Protein AF-A0A1S3IUZ4-F1 (afdb_monomer)

Organism: Lingula anatina (NCBI:txid7574)

Structure (mmCIF, N/CA/C/O backbone):
data_AF-A0A1S3IUZ4-F1
#
_entry.id   AF-A0A1S3IUZ4-F1
#
loop_
_atom_site.group_PDB
_atom_site.id
_atom_site.type_symbol
_atom_site.label_atom_id
_atom_site.l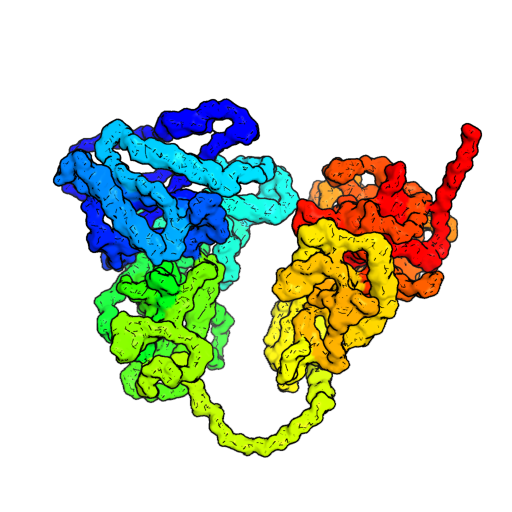abel_alt_id
_atom_site.label_comp_id
_atom_site.label_asym_id
_atom_site.label_entity_id
_atom_site.label_seq_id
_atom_site.pdbx_PDB_ins_code
_atom_site.Cartn_x
_atom_site.Cartn_y
_atom_site.Cartn_z
_atom_site.occupancy
_atom_site.B_iso_or_equiv
_atom_site.auth_seq_id
_atom_site.auth_comp_id
_atom_site.auth_asym_id
_atom_site.auth_atom_id
_atom_site.pdbx_PDB_model_num
ATOM 1 N N . MET A 1 1 ? 22.782 25.303 -2.377 1.00 25.67 1 MET A N 1
ATOM 2 C CA . MET A 1 1 ? 23.179 25.489 -3.797 1.00 25.67 1 MET A CA 1
ATOM 3 C C . MET A 1 1 ? 24.553 24.857 -3.940 1.00 25.67 1 MET A C 1
ATOM 5 O O . MET A 1 1 ? 25.435 25.292 -3.218 1.00 25.67 1 MET A O 1
ATOM 9 N N . ILE A 1 2 ? 24.760 23.860 -4.805 1.00 24.58 2 ILE A N 1
ATOM 10 C CA . ILE A 1 2 ? 26.118 23.389 -5.129 1.00 24.58 2 ILE A CA 1
ATOM 11 C C . ILE A 1 2 ? 26.380 23.635 -6.606 1.00 24.58 2 ILE A C 1
ATOM 13 O O . ILE A 1 2 ? 25.678 23.122 -7.469 1.00 24.58 2 ILE A O 1
ATOM 17 N N . PHE A 1 3 ? 27.420 24.431 -6.828 1.00 23.81 3 PHE A N 1
ATOM 18 C CA . PHE A 1 3 ? 28.132 24.632 -8.075 1.00 23.81 3 PHE A CA 1
ATOM 19 C C . PHE A 1 3 ? 28.938 23.376 -8.441 1.00 23.81 3 PHE A C 1
ATOM 21 O O . PHE A 1 3 ? 29.640 22.810 -7.597 1.00 23.81 3 PHE A O 1
ATOM 28 N N . LEU A 1 4 ? 28.930 22.996 -9.717 1.00 25.36 4 LEU A N 1
ATOM 29 C CA . LEU A 1 4 ? 30.038 22.275 -10.337 1.00 25.36 4 LEU A CA 1
ATOM 30 C C . LEU A 1 4 ? 30.888 23.289 -11.108 1.00 25.36 4 LEU A C 1
ATOM 32 O O . LEU A 1 4 ? 30.518 23.728 -12.191 1.00 25.36 4 LEU A O 1
ATOM 36 N N . GLU A 1 5 ? 32.054 23.642 -10.564 1.00 23.09 5 GLU A N 1
ATOM 37 C CA . GLU A 1 5 ? 33.156 24.132 -11.393 1.00 23.09 5 GLU A CA 1
ATOM 38 C C . GLU A 1 5 ? 33.571 23.003 -12.346 1.00 23.09 5 GLU A C 1
ATOM 40 O O . GLU A 1 5 ? 34.144 21.985 -11.940 1.00 23.09 5 GLU A O 1
ATOM 45 N N . THR A 1 6 ? 33.256 23.172 -13.628 1.00 25.53 6 THR A N 1
ATOM 46 C CA . THR A 1 6 ? 33.872 22.430 -14.727 1.00 25.53 6 THR A CA 1
ATOM 47 C C . THR A 1 6 ? 35.343 22.820 -14.835 1.00 25.53 6 THR A C 1
ATOM 49 O O . THR A 1 6 ? 35.678 24.003 -14.783 1.00 25.53 6 THR A O 1
ATOM 52 N N . GLN A 1 7 ? 36.224 21.831 -15.008 1.00 24.34 7 GLN A N 1
ATOM 53 C CA . GLN A 1 7 ? 37.646 22.053 -15.267 1.00 24.34 7 GLN A CA 1
ATOM 54 C C . GLN A 1 7 ? 37.829 23.001 -16.459 1.00 24.34 7 GLN A C 1
ATOM 56 O O . GLN A 1 7 ? 37.482 22.662 -17.589 1.00 24.34 7 GLN A O 1
ATOM 61 N N . SER A 1 8 ? 38.388 24.183 -16.206 1.00 24.03 8 SER A N 1
ATOM 62 C CA . SER A 1 8 ? 38.825 25.103 -17.245 1.00 24.03 8 SER A CA 1
ATOM 63 C C . SER A 1 8 ? 40.162 24.644 -17.830 1.00 24.03 8 SER A C 1
ATOM 65 O O . SER A 1 8 ? 41.105 24.270 -17.129 1.00 24.03 8 SER A O 1
ATOM 67 N N . SER A 1 9 ? 40.234 24.680 -19.157 1.00 24.69 9 SER A N 1
ATOM 68 C CA . SER A 1 9 ? 41.465 24.626 -19.941 1.00 24.69 9 SER A CA 1
ATOM 69 C C . SER A 1 9 ? 42.479 25.682 -19.465 1.00 24.69 9 SER A C 1
ATOM 71 O O . SER A 1 9 ? 42.079 26.790 -19.095 1.00 24.69 9 SER A O 1
ATOM 73 N N . PRO A 1 10 ? 43.795 25.408 -19.516 1.00 25.91 10 PRO A N 1
ATOM 74 C CA . PRO A 1 10 ? 44.801 26.330 -19.018 1.00 25.91 10 PRO A CA 1
ATOM 75 C C . PRO A 1 10 ? 45.000 27.437 -20.053 1.00 25.91 10 PRO A C 1
ATOM 77 O O . PRO A 1 10 ? 45.678 27.202 -21.045 1.00 25.91 10 PRO A O 1
ATOM 80 N N . ASN A 1 11 ? 44.355 28.594 -19.869 1.00 27.23 11 ASN A N 1
ATOM 81 C CA . ASN A 1 11 ? 44.827 29.929 -20.278 1.00 27.23 11 ASN A CA 1
ATOM 82 C C . ASN A 1 11 ? 43.690 30.965 -20.210 1.00 27.23 11 ASN A C 1
ATOM 84 O O . ASN A 1 11 ? 43.095 31.300 -21.226 1.00 27.23 11 ASN A O 1
ATOM 88 N N . SER A 1 12 ? 43.447 31.541 -19.033 1.00 23.81 12 SER A N 1
ATOM 89 C CA . SER A 1 12 ? 43.033 32.949 -18.909 1.00 23.81 12 SER A CA 1
ATOM 90 C C . SER A 1 12 ? 43.124 33.367 -17.443 1.00 23.81 12 SER A C 1
ATOM 92 O O . SER A 1 12 ? 42.254 33.082 -16.625 1.00 23.81 12 SER A O 1
ATOM 94 N N . SER A 1 13 ? 44.235 34.008 -17.102 1.00 26.69 13 SER A N 1
ATOM 95 C CA . SER A 1 13 ? 44.458 34.670 -15.823 1.00 26.69 13 SER A CA 1
ATOM 96 C C . SER A 1 13 ? 43.507 35.856 -15.634 1.00 26.69 13 SER A C 1
ATOM 98 O O . SER A 1 13 ? 43.357 36.658 -16.554 1.00 26.69 13 SER A O 1
ATOM 100 N N . ASN A 1 14 ? 43.034 36.013 -14.394 1.00 28.31 14 ASN A N 1
ATOM 101 C CA . ASN A 1 14 ? 42.316 37.153 -13.806 1.00 28.31 14 ASN A CA 1
ATOM 102 C C . ASN A 1 14 ? 40.789 37.144 -13.944 1.00 28.31 14 ASN A C 1
ATOM 104 O O . ASN A 1 14 ? 40.249 37.803 -14.821 1.00 28.31 14 ASN A O 1
ATOM 108 N N . LEU A 1 15 ? 40.109 36.547 -12.962 1.00 23.16 15 LEU A N 1
ATOM 109 C CA . LEU A 1 15 ? 38.914 37.129 -12.343 1.00 23.16 15 LEU A CA 1
ATOM 110 C C . LEU A 1 15 ? 38.817 36.624 -10.898 1.00 23.16 15 LEU A C 1
ATOM 112 O O . LEU A 1 15 ? 39.089 35.463 -10.605 1.00 23.16 15 LEU A O 1
ATOM 116 N N . LYS A 1 16 ? 38.577 37.568 -9.989 1.00 24.20 16 LYS A N 1
ATOM 117 C CA . LYS A 1 16 ? 38.650 37.414 -8.535 1.00 24.20 16 LYS A CA 1
ATOM 118 C C . LYS A 1 16 ? 37.476 36.572 -8.028 1.00 24.20 16 LYS A C 1
ATOM 120 O O . LYS A 1 16 ? 36.349 36.768 -8.460 1.00 24.20 16 LYS A O 1
ATOM 125 N N . THR A 1 17 ? 37.768 35.686 -7.083 1.00 27.08 17 THR A N 1
ATOM 126 C CA . THR A 1 17 ? 36.817 35.017 -6.188 1.00 27.08 17 THR A CA 1
ATOM 127 C C . THR A 1 17 ? 35.987 36.042 -5.413 1.00 27.08 17 THR A C 1
ATOM 129 O O . THR A 1 17 ? 36.565 36.832 -4.667 1.00 27.08 17 THR A O 1
ATOM 132 N N . GLU A 1 18 ? 34.660 35.995 -5.542 1.00 27.97 18 GLU A N 1
ATOM 133 C CA . GLU A 1 18 ? 33.726 36.594 -4.582 1.00 27.97 18 GLU A CA 1
ATOM 134 C C . GLU A 1 18 ? 32.749 35.530 -4.066 1.00 27.97 18 GLU A C 1
ATOM 136 O O . GLU A 1 18 ? 32.054 34.859 -4.830 1.00 27.97 18 GLU A O 1
ATOM 141 N N . GLU A 1 19 ? 32.769 35.370 -2.742 1.00 32.72 19 GLU A N 1
ATOM 142 C CA . GLU A 1 19 ? 31.822 34.627 -1.913 1.00 32.72 19 GLU A CA 1
ATOM 143 C C . GLU A 1 19 ? 30.502 35.412 -1.775 1.00 32.72 19 GLU A C 1
ATOM 145 O O . GLU A 1 19 ? 30.504 36.640 -1.794 1.00 32.72 19 GLU A O 1
ATOM 150 N N . ASN A 1 20 ? 29.401 34.684 -1.548 1.00 30.88 20 ASN A N 1
ATOM 151 C CA . ASN A 1 20 ? 28.025 35.151 -1.307 1.00 30.88 20 ASN A CA 1
ATOM 152 C C . ASN A 1 20 ? 27.297 35.785 -2.506 1.00 30.88 20 ASN A C 1
ATOM 154 O O . ASN A 1 20 ? 27.344 36.990 -2.726 1.00 30.88 20 ASN A O 1
ATOM 158 N N . LYS A 1 21 ? 26.485 34.982 -3.208 1.00 31.80 21 LYS A N 1
ATOM 159 C CA . LYS A 1 21 ? 25.329 35.505 -3.951 1.00 31.80 21 LYS A CA 1
ATOM 160 C C . LYS A 1 21 ? 24.054 35.192 -3.174 1.00 31.80 21 LYS A C 1
ATOM 162 O O . LYS A 1 21 ? 23.628 34.041 -3.106 1.00 31.80 21 LYS A O 1
ATOM 167 N N . GLU A 1 22 ? 23.489 36.229 -2.562 1.00 36.34 22 GLU A N 1
ATOM 168 C CA . GLU A 1 22 ? 22.095 36.253 -2.115 1.00 36.34 22 GLU A CA 1
ATOM 169 C C . GLU A 1 22 ? 21.160 36.030 -3.317 1.00 36.34 22 GLU A C 1
ATOM 171 O O . GLU A 1 22 ? 21.523 36.306 -4.464 1.00 36.34 22 GLU A O 1
ATOM 176 N N . LEU A 1 23 ? 19.965 35.488 -3.055 1.00 37.19 23 LEU A N 1
ATOM 177 C CA . LEU A 1 23 ? 18.912 35.348 -4.064 1.00 37.19 23 LEU A CA 1
ATOM 178 C C . LEU A 1 23 ? 18.645 36.712 -4.736 1.00 37.19 23 LEU A C 1
ATOM 180 O O . LEU A 1 23 ? 18.606 37.720 -4.027 1.00 37.19 23 LEU A O 1
ATOM 184 N N . PRO A 1 24 ? 18.443 36.759 -6.067 1.00 45.75 24 PRO A N 1
ATOM 185 C CA . PRO A 1 24 ? 18.091 37.984 -6.784 1.00 45.75 24 PRO A CA 1
ATOM 186 C C . PRO A 1 24 ? 16.912 38.720 -6.130 1.00 45.75 24 PRO A C 1
ATOM 188 O O . PRO A 1 24 ? 15.961 38.093 -5.649 1.00 45.75 24 PRO A O 1
ATOM 191 N N . SER A 1 25 ? 16.989 40.054 -6.075 1.00 40.22 25 SER A N 1
ATOM 192 C CA . SER A 1 25 ? 16.052 40.890 -5.314 1.00 40.22 25 SER A CA 1
ATOM 193 C C . SER A 1 25 ? 14.600 40.712 -5.750 1.00 40.22 25 SER A C 1
ATOM 195 O O . SER A 1 25 ? 13.722 40.752 -4.912 1.00 40.22 25 SER A O 1
ATOM 197 N N . ASP A 1 26 ? 14.345 40.448 -7.026 1.00 42.19 26 ASP A N 1
ATOM 198 C CA . ASP A 1 26 ? 13.037 40.148 -7.620 1.00 42.19 26 ASP A CA 1
ATOM 199 C C . ASP A 1 26 ? 12.394 38.859 -7.071 1.00 42.19 26 ASP A C 1
ATOM 201 O O . ASP A 1 26 ? 11.196 38.841 -6.778 1.00 42.19 26 ASP A O 1
ATOM 205 N N . VAL A 1 27 ? 13.185 37.802 -6.854 1.00 41.09 27 VAL A N 1
ATOM 206 C CA . VAL A 1 27 ? 12.722 36.548 -6.226 1.00 41.09 27 VAL A CA 1
ATOM 207 C C . VAL A 1 27 ? 12.485 36.759 -4.732 1.00 41.09 27 VAL A C 1
ATOM 209 O O . VAL A 1 27 ? 11.495 36.282 -4.181 1.00 41.09 27 VAL A O 1
ATOM 212 N N . PHE A 1 28 ? 13.365 37.518 -4.075 1.00 38.62 28 PHE A N 1
ATOM 213 C CA . PHE A 1 28 ? 13.197 37.883 -2.671 1.00 38.62 28 PHE A CA 1
ATOM 214 C C . PHE A 1 28 ? 11.960 38.769 -2.463 1.00 38.62 28 PHE A C 1
ATOM 216 O O . PHE A 1 28 ? 11.196 38.520 -1.538 1.00 38.62 28 PHE A O 1
ATOM 223 N N . THR A 1 29 ? 11.699 39.738 -3.342 1.00 39.59 29 THR A N 1
ATOM 224 C CA . THR A 1 29 ? 10.527 40.627 -3.307 1.00 39.59 29 THR A CA 1
ATOM 225 C C . THR A 1 29 ? 9.226 39.842 -3.487 1.00 39.59 29 THR A C 1
ATOM 227 O O . THR A 1 29 ? 8.324 39.998 -2.670 1.00 39.59 29 THR A O 1
ATOM 230 N N . HIS A 1 30 ? 9.148 38.900 -4.435 1.00 42.06 30 HIS A N 1
ATOM 231 C CA . HIS A 1 30 ? 7.968 38.027 -4.559 1.00 42.06 30 HIS A CA 1
ATOM 232 C C . HIS A 1 30 ? 7.744 37.112 -3.339 1.00 42.06 30 HIS A C 1
ATOM 234 O O . HIS A 1 30 ? 6.602 36.783 -3.025 1.00 42.06 30 HIS A O 1
ATOM 240 N N . LEU A 1 31 ? 8.812 36.724 -2.632 1.00 37.50 31 LEU A N 1
ATOM 241 C CA . LEU A 1 31 ? 8.742 35.919 -1.406 1.00 37.50 31 LEU A CA 1
ATOM 242 C C . LEU A 1 31 ? 8.504 36.749 -0.129 1.00 37.50 31 LEU A C 1
ATOM 244 O O . LEU A 1 31 ? 8.116 36.177 0.888 1.00 37.50 31 LEU A O 1
ATOM 248 N N . THR A 1 32 ? 8.741 38.066 -0.154 1.00 35.66 32 THR A N 1
ATOM 249 C CA . THR A 1 32 ? 8.693 38.943 1.036 1.00 35.66 32 THR A CA 1
ATOM 250 C C . THR A 1 32 ? 7.601 40.010 1.010 1.00 35.66 32 THR A C 1
ATOM 252 O O . THR A 1 32 ? 7.289 40.555 2.068 1.00 35.66 32 THR A O 1
ATOM 255 N N . GLU A 1 33 ? 6.963 40.282 -0.133 1.00 34.84 33 GLU A N 1
ATOM 256 C CA . GLU A 1 33 ? 5.857 41.253 -0.212 1.00 34.84 33 GLU A CA 1
ATOM 257 C C . GLU A 1 33 ? 4.524 40.751 0.370 1.00 34.84 33 GLU A C 1
ATOM 259 O O . GLU A 1 33 ? 3.616 41.554 0.580 1.00 34.84 33 GLU A O 1
ATOM 264 N N . ASN A 1 34 ? 4.424 39.479 0.763 1.00 33.22 34 ASN A N 1
ATOM 265 C CA . ASN A 1 34 ? 3.325 39.006 1.602 1.00 33.22 34 ASN A CA 1
ATOM 266 C C . ASN A 1 34 ? 3.763 39.018 3.071 1.00 33.22 34 ASN A C 1
ATOM 268 O O . ASN A 1 34 ? 4.414 38.096 3.564 1.00 33.22 34 ASN A O 1
ATOM 272 N N . ALA A 1 35 ? 3.404 40.088 3.784 1.00 31.88 35 ALA A N 1
ATOM 273 C CA . ALA A 1 35 ? 3.428 40.120 5.242 1.00 31.88 35 ALA A CA 1
ATOM 274 C C . ALA A 1 35 ? 2.721 38.867 5.773 1.00 31.88 35 ALA A C 1
ATOM 276 O O . ALA A 1 35 ? 1.543 38.744 5.478 1.00 31.88 35 ALA A O 1
ATOM 277 N N . TYR A 1 36 ? 3.439 37.984 6.497 1.00 37.47 36 TYR A N 1
ATOM 278 C CA . TYR A 1 36 ? 2.976 36.713 7.094 1.00 37.47 36 TYR A CA 1
ATOM 279 C C . TYR A 1 36 ? 1.456 36.519 7.027 1.00 37.47 36 TYR A C 1
ATOM 281 O O . TYR A 1 36 ? 0.734 36.740 8.002 1.00 37.47 36 TYR A O 1
ATOM 289 N N . ASP A 1 37 ? 0.988 36.130 5.845 1.00 43.06 37 ASP A N 1
ATOM 290 C CA . ASP A 1 37 ? -0.406 35.828 5.617 1.00 43.06 37 ASP A CA 1
ATOM 291 C C . ASP A 1 37 ? -0.578 34.385 6.073 1.00 43.06 37 ASP A C 1
ATOM 293 O O . ASP A 1 37 ? -0.002 33.460 5.498 1.00 43.06 37 ASP A O 1
ATOM 297 N N . ILE A 1 38 ? -1.315 34.193 7.166 1.00 44.62 38 ILE A N 1
ATOM 298 C CA . ILE A 1 38 ? -1.625 32.859 7.693 1.00 44.62 38 ILE A CA 1
ATOM 299 C C . ILE A 1 38 ? -2.411 32.056 6.638 1.00 44.62 38 ILE A C 1
ATOM 301 O O . ILE A 1 38 ? -2.384 30.825 6.670 1.00 44.62 38 ILE A O 1
ATOM 305 N N . GLU A 1 39 ? -3.064 32.733 5.685 1.00 41.00 39 GLU A N 1
ATOM 306 C CA . GLU A 1 39 ? -3.782 32.105 4.577 1.00 41.00 39 GLU A CA 1
ATOM 307 C C . GLU A 1 39 ? -2.874 31.755 3.378 1.00 41.00 39 GLU A C 1
ATOM 309 O O . GLU A 1 39 ? -3.206 30.815 2.658 1.00 41.00 39 GLU A O 1
ATOM 314 N N . ASN A 1 40 ? -1.713 32.412 3.198 1.00 48.09 40 ASN A N 1
ATOM 315 C CA . ASN A 1 40 ? -0.774 32.180 2.084 1.00 48.09 40 ASN A CA 1
ATOM 316 C C . ASN A 1 40 ? 0.709 32.244 2.527 1.00 48.09 40 ASN A C 1
ATOM 318 O O . ASN A 1 40 ? 1.378 33.265 2.326 1.00 48.09 40 ASN A O 1
ATOM 322 N N . PRO A 1 41 ? 1.266 31.166 3.112 1.00 53.56 41 PRO A N 1
ATOM 323 C CA . PRO A 1 41 ? 2.677 31.124 3.493 1.00 53.56 41 PRO A CA 1
ATOM 324 C C . PRO A 1 41 ? 3.612 31.213 2.266 1.00 53.56 41 PRO A C 1
ATOM 326 O O . PRO A 1 41 ? 3.260 30.725 1.190 1.00 53.56 41 PRO A O 1
ATOM 329 N N . PRO A 1 42 ? 4.823 31.795 2.407 1.00 59.06 42 PRO A N 1
ATOM 330 C CA . PRO A 1 42 ? 5.768 31.929 1.300 1.00 59.06 42 PRO A CA 1
ATOM 331 C C . PRO A 1 42 ? 6.225 30.559 0.783 1.00 59.06 42 PRO A C 1
ATOM 333 O O . PRO A 1 42 ? 6.510 29.641 1.556 1.00 59.06 42 PRO A O 1
ATOM 336 N N . ALA A 1 43 ? 6.318 30.428 -0.541 1.00 65.44 43 ALA A N 1
ATOM 337 C CA . ALA A 1 43 ? 6.726 29.193 -1.197 1.00 65.44 43 ALA A CA 1
ATOM 338 C C . ALA A 1 43 ? 8.189 28.832 -0.892 1.00 65.44 43 ALA A C 1
ATOM 340 O O . ALA A 1 43 ? 9.077 29.686 -0.916 1.00 65.44 43 ALA A O 1
ATOM 341 N N . ARG A 1 44 ? 8.464 27.543 -0.658 1.00 70.44 44 ARG A N 1
ATOM 342 C CA . ARG A 1 44 ? 9.828 27.031 -0.471 1.00 70.44 44 ARG A CA 1
ATOM 343 C C . ARG A 1 44 ? 10.345 26.418 -1.770 1.00 70.44 44 ARG A C 1
ATOM 345 O O . ARG A 1 44 ? 9.751 25.478 -2.287 1.00 70.44 44 ARG A O 1
ATOM 352 N N . LEU A 1 45 ? 11.471 26.933 -2.261 1.00 73.81 45 LEU A N 1
ATOM 353 C CA . LEU A 1 45 ? 12.126 26.472 -3.483 1.00 73.81 45 LEU A CA 1
ATOM 354 C C . LEU A 1 45 ? 13.384 25.659 -3.156 1.00 73.81 45 LEU A C 1
ATOM 356 O O . LEU A 1 45 ? 14.286 26.153 -2.477 1.00 73.81 45 LEU A O 1
ATOM 360 N N . THR A 1 46 ? 13.476 24.451 -3.714 1.00 75.88 46 THR A N 1
ATOM 361 C CA . THR A 1 46 ? 14.684 23.617 -3.665 1.00 75.88 46 THR A CA 1
ATOM 362 C C . THR A 1 46 ? 15.141 23.313 -5.087 1.00 75.88 46 THR A C 1
ATOM 364 O O . THR A 1 46 ? 14.393 22.738 -5.872 1.00 75.88 46 THR A O 1
ATOM 367 N N . VAL A 1 47 ? 16.378 23.686 -5.421 1.00 80.81 47 VAL A N 1
ATOM 368 C CA . VAL A 1 47 ? 16.963 23.481 -6.756 1.00 80.81 47 VAL A CA 1
ATOM 369 C C . VAL A 1 47 ? 17.998 22.364 -6.703 1.00 80.81 47 VAL A C 1
ATOM 371 O O . VAL A 1 47 ? 18.876 22.366 -5.836 1.00 80.81 47 VAL A O 1
ATOM 374 N N . TRP A 1 48 ? 17.896 21.434 -7.652 1.00 80.69 48 TRP A N 1
ATOM 375 C CA . TRP A 1 48 ? 18.776 20.279 -7.801 1.00 80.69 48 TRP A CA 1
ATOM 376 C C . TRP A 1 48 ? 19.504 20.338 -9.142 1.00 80.69 48 TRP A C 1
ATOM 378 O O . TRP A 1 48 ? 18.890 20.635 -10.163 1.00 80.69 48 TRP A O 1
ATOM 388 N N . ASP A 1 49 ? 20.800 20.028 -9.126 1.00 82.69 49 ASP A N 1
ATOM 389 C CA . ASP A 1 49 ? 21.626 19.883 -10.326 1.00 82.69 49 ASP A CA 1
ATOM 390 C C . ASP A 1 49 ? 21.950 18.398 -10.534 1.00 82.69 49 ASP A C 1
ATOM 392 O O . ASP A 1 49 ? 22.682 17.782 -9.749 1.00 82.69 49 ASP A O 1
ATOM 396 N N . PHE A 1 50 ? 21.344 17.813 -11.567 1.00 77.56 50 PHE A N 1
ATOM 397 C CA . PHE A 1 50 ? 21.588 16.435 -11.967 1.00 77.56 50 PHE A CA 1
ATOM 398 C C . PHE A 1 50 ? 22.730 16.408 -12.976 1.00 77.56 50 PHE A C 1
ATOM 400 O O . PHE A 1 50 ? 22.599 16.922 -14.085 1.00 77.56 50 PHE A O 1
ATOM 407 N N . GLY A 1 51 ? 23.839 15.770 -12.598 1.00 73.44 51 GLY A N 1
ATOM 408 C CA . GLY A 1 51 ? 25.013 15.660 -13.456 1.00 73.44 51 GLY A CA 1
ATOM 409 C C . GLY A 1 51 ? 24.659 15.060 -14.817 1.00 73.44 51 GLY A C 1
ATOM 410 O O . GLY A 1 51 ? 24.201 13.921 -14.905 1.00 73.44 51 GLY A O 1
ATOM 411 N N . GLY A 1 52 ? 24.909 15.823 -15.883 1.00 71.00 52 GLY A N 1
ATOM 412 C CA . GLY A 1 52 ? 24.710 15.392 -17.269 1.00 71.00 52 GLY A CA 1
ATOM 413 C C . GLY A 1 52 ? 25.559 14.180 -17.666 1.00 71.00 52 GLY A C 1
ATOM 414 O O . GLY A 1 52 ? 25.235 13.498 -18.639 1.00 71.00 52 GLY A O 1
ATOM 415 N N . GLN A 1 53 ? 26.619 13.898 -16.899 1.00 73.44 53 GLN A N 1
ATOM 416 C CA . GLN A 1 53 ? 27.558 12.813 -17.153 1.00 73.44 53 GLN A CA 1
ATOM 417 C C . GLN A 1 53 ? 26.937 11.446 -16.856 1.00 73.44 53 GLN A C 1
ATOM 419 O O . GLN A 1 53 ? 26.384 11.187 -15.782 1.00 73.44 53 GLN A O 1
ATOM 424 N N . SER A 1 54 ? 27.133 10.532 -17.795 1.00 71.19 54 SER A N 1
ATOM 425 C CA . SER A 1 54 ? 26.648 9.148 -17.787 1.00 71.19 54 SER A CA 1
ATOM 426 C C . SER A 1 54 ? 27.035 8.342 -16.540 1.00 71.19 54 SER A C 1
ATOM 428 O O . SER A 1 54 ? 26.288 7.459 -16.106 1.00 71.19 54 SER A O 1
ATOM 430 N N . VAL A 1 55 ? 28.151 8.685 -15.892 1.00 71.56 55 VAL A N 1
ATOM 431 C CA . VAL A 1 55 ? 28.609 8.049 -14.648 1.00 71.56 55 VAL A CA 1
ATOM 432 C C . VAL A 1 55 ? 27.621 8.220 -13.480 1.00 71.56 55 VAL A C 1
ATOM 434 O O . VAL A 1 55 ? 27.559 7.366 -12.591 1.00 71.56 55 VAL A O 1
ATOM 437 N N . TYR A 1 56 ? 26.807 9.282 -13.489 1.00 75.81 56 TYR A N 1
ATOM 438 C CA . TYR A 1 56 ? 25.797 9.547 -12.459 1.00 75.81 56 TYR A CA 1
ATOM 439 C C . TYR A 1 56 ? 24.428 8.943 -12.780 1.00 75.81 56 TYR A C 1
ATOM 441 O O . TYR A 1 56 ? 23.573 8.869 -11.904 1.00 75.81 56 TYR A O 1
ATOM 449 N N . TYR A 1 57 ? 24.203 8.417 -13.987 1.00 78.31 57 TYR A N 1
ATOM 450 C CA . TYR A 1 57 ? 22.863 7.979 -14.407 1.00 78.31 57 TYR A CA 1
ATOM 451 C C . TYR A 1 57 ? 22.286 6.866 -13.527 1.00 78.31 57 TYR A C 1
ATOM 453 O O . TYR A 1 57 ? 21.071 6.769 -13.350 1.00 78.31 57 TYR A O 1
ATOM 461 N N . ASN A 1 58 ? 23.149 6.051 -12.916 1.00 73.94 58 ASN A N 1
ATOM 462 C CA . ASN A 1 58 ? 22.716 5.017 -11.982 1.00 73.94 58 ASN A CA 1
ATOM 463 C C . ASN A 1 58 ? 22.167 5.576 -10.657 1.00 73.94 58 ASN A C 1
ATOM 465 O O . ASN A 1 58 ? 21.497 4.824 -9.957 1.00 73.94 58 ASN A O 1
ATOM 469 N N . THR A 1 59 ? 22.398 6.845 -10.307 1.00 76.50 59 THR A N 1
ATOM 470 C CA . THR A 1 59 ? 21.897 7.464 -9.063 1.00 76.50 59 THR A CA 1
ATOM 471 C C . THR A 1 59 ? 20.609 8.263 -9.267 1.00 76.50 59 THR A C 1
ATOM 473 O O . THR A 1 59 ? 19.864 8.458 -8.313 1.00 76.50 59 THR A O 1
ATOM 476 N N . HIS A 1 60 ? 20.300 8.694 -10.496 1.00 78.69 60 HIS A N 1
ATOM 477 C CA . HIS A 1 60 ? 19.203 9.638 -10.756 1.00 78.69 60 HIS A CA 1
ATOM 478 C C . HIS A 1 60 ? 17.830 9.102 -10.346 1.00 78.69 60 HIS A C 1
ATOM 480 O O . HIS A 1 60 ? 17.059 9.818 -9.718 1.00 78.69 60 HIS A O 1
ATOM 486 N N . HIS A 1 61 ? 17.551 7.825 -10.610 1.00 75.88 61 HIS A N 1
ATOM 487 C CA . HIS A 1 61 ? 16.282 7.183 -10.247 1.00 75.88 61 HIS A CA 1
ATOM 488 C C . HIS A 1 61 ? 15.948 7.259 -8.736 1.00 75.88 61 HIS A C 1
ATOM 490 O O . HIS A 1 61 ? 14.800 7.047 -8.371 1.00 75.88 61 HIS A O 1
ATOM 496 N N . THR A 1 62 ? 16.925 7.536 -7.861 1.00 74.69 62 THR A N 1
ATOM 497 C CA . THR A 1 62 ? 16.720 7.699 -6.410 1.00 74.69 62 THR A CA 1
ATOM 498 C C . THR A 1 62 ? 16.100 9.052 -6.043 1.00 74.69 62 THR A C 1
ATOM 500 O O . THR A 1 62 ? 15.494 9.167 -4.983 1.00 74.69 62 THR A O 1
ATOM 503 N N . PHE A 1 63 ? 16.275 10.075 -6.886 1.00 78.44 63 PHE A N 1
ATOM 504 C CA . PHE A 1 63 ? 15.950 11.472 -6.564 1.00 78.44 63 PHE A CA 1
ATOM 505 C C . PHE A 1 63 ? 14.982 12.124 -7.562 1.00 78.44 63 PHE A C 1
ATOM 507 O O . PHE A 1 63 ? 14.576 13.267 -7.364 1.00 78.44 63 PHE A O 1
ATOM 514 N N . LEU A 1 64 ? 14.632 11.437 -8.655 1.00 82.94 64 LEU A N 1
ATOM 515 C CA . LEU A 1 64 ? 13.602 11.911 -9.577 1.00 82.94 64 LEU A CA 1
ATOM 516 C C . LEU A 1 64 ? 12.217 11.765 -8.929 1.00 82.94 64 LEU A C 1
ATOM 518 O O . LEU A 1 64 ? 11.924 10.742 -8.320 1.00 82.94 64 LEU A O 1
ATOM 522 N N . SER A 1 65 ? 11.372 12.784 -9.077 1.00 82.88 65 SER A N 1
ATOM 523 C CA . SER A 1 65 ? 10.058 12.873 -8.444 1.00 82.88 65 SER A CA 1
ATOM 524 C C . SER A 1 65 ? 9.005 13.401 -9.412 1.00 82.88 65 SER A C 1
ATOM 526 O O . SER A 1 65 ? 9.261 14.289 -10.226 1.00 82.88 65 SER A O 1
ATOM 528 N N . SER A 1 66 ? 7.788 12.880 -9.279 1.00 82.44 66 SER A N 1
ATOM 529 C CA . SER A 1 66 ? 6.611 13.328 -10.030 1.00 82.44 66 SER A CA 1
ATOM 530 C C . SER A 1 66 ? 6.152 14.744 -9.666 1.00 82.44 66 SER A C 1
ATOM 532 O O . SER A 1 66 ? 5.488 15.389 -10.479 1.00 82.44 66 SER A O 1
ATOM 534 N N . ARG A 1 67 ? 6.506 15.237 -8.469 1.00 84.31 67 ARG A N 1
ATOM 535 C CA . ARG A 1 67 ? 6.163 16.585 -7.975 1.00 84.31 67 ARG A CA 1
ATOM 536 C C . ARG A 1 67 ? 7.167 17.665 -8.410 1.00 84.31 67 ARG A C 1
ATOM 538 O O . ARG A 1 67 ? 6.967 18.837 -8.109 1.00 84.31 67 ARG A O 1
ATOM 545 N N . ALA A 1 68 ? 8.251 17.301 -9.098 1.00 87.31 68 ALA A N 1
ATOM 546 C CA . ALA A 1 68 ? 9.280 18.248 -9.525 1.00 87.31 68 ALA A CA 1
ATOM 547 C C . ALA A 1 68 ? 8.942 18.937 -10.861 1.00 87.31 68 ALA A C 1
ATOM 549 O O . ALA A 1 68 ? 8.196 18.417 -11.694 1.00 87.31 68 ALA A O 1
ATOM 550 N N . ILE A 1 69 ? 9.544 20.109 -11.081 1.00 90.06 69 ILE A N 1
ATOM 551 C CA . ILE A 1 69 ? 9.633 20.755 -12.396 1.00 90.06 69 ILE A CA 1
ATOM 552 C C . ILE A 1 69 ? 11.055 20.541 -12.904 1.00 90.06 69 ILE A C 1
ATOM 554 O O . ILE A 1 69 ? 12.022 20.892 -12.227 1.00 90.06 69 ILE A O 1
ATOM 558 N N . TYR A 1 70 ? 11.181 19.972 -14.096 1.00 92.44 70 TYR A N 1
ATOM 559 C CA . TYR A 1 70 ? 12.462 19.703 -14.731 1.00 92.44 70 TYR A CA 1
ATOM 560 C C . TYR A 1 70 ? 12.790 20.784 -15.747 1.00 92.44 70 TYR A C 1
ATOM 562 O O . TYR A 1 70 ? 11.964 21.132 -16.587 1.00 92.44 70 TYR A O 1
ATOM 570 N N . ILE A 1 71 ? 14.021 21.280 -15.697 1.00 93.81 71 ILE A N 1
ATOM 571 C CA . ILE A 1 71 ? 14.569 22.188 -16.700 1.00 93.81 71 ILE A CA 1
ATOM 572 C C . ILE A 1 71 ? 15.658 21.422 -17.441 1.00 93.81 71 ILE A C 1
ATOM 574 O O . ILE A 1 71 ? 16.678 21.070 -16.851 1.00 93.81 71 ILE A O 1
ATOM 578 N N . LEU A 1 72 ? 15.430 21.139 -18.723 1.00 93.94 72 LEU A N 1
ATOM 579 C CA . LEU A 1 72 ? 16.415 20.477 -19.571 1.00 93.94 72 LEU A CA 1
ATOM 580 C C . LEU A 1 72 ? 17.169 21.533 -20.379 1.00 93.94 72 LEU A C 1
ATOM 582 O O . LEU A 1 72 ? 16.605 22.148 -21.285 1.00 93.94 72 LEU A O 1
ATOM 586 N N . ALA A 1 73 ? 18.440 21.732 -20.030 1.00 91.25 73 ALA A N 1
ATOM 587 C CA . ALA A 1 73 ? 19.327 22.662 -20.712 1.00 91.25 73 ALA A CA 1
ATOM 588 C C . ALA A 1 73 ? 19.964 22.012 -21.953 1.00 91.25 73 ALA A C 1
ATOM 590 O O . ALA A 1 73 ? 20.609 20.968 -21.846 1.00 91.25 73 ALA A O 1
ATOM 591 N N . ILE A 1 74 ? 19.801 22.634 -23.122 1.00 91.06 74 ILE A N 1
ATOM 592 C CA . ILE A 1 74 ? 20.365 22.188 -24.406 1.00 91.06 74 ILE A CA 1
ATOM 593 C C . ILE A 1 74 ? 21.312 23.270 -24.919 1.00 91.06 74 ILE A C 1
ATOM 595 O O . ILE A 1 74 ? 20.960 24.444 -24.912 1.00 91.06 74 ILE A O 1
ATOM 599 N N . ASP A 1 75 ? 22.507 22.912 -25.373 1.00 89.62 75 ASP A N 1
ATOM 600 C CA . ASP A 1 75 ? 23.417 23.863 -26.016 1.00 89.62 75 ASP A CA 1
ATOM 601 C C . ASP A 1 75 ? 22.983 24.106 -27.472 1.00 89.62 75 ASP A C 1
ATOM 603 O O . ASP A 1 75 ? 23.020 23.183 -28.283 1.00 89.62 75 ASP A O 1
ATOM 607 N N . MET A 1 76 ? 22.551 25.328 -27.808 1.00 90.75 76 MET A N 1
ATOM 608 C CA . MET A 1 76 ? 22.155 25.686 -29.180 1.00 90.75 76 MET A CA 1
ATOM 609 C C . MET A 1 76 ? 23.332 25.904 -30.116 1.00 90.75 76 MET A C 1
ATOM 611 O O . MET A 1 76 ? 23.131 25.972 -31.326 1.00 90.75 76 MET A O 1
ATOM 615 N N . SER A 1 77 ? 24.544 26.079 -29.591 1.00 86.81 77 SER A N 1
ATOM 616 C CA . SER A 1 77 ? 25.717 26.273 -30.444 1.00 86.81 77 SER A CA 1
ATOM 617 C C . SER A 1 77 ? 26.097 25.005 -31.217 1.00 86.81 77 SER A C 1
ATOM 619 O O . SER A 1 77 ? 26.851 25.090 -32.185 1.00 86.81 77 SER A O 1
ATOM 621 N N . LEU A 1 78 ? 25.541 23.856 -30.820 1.00 88.38 78 LEU A N 1
ATOM 622 C CA . LEU A 1 78 ? 25.686 22.565 -31.480 1.00 88.38 78 LEU A CA 1
ATOM 623 C C . LEU A 1 78 ? 24.515 22.308 -32.436 1.00 88.38 78 LEU A C 1
ATOM 625 O O . LEU A 1 78 ? 23.365 22.651 -32.145 1.00 88.38 78 LEU A O 1
ATOM 629 N N . ASP A 1 79 ? 24.789 21.665 -33.570 1.00 85.25 79 ASP A N 1
ATOM 630 C CA . ASP A 1 79 ? 23.727 21.153 -34.431 1.00 85.25 79 ASP A CA 1
ATOM 631 C C . ASP A 1 79 ? 23.001 20.000 -33.725 1.00 85.25 79 ASP A C 1
ATOM 633 O O . ASP A 1 79 ? 23.590 19.190 -33.010 1.00 85.25 79 ASP A O 1
ATOM 637 N N . LEU A 1 80 ? 21.696 19.881 -33.959 1.00 86.75 80 LEU A N 1
ATOM 638 C CA . LEU A 1 80 ? 20.875 18.812 -33.393 1.00 86.75 80 LEU A CA 1
ATOM 639 C C . LEU A 1 80 ? 21.372 17.403 -33.767 1.00 86.75 80 LEU A C 1
ATOM 641 O O . LEU A 1 80 ? 21.086 16.434 -33.058 1.00 86.75 80 LEU A O 1
ATOM 645 N N . THR A 1 81 ? 22.113 17.295 -34.870 1.00 86.50 81 THR A N 1
ATOM 646 C CA . THR A 1 81 ? 22.736 16.064 -35.366 1.00 86.50 81 THR A CA 1
ATOM 647 C C . THR A 1 81 ? 24.201 15.900 -34.955 1.00 86.50 81 THR A C 1
ATOM 649 O O . THR A 1 81 ? 24.784 14.844 -35.224 1.00 86.50 81 THR A O 1
ATOM 652 N N . ASP A 1 82 ? 24.790 16.887 -34.272 1.00 86.50 82 ASP A N 1
ATOM 653 C CA . ASP A 1 82 ? 26.154 16.788 -33.758 1.00 86.50 82 ASP A CA 1
ATOM 654 C C . ASP A 1 82 ? 26.237 15.704 -32.690 1.00 86.50 82 ASP A C 1
ATOM 656 O O . ASP A 1 82 ? 25.334 15.531 -31.865 1.00 86.50 82 ASP A O 1
ATOM 660 N N . ARG A 1 83 ? 27.336 14.946 -32.717 1.00 80.12 83 ARG A N 1
ATOM 661 C CA . ARG A 1 83 ? 27.567 13.861 -31.765 1.00 80.12 83 ARG A CA 1
ATOM 662 C C . ARG A 1 83 ? 28.148 14.417 -30.475 1.00 80.12 83 ARG A C 1
ATOM 664 O O . ARG A 1 83 ? 29.154 15.121 -30.492 1.00 80.12 83 ARG A O 1
ATOM 671 N N . LEU A 1 84 ? 27.528 14.042 -29.367 1.00 74.38 84 LEU A N 1
ATOM 672 C CA . LEU A 1 84 ? 28.024 14.297 -28.028 1.00 74.38 84 LEU A CA 1
ATOM 673 C C . LEU A 1 84 ? 28.897 13.120 -27.596 1.00 74.38 84 LEU A C 1
ATOM 675 O O . LEU A 1 84 ? 28.463 11.967 -27.634 1.00 74.38 84 LEU A O 1
ATOM 679 N N . GLU A 1 85 ? 30.121 13.428 -27.179 1.00 64.94 85 GLU A N 1
ATOM 680 C CA . GLU A 1 85 ? 31.040 12.471 -26.571 1.00 64.94 85 GLU A CA 1
ATOM 681 C C . GLU A 1 85 ? 31.204 12.817 -25.092 1.00 64.94 85 GLU A C 1
ATOM 683 O O . GLU A 1 85 ? 31.773 13.852 -24.740 1.00 64.94 85 GLU A O 1
ATOM 688 N N . ASP A 1 86 ? 30.713 11.945 -24.213 1.00 61.78 86 ASP A N 1
ATOM 689 C CA . ASP A 1 86 ? 30.975 12.049 -22.778 1.00 61.78 86 ASP A CA 1
ATOM 690 C C . ASP A 1 86 ? 32.297 11.332 -22.458 1.00 61.78 86 ASP A C 1
ATOM 692 O O . ASP A 1 86 ? 32.360 10.100 -22.401 1.00 61.78 86 ASP A O 1
ATOM 696 N N . GLN A 1 87 ? 33.383 12.098 -22.313 1.00 51.31 87 GLN A N 1
ATOM 697 C CA . GLN A 1 87 ? 34.707 11.565 -21.980 1.00 51.31 87 GLN A CA 1
ATOM 698 C C . GLN A 1 87 ? 34.940 11.613 -20.465 1.00 51.31 87 GLN A C 1
ATOM 700 O O . GLN A 1 87 ? 35.578 12.531 -19.945 1.00 51.31 87 GLN A O 1
ATOM 705 N N . TRP A 1 88 ? 34.476 10.587 -19.745 1.00 49.56 88 TRP A N 1
ATOM 706 C CA . TRP A 1 88 ? 34.777 10.414 -18.321 1.00 49.56 88 TRP A CA 1
ATOM 707 C C . TRP A 1 88 ? 35.550 9.107 -18.074 1.00 49.56 88 TRP A C 1
ATOM 709 O O . TRP A 1 88 ? 35.136 8.021 -18.458 1.00 49.56 88 TRP A O 1
ATOM 719 N N . HIS A 1 89 ? 36.733 9.213 -17.457 1.00 46.44 89 HIS A N 1
ATOM 720 C CA . HIS A 1 89 ? 37.597 8.092 -17.044 1.00 46.44 89 HIS A CA 1
ATOM 721 C C . HIS A 1 89 ? 37.756 6.918 -18.042 1.00 46.44 89 HIS A C 1
ATOM 723 O O . HIS A 1 89 ? 37.610 5.752 -17.678 1.00 46.44 89 HIS A O 1
ATOM 729 N N . SER A 1 90 ? 38.252 7.182 -19.257 1.00 38.31 90 SER A N 1
ATOM 730 C CA . SER A 1 90 ? 38.720 6.145 -20.215 1.00 38.31 90 SER A CA 1
ATOM 731 C C . SER A 1 90 ? 37.645 5.183 -20.762 1.00 38.31 90 SER A C 1
ATOM 733 O O . SER A 1 90 ? 38.000 4.202 -21.423 1.00 38.31 90 SER A O 1
ATOM 735 N N . ALA A 1 91 ? 36.364 5.464 -20.524 1.00 42.31 91 ALA A N 1
ATOM 736 C CA . ALA A 1 91 ? 35.224 4.724 -21.049 1.00 42.31 91 ALA A CA 1
ATOM 737 C C . ALA A 1 91 ? 34.260 5.708 -21.739 1.00 42.31 91 ALA A C 1
ATOM 739 O O . ALA A 1 91 ? 33.792 6.649 -21.110 1.00 42.31 91 ALA A O 1
ATOM 740 N N . GLU A 1 92 ? 33.990 5.513 -23.031 1.00 47.34 92 GLU A N 1
ATOM 741 C CA . GLU A 1 92 ? 32.946 6.241 -23.770 1.00 47.34 92 GLU A CA 1
ATOM 742 C C . GLU A 1 92 ? 31.574 5.795 -23.245 1.00 47.34 92 GLU A C 1
ATOM 744 O O . GLU A 1 92 ? 31.163 4.661 -23.485 1.00 47.34 92 GLU A O 1
ATOM 749 N N . GLN A 1 93 ? 30.885 6.635 -22.472 1.00 60.44 93 GLN A N 1
ATOM 750 C CA . GLN A 1 93 ? 29.689 6.201 -21.729 1.00 60.44 93 GLN A CA 1
ATOM 751 C C . GLN A 1 93 ? 28.363 6.821 -22.225 1.00 60.44 93 GLN A C 1
ATOM 753 O O . GLN A 1 93 ? 27.289 6.344 -21.851 1.00 60.44 93 GLN A O 1
ATOM 758 N N . PHE A 1 94 ? 28.401 7.761 -23.176 1.00 62.50 94 PHE A N 1
ATOM 759 C CA . PHE A 1 94 ? 27.261 8.116 -24.033 1.00 62.50 94 PHE A CA 1
ATOM 760 C C . PHE A 1 94 ? 27.753 8.415 -25.454 1.00 62.50 94 PHE A C 1
ATOM 762 O O . PHE A 1 94 ? 28.695 9.184 -25.629 1.00 62.50 94 PHE A O 1
ATOM 769 N N . SER A 1 95 ? 27.117 7.809 -26.459 1.00 62.53 95 SER A N 1
ATOM 770 C CA . SER A 1 95 ? 27.404 8.050 -27.875 1.00 62.53 95 SER A CA 1
ATOM 771 C C . SER A 1 95 ? 26.095 8.307 -28.616 1.00 62.53 95 SER A C 1
ATOM 773 O O . SER A 1 95 ? 25.359 7.371 -28.932 1.00 62.53 95 SER A O 1
ATOM 775 N N . GLY A 1 96 ? 25.787 9.567 -28.892 1.00 75.75 96 GLY A N 1
ATOM 776 C CA . GLY A 1 96 ? 24.525 9.940 -29.527 1.00 75.75 96 GLY A CA 1
ATOM 777 C C . GLY A 1 96 ? 24.554 11.366 -30.050 1.00 75.75 96 GLY A C 1
ATOM 778 O O . GLY A 1 96 ? 25.512 12.097 -29.805 1.00 75.75 96 GLY A O 1
ATOM 779 N N . THR A 1 97 ? 23.529 11.751 -30.797 1.00 86.06 97 THR A N 1
ATOM 780 C CA . THR A 1 97 ? 23.346 13.144 -31.209 1.00 86.06 97 THR A CA 1
ATOM 781 C C . THR A 1 97 ? 22.795 14.002 -30.066 1.00 86.06 97 THR A C 1
ATOM 783 O O . THR A 1 97 ? 22.319 13.477 -29.054 1.00 86.06 97 THR A O 1
ATOM 786 N N . VAL A 1 98 ? 22.806 15.326 -30.223 1.00 85.75 98 VAL A N 1
ATOM 787 C CA . VAL A 1 98 ? 22.105 16.247 -29.306 1.00 85.75 98 VAL A CA 1
ATOM 788 C C . VAL A 1 98 ? 20.616 15.878 -29.184 1.00 85.75 98 VAL A C 1
ATOM 790 O O . VAL A 1 98 ? 20.045 15.926 -28.088 1.00 85.75 98 VAL A O 1
ATOM 793 N N . LEU A 1 99 ? 19.989 15.432 -30.280 1.00 86.81 99 LEU A N 1
ATOM 794 C CA . LEU A 1 99 ? 18.620 14.905 -30.261 1.00 86.81 99 LEU A CA 1
ATOM 795 C C . LEU A 1 99 ? 18.489 13.636 -29.418 1.00 86.81 99 LEU A C 1
ATOM 797 O O . LEU A 1 99 ? 17.578 13.558 -28.592 1.00 86.81 99 LEU A O 1
ATOM 801 N N . ASP A 1 100 ? 19.396 12.672 -29.583 1.00 82.25 100 ASP A N 1
ATOM 802 C CA . ASP A 1 100 ? 19.365 11.429 -28.803 1.00 82.25 100 ASP A CA 1
ATOM 803 C C . ASP A 1 100 ? 19.527 11.712 -27.308 1.00 82.25 100 ASP A C 1
ATOM 805 O O . ASP A 1 100 ? 18.826 11.123 -26.487 1.00 82.25 100 ASP A O 1
ATOM 809 N N . TYR A 1 101 ? 20.404 12.654 -26.950 1.00 84.88 101 TYR A N 1
ATOM 810 C CA . TYR A 1 101 ? 20.590 13.095 -25.567 1.00 84.88 101 TYR A CA 1
ATOM 811 C C . TYR A 1 101 ? 19.318 13.729 -24.998 1.00 84.88 101 TYR A C 1
ATOM 813 O O . TYR A 1 101 ? 18.890 13.401 -23.891 1.00 84.88 101 TYR A O 1
ATOM 821 N N . THR A 1 102 ? 18.671 14.593 -25.781 1.00 88.38 102 THR A N 1
ATOM 822 C CA . THR A 1 102 ? 17.418 15.252 -25.389 1.00 88.38 102 THR A CA 1
ATOM 823 C C . THR A 1 102 ? 16.315 14.225 -25.131 1.00 88.38 102 THR A C 1
ATOM 825 O O . THR A 1 102 ? 15.679 14.236 -24.075 1.00 88.38 102 THR A O 1
ATOM 828 N N . VAL A 1 103 ? 16.116 13.296 -26.070 1.00 86.12 103 VAL A N 1
ATOM 829 C CA . VAL A 1 103 ? 15.116 12.225 -25.951 1.00 86.12 103 VAL A CA 1
ATOM 830 C C . VAL A 1 103 ? 15.441 11.300 -24.782 1.00 86.12 103 VAL A C 1
ATOM 832 O O . VAL A 1 103 ? 14.541 10.963 -24.017 1.00 86.12 103 VAL A O 1
ATOM 835 N N . TYR A 1 104 ? 16.714 10.947 -24.586 1.00 84.12 104 TYR A N 1
ATOM 836 C CA . TYR A 1 104 ? 17.148 10.099 -23.479 1.00 84.12 104 TYR A CA 1
ATOM 837 C C . TYR A 1 104 ? 16.737 10.668 -22.115 1.00 84.12 104 TYR A C 1
ATOM 839 O O . TYR A 1 104 ? 16.230 9.926 -21.268 1.00 84.12 104 TYR A O 1
ATOM 847 N N . TRP A 1 105 ? 16.917 11.972 -21.891 1.00 87.12 105 TRP A N 1
ATOM 848 C CA . TRP A 1 105 ? 16.533 12.613 -20.631 1.00 87.12 105 TRP A CA 1
ATOM 849 C C . TRP A 1 105 ? 15.022 12.690 -20.436 1.00 87.12 105 TRP A C 1
ATOM 851 O O . TRP A 1 105 ? 14.534 12.408 -19.340 1.00 87.12 105 TRP A O 1
ATOM 861 N N . ILE A 1 106 ? 14.276 12.997 -21.498 1.00 89.38 106 ILE A N 1
ATOM 862 C CA . ILE A 1 106 ? 12.808 13.013 -21.463 1.00 89.38 106 ILE A CA 1
ATOM 863 C C . ILE A 1 106 ? 12.266 11.608 -21.154 1.00 89.38 106 ILE A C 1
ATOM 865 O O . ILE A 1 106 ? 11.422 11.450 -20.270 1.00 89.38 106 ILE A O 1
ATOM 869 N N . ASP A 1 107 ? 12.792 10.573 -21.812 1.00 84.81 107 ASP A N 1
ATOM 870 C CA . ASP A 1 107 ? 12.420 9.177 -21.560 1.00 84.81 107 ASP A CA 1
ATOM 871 C C . ASP A 1 107 ? 12.832 8.710 -20.154 1.00 84.81 107 ASP A C 1
ATOM 873 O O . ASP A 1 107 ? 12.101 7.955 -19.506 1.00 84.81 107 ASP A O 1
ATOM 877 N N . THR A 1 108 ? 13.974 9.186 -19.652 1.00 83.50 108 THR A N 1
ATOM 878 C CA . THR A 1 108 ? 14.461 8.927 -18.289 1.00 83.50 108 THR A CA 1
ATOM 879 C C . THR A 1 108 ? 13.497 9.487 -17.244 1.00 83.50 108 THR A C 1
ATOM 881 O O . THR A 1 108 ? 13.060 8.751 -16.357 1.00 83.50 108 THR A O 1
ATOM 884 N N . ILE A 1 109 ? 13.102 10.755 -17.375 1.00 87.19 109 ILE A N 1
ATOM 885 C CA . ILE A 1 109 ? 12.137 11.400 -16.473 1.00 87.19 109 ILE A CA 1
ATOM 886 C C . ILE A 1 109 ? 10.771 10.711 -16.579 1.00 87.19 109 ILE A C 1
ATOM 888 O O . ILE A 1 109 ? 10.182 10.351 -15.560 1.00 87.19 109 ILE A O 1
ATOM 892 N N . HIS A 1 110 ? 10.301 10.434 -17.799 1.00 85.25 110 HIS A N 1
ATOM 893 C CA . HIS A 1 110 ? 9.059 9.693 -18.028 1.00 85.25 110 HIS A CA 1
ATOM 894 C C . HIS A 1 110 ? 9.069 8.321 -17.340 1.00 85.25 110 HIS A C 1
ATOM 896 O O . HIS A 1 110 ? 8.065 7.891 -16.780 1.00 85.25 110 HIS A O 1
ATOM 902 N N . THR A 1 111 ? 10.203 7.625 -17.359 1.00 79.75 111 THR A N 1
ATOM 903 C CA . THR A 1 111 ? 10.300 6.273 -16.804 1.00 79.75 111 THR A CA 1
ATOM 904 C C . THR A 1 111 ? 10.281 6.257 -15.278 1.00 79.75 111 THR A C 1
ATOM 906 O O . THR A 1 111 ? 9.659 5.364 -14.706 1.00 79.75 111 THR A O 1
ATOM 909 N N . TYR A 1 112 ? 10.949 7.213 -14.624 1.00 78.38 112 TYR A N 1
ATOM 910 C CA . TYR A 1 112 ? 11.129 7.191 -13.167 1.00 78.38 112 TYR A CA 1
ATOM 911 C C . TYR A 1 112 ? 10.153 8.079 -12.390 1.00 78.38 112 TYR A C 1
ATOM 913 O O . TYR A 1 112 ? 9.925 7.822 -11.214 1.00 78.38 112 TYR A O 1
ATOM 921 N N . ALA A 1 113 ? 9.586 9.110 -13.018 1.00 79.75 113 ALA A N 1
ATOM 922 C CA . ALA A 1 113 ? 8.804 10.130 -12.321 1.00 79.75 113 ALA A CA 1
ATOM 923 C C . ALA A 1 113 ? 7.370 10.300 -12.849 1.00 79.75 113 ALA A C 1
ATOM 925 O O . ALA A 1 113 ? 6.618 11.085 -12.286 1.00 79.75 113 ALA A O 1
ATOM 926 N N . SER A 1 114 ? 6.948 9.593 -13.904 1.00 78.19 114 SER A N 1
ATOM 927 C CA . SER A 1 114 ? 5.604 9.786 -14.474 1.00 78.19 114 SER A CA 1
ATOM 928 C C . SER A 1 114 ? 4.482 9.329 -13.533 1.00 78.19 114 SER A C 1
ATOM 930 O O . SER A 1 114 ? 4.510 8.215 -13.015 1.00 78.19 114 SER A O 1
ATOM 932 N N . GLN A 1 115 ? 3.429 10.145 -13.417 1.00 67.88 115 GLN A N 1
ATOM 933 C CA . GLN A 1 115 ? 2.137 9.775 -12.815 1.00 67.88 115 GLN A CA 1
ATOM 934 C C . GLN A 1 115 ? 1.006 9.898 -13.852 1.00 67.88 115 GLN A C 1
ATOM 936 O O . GLN A 1 115 ? 1.148 10.604 -14.848 1.00 67.88 115 GLN A O 1
ATOM 941 N N . GLN A 1 116 ? -0.122 9.198 -13.658 1.00 58.50 116 GLN A N 1
ATOM 942 C CA . GLN A 1 116 ? -1.259 9.186 -14.605 1.00 58.50 116 GLN A CA 1
ATOM 943 C C . GLN A 1 116 ? -2.138 10.454 -14.548 1.00 58.50 116 GLN A C 1
ATOM 945 O O . GLN A 1 116 ? -3.279 10.449 -15.009 1.00 58.50 116 GLN A O 1
ATOM 950 N N . ASP A 1 117 ? -1.609 11.555 -14.024 1.00 60.72 117 ASP A N 1
ATOM 951 C CA . ASP A 1 117 ? -2.307 12.828 -13.931 1.00 60.72 117 ASP A CA 1
ATOM 952 C C . ASP A 1 117 ? -2.006 13.705 -15.150 1.00 60.72 117 ASP A C 1
ATOM 954 O O . ASP A 1 117 ? -0.877 14.146 -15.375 1.00 60.72 117 ASP A O 1
ATOM 958 N N . LYS A 1 118 ? -3.041 13.979 -15.949 1.00 59.41 118 LYS A N 1
ATOM 959 C CA . LYS A 1 118 ? -3.006 15.045 -16.956 1.00 59.41 118 LYS A CA 1
ATOM 960 C C . LYS A 1 118 ? -3.478 16.344 -16.314 1.00 59.41 118 LYS A C 1
ATOM 962 O O . LYS A 1 118 ? -4.494 16.346 -15.615 1.00 59.41 118 LYS A O 1
ATOM 967 N N . SER A 1 119 ? -2.739 17.427 -16.537 1.00 65.19 119 SER A N 1
ATOM 968 C CA . SER A 1 119 ? -3.197 18.768 -16.165 1.00 65.19 119 SER A CA 1
ATOM 969 C C . SER A 1 119 ? -4.221 19.298 -17.179 1.00 65.19 119 SER A C 1
ATOM 971 O O . SER A 1 119 ? -4.368 18.742 -18.270 1.00 65.19 119 SER A O 1
ATOM 973 N N . GLU A 1 120 ? -4.988 20.323 -16.796 1.00 65.94 120 GLU A N 1
ATOM 974 C CA . GLU A 1 120 ? -6.105 20.856 -17.597 1.00 65.94 120 GLU A CA 1
ATOM 975 C C . GLU A 1 120 ? -5.671 21.378 -18.976 1.00 65.94 120 GLU A C 1
ATOM 977 O O . GLU A 1 120 ? -6.455 21.349 -19.923 1.00 65.94 120 GLU A O 1
ATOM 982 N N . ASP A 1 121 ? -4.411 21.795 -19.115 1.00 69.12 121 ASP A N 1
ATOM 983 C CA . ASP A 1 121 ? -3.822 22.243 -20.382 1.00 69.12 121 ASP A CA 1
ATOM 984 C C . ASP A 1 121 ? -3.269 21.094 -21.252 1.00 69.12 121 ASP A C 1
ATOM 986 O O . ASP A 1 121 ? -2.708 21.332 -22.323 1.00 69.12 121 ASP A O 1
ATOM 990 N N . GLY A 1 122 ? -3.459 19.840 -20.827 1.00 72.50 122 GLY A N 1
ATOM 991 C CA . GLY A 1 122 ? -3.115 18.638 -21.583 1.00 72.50 122 GLY A CA 1
ATOM 992 C C . GLY A 1 122 ? -1.682 18.130 -21.401 1.00 72.50 122 GLY A C 1
ATOM 993 O O . GLY A 1 122 ? -1.374 17.065 -21.944 1.00 72.50 122 GLY A O 1
ATOM 994 N N . VAL A 1 123 ? -0.833 18.823 -20.629 1.00 82.38 123 VAL A N 1
ATOM 995 C CA . VAL A 1 123 ? 0.541 18.382 -20.309 1.00 82.38 123 VAL A CA 1
ATOM 996 C C . VAL A 1 123 ? 0.524 17.462 -19.079 1.00 82.38 123 VAL A C 1
ATOM 998 O O . VAL A 1 123 ? -0.217 17.693 -18.117 1.00 82.38 123 VAL A O 1
ATOM 1001 N N . SER A 1 124 ? 1.307 16.385 -19.102 1.00 82.94 124 SER A N 1
ATOM 1002 C CA . SER A 1 124 ? 1.426 15.434 -17.987 1.00 82.94 124 SER A CA 1
ATOM 1003 C C . SER A 1 124 ? 2.483 15.863 -16.963 1.00 82.94 124 SER A C 1
ATOM 1005 O O . SER A 1 124 ? 3.425 16.580 -17.293 1.00 82.94 124 SER A O 1
ATOM 1007 N N . SER A 1 125 ? 2.324 15.412 -15.714 1.00 83.12 125 SER A N 1
ATOM 1008 C CA . SER A 1 125 ? 3.337 15.583 -14.663 1.00 83.12 125 SER A CA 1
ATOM 1009 C C . SER A 1 125 ? 4.335 14.410 -14.646 1.00 83.12 125 SER A C 1
ATOM 1011 O O . SER A 1 125 ? 3.912 13.251 -14.762 1.00 83.12 125 SER A O 1
ATOM 1013 N N . PRO A 1 126 ? 5.641 14.669 -14.438 1.00 88.31 126 PRO A N 1
ATOM 1014 C CA . PRO A 1 126 ? 6.253 15.959 -14.108 1.00 88.31 126 PRO A CA 1
ATOM 1015 C C . PRO A 1 126 ? 6.506 16.824 -15.350 1.00 88.31 126 PRO A C 1
ATOM 1017 O O . PRO A 1 126 ? 6.794 16.310 -16.428 1.00 88.31 126 PRO A O 1
ATOM 1020 N N . ARG A 1 127 ? 6.453 18.152 -15.195 1.00 89.81 127 ARG A N 1
ATOM 1021 C CA . ARG A 1 127 ? 6.679 19.075 -16.320 1.00 89.81 127 ARG A CA 1
ATOM 1022 C C . ARG A 1 127 ? 8.154 19.197 -16.670 1.00 89.81 127 ARG A C 1
ATOM 1024 O O . ARG A 1 127 ? 8.982 19.383 -15.780 1.00 89.81 127 ARG A O 1
ATOM 1031 N N . ILE A 1 128 ? 8.454 19.173 -17.967 1.00 93.69 128 ILE A N 1
ATOM 1032 C CA . ILE A 1 128 ? 9.795 19.373 -18.522 1.00 93.69 128 ILE A CA 1
ATOM 1033 C C . ILE A 1 128 ? 9.798 20.642 -19.374 1.00 93.69 128 ILE A C 1
ATOM 1035 O O . ILE A 1 128 ? 9.154 20.698 -20.420 1.00 93.69 128 ILE A O 1
ATOM 1039 N N . ILE A 1 129 ? 10.550 21.651 -18.948 1.00 94.88 129 ILE A N 1
ATOM 1040 C CA . ILE A 1 129 ? 10.763 22.896 -19.687 1.00 94.88 129 ILE A CA 1
ATOM 1041 C C . ILE A 1 129 ? 12.078 22.775 -20.454 1.00 94.88 129 ILE A C 1
ATOM 1043 O O . ILE A 1 129 ? 13.124 22.485 -19.868 1.00 94.88 129 ILE A O 1
ATOM 1047 N N . ILE A 1 130 ? 12.030 23.005 -21.765 1.00 95.25 130 ILE A N 1
ATOM 1048 C CA . ILE A 1 130 ? 13.226 23.014 -22.607 1.00 95.25 130 ILE A CA 1
ATOM 1049 C C . ILE A 1 130 ? 13.833 24.413 -22.599 1.00 95.25 130 ILE A C 1
ATOM 1051 O O . ILE A 1 130 ? 13.198 25.390 -23.008 1.00 95.25 130 ILE A O 1
ATOM 1055 N N . VAL A 1 131 ? 15.084 24.489 -22.159 1.00 94.75 131 VAL A N 1
ATOM 1056 C CA . VAL A 1 131 ? 15.860 25.724 -22.113 1.00 94.75 131 VAL A CA 1
ATOM 1057 C C . VAL A 1 131 ? 17.077 25.554 -22.998 1.00 94.75 131 VAL A C 1
ATOM 1059 O O . VAL A 1 131 ? 17.973 24.762 -22.736 1.00 94.75 131 VAL A O 1
ATOM 1062 N N . CYS A 1 132 ? 17.101 26.295 -24.084 1.00 93.50 132 CYS A N 1
ATOM 1063 C CA . CYS A 1 132 ? 18.171 26.261 -25.049 1.00 93.50 132 CYS A CA 1
ATOM 1064 C C . CYS A 1 132 ? 19.151 27.397 -24.707 1.00 93.50 132 CYS A C 1
ATOM 1066 O O . CYS A 1 132 ? 18.749 28.540 -24.559 1.00 93.50 132 CYS A O 1
ATOM 1068 N N . THR A 1 133 ? 20.419 27.083 -24.492 1.00 91.50 133 THR A N 1
ATOM 1069 C CA . THR A 1 133 ? 21.463 27.998 -24.002 1.00 91.50 133 THR A CA 1
ATOM 1070 C C . THR A 1 133 ? 22.434 28.357 -25.123 1.00 91.50 133 THR A C 1
ATOM 1072 O O . THR A 1 133 ? 22.406 27.730 -26.181 1.00 91.50 133 THR A O 1
ATOM 1075 N N . HIS A 1 134 ? 23.314 29.335 -24.895 1.00 91.00 134 HIS A N 1
ATOM 1076 C CA . HIS A 1 134 ? 24.273 29.822 -25.897 1.00 91.00 134 HIS A CA 1
ATOM 1077 C C . HIS A 1 134 ? 23.616 30.424 -27.153 1.00 91.00 134 HIS A C 1
ATOM 1079 O O . HIS A 1 134 ? 24.121 30.269 -28.273 1.00 91.00 134 HIS A O 1
ATOM 1085 N N . LYS A 1 135 ? 22.485 31.126 -26.976 1.00 90.50 135 LYS A N 1
ATOM 1086 C CA . LYS A 1 135 ? 21.805 31.875 -28.050 1.00 90.50 135 LYS A CA 1
ATOM 1087 C C . LYS A 1 135 ? 22.770 32.817 -28.785 1.00 90.50 135 LYS A C 1
ATOM 1089 O O . LYS A 1 135 ? 22.700 32.931 -30.007 1.00 90.50 135 LYS A O 1
ATOM 1094 N N . ASP A 1 136 ? 23.689 33.442 -28.053 1.00 87.31 136 ASP A N 1
ATOM 1095 C CA . ASP A 1 136 ? 24.740 34.329 -28.555 1.00 87.31 136 ASP A CA 1
ATOM 1096 C C . ASP A 1 136 ? 25.624 33.654 -29.611 1.00 87.31 136 ASP A C 1
ATOM 1098 O O . ASP A 1 136 ? 25.775 34.175 -30.718 1.00 87.31 136 ASP A O 1
ATOM 1102 N N . LYS A 1 137 ? 26.142 32.457 -29.312 1.00 88.19 137 LYS A N 1
ATOM 1103 C CA . LYS A 1 137 ? 27.001 31.697 -30.232 1.00 88.19 137 LYS A CA 1
ATOM 1104 C C . LYS A 1 137 ? 26.231 31.202 -31.450 1.00 88.19 137 LYS A C 1
ATOM 1106 O O . LYS A 1 137 ? 26.727 31.287 -32.570 1.00 88.19 137 LYS A O 1
ATOM 1111 N N . TYR A 1 138 ? 25.010 30.707 -31.245 1.00 88.25 138 TYR A N 1
ATOM 1112 C CA . TYR A 1 138 ? 24.172 30.214 -32.340 1.00 88.25 138 TYR A CA 1
ATOM 1113 C C . TYR A 1 138 ? 23.853 31.314 -33.367 1.00 88.25 138 TYR A C 1
ATOM 1115 O O . TYR A 1 138 ? 23.769 31.061 -34.573 1.00 88.25 138 TYR A O 1
ATOM 1123 N N . LEU A 1 139 ? 23.700 32.553 -32.894 1.00 88.31 139 LEU A N 1
ATOM 1124 C CA . LEU A 1 139 ? 23.315 33.702 -33.710 1.00 88.31 139 LEU A CA 1
ATOM 1125 C C . LEU A 1 139 ? 24.484 34.603 -34.128 1.00 88.31 139 LEU A C 1
ATOM 1127 O O . LEU A 1 139 ? 24.246 35.564 -34.862 1.00 88.31 139 LEU A O 1
ATOM 1131 N N . GLU A 1 140 ? 25.724 34.291 -33.733 1.00 86.50 140 GLU A N 1
ATOM 1132 C CA . GLU A 1 140 ? 26.919 35.130 -33.945 1.00 86.50 140 GLU A CA 1
ATOM 1133 C C . GLU A 1 140 ? 27.076 35.583 -35.409 1.00 86.50 140 GLU A C 1
ATOM 1135 O O . GLU A 1 140 ? 27.400 36.737 -35.687 1.00 86.50 140 GLU A O 1
ATOM 1140 N N . ASN A 1 141 ? 26.767 34.692 -36.358 1.00 87.12 141 ASN A N 1
ATOM 1141 C CA . ASN A 1 141 ? 26.886 34.937 -37.801 1.00 87.12 141 ASN A CA 1
ATOM 1142 C C . ASN A 1 141 ? 25.535 35.157 -38.512 1.00 87.12 141 ASN A C 1
ATOM 1144 O O . ASN A 1 141 ? 25.457 35.103 -39.744 1.00 87.12 141 ASN A O 1
ATOM 1148 N N . VAL A 1 142 ? 24.455 35.384 -37.762 1.00 88.56 142 VAL A N 1
ATOM 1149 C CA . VAL A 1 142 ? 23.099 35.575 -38.296 1.00 88.56 142 VAL A CA 1
ATOM 1150 C C . VAL A 1 142 ? 22.712 37.059 -38.206 1.00 88.56 142 VAL A C 1
ATOM 1152 O O . VAL A 1 142 ? 22.857 37.660 -37.142 1.00 88.56 142 VAL A O 1
ATOM 1155 N N . PRO A 1 143 ? 22.180 37.681 -39.278 1.00 88.25 143 PRO A N 1
ATOM 1156 C CA . PRO A 1 143 ? 21.631 39.037 -39.205 1.00 88.25 143 PRO A CA 1
ATOM 1157 C C . PRO A 1 143 ? 20.493 39.139 -38.181 1.00 88.25 143 PRO A C 1
ATOM 1159 O O . PRO A 1 143 ? 19.644 38.247 -38.123 1.00 88.25 143 PRO A O 1
ATOM 1162 N N . LYS A 1 144 ? 20.442 40.242 -37.420 1.00 85.62 144 LYS A N 1
ATOM 1163 C CA . LYS A 1 144 ? 19.464 40.448 -36.334 1.00 85.62 144 LYS A CA 1
ATOM 1164 C C . LYS A 1 144 ? 18.012 40.276 -36.784 1.00 85.62 144 LYS A C 1
ATOM 1166 O O . LYS A 1 144 ? 17.210 39.741 -36.028 1.00 85.62 144 LYS A O 1
ATOM 1171 N N . GLU A 1 145 ? 17.673 40.653 -38.020 1.00 88.94 145 GLU A N 1
ATOM 1172 C CA . GLU A 1 145 ? 16.304 40.517 -38.543 1.00 88.94 145 GLU A CA 1
ATOM 1173 C C . GLU A 1 145 ? 15.853 39.053 -38.704 1.00 88.94 145 GLU A C 1
ATOM 1175 O O . GLU A 1 145 ? 14.662 38.796 -38.853 1.00 88.94 145 GLU A O 1
ATOM 1180 N N . ARG A 1 146 ? 16.787 38.091 -38.691 1.00 89.69 146 ARG A N 1
ATOM 1181 C CA . ARG A 1 146 ? 16.518 36.651 -38.861 1.00 89.69 146 ARG A CA 1
ATOM 1182 C C . ARG A 1 146 ? 16.696 35.834 -37.584 1.00 89.69 146 ARG A C 1
ATOM 1184 O O . ARG A 1 146 ? 16.579 34.611 -37.631 1.00 89.69 146 ARG A O 1
ATOM 1191 N N . HIS A 1 147 ? 17.007 36.478 -36.459 1.00 88.94 147 HIS A N 1
ATOM 1192 C CA . HIS A 1 147 ? 17.246 35.790 -35.186 1.00 88.94 147 HIS A CA 1
ATOM 1193 C C . HIS A 1 147 ? 16.022 34.983 -34.744 1.00 88.94 147 HIS A C 1
ATOM 1195 O O . HIS A 1 147 ? 16.135 33.781 -34.514 1.00 88.94 147 HIS A O 1
ATOM 1201 N N . GLU A 1 148 ? 14.843 35.604 -34.740 1.00 88.75 148 GLU A N 1
ATOM 1202 C CA . GLU A 1 148 ? 13.585 34.953 -34.353 1.00 88.75 148 GLU A CA 1
ATOM 1203 C C . GLU A 1 148 ? 13.211 33.791 -35.293 1.00 88.75 148 GLU A C 1
ATOM 1205 O O . GLU A 1 148 ? 12.825 32.717 -34.836 1.00 88.75 148 GLU A O 1
ATOM 1210 N N . GLU A 1 149 ? 13.400 33.957 -36.608 1.00 92.00 149 GLU A N 1
ATOM 1211 C CA . GLU A 1 149 ? 13.171 32.895 -37.601 1.00 92.00 149 GLU A CA 1
ATOM 1212 C C . GLU A 1 149 ? 14.064 31.672 -37.333 1.00 92.00 149 GLU A C 1
ATOM 1214 O O . GLU A 1 149 ? 13.591 30.533 -37.349 1.00 92.00 149 GLU A O 1
ATOM 1219 N N . LYS A 1 150 ? 15.353 31.900 -37.048 1.00 91.19 150 LYS A N 1
ATOM 1220 C CA . LYS A 1 150 ? 16.324 30.833 -36.770 1.00 91.19 150 LYS A CA 1
ATOM 1221 C C . LYS A 1 150 ? 16.030 30.095 -35.468 1.00 91.19 150 LYS A C 1
ATOM 1223 O O . LYS A 1 150 ? 16.039 28.864 -35.471 1.00 91.19 150 LYS A O 1
ATOM 1228 N N . ILE A 1 151 ? 15.724 30.821 -34.392 1.00 91.88 151 ILE A N 1
ATOM 1229 C CA . ILE A 1 151 ? 15.341 30.221 -33.105 1.00 91.88 151 ILE A CA 1
ATOM 1230 C C . ILE A 1 151 ? 14.071 29.374 -33.276 1.00 91.88 151 ILE A C 1
ATOM 1232 O O . ILE A 1 151 ? 14.042 28.208 -32.881 1.00 91.88 151 ILE A O 1
ATOM 1236 N N . ASN A 1 152 ? 13.045 29.911 -33.942 1.00 92.12 152 ASN A N 1
ATOM 1237 C CA . ASN A 1 152 ? 11.790 29.192 -34.166 1.00 92.12 152 ASN A CA 1
ATOM 1238 C C . ASN A 1 152 ? 11.968 27.946 -35.046 1.00 92.12 152 ASN A C 1
ATOM 1240 O O . ASN A 1 152 ? 11.312 26.929 -34.803 1.00 92.12 152 ASN A O 1
ATOM 1244 N N . ALA A 1 153 ? 12.866 27.980 -36.034 1.00 91.19 153 ALA A N 1
ATOM 1245 C CA . ALA A 1 153 ? 13.207 26.804 -36.836 1.00 91.19 153 ALA A CA 1
ATOM 1246 C C . ALA A 1 153 ? 13.889 25.708 -35.994 1.00 91.19 153 ALA A C 1
ATOM 1248 O O . ALA A 1 153 ? 13.537 24.528 -36.110 1.00 91.19 153 ALA A O 1
ATOM 1249 N N . TYR A 1 154 ? 14.811 26.095 -35.107 1.00 92.12 154 TYR A N 1
ATOM 1250 C CA . TYR A 1 154 ? 15.460 25.179 -34.166 1.00 92.12 154 TYR A CA 1
ATOM 1251 C C . TYR A 1 154 ? 14.433 24.542 -33.214 1.00 92.12 154 TYR A C 1
ATOM 1253 O O . TYR A 1 154 ? 14.338 23.315 -33.122 1.00 92.12 154 TYR A O 1
ATOM 1261 N N . PHE A 1 155 ? 13.571 25.358 -32.596 1.00 94.06 155 PHE A N 1
ATOM 1262 C CA . PHE A 1 155 ? 12.484 24.885 -31.732 1.00 94.06 155 PHE A CA 1
ATOM 1263 C C . PHE A 1 155 ? 11.499 23.972 -32.460 1.00 94.06 155 PHE A C 1
ATOM 1265 O O . PHE A 1 155 ? 11.075 22.963 -31.900 1.00 94.06 155 PHE A O 1
ATOM 1272 N N . SER A 1 156 ? 11.136 24.294 -33.701 1.00 90.81 156 SER A N 1
ATOM 1273 C CA . SER A 1 156 ? 10.210 23.476 -34.495 1.00 90.81 156 SER A CA 1
ATOM 1274 C C . SER A 1 156 ? 10.779 22.085 -34.759 1.00 90.81 156 SER A C 1
ATOM 1276 O O . SER A 1 156 ? 10.067 21.092 -34.608 1.00 90.81 156 SER A O 1
ATOM 1278 N N . THR A 1 157 ? 12.073 22.006 -35.078 1.00 90.75 157 THR A N 1
ATOM 1279 C CA . THR A 1 157 ? 12.770 20.734 -35.312 1.00 90.75 157 THR A CA 1
ATOM 1280 C C . THR A 1 157 ? 12.806 19.884 -34.040 1.00 90.75 157 THR A C 1
ATOM 1282 O O . THR A 1 157 ? 12.436 18.709 -34.073 1.00 90.75 157 THR A O 1
ATOM 1285 N N . LEU A 1 158 ? 13.160 20.492 -32.900 1.00 90.94 158 LEU A N 1
ATOM 1286 C CA . LEU A 1 158 ? 13.130 19.827 -31.593 1.00 90.94 158 LEU A CA 1
ATOM 1287 C C . LEU A 1 158 ? 11.729 19.312 -31.241 1.00 90.94 158 LEU A C 1
ATOM 1289 O O . LEU A 1 158 ? 11.563 18.136 -30.920 1.00 90.94 158 LEU A O 1
ATOM 1293 N N . ARG A 1 159 ? 10.703 20.167 -31.341 1.00 90.50 159 ARG A N 1
ATOM 1294 C CA . ARG A 1 159 ? 9.309 19.798 -31.037 1.00 90.50 159 ARG A CA 1
ATOM 1295 C C . ARG A 1 159 ? 8.824 18.654 -31.904 1.00 90.50 159 ARG A C 1
ATOM 1297 O O . ARG A 1 159 ? 8.233 17.718 -31.376 1.00 90.50 159 ARG A O 1
ATOM 1304 N N . GLN A 1 160 ? 9.081 18.712 -33.209 1.00 89.44 160 GLN A N 1
ATOM 1305 C CA . GLN A 1 160 ? 8.667 17.664 -34.136 1.00 89.44 160 GLN A CA 1
ATOM 1306 C C . GLN A 1 160 ? 9.267 16.312 -33.741 1.00 89.44 160 GLN A C 1
ATOM 1308 O O . GLN A 1 160 ? 8.575 15.297 -33.810 1.00 89.44 160 GLN A O 1
ATOM 1313 N N . HIS A 1 161 ? 10.531 16.293 -33.312 1.00 86.31 161 HIS A N 1
ATOM 1314 C CA . HIS A 1 161 ? 11.195 15.066 -32.886 1.00 86.31 161 HIS A CA 1
ATOM 1315 C C . HIS A 1 161 ? 10.651 14.548 -31.544 1.00 86.31 161 HIS A C 1
ATOM 1317 O O . HIS A 1 161 ? 10.376 13.357 -31.404 1.00 86.31 161 HIS A O 1
ATOM 1323 N N . ILE A 1 162 ? 10.423 15.444 -30.579 1.00 89.25 162 ILE A N 1
ATOM 1324 C CA . ILE A 1 162 ? 9.884 15.111 -29.250 1.00 89.25 162 ILE A CA 1
ATOM 1325 C C . ILE A 1 162 ? 8.433 14.609 -29.339 1.00 89.25 162 ILE A C 1
ATOM 1327 O O . ILE A 1 162 ? 8.088 13.616 -28.706 1.00 89.25 162 ILE A O 1
ATOM 1331 N N . GLN A 1 163 ? 7.579 15.245 -30.146 1.00 83.12 163 GLN A N 1
ATOM 1332 C CA . GLN A 1 163 ? 6.159 14.882 -30.290 1.00 83.12 163 GLN A CA 1
ATOM 1333 C C . GLN A 1 163 ? 5.941 13.501 -30.920 1.00 83.12 163 GLN A C 1
ATOM 1335 O O . GLN A 1 163 ? 4.885 12.901 -30.739 1.00 83.12 163 GLN A O 1
ATOM 1340 N N . GLN A 1 164 ? 6.932 12.974 -31.645 1.00 81.62 164 GLN A N 1
ATOM 1341 C CA . GLN A 1 164 ? 6.896 11.603 -32.163 1.00 81.62 164 GLN A CA 1
ATOM 1342 C C . GLN A 1 164 ? 7.097 10.551 -31.060 1.00 81.62 164 GLN A C 1
ATOM 1344 O O . GLN A 1 164 ? 6.909 9.360 -31.311 1.00 81.62 164 GLN A O 1
ATOM 1349 N N . LYS A 1 165 ? 7.484 10.966 -29.848 1.00 81.88 165 LYS A N 1
ATOM 1350 C CA . LYS A 1 165 ? 7.748 10.089 -28.706 1.00 81.88 165 LYS A CA 1
ATOM 1351 C C . LYS A 1 165 ? 6.597 10.139 -27.707 1.00 81.88 165 LYS A C 1
ATOM 1353 O O . LYS A 1 165 ? 6.059 11.199 -27.401 1.00 81.88 165 LYS A O 1
ATOM 1358 N N . ARG A 1 166 ? 6.276 8.986 -27.112 1.00 78.94 166 ARG A N 1
ATOM 1359 C CA . ARG A 1 166 ? 5.261 8.872 -26.045 1.00 78.94 166 ARG A CA 1
ATOM 1360 C C . ARG A 1 166 ? 5.561 9.746 -24.824 1.00 78.94 166 ARG A C 1
ATOM 1362 O O . ARG A 1 166 ? 4.646 10.188 -24.145 1.00 78.94 166 ARG A O 1
ATOM 1369 N N . SER A 1 167 ? 6.841 9.965 -24.538 1.00 83.94 167 SER A N 1
ATOM 1370 C CA . SER A 1 167 ? 7.340 10.703 -23.380 1.00 83.94 167 SER A CA 1
ATOM 1371 C C . SER A 1 167 ? 7.267 12.218 -23.573 1.00 83.94 167 SER A C 1
ATOM 1373 O O . SER A 1 167 ? 7.324 12.960 -22.594 1.00 83.94 167 SER A O 1
ATOM 1375 N N . GLY A 1 168 ? 7.028 12.679 -24.808 1.00 85.88 168 GLY A N 1
ATOM 1376 C CA . GLY A 1 168 ? 6.816 14.087 -25.137 1.00 85.88 168 GLY A CA 1
ATOM 1377 C C . GLY A 1 168 ? 5.586 14.710 -24.469 1.00 85.88 168 GLY A C 1
ATOM 1378 O O . GLY A 1 168 ? 5.487 15.929 -24.428 1.00 85.88 168 GLY A O 1
ATOM 1379 N N . VAL A 1 169 ? 4.684 13.905 -23.890 1.00 87.38 169 VAL A N 1
ATOM 1380 C CA . VAL A 1 169 ? 3.519 14.376 -23.109 1.00 87.38 169 VAL A CA 1
ATOM 1381 C C . VAL A 1 169 ? 3.891 15.207 -21.877 1.00 87.38 169 VAL A C 1
ATOM 1383 O O . VAL A 1 169 ? 3.052 15.946 -21.372 1.00 87.38 169 VAL A O 1
ATOM 1386 N N . HIS A 1 170 ? 5.129 15.079 -21.395 1.00 89.31 170 HIS A N 1
ATOM 1387 C CA . HIS A 1 170 ? 5.663 15.815 -20.244 1.00 89.31 170 HIS A CA 1
ATOM 1388 C C . HIS A 1 170 ? 6.309 17.149 -20.633 1.00 89.31 170 HIS A C 1
ATOM 1390 O O . HIS A 1 170 ? 6.591 17.980 -19.770 1.00 89.31 170 HIS A O 1
ATOM 1396 N N . VAL A 1 171 ? 6.588 17.348 -21.924 1.00 92.44 171 VAL A N 1
ATOM 1397 C CA . VAL A 1 171 ? 7.328 18.513 -22.410 1.00 92.44 171 VAL A CA 1
ATOM 1398 C C . VAL A 1 171 ? 6.386 19.694 -22.573 1.00 92.44 171 VAL A C 1
ATOM 1400 O O . VAL A 1 171 ? 5.403 19.635 -23.312 1.00 92.44 171 VAL A O 1
ATOM 1403 N N . ASP A 1 172 ? 6.717 20.781 -21.887 1.00 91.00 172 ASP A N 1
ATOM 1404 C CA . ASP A 1 172 ? 5.940 22.006 -21.919 1.00 91.00 172 ASP A CA 1
ATOM 1405 C C . ASP A 1 172 ? 6.017 22.662 -23.311 1.00 91.00 172 ASP A C 1
ATOM 1407 O O . ASP A 1 172 ? 7.081 22.688 -23.941 1.00 91.00 172 ASP A O 1
ATOM 1411 N N . PRO A 1 173 ? 4.908 23.210 -23.834 1.00 87.81 173 PRO A N 1
ATOM 1412 C CA . PRO A 1 173 ? 4.920 23.884 -25.120 1.00 87.81 173 PRO A CA 1
ATOM 1413 C C . PRO A 1 173 ? 5.714 25.199 -25.117 1.00 87.81 173 PRO A C 1
ATOM 1415 O O . PRO A 1 173 ? 5.953 25.725 -26.201 1.00 87.81 173 PRO A O 1
ATOM 1418 N N . CYS A 1 174 ? 6.146 25.764 -23.992 1.00 89.38 174 CYS A N 1
ATOM 1419 C CA . CYS A 1 174 ? 6.985 26.964 -23.993 1.00 89.38 174 CYS A CA 1
ATOM 1420 C C . CYS A 1 174 ? 8.478 26.600 -23.943 1.00 89.38 174 CYS A C 1
ATOM 1422 O O . CYS A 1 174 ? 8.923 25.920 -23.021 1.00 89.38 174 CYS A O 1
ATOM 1424 N N . PHE A 1 175 ? 9.251 27.037 -24.946 1.00 93.81 175 PHE A N 1
ATOM 1425 C CA . PHE A 1 175 ? 10.708 26.844 -25.019 1.00 93.81 175 PHE A CA 1
ATOM 1426 C C . PHE A 1 175 ? 11.388 28.208 -24.877 1.00 93.81 175 PHE A C 1
ATOM 1428 O O . PHE A 1 175 ? 10.851 29.200 -25.368 1.00 93.81 175 PHE A O 1
ATOM 1435 N N . PHE A 1 176 ? 12.563 28.241 -24.252 1.00 94.31 176 PHE A N 1
ATOM 1436 C CA . PHE A 1 176 ? 13.330 29.469 -23.999 1.00 94.31 176 PHE A CA 1
ATOM 1437 C C . PHE A 1 176 ? 14.712 29.377 -24.658 1.00 94.31 176 PHE A C 1
ATOM 1439 O O . PHE A 1 176 ? 15.284 28.288 -24.696 1.00 94.31 176 PHE A O 1
ATOM 1446 N N . ALA A 1 177 ? 15.243 30.481 -25.185 1.00 92.94 177 ALA A N 1
ATOM 1447 C CA . ALA A 1 177 ? 16.560 30.593 -25.815 1.00 92.94 177 ALA A CA 1
ATOM 1448 C C . ALA A 1 177 ? 17.421 31.637 -25.077 1.00 92.94 177 ALA A C 1
ATOM 1450 O O . ALA A 1 177 ? 17.370 32.831 -25.338 1.00 92.94 177 ALA A O 1
ATOM 1451 N N . ILE A 1 178 ? 18.273 31.202 -24.162 1.00 91.00 178 ILE A N 1
ATOM 1452 C CA . ILE A 1 178 ? 19.005 32.090 -23.258 1.00 91.00 178 ILE A CA 1
ATOM 1453 C C . ILE A 1 178 ? 20.359 32.503 -23.845 1.00 91.00 178 ILE A C 1
ATOM 1455 O O . ILE A 1 178 ? 21.133 31.667 -24.332 1.00 91.00 178 ILE A O 1
ATOM 1459 N N . ASP A 1 179 ? 20.657 33.800 -23.757 1.00 85.44 179 ASP A N 1
ATOM 1460 C CA . ASP A 1 179 ? 21.998 34.355 -23.942 1.00 85.44 179 ASP A CA 1
ATOM 1461 C C . ASP A 1 179 ? 22.783 34.284 -22.622 1.00 85.44 179 ASP A C 1
ATOM 1463 O O . ASP A 1 179 ? 22.439 34.928 -21.630 1.00 85.44 179 ASP A O 1
ATOM 1467 N N . ASN A 1 180 ? 23.864 33.501 -22.613 1.00 80.12 180 ASN A N 1
ATOM 1468 C CA . ASN A 1 180 ? 24.671 33.274 -21.412 1.00 80.12 180 ASN A CA 1
ATOM 1469 C C . ASN A 1 180 ? 25.683 34.406 -21.133 1.00 80.12 180 ASN A C 1
ATOM 1471 O O . ASN A 1 180 ? 26.408 34.341 -20.139 1.00 80.12 180 ASN A O 1
ATOM 1475 N N . THR A 1 181 ? 25.790 35.407 -22.012 1.00 76.94 181 THR A N 1
ATOM 1476 C CA . THR A 1 181 ? 26.836 36.448 -21.977 1.00 76.94 181 THR A CA 1
ATOM 1477 C C . THR A 1 181 ? 26.334 37.828 -21.553 1.00 76.94 181 THR A C 1
ATOM 1479 O O . THR A 1 181 ? 27.137 38.751 -21.383 1.00 76.94 181 THR A O 1
ATOM 1482 N N . CYS A 1 182 ? 25.023 37.980 -21.352 1.00 70.00 182 CYS A N 1
ATOM 1483 C CA . CYS A 1 182 ? 24.404 39.251 -20.994 1.00 70.00 182 CYS A CA 1
ATOM 1484 C C . CYS A 1 182 ? 24.869 39.716 -19.595 1.00 70.00 182 CYS A C 1
ATOM 1486 O O . CYS A 1 182 ? 24.731 38.989 -18.611 1.00 70.00 182 CYS A O 1
ATOM 1488 N N . GLN A 1 183 ? 25.480 40.909 -19.511 1.00 57.16 183 GLN A N 1
ATOM 1489 C CA . GLN A 1 183 ? 25.982 41.476 -18.244 1.00 57.16 183 GLN A CA 1
ATOM 1490 C C . GLN A 1 183 ? 24.844 41.944 -17.328 1.00 57.16 183 GLN A C 1
ATOM 1492 O O . GLN A 1 183 ? 24.908 41.735 -16.118 1.00 57.16 183 GLN A O 1
ATOM 1497 N N . ASP A 1 184 ? 23.816 42.547 -17.924 1.00 59.53 184 ASP A N 1
ATOM 1498 C CA . ASP A 1 184 ? 22.505 42.746 -17.316 1.00 59.53 184 ASP A CA 1
ATOM 1499 C C . ASP A 1 184 ? 21.667 41.506 -17.650 1.00 59.53 184 ASP A C 1
ATOM 1501 O O . ASP A 1 184 ? 21.762 40.987 -18.756 1.00 59.53 184 ASP A O 1
ATOM 1505 N N . GLU A 1 185 ? 20.900 40.977 -16.706 1.00 64.62 185 GLU A N 1
ATOM 1506 C CA . GLU A 1 185 ? 20.201 39.700 -16.873 1.00 64.62 185 GLU A CA 1
ATOM 1507 C C . GLU A 1 185 ? 19.346 39.624 -18.165 1.00 64.62 185 GLU A C 1
ATOM 1509 O O . GLU A 1 185 ? 18.547 40.522 -18.426 1.00 64.62 185 GLU A O 1
ATOM 1514 N N . ASP A 1 186 ? 19.493 38.554 -18.970 1.00 78.25 186 ASP A N 1
ATOM 1515 C CA . ASP A 1 186 ? 18.686 38.342 -20.189 1.00 78.25 186 ASP A CA 1
ATOM 1516 C C . ASP A 1 186 ? 17.187 38.338 -19.829 1.00 78.25 186 ASP A C 1
ATOM 1518 O O . ASP A 1 186 ? 16.745 37.636 -18.910 1.00 78.25 186 ASP A O 1
ATOM 1522 N N . HIS A 1 187 ? 16.386 39.107 -20.572 1.00 83.00 187 HIS A N 1
ATOM 1523 C CA . HIS A 1 187 ? 14.936 39.169 -20.396 1.00 83.00 187 HIS A CA 1
ATOM 1524 C C . HIS A 1 187 ? 14.294 37.775 -20.459 1.00 83.00 187 HIS A C 1
ATOM 1526 O O . HIS A 1 187 ? 13.358 37.506 -19.705 1.00 83.00 187 HIS A O 1
ATOM 1532 N N . GLU A 1 188 ? 14.840 36.859 -21.265 1.00 85.75 188 GLU A N 1
ATOM 1533 C CA . GLU A 1 188 ? 14.341 35.481 -21.342 1.00 85.75 188 GLU A CA 1
ATOM 1534 C C . GLU A 1 188 ? 14.559 34.675 -20.053 1.00 85.75 188 GLU A C 1
ATOM 1536 O O . GLU A 1 188 ? 13.737 33.817 -19.729 1.00 85.75 188 GLU A O 1
ATOM 1541 N N . ILE A 1 189 ? 15.606 34.963 -19.268 1.00 86.19 189 ILE A N 1
ATOM 1542 C CA . ILE A 1 189 ? 15.801 34.339 -17.946 1.00 86.19 189 ILE A CA 1
ATOM 1543 C C . ILE A 1 189 ? 14.732 34.843 -16.973 1.00 86.19 189 ILE A C 1
ATOM 1545 O O . ILE A 1 189 ? 14.157 34.058 -16.213 1.00 86.19 189 ILE A O 1
ATOM 1549 N N . THR A 1 190 ? 14.428 36.141 -17.021 1.00 85.00 190 THR A N 1
ATOM 1550 C CA . THR A 1 190 ? 13.365 36.738 -16.197 1.00 85.00 190 THR A CA 1
ATOM 1551 C C . THR A 1 190 ? 12.003 36.133 -16.549 1.00 85.00 190 THR A C 1
ATOM 1553 O O . THR A 1 190 ? 11.215 35.783 -15.663 1.00 85.00 190 THR A O 1
ATOM 1556 N N . ASP A 1 191 ? 11.731 35.956 -17.841 1.00 87.62 191 ASP A N 1
ATOM 1557 C CA . ASP A 1 191 ? 10.504 35.326 -18.322 1.00 87.62 191 ASP A CA 1
ATOM 1558 C C . ASP A 1 191 ? 10.432 33.845 -17.940 1.00 87.62 191 ASP A C 1
ATOM 1560 O O . ASP A 1 191 ? 9.380 33.395 -17.479 1.00 87.62 191 ASP A O 1
ATOM 1564 N N . LEU A 1 192 ? 11.549 33.113 -18.022 1.00 90.00 192 LEU A N 1
ATOM 1565 C CA . LEU A 1 192 ? 11.647 31.735 -17.543 1.00 90.00 192 LEU A CA 1
ATOM 1566 C C . LEU A 1 192 ? 11.321 31.641 -16.047 1.00 90.00 192 LEU A C 1
ATOM 1568 O O . LEU A 1 192 ? 10.518 30.792 -15.664 1.00 90.00 192 LEU A O 1
ATOM 1572 N N . ARG A 1 193 ? 11.874 32.516 -15.194 1.00 86.50 193 ARG A N 1
ATOM 1573 C CA . ARG A 1 193 ? 11.563 32.526 -13.749 1.00 86.50 193 ARG A CA 1
ATOM 1574 C C . ARG A 1 193 ? 10.074 32.721 -13.493 1.00 86.50 193 ARG A C 1
ATOM 1576 O O . ARG A 1 193 ? 9.471 31.950 -12.745 1.00 86.50 193 ARG A O 1
ATOM 1583 N N . ARG A 1 194 ? 9.469 33.718 -14.146 1.00 86.06 194 ARG A N 1
ATOM 1584 C CA . ARG A 1 194 ? 8.028 33.992 -14.028 1.00 86.06 194 ARG A CA 1
ATOM 1585 C C . ARG A 1 194 ? 7.197 32.801 -14.500 1.00 86.06 194 ARG A C 1
ATOM 1587 O O . ARG A 1 194 ? 6.186 32.466 -13.886 1.00 86.06 194 ARG A O 1
ATOM 1594 N N . TYR A 1 195 ? 7.632 32.149 -15.573 1.00 89.56 195 TYR A N 1
ATOM 1595 C CA . TYR A 1 195 ? 6.948 30.992 -16.133 1.00 89.56 195 TYR A CA 1
ATOM 1596 C C . TYR A 1 195 ? 7.048 29.752 -15.238 1.00 89.56 195 TYR A C 1
ATOM 1598 O O . TYR A 1 195 ? 6.045 29.074 -15.032 1.00 89.56 195 TYR A O 1
ATOM 1606 N N . VAL A 1 196 ? 8.216 29.490 -14.644 1.00 89.69 196 VAL A N 1
ATOM 1607 C CA . VAL A 1 196 ? 8.403 28.406 -13.664 1.00 89.69 196 VAL A CA 1
ATOM 1608 C C . VAL A 1 196 ? 7.480 28.601 -12.462 1.00 89.69 196 VAL A C 1
ATOM 1610 O O . VAL A 1 196 ? 6.819 27.646 -12.060 1.00 89.69 196 VAL A O 1
ATOM 1613 N N . MET A 1 197 ? 7.374 29.825 -11.932 1.00 85.69 197 MET A N 1
ATOM 1614 C CA . MET A 1 197 ? 6.446 30.133 -10.834 1.00 85.69 197 MET A CA 1
ATOM 1615 C C . MET A 1 197 ? 4.990 29.890 -11.233 1.00 85.69 197 MET A C 1
ATOM 1617 O O . MET A 1 197 ? 4.269 29.198 -10.521 1.00 85.69 197 MET A O 1
ATOM 1621 N N . LYS A 1 198 ? 4.584 30.359 -12.419 1.00 86.44 198 LYS A N 1
ATOM 1622 C CA . LYS A 1 198 ? 3.244 30.099 -12.961 1.00 86.44 198 LYS A CA 1
ATOM 1623 C C . LYS A 1 198 ? 2.952 28.598 -13.078 1.00 86.44 198 LYS A C 1
ATOM 1625 O O . LYS A 1 198 ? 1.851 28.159 -12.753 1.00 86.44 198 LYS A O 1
ATOM 1630 N N . ILE A 1 199 ? 3.916 27.806 -13.555 1.00 87.31 199 ILE A N 1
ATOM 1631 C CA . ILE A 1 199 ? 3.761 26.349 -13.639 1.00 87.31 199 ILE A CA 1
ATOM 1632 C C . ILE A 1 199 ? 3.618 25.755 -12.242 1.00 87.31 199 ILE A C 1
ATOM 1634 O O . ILE A 1 199 ? 2.707 24.956 -12.038 1.00 87.31 199 ILE A O 1
ATOM 1638 N N . ALA A 1 200 ? 4.475 26.145 -11.296 1.00 85.44 200 ALA A N 1
ATOM 1639 C CA . ALA A 1 200 ? 4.429 25.652 -9.924 1.00 85.44 200 ALA A CA 1
ATOM 1640 C C . ALA A 1 200 ? 3.059 25.910 -9.278 1.00 85.44 200 ALA A C 1
ATOM 1642 O O . ALA A 1 200 ? 2.455 24.975 -8.761 1.00 85.44 200 ALA A O 1
ATOM 1643 N N . GLU A 1 201 ? 2.525 27.127 -9.413 1.00 83.44 201 GLU A N 1
ATOM 1644 C CA . GLU A 1 201 ? 1.192 27.511 -8.923 1.00 83.44 201 GLU A CA 1
ATOM 1645 C C . GLU A 1 201 ? 0.050 26.721 -9.579 1.00 83.44 201 GLU A C 1
ATOM 1647 O O . GLU A 1 201 ? -0.987 26.498 -8.960 1.00 83.44 201 GLU A O 1
ATOM 1652 N N . SER A 1 202 ? 0.231 26.279 -10.828 1.00 81.19 202 SER A N 1
ATOM 1653 C CA . SER A 1 202 ? -0.767 25.485 -11.558 1.00 81.19 202 SER A CA 1
ATOM 1654 C C . SER A 1 202 ? -0.747 23.986 -11.229 1.00 81.19 202 SER A C 1
ATOM 1656 O O . SER A 1 202 ? -1.627 23.245 -11.675 1.00 81.19 202 SER A O 1
ATOM 1658 N N . GLN A 1 203 ? 0.256 23.501 -10.488 1.00 78.69 203 GLN A N 1
ATOM 1659 C CA . GLN A 1 203 ? 0.332 22.086 -10.129 1.00 78.69 203 GLN A CA 1
ATOM 1660 C C . GLN A 1 203 ? -0.754 21.720 -9.112 1.00 78.69 203 GLN A C 1
ATOM 1662 O O . GLN A 1 203 ? -0.992 22.447 -8.155 1.00 78.69 203 GLN A O 1
ATOM 1667 N N . LYS A 1 204 ? -1.355 20.530 -9.253 1.00 77.12 204 LYS A N 1
ATOM 1668 C CA . LYS A 1 204 ? -2.381 20.022 -8.316 1.00 77.12 204 LYS A CA 1
ATOM 1669 C C . LYS A 1 204 ? -1.905 19.961 -6.857 1.00 77.12 204 LYS A C 1
ATOM 1671 O O . LYS A 1 204 ? -2.720 20.047 -5.948 1.00 77.12 204 LYS A O 1
ATOM 1676 N N . SER A 1 205 ? -0.604 19.769 -6.643 1.00 74.69 205 SER A N 1
ATOM 1677 C CA . SER A 1 205 ? 0.023 19.715 -5.318 1.00 74.69 205 SER A CA 1
ATOM 1678 C C . SER A 1 205 ? 0.253 21.093 -4.691 1.00 74.69 205 SER A C 1
ATOM 1680 O O . SER A 1 205 ? 0.608 21.175 -3.516 1.00 74.69 205 SER A O 1
ATOM 1682 N N . TRP A 1 206 ? 0.089 22.182 -5.447 1.00 79.25 206 TRP A N 1
ATOM 1683 C CA . TRP A 1 206 ? 0.241 23.532 -4.917 1.00 79.25 206 TRP A CA 1
ATOM 1684 C C . TRP A 1 206 ? -0.933 23.886 -3.999 1.00 79.25 206 TRP A C 1
ATOM 1686 O O . TRP A 1 206 ? -2.094 23.695 -4.351 1.00 79.25 206 TRP A O 1
ATOM 1696 N N . GLY A 1 207 ? -0.636 24.394 -2.800 1.00 74.56 207 GLY A N 1
ATOM 1697 C CA . GLY A 1 207 ? -1.661 24.711 -1.798 1.00 74.56 207 GLY A CA 1
ATOM 1698 C C . GLY A 1 207 ? -2.288 23.489 -1.106 1.00 74.56 207 GLY A C 1
ATOM 1699 O O . GLY A 1 207 ? -3.319 23.633 -0.444 1.00 74.56 207 GLY A O 1
ATOM 1700 N N . GLU A 1 208 ? -1.686 22.297 -1.234 1.00 78.94 208 GLU A N 1
ATOM 1701 C CA . GLU A 1 208 ? -2.093 21.094 -0.497 1.00 78.94 208 GLU A CA 1
ATOM 1702 C C . GLU A 1 208 ? -2.088 21.369 1.020 1.00 78.94 208 GLU A C 1
ATOM 1704 O O . GLU A 1 208 ? -1.099 21.832 1.596 1.00 78.94 208 GLU A O 1
ATOM 1709 N N . LYS A 1 209 ? -3.226 21.122 1.682 1.00 80.19 209 LYS A N 1
ATOM 1710 C CA . LYS A 1 209 ? -3.390 21.396 3.114 1.00 80.19 209 LYS A CA 1
ATOM 1711 C C . LYS A 1 209 ? -2.823 20.248 3.941 1.00 80.19 209 LYS A C 1
ATOM 1713 O O . LYS A 1 209 ? -3.494 19.238 4.140 1.00 80.19 209 LYS A O 1
ATOM 1718 N N . ASN A 1 210 ? -1.628 20.450 4.484 1.00 82.56 210 ASN A N 1
ATOM 1719 C CA . ASN A 1 210 ? -1.008 19.501 5.404 1.00 82.56 210 ASN A CA 1
ATOM 1720 C C . ASN A 1 210 ? -1.477 19.717 6.856 1.00 82.56 210 ASN A C 1
ATOM 1722 O O . ASN A 1 210 ? -1.743 20.857 7.259 1.00 82.56 210 ASN A O 1
ATOM 1726 N N . PRO A 1 211 ? -1.562 18.656 7.682 1.00 82.88 211 PRO A N 1
ATOM 1727 C CA . PRO A 1 211 ? -1.897 18.790 9.096 1.00 82.88 211 PRO A CA 1
ATOM 1728 C C . PRO A 1 211 ? -0.913 19.705 9.834 1.00 82.88 211 PRO A C 1
ATOM 1730 O O . PRO A 1 211 ? 0.296 19.496 9.790 1.00 82.88 211 PRO A O 1
ATOM 1733 N N . ILE A 1 212 ? -1.421 20.674 10.606 1.00 79.50 212 ILE A N 1
ATOM 1734 C CA . ILE A 1 212 ? -0.572 21.654 11.311 1.00 79.50 212 ILE A CA 1
ATOM 1735 C C . ILE A 1 212 ? 0.448 21.000 12.254 1.00 79.50 212 ILE A C 1
ATOM 1737 O O . ILE A 1 212 ? 1.536 21.516 12.451 1.00 79.50 212 ILE A O 1
ATOM 1741 N N . ARG A 1 213 ? 0.134 19.827 12.812 1.00 79.62 213 ARG A N 1
ATOM 1742 C CA . ARG A 1 213 ? 1.038 19.067 13.691 1.00 79.62 213 ARG A CA 1
ATOM 1743 C C . ARG A 1 213 ? 2.302 18.559 12.995 1.00 79.62 213 ARG A C 1
ATOM 1745 O O . ARG A 1 213 ? 3.302 18.356 13.678 1.00 79.62 213 ARG A O 1
ATOM 1752 N N . TRP A 1 214 ? 2.299 18.429 11.665 1.00 87.75 214 TRP A N 1
ATOM 1753 C CA . TRP A 1 214 ? 3.508 18.100 10.904 1.00 87.75 214 TRP A CA 1
ATOM 1754 C C . TRP A 1 214 ? 4.579 19.175 11.083 1.00 87.75 214 TRP A C 1
ATOM 1756 O O . TRP A 1 214 ? 5.751 18.832 11.180 1.00 87.75 214 TRP A O 1
ATOM 1766 N N . SER A 1 215 ? 4.190 20.445 11.268 1.00 81.44 215 SER A N 1
ATOM 1767 C CA . SER A 1 215 ? 5.138 21.543 11.483 1.00 81.44 215 SER A CA 1
ATOM 1768 C C . SER A 1 215 ? 6.045 21.314 12.688 1.00 81.44 215 SER A C 1
ATOM 1770 O O . SER A 1 215 ? 7.219 21.653 12.645 1.00 81.44 215 SER A O 1
ATOM 1772 N N . ARG A 1 216 ? 5.509 20.732 13.769 1.00 81.38 216 ARG A N 1
ATOM 1773 C CA . ARG A 1 216 ? 6.282 20.459 14.986 1.00 81.38 216 ARG A CA 1
ATOM 1774 C C . ARG A 1 216 ? 7.339 19.399 14.726 1.00 81.38 216 ARG A C 1
ATOM 1776 O O . ARG A 1 216 ? 8.475 19.564 15.146 1.00 81.38 216 ARG A O 1
ATOM 1783 N N . LEU A 1 217 ? 6.969 18.338 14.007 1.00 88.81 217 LEU A N 1
ATOM 1784 C CA . LEU A 1 217 ? 7.918 17.292 13.649 1.00 88.81 217 LEU A CA 1
ATOM 1785 C C . LEU A 1 217 ? 8.953 17.802 12.635 1.00 88.81 217 LEU A C 1
ATOM 1787 O O . LEU A 1 217 ? 10.127 17.479 12.763 1.00 88.81 217 LEU A O 1
ATOM 1791 N N . GLU A 1 218 ? 8.558 18.641 11.673 1.00 88.25 218 GLU A N 1
ATOM 1792 C CA . GLU A 1 218 ? 9.493 19.322 10.763 1.00 88.25 218 GLU A CA 1
ATOM 1793 C C . GLU A 1 218 ? 10.526 20.166 11.521 1.00 88.25 218 GLU A C 1
ATOM 1795 O O . GLU A 1 218 ? 11.701 20.157 11.149 1.00 88.25 218 GLU A O 1
ATOM 1800 N N . ASP A 1 219 ? 10.102 20.885 12.565 1.00 84.31 219 ASP A N 1
ATOM 1801 C CA . ASP A 1 219 ? 10.982 21.711 13.393 1.00 84.31 219 ASP A CA 1
ATOM 1802 C C . ASP A 1 219 ? 11.937 20.838 14.238 1.00 84.31 219 ASP A C 1
ATOM 1804 O O . ASP A 1 219 ? 13.142 21.091 14.241 1.00 84.31 219 ASP A O 1
ATOM 1808 N N . GLU A 1 220 ? 11.438 19.770 14.877 1.00 85.12 220 GLU A N 1
ATOM 1809 C CA . GLU A 1 220 ? 12.243 18.803 15.658 1.00 85.12 220 GLU A CA 1
ATOM 1810 C C . GLU A 1 220 ? 13.270 18.043 14.801 1.00 85.12 220 GLU A C 1
ATOM 1812 O O . GLU A 1 220 ? 14.384 17.744 15.240 1.00 85.12 220 GLU A O 1
ATOM 1817 N N . LEU A 1 221 ? 12.907 17.735 13.554 1.00 88.12 221 LEU A N 1
ATOM 1818 C CA . LEU A 1 221 ? 13.792 17.098 12.576 1.00 88.12 221 LEU A CA 1
ATOM 1819 C C . LEU A 1 221 ? 14.663 18.109 11.812 1.00 88.12 221 LEU A C 1
ATOM 1821 O O . LEU A 1 221 ? 15.452 17.710 10.953 1.00 88.12 221 LEU A O 1
ATOM 1825 N N . GLU A 1 222 ? 14.523 19.406 12.101 1.00 86.44 222 GLU A N 1
ATOM 1826 C CA . GLU A 1 222 ? 15.212 20.513 11.430 1.00 86.44 222 GLU A CA 1
ATOM 1827 C C . GLU A 1 222 ? 15.009 20.530 9.892 1.00 86.44 222 GLU A C 1
ATOM 1829 O O . GLU A 1 222 ? 15.824 21.088 9.153 1.00 86.44 222 GLU A O 1
ATOM 1834 N N . LEU A 1 223 ? 13.912 19.964 9.370 1.00 84.44 223 LEU A N 1
ATOM 1835 C CA . LEU A 1 223 ? 13.669 19.835 7.921 1.00 84.44 223 LEU A CA 1
ATOM 1836 C C . LEU A 1 223 ? 13.513 21.191 7.218 1.00 84.44 223 LEU A C 1
ATOM 1838 O O . LEU A 1 223 ? 13.807 21.323 6.030 1.00 84.44 223 LEU A O 1
ATOM 1842 N N . ARG A 1 224 ? 13.110 22.230 7.949 1.00 78.31 224 ARG A N 1
ATOM 1843 C CA . ARG A 1 224 ? 12.996 23.597 7.415 1.00 78.31 224 ARG A CA 1
ATOM 1844 C C . ARG A 1 224 ? 14.331 24.324 7.303 1.00 78.31 224 ARG A C 1
ATOM 1846 O O . ARG A 1 224 ? 14.408 25.351 6.632 1.00 78.31 224 ARG A O 1
ATOM 1853 N N . GLN A 1 225 ? 15.381 23.807 7.939 1.00 78.06 225 GLN A N 1
ATOM 1854 C CA . GLN A 1 225 ? 16.722 24.352 7.778 1.00 78.06 225 GLN A CA 1
ATOM 1855 C C . GLN A 1 225 ? 17.313 23.916 6.431 1.00 78.06 225 GLN A C 1
ATOM 1857 O O . GLN A 1 225 ? 17.042 22.798 5.970 1.00 78.06 225 GLN A O 1
ATOM 1862 N N . PRO A 1 226 ? 18.168 24.756 5.814 1.00 75.44 226 PRO A N 1
ATOM 1863 C CA . PRO A 1 226 ? 18.967 24.346 4.668 1.00 75.44 226 PRO A CA 1
ATOM 1864 C C . PRO A 1 226 ? 19.717 23.038 4.971 1.00 75.44 226 PRO A C 1
ATOM 1866 O O . PRO A 1 226 ? 20.250 22.915 6.078 1.00 75.44 226 PRO A O 1
ATOM 1869 N N . PRO A 1 227 ? 19.820 22.091 4.018 1.00 74.81 227 PRO A N 1
ATOM 1870 C CA . PRO A 1 227 ? 20.457 20.789 4.243 1.00 74.81 227 PRO A CA 1
ATOM 1871 C C . PRO A 1 227 ? 21.863 20.873 4.854 1.00 74.81 227 PRO A C 1
ATOM 1873 O O . PRO A 1 227 ? 22.235 20.040 5.672 1.00 74.81 227 PRO A O 1
ATOM 1876 N N . GLU A 1 228 ? 22.624 21.914 4.513 1.00 73.06 228 GLU A N 1
ATOM 1877 C CA . GLU A 1 228 ? 23.981 22.176 5.015 1.00 73.06 228 GLU A CA 1
ATOM 1878 C C . GLU A 1 228 ? 24.029 22.535 6.513 1.00 73.06 228 GLU A C 1
ATOM 1880 O O . GLU A 1 228 ? 25.067 22.391 7.154 1.00 73.06 228 GLU A O 1
ATOM 1885 N N . LYS A 1 229 ? 22.913 23.008 7.083 1.00 76.94 229 LYS A N 1
ATOM 1886 C CA . LYS A 1 229 ? 22.800 23.435 8.489 1.00 76.94 229 LYS A CA 1
ATOM 1887 C C . LYS A 1 229 ? 22.121 22.400 9.387 1.00 76.94 229 LYS A C 1
ATOM 1889 O O . LYS A 1 229 ? 22.088 22.601 10.601 1.00 76.94 229 LYS A O 1
ATOM 1894 N N . ARG A 1 230 ? 21.577 21.320 8.814 1.00 82.94 230 ARG A N 1
ATOM 1895 C CA . ARG A 1 230 ? 20.914 20.248 9.569 1.00 82.94 230 ARG A CA 1
ATOM 1896 C C . ARG A 1 230 ? 21.950 19.473 10.376 1.00 82.94 230 ARG A C 1
ATOM 1898 O O . ARG A 1 230 ? 22.913 18.951 9.811 1.00 82.94 230 ARG A O 1
ATOM 1905 N N . LYS A 1 231 ? 21.749 19.368 11.690 1.00 79.50 231 LYS A N 1
ATOM 1906 C CA . LYS A 1 231 ? 22.688 18.656 12.577 1.00 79.50 231 LYS A CA 1
ATOM 1907 C C . LYS A 1 231 ? 22.528 17.144 12.475 1.00 79.50 231 LYS A C 1
ATOM 1909 O O . LYS A 1 231 ? 23.517 16.415 12.510 1.00 79.50 231 LYS A O 1
ATOM 1914 N N . LYS A 1 232 ? 21.284 16.667 12.355 1.00 81.50 232 LYS A N 1
ATOM 1915 C CA . LYS A 1 232 ? 20.969 15.239 12.224 1.00 81.50 232 LYS A CA 1
ATOM 1916 C C . LYS A 1 232 ? 20.972 14.830 10.747 1.00 81.50 232 LYS A C 1
ATOM 1918 O O . LYS A 1 232 ? 20.226 15.372 9.938 1.00 81.50 232 LYS A O 1
ATOM 1923 N N . LYS A 1 233 ? 21.805 13.844 10.399 1.00 83.88 233 LYS A N 1
ATOM 1924 C CA . LYS A 1 233 ? 21.868 13.253 9.045 1.00 83.88 233 LYS A CA 1
ATOM 1925 C C . LYS A 1 233 ? 20.832 12.141 8.850 1.00 83.88 233 LYS A C 1
ATOM 1927 O O . LYS A 1 233 ? 20.286 11.982 7.759 1.00 83.88 233 LYS A O 1
ATOM 1932 N N . LEU A 1 234 ? 20.554 11.393 9.916 1.00 86.38 234 LEU A N 1
ATOM 1933 C CA . LEU A 1 234 ? 19.613 10.278 9.956 1.00 86.38 234 LEU A CA 1
ATOM 1934 C C . LEU A 1 234 ? 18.905 10.206 11.310 1.00 86.38 234 LEU A C 1
ATOM 1936 O O . LEU A 1 234 ? 19.347 10.833 12.275 1.00 86.38 234 LEU A O 1
ATOM 1940 N N . ILE A 1 235 ? 17.837 9.417 11.370 1.00 86.44 235 ILE A N 1
ATOM 1941 C CA . ILE A 1 235 ? 17.116 9.074 12.598 1.00 86.44 235 ILE A CA 1
ATOM 1942 C C . ILE A 1 235 ? 16.645 7.619 12.532 1.00 86.44 235 ILE A C 1
ATOM 1944 O O . ILE A 1 235 ? 16.323 7.124 11.450 1.00 86.44 235 ILE A O 1
ATOM 1948 N N . GLN A 1 236 ? 16.617 6.930 13.674 1.00 85.31 236 GLN A N 1
ATOM 1949 C CA . GLN A 1 236 ? 16.002 5.605 13.756 1.00 85.31 236 GLN A CA 1
ATOM 1950 C C . GLN A 1 236 ? 14.480 5.723 13.700 1.00 85.31 236 GLN A C 1
ATO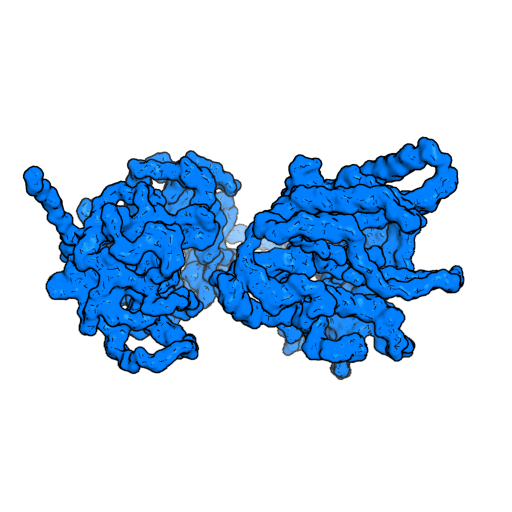M 1952 O O . GLN A 1 236 ? 13.904 6.647 14.276 1.00 85.31 236 GLN A O 1
ATOM 1957 N N . TYR A 1 237 ? 13.814 4.779 13.045 1.00 83.94 237 TYR A N 1
ATOM 1958 C CA . TYR A 1 237 ? 12.367 4.812 12.877 1.00 83.94 237 TYR A CA 1
ATOM 1959 C C . TYR A 1 237 ? 11.652 4.716 14.232 1.00 83.94 237 TYR A C 1
ATOM 1961 O O . TYR A 1 237 ? 10.691 5.446 14.474 1.00 83.94 237 TYR A O 1
ATOM 1969 N N . GLY A 1 238 ? 12.184 3.928 15.175 1.00 83.69 238 GLY A N 1
ATOM 1970 C CA . GLY A 1 238 ? 11.707 3.919 16.563 1.00 83.69 238 GLY A CA 1
ATOM 1971 C C . GLY A 1 238 ? 11.780 5.285 17.273 1.00 83.69 238 GLY A C 1
ATOM 1972 O O . GLY A 1 238 ? 10.821 5.683 17.938 1.00 83.69 238 GLY A O 1
ATOM 1973 N N . GLU A 1 239 ? 12.879 6.036 17.110 1.00 88.00 239 GLU A N 1
ATOM 1974 C CA . GLU A 1 239 ? 13.021 7.401 17.661 1.00 88.00 239 GLU A CA 1
ATOM 1975 C C . GLU A 1 239 ? 12.064 8.372 16.960 1.00 88.00 239 GLU A C 1
ATOM 1977 O O . GLU A 1 239 ? 11.375 9.151 17.621 1.00 88.00 239 GLU A O 1
ATOM 1982 N N . LEU A 1 240 ? 11.958 8.283 15.633 1.00 88.81 240 LEU A N 1
ATOM 1983 C CA . LEU A 1 240 ? 11.039 9.091 14.839 1.00 88.81 240 LEU A CA 1
ATOM 1984 C C . LEU A 1 240 ? 9.582 8.868 15.260 1.00 88.81 240 LEU A C 1
ATOM 1986 O O . LEU A 1 240 ? 8.845 9.835 15.431 1.00 88.81 240 LEU A O 1
ATOM 1990 N N . LYS A 1 241 ? 9.175 7.614 15.479 1.00 87.56 241 LYS A N 1
ATOM 1991 C CA . LYS A 1 241 ? 7.830 7.255 15.949 1.00 87.56 241 LYS A CA 1
ATOM 1992 C C . LYS A 1 241 ? 7.528 7.873 17.311 1.00 87.56 241 LYS A C 1
ATOM 1994 O O . LYS A 1 241 ? 6.416 8.344 17.543 1.00 87.56 241 LYS A O 1
ATOM 1999 N N . LYS A 1 242 ? 8.527 7.921 18.196 1.00 88.00 242 LYS A N 1
ATOM 2000 C CA . LYS A 1 242 ? 8.414 8.585 19.497 1.00 88.00 242 LYS A CA 1
ATOM 2001 C C . LYS A 1 242 ? 8.243 10.101 19.346 1.00 88.00 242 LYS A C 1
ATOM 2003 O O . LYS A 1 242 ? 7.308 10.647 19.925 1.00 88.00 242 LYS A O 1
ATOM 2008 N N . LEU A 1 243 ? 9.079 10.757 18.536 1.00 87.62 243 LEU A N 1
ATOM 2009 C CA . LEU A 1 243 ? 8.968 12.198 18.264 1.00 87.62 243 LEU A CA 1
ATOM 2010 C C . LEU A 1 243 ? 7.640 12.556 17.583 1.00 87.62 243 LEU A C 1
ATOM 2012 O O . LEU A 1 243 ? 7.030 13.568 17.910 1.00 87.62 243 LEU A O 1
ATOM 2016 N N . ALA A 1 244 ? 7.157 11.712 16.670 1.00 86.69 244 ALA A N 1
ATOM 2017 C CA . ALA A 1 244 ? 5.863 11.873 16.013 1.00 86.69 244 ALA A CA 1
ATOM 2018 C C . ALA A 1 244 ? 4.705 11.832 17.023 1.00 86.69 244 ALA A C 1
ATOM 2020 O O . ALA A 1 244 ? 3.817 12.688 16.985 1.00 86.69 244 ALA A O 1
ATOM 2021 N N . LEU A 1 245 ? 4.748 10.884 17.965 1.00 85.19 245 LEU A N 1
ATOM 2022 C CA . LEU A 1 245 ? 3.765 10.771 19.042 1.00 85.19 245 LEU A CA 1
ATOM 2023 C C . LEU A 1 245 ? 3.817 11.984 19.988 1.00 85.19 245 LEU A C 1
ATOM 2025 O O . LEU A 1 245 ? 2.776 12.555 20.309 1.00 85.19 245 LEU A O 1
ATOM 2029 N N . GLU A 1 246 ? 5.016 12.418 20.390 1.00 81.12 246 GLU A N 1
ATOM 2030 C CA . GLU A 1 246 ? 5.227 13.624 21.212 1.00 81.12 246 GLU A CA 1
ATOM 2031 C C . GLU A 1 246 ? 4.758 14.903 20.489 1.00 81.12 246 GLU A C 1
ATOM 2033 O O . GLU A 1 246 ? 4.161 15.792 21.102 1.00 81.12 246 GLU A O 1
ATOM 2038 N N . GLY A 1 247 ? 4.946 14.967 19.167 1.00 72.56 247 GLY A N 1
ATOM 2039 C CA . GLY A 1 247 ? 4.460 16.034 18.288 1.00 72.56 247 GLY A CA 1
ATOM 2040 C C . GLY A 1 247 ? 2.937 16.048 18.091 1.00 72.56 247 GLY A C 1
ATOM 2041 O O . GLY A 1 247 ? 2.392 17.053 17.618 1.00 72.56 247 GLY A O 1
ATOM 2042 N N . GLY A 1 248 ? 2.240 14.983 18.505 1.00 74.25 248 GLY A N 1
ATOM 2043 C CA . GLY A 1 248 ? 0.783 14.854 18.463 1.00 74.25 248 GLY A CA 1
ATOM 2044 C C . GLY A 1 248 ? 0.222 14.175 17.208 1.00 74.25 248 GLY A C 1
ATOM 2045 O O . GLY A 1 248 ? -0.955 14.393 16.897 1.00 74.25 248 GLY A O 1
ATOM 2046 N N . MET A 1 249 ? 1.033 13.399 16.476 1.00 84.94 249 MET A N 1
ATOM 2047 C CA . MET A 1 249 ? 0.547 12.516 15.404 1.00 84.94 249 MET A CA 1
ATOM 2048 C C . MET A 1 249 ? -0.280 11.363 15.986 1.00 84.94 249 MET A C 1
ATOM 2050 O O . MET A 1 249 ? 0.020 10.855 17.067 1.00 84.94 249 MET A O 1
ATOM 2054 N N . GLN A 1 250 ? -1.349 10.984 15.288 1.00 74.25 250 GLN A N 1
ATOM 2055 C CA . GLN A 1 250 ? -2.379 10.080 15.820 1.00 74.25 250 GLN A CA 1
ATOM 2056 C C . GLN A 1 250 ? -2.027 8.603 15.670 1.00 74.25 250 GLN A C 1
ATOM 2058 O O . GLN A 1 250 ? -2.335 7.805 16.555 1.00 74.25 250 GLN A O 1
ATOM 2063 N N . ASP A 1 251 ? -1.403 8.243 14.552 1.00 78.56 251 ASP A N 1
ATOM 2064 C CA . ASP A 1 251 ? -1.087 6.866 14.213 1.00 78.56 251 ASP A CA 1
ATOM 2065 C C . ASP A 1 251 ? 0.106 6.774 13.247 1.00 78.56 251 ASP A C 1
ATOM 2067 O O . ASP A 1 251 ? 0.699 7.765 12.812 1.00 78.56 251 ASP A O 1
ATOM 2071 N N . GLU A 1 252 ? 0.477 5.539 12.929 1.00 80.56 252 GLU A N 1
ATOM 2072 C CA . GLU A 1 252 ? 1.575 5.224 12.022 1.00 80.56 252 GLU A CA 1
ATOM 2073 C C . GLU A 1 252 ? 1.237 5.503 10.549 1.00 80.56 252 GLU A C 1
ATOM 2075 O O . GLU A 1 252 ? 2.141 5.742 9.753 1.00 80.56 252 GLU A O 1
ATOM 2080 N N . ASN A 1 253 ? -0.046 5.553 10.173 1.00 83.62 253 ASN A N 1
ATOM 2081 C CA . ASN A 1 253 ? -0.458 5.915 8.814 1.00 83.62 253 ASN A CA 1
ATOM 2082 C C . ASN A 1 253 ? -0.235 7.409 8.550 1.00 83.62 253 ASN A C 1
ATOM 2084 O O . ASN A 1 253 ? 0.196 7.787 7.457 1.00 83.62 253 ASN A O 1
ATOM 2088 N N . GLU A 1 254 ? -0.477 8.258 9.549 1.00 86.44 254 GLU A N 1
ATOM 2089 C CA . GLU A 1 254 ? -0.148 9.680 9.494 1.00 86.44 254 GLU A CA 1
ATOM 2090 C C . GLU A 1 254 ? 1.367 9.890 9.378 1.00 86.44 254 GLU A C 1
ATOM 2092 O O . GLU A 1 254 ? 1.805 10.656 8.519 1.00 86.44 254 GLU A O 1
ATOM 2097 N N . LEU A 1 255 ? 2.172 9.162 10.162 1.00 88.44 255 LEU A N 1
ATOM 2098 C CA . LEU A 1 255 ? 3.633 9.199 10.038 1.00 88.44 255 LEU A CA 1
ATOM 2099 C C . LEU A 1 255 ? 4.104 8.714 8.657 1.00 88.44 255 LEU A C 1
ATOM 2101 O O . LEU A 1 255 ? 4.974 9.334 8.047 1.00 88.44 255 LEU A O 1
ATOM 2105 N N . ASN A 1 256 ? 3.499 7.654 8.118 1.00 85.38 256 ASN A N 1
ATOM 2106 C CA . ASN A 1 256 ? 3.789 7.173 6.767 1.00 85.38 256 ASN A CA 1
ATOM 2107 C C . ASN A 1 256 ? 3.409 8.197 5.690 1.00 85.38 256 ASN A C 1
ATOM 2109 O O . ASN A 1 256 ? 4.132 8.342 4.705 1.00 85.38 256 ASN A O 1
ATOM 2113 N N . SER A 1 257 ? 2.316 8.936 5.883 1.00 87.44 257 SER A N 1
ATOM 2114 C CA . SER A 1 257 ? 1.899 10.020 4.983 1.00 87.44 257 SER A CA 1
ATOM 2115 C C . SER A 1 257 ? 2.866 11.206 5.048 1.00 87.44 257 SER A C 1
ATOM 2117 O O . SER A 1 257 ? 3.239 11.741 4.006 1.00 87.44 257 SER A O 1
ATOM 2119 N N . PHE A 1 258 ? 3.341 11.561 6.248 1.00 90.44 258 PHE A N 1
ATOM 2120 C CA . PHE A 1 258 ? 4.393 12.562 6.458 1.00 90.44 258 PHE A CA 1
ATOM 2121 C C . PHE A 1 258 ? 5.690 12.164 5.744 1.00 90.44 258 PHE A C 1
ATOM 2123 O O . PHE A 1 258 ? 6.255 12.943 4.974 1.00 90.44 258 PHE A O 1
ATOM 2130 N N . LEU A 1 259 ? 6.140 10.924 5.951 1.00 87.88 259 LEU A N 1
ATOM 2131 C CA . LEU A 1 259 ? 7.340 10.389 5.313 1.00 87.88 259 LEU A CA 1
ATOM 2132 C C . LEU A 1 259 ? 7.208 10.353 3.791 1.00 87.88 259 LEU A C 1
ATOM 2134 O O . LEU A 1 259 ? 8.156 10.711 3.097 1.00 87.88 259 LEU A O 1
ATOM 2138 N N . LEU A 1 260 ? 6.042 9.954 3.275 1.00 83.56 260 LEU A N 1
ATOM 2139 C CA . LEU A 1 260 ? 5.758 9.946 1.844 1.00 83.56 260 LEU A CA 1
ATOM 2140 C C . LEU A 1 260 ? 5.822 11.356 1.253 1.00 83.56 260 LEU A C 1
ATOM 2142 O O . LEU A 1 260 ? 6.517 11.574 0.266 1.00 83.56 260 LEU A O 1
ATOM 2146 N N . PHE A 1 261 ? 5.152 12.316 1.885 1.00 86.81 261 PHE A N 1
ATOM 2147 C CA . PHE A 1 261 ? 5.149 13.701 1.433 1.00 86.81 261 PHE A CA 1
ATOM 2148 C C . PHE A 1 261 ? 6.568 14.285 1.378 1.00 86.81 261 PHE A C 1
ATOM 2150 O O . PHE A 1 261 ? 6.980 14.813 0.344 1.00 86.81 261 PHE A O 1
ATOM 2157 N N . HIS A 1 262 ? 7.349 14.145 2.457 1.00 86.25 262 HIS A N 1
ATOM 2158 C CA . HIS A 1 262 ? 8.712 14.684 2.506 1.00 86.25 262 HIS A CA 1
ATOM 2159 C C . HIS A 1 262 ? 9.705 13.932 1.609 1.00 86.25 262 HIS A C 1
ATOM 2161 O O . HIS A 1 262 ? 10.701 14.518 1.174 1.00 86.25 262 HIS A O 1
ATOM 2167 N N . HIS A 1 263 ? 9.432 12.660 1.312 1.00 83.94 263 HIS A N 1
ATOM 2168 C CA . HIS A 1 263 ? 10.169 11.899 0.312 1.00 83.94 263 HIS A CA 1
ATOM 2169 C C . HIS A 1 263 ? 9.897 12.414 -1.103 1.00 83.94 263 HIS A C 1
ATOM 2171 O O . HIS A 1 263 ? 10.845 12.692 -1.836 1.00 83.94 263 HIS A O 1
ATOM 2177 N N . ASP A 1 264 ? 8.627 12.617 -1.460 1.00 80.00 264 ASP A N 1
ATOM 2178 C CA . ASP A 1 264 ? 8.230 13.063 -2.797 1.00 80.00 264 ASP A CA 1
ATOM 2179 C C . ASP A 1 264 ? 8.747 14.477 -3.119 1.00 80.00 264 ASP A C 1
ATOM 2181 O O . ASP A 1 264 ? 9.071 14.764 -4.271 1.00 80.00 264 ASP A O 1
ATOM 2185 N N . ILE A 1 265 ? 8.875 15.366 -2.129 1.00 81.94 265 ILE A N 1
ATOM 2186 C CA . ILE A 1 265 ? 9.474 16.704 -2.326 1.00 81.94 265 ILE A CA 1
ATOM 2187 C C . ILE A 1 265 ? 11.010 16.718 -2.193 1.00 81.94 265 ILE A C 1
ATOM 2189 O O . ILE A 1 265 ? 11.637 17.753 -2.424 1.00 81.94 265 ILE A O 1
ATOM 2193 N N . GLY A 1 266 ? 11.626 15.589 -1.825 1.00 79.50 266 GLY A N 1
ATOM 2194 C CA . GLY A 1 266 ? 13.081 15.420 -1.770 1.00 79.50 266 GLY A CA 1
ATOM 2195 C C . GLY A 1 266 ? 13.777 15.985 -0.525 1.00 79.50 266 GLY A C 1
ATOM 2196 O O . GLY A 1 266 ? 14.991 16.185 -0.551 1.00 79.50 266 GLY A O 1
ATOM 2197 N N . ASP A 1 267 ? 13.055 16.244 0.569 1.00 81.75 267 ASP A N 1
ATOM 2198 C CA . ASP A 1 267 ? 13.655 16.741 1.820 1.00 81.75 267 ASP A CA 1
ATOM 2199 C C . ASP A 1 267 ? 14.297 15.651 2.670 1.00 81.75 267 ASP A C 1
ATOM 2201 O O . ASP A 1 267 ? 15.241 15.935 3.411 1.00 81.75 267 ASP A O 1
ATOM 2205 N N . LEU A 1 268 ? 13.766 14.433 2.593 1.00 86.69 268 LEU A N 1
ATOM 2206 C CA . LEU A 1 268 ? 14.266 13.246 3.281 1.00 86.69 268 LEU A CA 1
ATOM 2207 C C . LEU A 1 268 ? 14.117 12.021 2.375 1.00 86.69 268 LEU A C 1
ATOM 2209 O O . LEU A 1 268 ? 13.398 12.051 1.379 1.00 86.69 268 LEU A O 1
ATOM 2213 N N . LEU A 1 269 ? 14.777 10.917 2.718 1.00 80.06 269 LEU A N 1
ATOM 2214 C CA . LEU A 1 269 ? 14.600 9.637 2.030 1.00 80.06 269 LEU A CA 1
ATOM 2215 C C . LEU A 1 269 ? 14.156 8.561 3.017 1.00 80.06 269 LEU A C 1
ATOM 2217 O O . LEU A 1 269 ? 14.832 8.315 4.019 1.00 80.06 269 LEU A O 1
ATOM 2221 N N . HIS A 1 270 ? 13.049 7.886 2.697 1.00 75.81 270 HIS A N 1
ATOM 2222 C CA . HIS A 1 270 ? 12.556 6.744 3.459 1.00 75.81 270 HIS A CA 1
ATOM 2223 C C . HIS A 1 270 ? 12.898 5.419 2.743 1.00 75.81 270 HIS A C 1
ATOM 2225 O O . HIS A 1 270 ? 12.349 5.139 1.674 1.00 75.81 270 HIS A O 1
ATOM 2231 N N . PRO A 1 271 ? 13.791 4.572 3.292 1.00 60.97 271 PRO A N 1
ATOM 2232 C 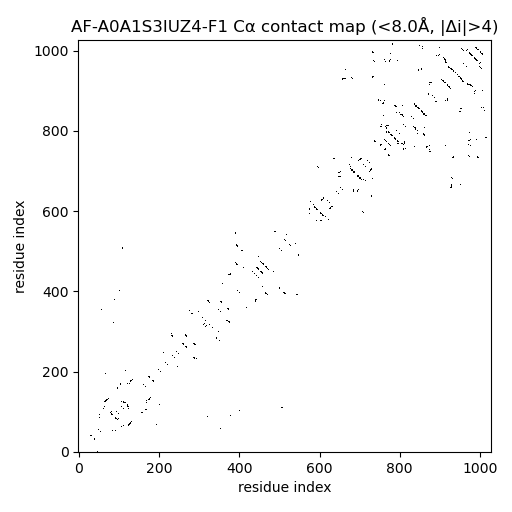CA . PRO A 1 271 ? 14.282 3.375 2.615 1.00 60.97 271 PRO A CA 1
ATOM 2233 C C . PRO A 1 271 ? 13.224 2.304 2.307 1.00 60.97 271 PRO A C 1
ATOM 2235 O O . PRO A 1 271 ? 13.458 1.474 1.424 1.00 60.97 271 PRO A O 1
ATOM 2238 N N . GLN A 1 272 ? 12.087 2.284 3.013 1.00 56.78 272 GLN A N 1
ATOM 2239 C CA . GLN A 1 272 ? 11.015 1.294 2.819 1.00 56.78 272 GLN A CA 1
ATOM 2240 C C . GLN A 1 272 ? 10.326 1.423 1.446 1.00 56.78 272 GLN A C 1
ATOM 2242 O O . GLN A 1 272 ? 9.778 0.459 0.924 1.00 56.78 272 GLN A O 1
ATOM 2247 N N . ARG A 1 273 ? 10.444 2.584 0.785 1.00 52.97 273 ARG A N 1
ATOM 2248 C CA . ARG A 1 273 ? 9.948 2.810 -0.585 1.00 52.97 273 ARG A CA 1
ATOM 2249 C C . ARG A 1 273 ? 10.806 2.176 -1.685 1.00 52.97 273 ARG A C 1
ATOM 2251 O O . ARG A 1 273 ? 10.341 2.065 -2.812 1.00 52.97 273 ARG A O 1
ATOM 2258 N N . PHE A 1 274 ? 12.016 1.703 -1.379 1.00 50.97 274 PHE A N 1
ATOM 2259 C CA . PHE A 1 274 ? 12.914 1.095 -2.375 1.00 50.97 274 PHE A CA 1
ATOM 2260 C C . PHE A 1 274 ? 12.743 -0.431 -2.528 1.00 50.97 274 PHE A C 1
ATOM 2262 O O . PHE A 1 274 ? 13.625 -1.094 -3.074 1.00 50.97 274 PHE A O 1
ATOM 2269 N N . GLY A 1 275 ? 11.609 -0.983 -2.080 1.00 43.81 275 GLY A N 1
ATOM 2270 C CA . GLY A 1 275 ? 11.242 -2.393 -2.230 1.00 43.81 275 GLY A CA 1
ATOM 2271 C C . GLY A 1 275 ? 11.882 -3.324 -1.193 1.00 43.81 275 GLY A C 1
ATOM 2272 O O . GLY A 1 275 ? 13.066 -3.211 -0.858 1.00 43.81 275 GLY A O 1
ATOM 2273 N N . ASP A 1 276 ? 11.087 -4.276 -0.704 1.00 41.12 276 ASP A N 1
ATOM 2274 C CA . ASP A 1 276 ? 11.449 -5.280 0.305 1.00 41.12 276 ASP A CA 1
ATOM 2275 C C . ASP A 1 276 ? 12.315 -6.406 -0.268 1.00 41.12 276 ASP A C 1
ATOM 2277 O O . ASP A 1 276 ? 11.906 -7.558 -0.266 1.00 41.12 276 ASP A O 1
ATOM 2281 N N . LEU A 1 277 ? 13.494 -6.133 -0.830 1.00 41.94 277 LEU A N 1
ATOM 2282 C CA . LEU A 1 277 ? 14.284 -7.221 -1.431 1.00 41.94 277 LEU A CA 1
ATOM 2283 C C . LEU A 1 277 ? 15.794 -7.056 -1.270 1.00 41.94 277 LEU A C 1
ATOM 2285 O O . LEU A 1 277 ? 16.517 -7.007 -2.266 1.00 41.94 277 LEU A O 1
ATOM 2289 N N . LEU A 1 278 ? 16.268 -7.043 -0.021 1.00 37.16 278 LEU A N 1
ATOM 2290 C CA . LEU A 1 278 ? 17.630 -7.447 0.355 1.00 37.16 278 LEU A CA 1
ATOM 2291 C C . LEU A 1 278 ? 17.625 -8.015 1.789 1.00 37.16 278 LEU A C 1
ATOM 2293 O O . LEU A 1 278 ? 17.882 -7.304 2.754 1.00 37.16 278 LEU A O 1
ATOM 2297 N N . HIS A 1 279 ? 17.382 -9.320 1.939 1.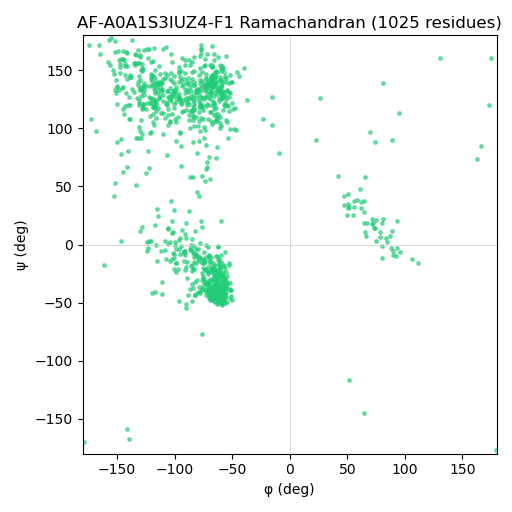00 37.66 279 HIS A N 1
ATOM 2298 C CA . HIS A 1 279 ? 17.880 -10.063 3.100 1.00 37.66 279 HIS A CA 1
ATOM 2299 C C . HIS A 1 279 ? 19.343 -10.419 2.847 1.00 37.66 279 HIS A C 1
ATOM 2301 O O . HIS A 1 279 ? 19.677 -11.532 2.445 1.00 37.66 279 HIS A O 1
ATOM 2307 N N . SER A 1 280 ? 20.225 -9.447 3.046 1.00 36.84 280 SER A N 1
ATOM 2308 C CA . SER A 1 280 ? 21.643 -9.727 3.224 1.00 36.84 280 SER A CA 1
ATOM 2309 C C . SER A 1 280 ? 22.178 -8.841 4.332 1.00 36.84 280 SER A C 1
ATOM 2311 O O . SER A 1 280 ? 22.087 -7.619 4.254 1.00 36.84 280 SER A O 1
ATOM 2313 N N . GLN A 1 281 ? 22.677 -9.527 5.361 1.00 47.19 281 GLN A N 1
ATOM 2314 C CA . GLN A 1 281 ? 23.558 -9.094 6.446 1.00 47.19 281 GLN A CA 1
ATOM 2315 C C . GLN A 1 281 ? 24.206 -7.745 6.097 1.00 47.19 281 GLN A C 1
ATOM 2317 O O . GLN A 1 281 ? 25.040 -7.691 5.206 1.00 47.19 281 GLN A O 1
ATOM 2322 N N . THR A 1 282 ? 23.766 -6.611 6.641 1.00 48.16 282 THR A N 1
ATOM 2323 C CA . THR A 1 282 ? 24.385 -6.103 7.873 1.00 48.16 282 THR A CA 1
ATOM 2324 C C . THR A 1 282 ? 23.558 -5.074 8.661 1.00 48.16 282 THR A C 1
ATOM 2326 O O . THR A 1 282 ? 23.871 -4.880 9.829 1.00 48.16 282 THR A O 1
ATOM 2329 N N . VAL A 1 283 ? 22.532 -4.420 8.095 1.00 53.84 283 VAL A N 1
ATOM 2330 C CA . VAL A 1 283 ? 21.683 -3.434 8.810 1.00 53.84 283 VAL A CA 1
ATOM 2331 C C . VAL A 1 283 ? 20.278 -3.418 8.200 1.00 53.84 283 VAL A C 1
ATOM 2333 O O . VAL A 1 283 ? 20.144 -3.299 6.982 1.00 53.84 283 VAL A O 1
ATOM 2336 N N . ASP A 1 284 ? 19.234 -3.519 9.025 1.00 58.69 284 ASP A N 1
ATOM 2337 C CA . ASP A 1 284 ? 17.853 -3.337 8.575 1.00 58.69 284 ASP A CA 1
ATOM 2338 C C . ASP A 1 284 ? 17.579 -1.852 8.304 1.00 58.69 284 ASP A C 1
ATOM 2340 O O . ASP A 1 284 ? 17.347 -1.053 9.207 1.00 58.69 284 ASP A O 1
ATOM 2344 N N . LEU A 1 285 ? 17.649 -1.464 7.030 1.00 61.44 285 LEU A N 1
ATOM 2345 C CA . LEU A 1 285 ? 17.397 -0.086 6.610 1.00 61.44 285 LEU A CA 1
ATOM 2346 C C . LEU A 1 285 ? 15.924 0.322 6.745 1.00 61.44 285 LEU A C 1
ATOM 2348 O O . LEU A 1 285 ? 15.634 1.502 6.560 1.00 61.44 285 LEU A O 1
ATOM 2352 N N . SER A 1 286 ? 14.997 -0.608 7.011 1.00 63.34 286 SER A N 1
ATOM 2353 C CA . SER A 1 286 ? 13.598 -0.247 7.278 1.00 63.34 286 SER A CA 1
ATOM 2354 C C . SER A 1 286 ? 13.433 0.520 8.595 1.00 63.34 286 SER A C 1
ATOM 2356 O O . SER A 1 286 ? 12.490 1.290 8.730 1.00 63.34 286 SER A O 1
ATOM 2358 N N . ASP A 1 287 ? 14.403 0.408 9.508 1.00 72.06 287 ASP A N 1
ATOM 2359 C CA . ASP A 1 287 ? 14.431 1.122 10.788 1.00 72.06 287 ASP A CA 1
ATOM 2360 C C . ASP A 1 287 ? 15.223 2.447 10.732 1.00 72.06 287 ASP A C 1
ATOM 2362 O O . ASP A 1 287 ? 15.548 3.030 11.763 1.00 72.06 287 ASP A O 1
ATOM 2366 N N . ILE A 1 288 ? 15.587 2.953 9.546 1.00 79.81 288 ILE A N 1
ATOM 2367 C CA . ILE A 1 288 ? 16.380 4.190 9.410 1.00 79.81 288 ILE A CA 1
ATOM 2368 C C . ILE A 1 288 ? 15.730 5.136 8.407 1.00 79.81 288 ILE A C 1
ATOM 2370 O O . ILE A 1 288 ? 15.434 4.752 7.282 1.00 79.81 288 ILE A O 1
ATOM 2374 N N . VAL A 1 289 ? 15.602 6.412 8.770 1.00 85.00 289 VAL A N 1
ATOM 2375 C CA . VAL A 1 289 ? 15.171 7.491 7.871 1.00 85.00 289 VAL A CA 1
ATOM 2376 C C . VAL A 1 289 ? 16.334 8.449 7.628 1.00 85.00 289 VAL A C 1
ATOM 2378 O O . VAL A 1 289 ? 16.963 8.935 8.571 1.00 85.00 289 VAL A O 1
ATOM 2381 N N . ILE A 1 290 ? 16.636 8.732 6.358 1.00 85.31 290 ILE A N 1
ATOM 2382 C CA . ILE A 1 290 ? 17.710 9.658 5.975 1.00 85.31 290 ILE A CA 1
ATOM 2383 C C . ILE A 1 290 ? 17.125 11.069 5.937 1.00 85.31 290 ILE A C 1
ATOM 2385 O O . ILE A 1 290 ? 16.390 11.414 5.015 1.00 85.31 290 ILE A O 1
ATOM 2389 N N . LEU A 1 291 ? 17.470 11.892 6.924 1.00 86.56 291 LEU A N 1
ATOM 2390 C CA . LEU A 1 291 ? 16.979 13.269 7.061 1.00 86.56 291 LEU A CA 1
ATOM 2391 C C . LEU A 1 291 ? 17.737 14.266 6.181 1.00 86.56 291 LEU A C 1
ATOM 2393 O O . LEU A 1 291 ? 17.276 15.387 5.991 1.00 86.56 291 LEU A O 1
ATOM 2397 N N . ASN A 1 292 ? 18.910 13.890 5.667 1.00 85.88 292 ASN A N 1
ATOM 2398 C CA . ASN A 1 292 ? 19.713 14.747 4.804 1.00 85.88 292 ASN A CA 1
ATOM 2399 C C . ASN A 1 292 ? 20.132 14.019 3.512 1.00 85.88 292 ASN A C 1
ATOM 2401 O O . ASN A 1 292 ? 21.183 13.372 3.476 1.00 85.88 292 ASN A O 1
ATOM 2405 N N . PRO A 1 293 ? 19.339 14.134 2.430 1.00 81.31 293 PRO A N 1
ATOM 2406 C CA . PRO A 1 293 ? 19.662 13.530 1.137 1.00 81.31 293 PRO A CA 1
ATOM 2407 C C . PRO A 1 293 ? 20.959 14.071 0.513 1.00 81.31 293 PRO A C 1
ATOM 2409 O O . PRO A 1 293 ? 21.623 13.351 -0.228 1.00 81.31 293 PRO A O 1
ATOM 2412 N N . TRP A 1 294 ? 21.361 15.308 0.829 1.00 80.94 294 TRP A N 1
ATOM 2413 C CA . TRP A 1 294 ? 22.584 15.919 0.289 1.00 80.94 294 TRP A CA 1
ATOM 2414 C C . TRP A 1 294 ? 23.850 15.214 0.771 1.00 80.94 294 TRP A C 1
ATOM 2416 O O . TRP A 1 294 ? 24.746 14.936 -0.022 1.00 80.94 294 TRP A O 1
ATOM 2426 N N . TRP A 1 295 ? 23.886 14.841 2.050 1.00 81.75 295 TRP A N 1
ATOM 2427 C CA . TRP A 1 295 ? 24.988 14.060 2.616 1.00 81.75 295 TRP A CA 1
ATOM 2428 C C . TRP A 1 295 ? 25.178 12.714 1.893 1.00 81.75 295 TRP A C 1
ATOM 2430 O O . TRP A 1 295 ? 26.305 12.289 1.622 1.00 81.75 295 TRP A O 1
ATOM 2440 N N . LEU A 1 296 ? 24.078 12.066 1.502 1.00 79.06 296 LEU A N 1
ATOM 2441 C CA . LEU A 1 296 ? 24.116 10.825 0.731 1.00 79.06 296 LEU A CA 1
ATOM 2442 C C . LEU A 1 296 ? 24.669 11.049 -0.691 1.00 79.06 296 LEU A C 1
ATOM 2444 O O . LEU A 1 296 ? 25.453 10.240 -1.187 1.00 79.06 296 LEU A O 1
ATOM 2448 N N . ILE A 1 297 ? 24.312 12.160 -1.338 1.00 79.56 297 ILE A N 1
ATOM 2449 C CA . ILE A 1 297 ? 24.825 12.518 -2.671 1.00 79.56 297 ILE A CA 1
ATOM 2450 C C . ILE A 1 297 ? 26.330 12.772 -2.627 1.00 79.56 297 ILE A C 1
ATOM 2452 O O . ILE A 1 297 ? 27.054 12.279 -3.493 1.00 79.56 297 ILE A O 1
ATOM 2456 N N . ASP A 1 298 ? 26.812 13.506 -1.627 1.00 78.12 298 ASP A N 1
ATOM 2457 C CA . ASP A 1 298 ? 28.247 13.758 -1.461 1.00 78.12 298 ASP A CA 1
ATOM 2458 C C . ASP A 1 298 ? 29.019 12.459 -1.216 1.00 78.12 298 ASP A C 1
ATOM 2460 O O . ASP A 1 298 ? 30.115 12.266 -1.752 1.00 78.12 298 ASP A O 1
ATOM 2464 N N . THR A 1 299 ? 28.398 11.515 -0.508 1.00 79.00 299 THR A N 1
ATOM 2465 C CA . THR A 1 299 ? 28.925 10.157 -0.343 1.00 79.00 299 THR A CA 1
ATOM 2466 C C . THR A 1 299 ? 29.039 9.426 -1.686 1.00 79.00 299 THR A C 1
ATOM 2468 O O . THR A 1 299 ? 30.066 8.811 -1.975 1.00 79.00 299 THR A O 1
ATOM 2471 N N . PHE A 1 300 ? 28.025 9.509 -2.553 1.00 78.44 300 PHE A N 1
ATOM 2472 C CA . PHE A 1 300 ? 28.090 8.889 -3.884 1.00 78.44 300 PHE A CA 1
ATOM 2473 C C . PHE A 1 300 ? 29.149 9.553 -4.763 1.00 78.44 300 PHE A C 1
ATOM 2475 O O . PHE A 1 300 ? 29.920 8.863 -5.436 1.00 78.44 300 PHE A O 1
ATOM 2482 N N . LYS A 1 301 ? 29.218 10.888 -4.735 1.00 77.44 301 LYS A N 1
ATOM 2483 C CA . LYS A 1 301 ? 30.213 11.664 -5.481 1.00 77.44 301 LYS A CA 1
ATOM 2484 C C . LYS A 1 301 ? 31.629 11.278 -5.075 1.00 77.44 301 LYS A C 1
ATOM 2486 O O . LYS A 1 301 ? 32.455 11.101 -5.969 1.00 77.44 301 LYS A O 1
ATOM 2491 N N . SER A 1 302 ? 31.909 11.087 -3.784 1.00 77.19 302 SER A N 1
ATOM 2492 C CA . SER A 1 302 ? 33.267 10.768 -3.328 1.00 77.19 302 SER A CA 1
ATOM 2493 C C . SER A 1 302 ? 33.789 9.428 -3.855 1.00 77.19 302 SER A C 1
ATOM 2495 O O . SER A 1 302 ? 34.979 9.324 -4.140 1.00 77.19 302 SER A O 1
ATOM 2497 N N . ILE A 1 303 ? 32.908 8.448 -4.083 1.00 78.25 303 ILE A N 1
ATOM 2498 C CA . ILE A 1 303 ? 33.264 7.150 -4.681 1.00 78.25 303 ILE A CA 1
ATOM 2499 C C . ILE A 1 303 ? 33.329 7.228 -6.210 1.00 78.25 303 ILE A C 1
ATOM 2501 O O . ILE A 1 303 ? 34.248 6.681 -6.818 1.00 78.25 303 ILE A O 1
ATOM 2505 N N . ILE A 1 304 ? 32.366 7.902 -6.845 1.00 75.69 304 ILE A N 1
ATOM 2506 C CA . ILE A 1 304 ? 32.256 7.956 -8.310 1.00 75.69 304 ILE A CA 1
ATOM 2507 C C . ILE A 1 304 ? 33.335 8.866 -8.927 1.00 75.69 304 ILE A C 1
ATOM 2509 O O . ILE A 1 304 ? 33.919 8.536 -9.960 1.00 75.69 304 ILE A O 1
ATOM 2513 N N . THR A 1 305 ? 33.656 10.000 -8.299 1.00 74.69 305 THR A N 1
ATOM 2514 C CA . THR A 1 305 ? 34.646 10.964 -8.817 1.00 74.69 305 THR A CA 1
ATOM 2515 C C . THR A 1 305 ? 36.039 10.734 -8.245 1.00 74.69 305 THR A C 1
ATOM 2517 O O . THR A 1 305 ? 36.608 11.552 -7.513 1.00 74.69 305 THR A O 1
ATOM 2520 N N . VAL A 1 306 ? 36.615 9.600 -8.647 1.00 67.31 306 VAL A N 1
ATOM 2521 C CA . VAL A 1 306 ? 37.863 9.057 -8.097 1.00 67.31 306 VAL A CA 1
ATOM 2522 C C . VAL A 1 306 ? 39.010 10.077 -8.098 1.00 67.31 306 VAL A C 1
ATOM 2524 O O . VAL A 1 306 ? 39.705 10.249 -7.098 1.00 67.31 306 VAL A O 1
ATOM 2527 N N . ASP A 1 307 ? 39.212 10.790 -9.208 1.00 64.62 307 ASP A N 1
ATOM 2528 C CA . ASP A 1 307 ? 40.348 11.712 -9.360 1.00 64.62 307 ASP A CA 1
ATOM 2529 C C . ASP A 1 307 ? 40.233 13.008 -8.544 1.00 64.62 307 ASP A C 1
ATOM 2531 O O . ASP A 1 307 ? 41.261 13.627 -8.257 1.00 64.62 307 ASP A O 1
ATOM 2535 N N . LYS A 1 308 ? 39.015 13.407 -8.154 1.00 66.75 308 LYS A N 1
ATOM 2536 C CA . LYS A 1 308 ? 38.763 14.626 -7.372 1.00 66.75 308 LYS A CA 1
ATOM 2537 C C . LYS A 1 308 ? 38.887 14.374 -5.868 1.00 66.75 308 LYS A C 1
ATOM 2539 O O . LYS A 1 308 ? 39.433 15.215 -5.162 1.00 66.75 308 LYS A O 1
ATOM 2544 N N . HIS A 1 309 ? 38.423 13.221 -5.384 1.00 60.97 309 HIS A N 1
ATOM 2545 C CA . HIS A 1 309 ? 38.333 12.949 -3.942 1.00 60.97 309 HIS A CA 1
ATOM 2546 C C . HIS A 1 309 ? 39.478 12.087 -3.390 1.00 60.97 309 HIS A C 1
ATOM 2548 O O . HIS A 1 309 ? 39.797 12.186 -2.209 1.00 60.97 309 HIS A O 1
ATOM 2554 N N . HIS A 1 310 ? 40.186 11.325 -4.230 1.00 64.44 310 HIS A N 1
ATOM 2555 C CA . HIS A 1 310 ? 41.295 10.462 -3.795 1.00 64.44 310 HIS A CA 1
ATOM 2556 C C . HIS A 1 310 ? 42.681 11.040 -4.101 1.00 64.44 310 HIS A C 1
ATOM 2558 O O . HIS A 1 310 ? 43.610 10.320 -4.463 1.00 64.44 310 HIS A O 1
ATOM 2564 N N . VAL A 1 311 ? 42.855 12.357 -3.964 1.00 60.22 311 VAL A N 1
ATOM 2565 C CA . VAL A 1 311 ? 44.130 13.027 -4.285 1.00 60.22 311 VAL A CA 1
ATOM 2566 C C . VAL A 1 311 ? 45.282 12.514 -3.407 1.00 60.22 311 VAL A C 1
ATOM 2568 O O . VAL A 1 311 ? 46.395 12.352 -3.901 1.00 60.22 311 VAL A O 1
ATOM 2571 N N . LYS A 1 312 ? 45.015 12.196 -2.131 1.00 62.12 312 LYS A N 1
ATOM 2572 C CA . LYS A 1 312 ? 46.018 11.691 -1.171 1.00 62.12 312 LYS A CA 1
ATOM 2573 C C . LYS A 1 312 ? 46.430 10.235 -1.426 1.00 62.12 312 LYS A C 1
ATOM 2575 O O . LYS A 1 312 ? 47.581 9.884 -1.196 1.00 62.12 312 LYS A O 1
ATOM 2580 N N . THR A 1 313 ? 45.514 9.408 -1.928 1.00 59.94 313 THR A N 1
ATOM 2581 C CA . THR A 1 313 ? 45.743 7.989 -2.262 1.00 59.94 313 THR A CA 1
ATOM 2582 C C . THR A 1 313 ? 46.066 7.757 -3.733 1.00 59.94 313 THR A C 1
ATOM 2584 O O . THR A 1 313 ? 46.235 6.609 -4.158 1.00 59.94 313 THR A O 1
ATOM 2587 N N . LYS A 1 314 ? 46.180 8.836 -4.515 1.00 66.00 314 LYS A N 1
ATOM 2588 C CA . LYS A 1 314 ? 46.503 8.811 -5.940 1.00 66.00 314 LYS A CA 1
ATOM 2589 C C . LYS A 1 314 ? 47.819 8.064 -6.168 1.00 66.00 314 LYS A C 1
ATOM 2591 O O . LYS A 1 314 ? 48.864 8.459 -5.662 1.00 66.00 314 LYS A O 1
ATOM 2596 N N . GLY A 1 315 ? 47.760 6.972 -6.932 1.00 63.66 315 GLY A N 1
ATOM 2597 C CA . GLY A 1 315 ? 48.906 6.092 -7.197 1.00 63.66 315 GLY A CA 1
ATOM 2598 C C . GLY A 1 315 ? 49.054 4.888 -6.253 1.00 63.66 315 GLY A C 1
ATOM 2599 O O . GLY A 1 315 ? 49.932 4.058 -6.479 1.00 63.66 315 GLY A O 1
ATOM 2600 N N . SER A 1 316 ? 48.199 4.740 -5.238 1.00 73.31 316 SER A N 1
ATOM 2601 C CA . SER A 1 316 ? 48.135 3.521 -4.416 1.00 73.31 316 SER A CA 1
ATOM 2602 C C . SER A 1 316 ? 47.476 2.350 -5.161 1.00 73.31 316 SER A C 1
ATOM 2604 O O . SER A 1 316 ? 46.704 2.547 -6.103 1.00 73.31 316 SER A O 1
ATOM 2606 N N . LEU A 1 317 ? 47.729 1.115 -4.705 1.00 68.06 317 LEU A N 1
ATOM 2607 C CA . LEU A 1 317 ? 47.089 -0.093 -5.252 1.00 68.06 317 LEU A CA 1
ATOM 2608 C C . LEU A 1 317 ? 45.553 -0.030 -5.161 1.00 68.06 317 LEU A C 1
ATOM 2610 O O . LEU A 1 317 ? 44.876 -0.404 -6.117 1.00 68.06 317 LEU A O 1
ATOM 2614 N N . TYR A 1 318 ? 45.009 0.497 -4.059 1.00 71.25 318 TYR A N 1
ATOM 2615 C CA . TYR A 1 318 ? 43.563 0.638 -3.847 1.00 71.25 318 TYR A CA 1
ATOM 2616 C C . TYR A 1 318 ? 42.929 1.674 -4.781 1.00 71.25 318 TYR A C 1
ATOM 2618 O O . TYR A 1 318 ? 41.849 1.448 -5.318 1.00 71.25 318 TYR A O 1
ATOM 2626 N N . TRP A 1 319 ? 43.628 2.777 -5.054 1.00 73.69 319 TRP A N 1
ATOM 2627 C CA . TRP A 1 319 ? 43.174 3.784 -6.014 1.00 73.69 319 TRP A CA 1
ATOM 2628 C C . TRP A 1 319 ? 43.141 3.248 -7.453 1.00 73.69 319 TRP A C 1
ATOM 2630 O O . TRP A 1 319 ? 42.177 3.477 -8.185 1.00 73.69 319 TRP A O 1
ATOM 2640 N N . PHE A 1 320 ? 44.161 2.481 -7.860 1.00 70.75 320 PHE A N 1
ATOM 2641 C CA . PHE A 1 320 ? 44.160 1.814 -9.167 1.00 70.75 320 PHE A CA 1
ATOM 2642 C C . PHE A 1 320 ? 43.058 0.753 -9.283 1.00 70.75 320 PHE A C 1
ATOM 2644 O O . PHE A 1 320 ? 42.503 0.582 -10.369 1.00 70.75 320 PHE A O 1
ATOM 2651 N N . ALA A 1 321 ? 42.743 0.049 -8.191 1.00 74.06 321 ALA A N 1
ATOM 2652 C CA . ALA A 1 321 ? 41.632 -0.897 -8.139 1.00 74.06 321 ALA A CA 1
ATOM 2653 C C . ALA A 1 321 ? 40.279 -0.182 -8.291 1.00 74.06 321 ALA A C 1
ATOM 2655 O O . ALA A 1 321 ? 39.474 -0.594 -9.128 1.00 74.06 321 ALA A O 1
ATOM 2656 N N . LEU A 1 322 ? 40.074 0.943 -7.595 1.00 77.94 322 LEU A N 1
ATOM 2657 C CA . LEU A 1 322 ? 38.839 1.728 -7.695 1.00 77.94 322 LEU A CA 1
ATOM 2658 C C . LEU A 1 322 ? 38.620 2.276 -9.109 1.00 77.94 322 LEU A C 1
ATOM 2660 O O . LEU A 1 322 ? 37.516 2.178 -9.637 1.00 77.94 322 LEU A O 1
ATOM 2664 N N . LYS A 1 323 ? 39.680 2.747 -9.781 1.00 76.00 323 LYS A N 1
ATOM 2665 C CA . LYS A 1 323 ? 39.623 3.148 -11.202 1.00 76.00 323 LYS A CA 1
ATOM 2666 C C . LYS A 1 323 ? 39.246 2.025 -12.170 1.00 76.00 323 LYS A C 1
ATOM 2668 O O . LYS A 1 323 ? 38.936 2.300 -13.323 1.00 76.00 323 LYS A O 1
ATOM 2673 N N . ARG A 1 324 ? 39.327 0.770 -11.732 1.00 74.19 324 ARG A N 1
ATOM 2674 C CA . ARG A 1 324 ? 38.889 -0.411 -12.488 1.00 74.19 324 ARG A CA 1
ATOM 2675 C C . ARG A 1 324 ? 37.536 -0.937 -11.996 1.00 74.19 324 ARG A C 1
ATOM 2677 O O . ARG A 1 324 ? 37.150 -2.036 -12.382 1.00 74.19 324 ARG A O 1
ATOM 2684 N N . GLY A 1 325 ? 36.853 -0.188 -11.131 1.00 77.56 325 GLY A N 1
ATOM 2685 C CA . GLY A 1 325 ? 35.559 -0.541 -10.560 1.00 77.56 325 GLY A CA 1
ATOM 2686 C C . GLY A 1 325 ? 35.621 -1.503 -9.377 1.00 77.56 325 GLY A C 1
ATOM 2687 O O . GLY A 1 325 ? 34.624 -2.166 -9.112 1.00 77.56 325 GLY A O 1
ATOM 2688 N N . ILE A 1 326 ? 36.752 -1.603 -8.667 1.00 81.56 326 ILE A N 1
ATOM 2689 C CA . ILE A 1 326 ? 36.891 -2.422 -7.451 1.00 81.56 326 ILE A CA 1
ATOM 2690 C C . ILE A 1 326 ? 37.176 -1.517 -6.249 1.00 81.56 326 ILE A C 1
ATOM 2692 O O . ILE A 1 326 ? 38.269 -0.973 -6.110 1.00 81.56 326 ILE A O 1
ATOM 2696 N N . LEU A 1 327 ? 36.194 -1.383 -5.364 1.00 83.56 327 LEU A N 1
ATOM 2697 C CA . LEU A 1 327 ? 36.283 -0.629 -4.121 1.00 83.56 327 LEU A CA 1
ATOM 2698 C C . LEU A 1 327 ? 36.662 -1.557 -2.962 1.00 83.56 327 LEU A C 1
ATOM 2700 O O . LEU A 1 327 ? 35.939 -2.496 -2.640 1.00 83.56 327 LEU A O 1
ATOM 2704 N N . ASP A 1 328 ? 37.783 -1.265 -2.311 1.00 80.69 328 ASP A N 1
ATOM 2705 C CA . ASP A 1 328 ? 38.158 -1.882 -1.039 1.00 80.69 328 ASP A CA 1
ATOM 2706 C C . ASP A 1 328 ? 37.572 -1.060 0.113 1.00 80.69 328 ASP A C 1
ATOM 2708 O O . ASP A 1 328 ? 37.714 0.166 0.133 1.00 80.69 328 ASP A O 1
ATOM 2712 N N . GLU A 1 329 ? 36.917 -1.714 1.072 1.00 83.69 329 GLU A N 1
ATOM 2713 C CA . GLU A 1 329 ? 36.216 -1.032 2.164 1.00 83.69 329 GLU A CA 1
ATOM 2714 C C . GLU A 1 329 ? 37.132 -0.130 3.015 1.00 83.69 329 GLU A C 1
ATOM 2716 O O . GLU A 1 329 ? 36.663 0.866 3.572 1.00 83.69 329 GLU A O 1
ATOM 2721 N N . ARG A 1 330 ? 38.438 -0.419 3.091 1.00 78.38 330 ARG A N 1
ATOM 2722 C CA . ARG A 1 330 ? 39.412 0.417 3.824 1.00 78.38 330 ARG A CA 1
ATOM 2723 C C . ARG A 1 330 ? 39.591 1.801 3.213 1.00 78.38 330 ARG A C 1
ATOM 2725 O O . ARG A 1 330 ? 39.909 2.753 3.916 1.00 78.38 330 ARG A O 1
ATOM 2732 N N . LEU A 1 331 ? 39.356 1.933 1.908 1.00 78.88 331 LEU A N 1
ATOM 2733 C CA . LEU A 1 331 ? 39.420 3.222 1.222 1.00 78.88 331 LEU A CA 1
ATOM 2734 C C . LEU A 1 331 ? 38.330 4.184 1.732 1.00 78.88 331 LEU A C 1
ATOM 2736 O O . LEU A 1 331 ? 38.495 5.398 1.659 1.00 78.88 331 LEU A O 1
ATOM 2740 N N . LEU A 1 332 ? 37.228 3.641 2.258 1.00 78.44 332 LEU A N 1
ATOM 2741 C CA . LEU A 1 332 ? 36.126 4.425 2.813 1.00 78.44 332 LEU A CA 1
ATOM 2742 C C . LEU A 1 332 ? 36.472 5.028 4.177 1.00 78.44 332 LEU A C 1
ATOM 2744 O O . LEU A 1 332 ? 35.995 6.115 4.485 1.00 78.44 332 LEU A O 1
ATOM 2748 N N . ASP A 1 333 ? 37.333 4.372 4.962 1.00 75.00 333 ASP A N 1
ATOM 2749 C CA . ASP A 1 333 ? 37.774 4.897 6.264 1.00 75.00 333 ASP A CA 1
ATOM 2750 C C . ASP A 1 333 ? 38.566 6.200 6.101 1.00 75.00 333 ASP A C 1
ATOM 2752 O O . ASP A 1 333 ? 38.421 7.131 6.888 1.00 75.00 333 ASP A O 1
ATOM 2756 N N . GLU A 1 334 ? 39.352 6.304 5.028 1.00 69.69 334 GLU A N 1
ATOM 2757 C CA . GLU A 1 334 ? 40.088 7.526 4.698 1.00 69.69 334 GLU A CA 1
ATOM 2758 C C . GLU A 1 334 ? 39.200 8.625 4.095 1.00 69.69 334 GLU A C 1
ATOM 2760 O O . GLU A 1 334 ? 39.501 9.809 4.250 1.00 69.69 334 GLU A O 1
ATOM 2765 N N . LEU A 1 335 ? 38.132 8.245 3.384 1.00 68.88 335 LEU A N 1
ATOM 2766 C CA . LEU A 1 335 ? 37.221 9.181 2.720 1.00 68.88 335 LEU A CA 1
ATOM 2767 C C . LEU A 1 335 ? 36.220 9.822 3.676 1.00 68.88 335 LEU A C 1
ATOM 2769 O O . LEU A 1 335 ? 35.891 10.996 3.510 1.00 68.88 335 LEU A O 1
ATOM 2773 N N . TRP A 1 336 ? 35.684 9.038 4.610 1.00 73.69 336 TRP A N 1
ATOM 2774 C CA . TRP A 1 336 ? 34.544 9.450 5.431 1.00 73.69 336 TRP A CA 1
ATOM 2775 C C . TRP A 1 336 ? 34.947 9.910 6.835 1.00 73.69 336 TRP A C 1
ATOM 2777 O O . TRP A 1 336 ? 34.139 10.553 7.496 1.00 73.69 336 TRP A O 1
ATOM 2787 N N . GLY A 1 337 ? 36.198 9.686 7.259 1.00 69.50 337 GLY A N 1
ATOM 2788 C CA . GLY A 1 337 ? 36.760 10.280 8.477 1.00 69.50 337 GLY A CA 1
ATOM 2789 C C . GLY A 1 337 ? 35.871 10.072 9.710 1.00 69.50 337 GLY A C 1
ATOM 2790 O O . GLY A 1 337 ? 35.626 8.934 10.106 1.00 69.50 337 GLY A O 1
ATOM 2791 N N . ASP A 1 338 ? 35.369 11.171 10.285 1.00 59.12 338 ASP A N 1
ATOM 2792 C CA . ASP A 1 338 ? 34.508 11.199 11.482 1.00 59.12 338 ASP A CA 1
ATOM 2793 C C . ASP A 1 338 ? 33.126 10.534 11.279 1.00 59.12 338 ASP A C 1
ATOM 2795 O O . ASP A 1 338 ? 32.483 10.149 12.252 1.00 59.12 338 ASP A O 1
ATOM 2799 N N . ASP A 1 339 ? 32.678 10.327 10.033 1.00 64.81 339 ASP A N 1
ATOM 2800 C CA . ASP A 1 339 ? 31.429 9.614 9.704 1.00 64.81 339 ASP A CA 1
ATOM 2801 C C . ASP A 1 339 ? 31.596 8.076 9.703 1.00 64.81 339 ASP A C 1
ATOM 2803 O O . ASP A 1 339 ? 30.708 7.346 9.254 1.00 64.81 339 ASP A O 1
ATOM 2807 N N . SER A 1 340 ? 32.722 7.550 10.204 1.00 62.00 340 SER A N 1
ATOM 2808 C CA . SER A 1 340 ? 33.018 6.108 10.233 1.00 62.00 340 SER A CA 1
ATOM 2809 C C . SER A 1 340 ? 31.939 5.280 10.954 1.00 62.00 340 SER A C 1
ATOM 2811 O O . SER A 1 340 ? 31.629 4.170 10.525 1.00 62.00 340 SER A O 1
ATOM 2813 N N . GLU A 1 341 ? 31.274 5.834 11.975 1.00 65.31 341 GLU A N 1
ATOM 2814 C CA . GLU A 1 341 ? 30.161 5.161 12.671 1.00 65.31 341 GLU A CA 1
ATOM 2815 C C . GLU A 1 341 ? 28.939 4.925 11.760 1.00 65.31 341 GLU A C 1
ATOM 2817 O O . GLU A 1 341 ? 28.189 3.967 11.947 1.00 65.31 341 GLU A O 1
ATOM 2822 N N . LEU A 1 342 ? 28.765 5.756 10.726 1.00 73.12 342 LEU A N 1
ATOM 2823 C CA . LEU A 1 342 ? 27.670 5.672 9.752 1.00 73.12 342 LEU A CA 1
ATOM 2824 C C . LEU A 1 342 ? 28.030 4.833 8.519 1.00 73.12 342 LEU A C 1
ATOM 2826 O O . LEU A 1 342 ? 27.165 4.537 7.689 1.00 73.12 342 LEU A O 1
ATOM 2830 N N . LYS A 1 343 ? 29.292 4.406 8.401 1.00 77.81 343 LYS A N 1
ATOM 2831 C CA . LYS A 1 343 ? 29.816 3.615 7.281 1.00 77.81 343 LYS A CA 1
ATOM 2832 C C . LYS A 1 343 ? 28.977 2.365 6.964 1.00 77.81 343 LYS A C 1
ATOM 2834 O O . LYS A 1 343 ? 28.686 2.163 5.783 1.00 77.81 343 LYS A O 1
ATOM 2839 N N . PRO A 1 344 ? 28.521 1.541 7.935 1.00 78.06 344 PRO A N 1
ATOM 2840 C CA . PRO A 1 344 ? 27.703 0.364 7.626 1.00 78.06 344 PRO A CA 1
ATOM 2841 C C . PRO A 1 344 ? 26.350 0.727 7.008 1.00 78.06 344 PRO A C 1
ATOM 2843 O O . PRO A 1 344 ? 25.868 0.023 6.119 1.00 78.06 344 PRO A O 1
ATOM 2846 N N . ILE A 1 345 ? 25.757 1.840 7.451 1.00 75.19 345 ILE A N 1
ATOM 2847 C CA . ILE A 1 345 ? 24.474 2.347 6.951 1.00 75.19 345 ILE A CA 1
ATOM 2848 C C . ILE A 1 345 ? 24.655 2.870 5.526 1.00 75.19 345 ILE A C 1
ATOM 2850 O O . ILE A 1 345 ? 23.876 2.510 4.647 1.00 75.19 345 ILE A O 1
ATOM 2854 N N . LEU A 1 346 ? 25.714 3.645 5.275 1.00 78.19 346 LEU A N 1
ATOM 2855 C CA . LEU A 1 346 ? 26.052 4.154 3.944 1.00 78.19 346 LEU A CA 1
ATOM 2856 C C . LEU A 1 346 ? 26.315 3.025 2.948 1.00 78.19 346 LEU A C 1
ATOM 2858 O O . LEU A 1 346 ? 25.730 3.021 1.868 1.00 78.19 346 LEU A O 1
ATOM 2862 N N . ILE A 1 347 ? 27.132 2.035 3.319 1.00 80.06 347 ILE A N 1
ATOM 2863 C CA . ILE A 1 347 ? 27.387 0.862 2.472 1.00 80.06 347 ILE A CA 1
ATOM 2864 C C . ILE A 1 347 ? 26.077 0.121 2.197 1.00 80.06 347 ILE A C 1
ATOM 2866 O O . ILE A 1 347 ? 25.779 -0.173 1.041 1.00 80.06 347 ILE A O 1
ATOM 2870 N N . SER A 1 348 ? 25.261 -0.125 3.227 1.00 76.62 348 SER A N 1
ATOM 2871 C CA . SER A 1 348 ? 23.972 -0.809 3.063 1.00 76.62 348 SER A CA 1
ATOM 2872 C C . SER A 1 348 ? 23.039 -0.025 2.134 1.00 76.62 348 SER A C 1
ATOM 2874 O O . SER A 1 348 ? 22.413 -0.614 1.253 1.00 76.62 348 SER A O 1
ATOM 2876 N N . ALA A 1 349 ? 22.980 1.303 2.271 1.00 75.12 349 ALA A N 1
ATOM 2877 C CA . ALA A 1 349 ? 22.193 2.171 1.402 1.00 75.12 349 ALA A CA 1
ATOM 2878 C C . ALA A 1 349 ? 22.707 2.115 -0.044 1.00 75.12 349 ALA A C 1
ATOM 2880 O O . ALA A 1 349 ? 21.926 1.920 -0.970 1.00 75.12 349 ALA A O 1
ATOM 2881 N N . MET A 1 350 ? 24.022 2.191 -0.254 1.00 78.38 350 MET A N 1
ATOM 2882 C CA . MET A 1 350 ? 24.640 2.104 -1.580 1.00 78.38 350 MET A CA 1
ATOM 2883 C C . MET A 1 350 ? 24.440 0.742 -2.250 1.00 78.38 350 MET A C 1
ATOM 2885 O O . MET A 1 350 ? 24.219 0.690 -3.462 1.00 78.38 350 MET A O 1
ATOM 2889 N N . VAL A 1 351 ? 24.476 -0.352 -1.487 1.00 77.31 351 VAL A N 1
ATOM 2890 C CA . VAL A 1 351 ? 24.128 -1.691 -1.982 1.00 77.31 351 VAL A CA 1
ATOM 2891 C C . VAL A 1 351 ? 22.640 -1.754 -2.331 1.00 77.31 351 VAL A C 1
ATOM 2893 O O . VAL A 1 351 ? 22.295 -2.235 -3.407 1.00 77.31 351 VAL A O 1
ATOM 2896 N N . LYS A 1 352 ? 21.753 -1.191 -1.497 1.00 73.62 352 LYS A N 1
ATOM 2897 C CA . LYS A 1 352 ? 20.305 -1.123 -1.770 1.00 73.62 352 LYS A CA 1
ATOM 2898 C C . LYS A 1 352 ? 19.975 -0.286 -3.008 1.00 73.62 352 LYS A C 1
ATOM 2900 O O . LYS A 1 352 ? 19.120 -0.672 -3.802 1.00 73.62 352 LYS A O 1
ATOM 2905 N N . PHE A 1 353 ? 20.706 0.801 -3.238 1.00 70.06 353 PHE A N 1
ATOM 2906 C CA . PHE A 1 353 ? 20.612 1.601 -4.461 1.00 70.06 353 PHE A CA 1
ATOM 2907 C C . PHE A 1 353 ? 21.336 0.965 -5.662 1.00 70.06 353 PHE A C 1
ATOM 2909 O O . PHE A 1 353 ? 21.286 1.517 -6.764 1.00 70.06 353 PHE A O 1
ATOM 2916 N N . ASN A 1 354 ? 21.944 -0.218 -5.496 1.00 69.88 354 ASN A N 1
ATOM 2917 C CA . ASN A 1 354 ? 22.721 -0.941 -6.508 1.00 69.88 354 ASN A CA 1
ATOM 2918 C C . ASN A 1 354 ? 23.874 -0.106 -7.098 1.00 69.88 354 ASN A C 1
ATOM 2920 O O . ASN A 1 354 ? 24.223 -0.242 -8.272 1.00 69.88 354 ASN A O 1
ATOM 2924 N N . ILE A 1 355 ? 24.449 0.775 -6.276 1.00 77.50 355 ILE A N 1
ATOM 2925 C CA . ILE A 1 355 ? 25.672 1.527 -6.577 1.00 77.50 355 ILE A CA 1
ATOM 2926 C C . ILE A 1 355 ? 26.900 0.654 -6.283 1.00 77.50 355 ILE A C 1
ATOM 2928 O O . ILE A 1 355 ? 27.904 0.755 -6.986 1.00 77.50 355 ILE A O 1
ATOM 2932 N N . LEU A 1 356 ? 26.807 -0.224 -5.277 1.00 79.62 356 LEU A N 1
ATOM 2933 C CA . LEU A 1 356 ? 27.841 -1.192 -4.902 1.00 79.62 356 LEU A CA 1
ATOM 2934 C C . LEU A 1 356 ? 27.321 -2.629 -5.009 1.00 79.62 356 LEU A C 1
ATOM 2936 O O . LEU A 1 356 ? 26.163 -2.905 -4.698 1.00 79.62 356 LEU A O 1
ATOM 2940 N N . LEU A 1 357 ? 28.204 -3.550 -5.392 1.00 78.38 357 LEU A N 1
ATOM 2941 C CA . LEU A 1 357 ? 27.962 -4.995 -5.384 1.00 78.38 357 LEU A CA 1
ATOM 2942 C C . LEU A 1 357 ? 29.055 -5.693 -4.576 1.00 78.38 357 LEU A C 1
ATOM 2944 O O . LEU A 1 357 ? 30.217 -5.664 -4.963 1.00 78.38 357 LEU A O 1
ATOM 2948 N N . GLU A 1 358 ? 28.692 -6.340 -3.474 1.00 76.12 358 GLU A N 1
ATOM 2949 C CA . GLU A 1 358 ? 29.643 -7.058 -2.620 1.00 76.12 358 GLU A CA 1
ATOM 2950 C C . GLU A 1 358 ? 30.270 -8.270 -3.327 1.00 76.12 358 GLU A C 1
ATOM 2952 O O . GLU A 1 358 ? 29.600 -9.014 -4.051 1.00 76.12 358 GLU A O 1
ATOM 2957 N N . GLN A 1 359 ? 31.576 -8.468 -3.127 1.00 72.62 359 GLN A N 1
ATOM 2958 C CA . GLN A 1 359 ? 32.323 -9.596 -3.677 1.00 72.62 359 GLN A CA 1
ATOM 2959 C C . GLN A 1 359 ? 32.382 -10.762 -2.683 1.00 72.62 359 GLN A C 1
ATOM 2961 O O . GLN A 1 359 ? 33.075 -10.692 -1.672 1.00 72.62 359 GLN A O 1
ATOM 2966 N N . ASN A 1 360 ? 31.750 -11.887 -3.023 1.00 57.97 360 ASN A N 1
ATOM 2967 C CA . ASN A 1 360 ? 31.929 -13.148 -2.300 1.00 57.97 360 ASN A CA 1
ATOM 2968 C C . ASN A 1 360 ? 33.180 -13.879 -2.819 1.00 57.97 360 ASN A C 1
ATOM 2970 O O . ASN A 1 360 ? 33.110 -14.674 -3.759 1.00 57.97 360 ASN A O 1
ATOM 2974 N N . LEU A 1 361 ? 34.350 -13.591 -2.242 1.00 50.69 361 LEU A N 1
ATOM 2975 C CA . LEU A 1 361 ? 35.608 -14.251 -2.609 1.00 50.69 361 LEU A CA 1
ATOM 2976 C C . LEU A 1 361 ? 35.652 -15.681 -2.042 1.00 50.69 361 LEU A C 1
ATOM 2978 O O . LEU A 1 361 ? 35.954 -15.897 -0.873 1.00 50.69 361 LEU A O 1
ATOM 2982 N N . SER A 1 362 ? 35.390 -16.683 -2.884 1.00 41.22 362 SER A N 1
ATOM 2983 C CA . SER A 1 362 ? 35.601 -18.101 -2.557 1.00 41.22 362 SER A CA 1
ATOM 2984 C C . SER A 1 362 ? 37.057 -18.524 -2.811 1.00 41.22 362 SER A C 1
ATOM 2986 O O . SER A 1 362 ? 37.328 -19.410 -3.628 1.00 41.22 362 SER A O 1
ATOM 2988 N N . THR A 1 363 ? 38.020 -17.864 -2.173 1.00 36.44 363 THR A N 1
ATOM 2989 C CA . THR A 1 363 ? 39.427 -18.294 -2.188 1.00 36.44 363 THR A CA 1
ATOM 2990 C C . THR A 1 363 ? 39.788 -18.966 -0.869 1.00 36.44 363 THR A C 1
ATOM 2992 O O . THR A 1 363 ? 39.264 -18.620 0.180 1.00 36.44 363 THR A O 1
ATOM 2995 N N . THR A 1 364 ? 40.686 -19.951 -0.919 1.00 38.22 364 THR A N 1
ATOM 2996 C CA . THR A 1 364 ? 41.208 -20.718 0.233 1.00 38.22 364 THR A CA 1
ATOM 2997 C C . THR A 1 364 ? 41.967 -19.878 1.270 1.00 38.22 364 THR A C 1
ATOM 2999 O O . THR A 1 364 ? 42.409 -20.418 2.278 1.00 38.22 364 THR A O 1
ATOM 3002 N N . GLU A 1 365 ? 42.106 -18.576 1.032 1.00 42.22 365 GLU A N 1
ATOM 3003 C CA . GLU A 1 365 ? 42.576 -17.572 1.980 1.00 42.22 365 GLU A CA 1
ATOM 3004 C C . GLU A 1 365 ? 41.425 -16.579 2.184 1.00 42.22 365 GLU A C 1
ATOM 3006 O O . GLU A 1 365 ? 40.949 -15.982 1.212 1.00 42.22 365 GLU A O 1
ATOM 3011 N N . GLU A 1 366 ? 40.934 -16.459 3.422 1.00 39.50 366 GLU A N 1
ATOM 3012 C CA . GLU A 1 366 ? 39.904 -15.479 3.774 1.00 39.50 366 GLU A CA 1
ATOM 3013 C C . GLU A 1 366 ? 40.439 -14.068 3.480 1.00 39.50 366 GLU A C 1
ATOM 3015 O O . GLU A 1 366 ? 41.518 -13.710 3.967 1.00 39.50 366 GLU A O 1
ATOM 3020 N N . PRO A 1 367 ? 39.736 -13.250 2.676 1.00 49.44 367 PRO A N 1
ATOM 3021 C CA . PRO A 1 367 ? 40.136 -11.868 2.478 1.00 49.44 367 PRO A CA 1
ATOM 3022 C C . PRO A 1 367 ? 40.076 -11.133 3.821 1.00 49.44 367 PRO A C 1
ATOM 3024 O O . PRO A 1 367 ? 39.110 -11.240 4.571 1.00 49.44 367 PRO A O 1
ATOM 3027 N N . THR A 1 368 ? 41.110 -10.354 4.124 1.00 53.78 368 THR A N 1
ATOM 3028 C CA . THR A 1 368 ? 41.221 -9.603 5.384 1.00 53.78 368 THR A CA 1
ATOM 3029 C C . THR A 1 368 ? 40.227 -8.436 5.499 1.00 53.78 368 THR A C 1
ATOM 3031 O O . THR A 1 368 ? 40.127 -7.842 6.570 1.00 53.78 368 THR A O 1
ATOM 3034 N N . CYS A 1 369 ? 39.503 -8.084 4.424 1.00 65.50 369 CYS A N 1
ATOM 3035 C CA . CYS A 1 369 ? 38.504 -7.009 4.380 1.00 65.50 369 CYS A CA 1
ATOM 3036 C C . CYS A 1 369 ? 37.500 -7.206 3.219 1.00 65.50 369 CYS A C 1
ATOM 3038 O O . CYS A 1 369 ? 37.829 -7.883 2.240 1.00 65.50 369 CYS A O 1
ATOM 3040 N N . ARG A 1 370 ? 36.295 -6.612 3.305 1.00 78.50 370 ARG A N 1
ATOM 3041 C CA . ARG A 1 370 ? 35.267 -6.700 2.249 1.00 78.50 370 ARG A CA 1
ATOM 3042 C C . ARG A 1 370 ? 35.646 -5.859 1.029 1.00 78.50 370 ARG A C 1
ATOM 3044 O O . ARG A 1 370 ? 36.248 -4.789 1.139 1.00 78.50 370 ARG A O 1
ATOM 3051 N N . GLN A 1 371 ? 35.256 -6.341 -0.146 1.00 78.69 371 GLN A N 1
ATOM 3052 C CA . GLN A 1 371 ? 35.463 -5.662 -1.423 1.00 78.69 371 GLN A CA 1
ATOM 3053 C C . GLN A 1 371 ? 34.146 -5.564 -2.186 1.00 78.69 371 GLN A C 1
ATOM 3055 O O . GLN A 1 371 ? 33.287 -6.440 -2.081 1.00 78.69 371 GLN A O 1
ATOM 3060 N N . PHE A 1 372 ? 34.006 -4.508 -2.981 1.00 82.31 372 PHE A N 1
ATOM 3061 C CA . PHE A 1 372 ? 32.802 -4.208 -3.743 1.00 82.31 372 PHE A CA 1
ATOM 3062 C C . PHE A 1 372 ? 33.152 -3.915 -5.202 1.00 82.31 372 PHE A C 1
ATOM 3064 O O . PHE A 1 372 ? 34.146 -3.257 -5.496 1.00 82.31 372 PHE A O 1
ATOM 3071 N N . TYR A 1 373 ? 32.328 -4.377 -6.136 1.00 81.06 373 TYR A N 1
ATOM 3072 C CA . TYR A 1 373 ? 32.296 -3.831 -7.486 1.00 81.06 373 TYR A CA 1
ATOM 3073 C C . TYR A 1 373 ? 31.519 -2.512 -7.490 1.00 81.06 373 TYR A C 1
ATOM 3075 O O . TYR A 1 373 ? 30.464 -2.409 -6.860 1.00 81.06 373 TYR A O 1
ATOM 3083 N N . VAL A 1 374 ? 32.024 -1.529 -8.232 1.00 82.25 374 VAL A N 1
ATOM 3084 C CA . VAL A 1 374 ? 31.362 -0.252 -8.526 1.00 82.25 374 VAL A CA 1
ATOM 3085 C C . VAL A 1 374 ? 30.982 -0.271 -10.009 1.00 82.25 374 VAL A C 1
ATOM 3087 O O . VAL A 1 374 ? 31.834 0.039 -10.845 1.00 82.25 374 VAL A O 1
ATOM 3090 N N . PRO A 1 375 ? 29.744 -0.664 -10.376 1.00 78.19 375 PRO A N 1
ATOM 3091 C CA . PRO A 1 375 ? 29.386 -0.928 -11.769 1.00 78.19 375 PRO A CA 1
ATOM 3092 C C . PRO A 1 375 ? 29.645 0.245 -12.721 1.00 78.19 375 PRO A C 1
ATOM 3094 O O . PRO A 1 375 ? 30.069 0.030 -13.850 1.00 78.19 375 PRO A O 1
ATOM 3097 N N . THR A 1 376 ? 29.462 1.487 -12.259 1.00 76.12 376 THR A N 1
ATOM 3098 C CA . THR A 1 376 ? 29.692 2.710 -13.054 1.00 76.12 376 THR A CA 1
ATOM 3099 C C . THR A 1 376 ? 31.160 2.966 -13.401 1.00 76.12 376 THR A C 1
ATOM 3101 O O . THR A 1 376 ? 31.435 3.682 -14.360 1.00 76.12 376 THR A O 1
ATOM 3104 N N . LEU A 1 377 ? 32.093 2.387 -12.640 1.00 78.56 377 LEU A N 1
ATOM 3105 C CA . LEU A 1 377 ? 33.541 2.545 -12.814 1.00 78.56 377 LEU A CA 1
ATOM 3106 C C . LEU A 1 377 ? 34.204 1.324 -13.466 1.00 78.56 377 LEU A C 1
ATOM 3108 O O . LEU A 1 377 ? 35.427 1.287 -13.614 1.00 78.56 377 LEU A O 1
ATOM 3112 N N . LEU A 1 378 ? 33.425 0.302 -13.828 1.00 79.44 378 LEU A N 1
ATOM 3113 C CA . LEU A 1 378 ? 33.954 -0.847 -14.548 1.00 79.44 378 LEU A CA 1
ATOM 3114 C C . LEU A 1 378 ? 34.426 -0.432 -15.950 1.00 79.44 378 LEU A C 1
ATOM 3116 O O . LEU A 1 378 ? 33.828 0.441 -16.578 1.00 79.44 378 LEU A O 1
ATOM 3120 N N . PRO A 1 379 ? 35.486 -1.063 -16.479 1.00 75.25 379 PRO A N 1
ATOM 3121 C CA . PRO A 1 379 ? 35.920 -0.802 -17.842 1.00 75.25 379 PRO A CA 1
ATOM 3122 C C . PRO A 1 379 ? 34.889 -1.312 -18.857 1.00 75.25 379 PRO A C 1
ATOM 3124 O O . PRO A 1 379 ? 34.187 -2.291 -18.604 1.00 75.25 379 PRO A O 1
ATOM 3127 N N . ILE A 1 380 ? 34.858 -0.689 -20.035 1.00 73.88 380 ILE A N 1
ATOM 3128 C CA . ILE A 1 380 ? 34.148 -1.210 -21.212 1.00 73.88 380 ILE A CA 1
ATOM 3129 C C . ILE A 1 380 ? 34.917 -2.404 -21.778 1.00 73.88 380 ILE A C 1
ATOM 3131 O O . ILE A 1 380 ? 36.159 -2.415 -21.806 1.00 73.88 380 ILE A O 1
ATOM 3135 N N . TYR A 1 381 ? 34.192 -3.414 -22.251 1.00 72.88 381 TYR A N 1
ATOM 3136 C CA . TYR A 1 381 ? 34.812 -4.572 -22.880 1.00 72.88 381 TYR A CA 1
ATOM 3137 C C . TYR A 1 381 ? 35.393 -4.219 -24.264 1.00 72.88 381 TYR A C 1
ATOM 3139 O O . TYR A 1 381 ? 34.670 -4.026 -25.233 1.00 72.88 381 TYR A O 1
ATOM 3147 N N . LYS A 1 382 ? 36.729 -4.164 -24.386 1.00 60.19 382 LYS A N 1
ATOM 3148 C CA . LYS A 1 382 ? 37.439 -3.666 -25.589 1.00 60.19 382 LYS A CA 1
ATOM 3149 C C . LYS A 1 382 ? 37.416 -4.583 -26.822 1.00 60.19 382 LYS A C 1
ATOM 3151 O O . LYS A 1 382 ? 38.008 -4.222 -27.835 1.00 60.19 382 LYS A O 1
ATOM 3156 N N . ASN A 1 383 ? 36.791 -5.763 -26.766 1.00 56.16 383 ASN A N 1
ATOM 3157 C CA . ASN A 1 383 ? 36.817 -6.716 -27.884 1.00 56.16 383 ASN A CA 1
ATOM 3158 C C . ASN A 1 383 ? 35.440 -7.319 -28.236 1.00 56.16 383 ASN A C 1
ATOM 3160 O O . ASN A 1 383 ? 35.314 -8.542 -28.358 1.00 56.16 383 ASN A O 1
ATOM 3164 N N . PRO A 1 384 ? 34.395 -6.489 -28.429 1.00 50.34 384 PRO A N 1
ATOM 3165 C CA . PRO A 1 384 ? 33.038 -6.981 -28.648 1.00 50.34 384 PRO A CA 1
ATOM 3166 C C . PRO A 1 384 ? 32.935 -7.803 -29.940 1.00 50.34 384 PRO A C 1
ATOM 3168 O O . PRO A 1 384 ? 32.226 -8.803 -29.964 1.00 50.34 384 PRO A O 1
ATOM 3171 N N . ALA A 1 385 ? 33.691 -7.439 -30.983 1.00 42.78 385 ALA A N 1
ATOM 3172 C CA . ALA A 1 385 ? 33.601 -7.995 -32.337 1.00 42.78 385 ALA A CA 1
ATOM 3173 C C . ALA A 1 385 ? 33.917 -9.497 -32.454 1.00 42.78 385 ALA A C 1
ATOM 3175 O O . ALA A 1 385 ? 33.417 -10.146 -33.366 1.00 42.78 385 ALA A O 1
ATOM 3176 N N . SER A 1 386 ? 34.695 -10.068 -31.530 1.00 46.00 386 SER A N 1
ATOM 3177 C CA . SER A 1 386 ? 34.990 -11.513 -31.524 1.00 46.00 386 SER A CA 1
ATOM 3178 C C . SER A 1 386 ? 33.828 -12.382 -31.014 1.00 46.00 386 SER A C 1
ATOM 3180 O O . SER A 1 386 ? 33.846 -13.597 -31.195 1.00 46.00 386 SER A O 1
ATOM 3182 N N . VAL A 1 387 ? 32.812 -11.750 -30.410 1.00 49.28 387 VAL A N 1
ATOM 3183 C CA . VAL A 1 387 ? 31.607 -12.371 -29.828 1.00 49.28 387 VAL A CA 1
ATOM 3184 C C . VAL A 1 387 ? 30.323 -11.764 -30.440 1.00 49.28 387 VAL A C 1
ATOM 3186 O O . VAL A 1 387 ? 29.210 -12.124 -30.065 1.00 49.28 387 VAL A O 1
ATOM 3189 N N . VAL A 1 388 ? 30.448 -10.835 -31.402 1.00 40.12 388 VAL A N 1
ATOM 3190 C CA . VAL A 1 388 ? 29.307 -10.229 -32.109 1.00 40.12 388 VAL A CA 1
ATOM 3191 C C . VAL A 1 388 ? 28.594 -11.294 -32.937 1.00 40.12 388 VAL A C 1
ATOM 3193 O O . VAL A 1 388 ? 29.140 -11.801 -33.911 1.00 40.12 388 VAL A O 1
ATOM 3196 N N . GLY A 1 389 ? 27.336 -11.552 -32.581 1.00 49.44 389 GLY A N 1
ATOM 3197 C CA . GLY A 1 389 ? 26.354 -12.134 -33.488 1.00 49.44 389 GLY A CA 1
ATOM 3198 C C . GLY A 1 389 ? 26.655 -13.560 -33.931 1.00 49.44 389 GLY A C 1
ATOM 3199 O O . GLY A 1 389 ? 26.673 -13.826 -35.129 1.00 49.44 389 GLY A O 1
ATOM 3200 N N . SER A 1 390 ? 26.785 -14.497 -32.987 1.00 52.75 390 SER A N 1
ATOM 3201 C CA . SER A 1 390 ? 26.307 -15.847 -33.303 1.00 52.75 390 SER A CA 1
ATOM 3202 C C . SER A 1 390 ? 24.837 -15.729 -33.730 1.00 52.75 390 SER A C 1
ATOM 3204 O O . SER A 1 390 ? 24.102 -14.930 -33.142 1.00 52.75 390 SER A O 1
ATOM 3206 N N . GLU A 1 391 ? 24.380 -16.521 -34.696 1.00 55.88 391 GLU A N 1
ATOM 3207 C CA . GLU A 1 391 ? 22.964 -16.597 -35.109 1.00 55.88 391 GLU A CA 1
ATOM 3208 C C . GLU A 1 391 ? 22.008 -16.945 -33.929 1.00 55.88 391 GLU A C 1
ATOM 3210 O O . GLU A 1 391 ? 20.790 -16.858 -34.045 1.00 55.88 391 GLU A O 1
ATOM 3215 N N . ASP A 1 392 ? 22.589 -17.248 -32.764 1.00 66.06 392 ASP A N 1
ATOM 3216 C CA . ASP A 1 392 ? 22.040 -17.851 -31.552 1.00 66.06 392 ASP A CA 1
ATOM 3217 C C . ASP A 1 392 ? 21.694 -16.828 -30.438 1.00 66.06 392 ASP A C 1
ATOM 3219 O O . ASP A 1 392 ? 21.316 -17.214 -29.326 1.00 66.06 392 ASP A O 1
ATOM 3223 N N . THR A 1 393 ? 21.880 -15.524 -30.683 1.00 76.19 393 THR A N 1
ATOM 3224 C CA . THR A 1 393 ? 21.681 -14.459 -29.678 1.00 76.19 393 THR A CA 1
ATOM 3225 C C . THR A 1 393 ? 20.207 -14.087 -29.509 1.00 76.19 393 THR A C 1
ATOM 3227 O O . THR A 1 393 ? 19.500 -13.847 -30.491 1.00 76.19 393 THR A O 1
ATOM 3230 N N . LEU A 1 394 ? 19.766 -13.972 -28.254 1.00 82.00 394 LEU A N 1
ATOM 3231 C CA . LEU A 1 394 ? 18.436 -13.487 -27.884 1.00 82.00 394 LEU A CA 1
ATOM 3232 C C . LEU A 1 394 ? 18.529 -12.034 -27.393 1.00 82.00 394 LEU A C 1
ATOM 3234 O O . LEU A 1 394 ? 19.477 -11.678 -26.698 1.00 82.00 394 LEU A O 1
ATOM 3238 N N . PHE A 1 395 ? 17.565 -11.189 -27.745 1.00 84.06 395 PHE A N 1
ATOM 3239 C CA . PHE A 1 395 ? 17.587 -9.757 -27.443 1.00 84.06 395 PHE A CA 1
ATOM 3240 C C . PHE A 1 395 ? 16.420 -9.388 -26.529 1.00 84.06 395 PHE A C 1
ATOM 3242 O O . PHE A 1 395 ? 15.321 -9.914 -26.672 1.00 84.06 395 PHE A O 1
ATOM 3249 N N . ILE A 1 396 ? 16.650 -8.458 -25.608 1.00 86.62 396 ILE A N 1
ATOM 3250 C CA . ILE A 1 396 ? 15.618 -7.806 -24.802 1.00 86.62 396 ILE A CA 1
ATOM 3251 C C . ILE A 1 396 ? 15.613 -6.341 -25.203 1.00 86.62 396 ILE A C 1
ATOM 3253 O O . ILE A 1 396 ? 16.613 -5.643 -25.011 1.00 86.62 396 ILE A O 1
ATOM 3257 N N . GLN A 1 397 ? 14.500 -5.874 -25.749 1.00 83.50 397 GLN A N 1
ATOM 3258 C CA . GLN A 1 397 ? 14.362 -4.515 -26.250 1.00 83.50 397 GLN A CA 1
ATOM 3259 C C . GLN A 1 397 ? 13.254 -3.791 -25.494 1.00 83.50 397 GLN A C 1
ATOM 3261 O O . GLN A 1 397 ? 12.199 -4.358 -25.221 1.00 83.50 397 GLN A O 1
ATOM 3266 N N . GLY A 1 398 ? 13.496 -2.533 -25.135 1.00 76.06 398 GLY A N 1
ATOM 3267 C CA . GLY A 1 398 ? 12.429 -1.681 -24.628 1.00 76.06 398 GLY A CA 1
ATOM 3268 C C . GLY A 1 398 ? 11.542 -1.199 -25.768 1.00 76.06 398 GLY A C 1
ATOM 3269 O O . GLY A 1 398 ? 12.036 -0.850 -26.845 1.00 76.06 398 GLY A O 1
ATOM 3270 N N . LYS A 1 399 ? 10.231 -1.156 -25.529 1.00 67.69 399 LYS A N 1
ATOM 3271 C CA . LYS A 1 399 ? 9.278 -0.577 -26.479 1.00 67.69 399 LYS A CA 1
ATOM 3272 C C . LYS A 1 399 ? 9.680 0.865 -26.818 1.00 67.69 399 LYS A C 1
ATOM 3274 O O . LYS A 1 399 ? 10.128 1.598 -25.938 1.00 67.69 399 LYS A O 1
ATOM 3279 N N . ASP A 1 400 ? 9.549 1.245 -28.089 1.00 64.56 400 ASP A N 1
ATOM 3280 C CA . ASP A 1 400 ? 9.993 2.538 -28.646 1.00 64.56 400 ASP A CA 1
ATOM 3281 C C . ASP A 1 400 ? 11.521 2.777 -28.618 1.00 64.56 400 ASP A C 1
ATOM 3283 O O . ASP A 1 400 ? 11.979 3.908 -28.791 1.00 64.56 400 ASP A O 1
ATOM 3287 N N . ASN A 1 401 ? 12.316 1.706 -28.470 1.00 67.12 401 ASN A N 1
ATOM 3288 C CA . ASN A 1 401 ? 13.786 1.709 -28.436 1.00 67.12 401 ASN A CA 1
ATOM 3289 C C . ASN A 1 401 ? 14.405 2.457 -27.243 1.00 67.12 401 ASN A C 1
ATOM 3291 O O . ASN A 1 401 ? 15.533 2.943 -27.346 1.00 67.12 401 ASN A O 1
ATOM 3295 N N . PHE A 1 402 ? 13.710 2.528 -26.106 1.00 75.56 402 PHE A N 1
ATOM 3296 C CA . PHE A 1 402 ? 14.272 3.100 -24.882 1.00 75.56 402 PHE A CA 1
ATOM 3297 C C . PHE A 1 402 ? 14.647 2.021 -23.862 1.00 75.56 402 PHE A C 1
ATOM 3299 O O . PHE A 1 402 ? 13.813 1.209 -23.463 1.00 75.56 402 PHE A O 1
ATOM 3306 N N . MET A 1 403 ? 15.897 2.050 -23.394 1.00 76.62 403 MET A N 1
ATOM 3307 C CA . MET A 1 403 ? 16.392 1.183 -22.326 1.00 76.62 403 MET A CA 1
ATOM 3308 C C . MET A 1 403 ? 17.065 2.034 -21.244 1.00 76.62 403 MET A C 1
ATOM 3310 O O . MET A 1 403 ? 18.097 2.650 -21.525 1.00 76.62 403 MET A O 1
ATOM 3314 N N . PRO A 1 404 ? 16.540 2.060 -20.004 1.00 75.88 404 PRO A N 1
ATOM 3315 C CA . PRO A 1 404 ? 17.145 2.853 -18.948 1.00 75.88 404 PRO A CA 1
ATOM 3316 C C . PRO A 1 404 ? 18.553 2.353 -18.624 1.00 75.88 404 PRO A C 1
ATOM 3318 O O . PRO A 1 404 ? 18.776 1.153 -18.438 1.00 75.88 404 PRO A O 1
ATOM 3321 N N . HIS A 1 405 ? 19.498 3.284 -18.483 1.00 72.94 405 HIS A N 1
ATOM 3322 C CA . HIS A 1 405 ? 20.904 2.969 -18.227 1.00 72.94 405 HIS A CA 1
ATOM 3323 C C . HIS A 1 405 ? 21.106 2.068 -16.993 1.00 72.94 405 HIS A C 1
ATOM 3325 O O . HIS A 1 405 ? 21.929 1.150 -16.988 1.00 72.94 405 HIS A O 1
ATOM 3331 N N . VAL A 1 406 ? 20.304 2.302 -15.953 1.00 74.19 406 VAL A N 1
ATOM 3332 C CA . VAL A 1 406 ? 20.380 1.579 -14.682 1.00 74.19 406 VAL A CA 1
ATOM 3333 C C . VAL A 1 406 ? 19.960 0.109 -14.803 1.00 74.19 406 VAL A C 1
ATOM 3335 O O . VAL A 1 406 ? 20.382 -0.709 -13.984 1.00 74.19 406 VAL A O 1
ATOM 3338 N N . LEU A 1 407 ? 19.144 -0.251 -15.806 1.00 79.75 407 LEU A N 1
ATOM 3339 C CA . LEU A 1 407 ? 18.511 -1.570 -15.863 1.00 79.75 407 LEU A CA 1
ATOM 3340 C C . LEU A 1 407 ? 19.540 -2.682 -16.073 1.00 79.75 407 LEU A C 1
ATOM 3342 O O . LEU A 1 407 ? 19.499 -3.680 -15.359 1.00 79.75 407 LEU A O 1
ATOM 3346 N N . PHE A 1 408 ? 20.494 -2.495 -16.991 1.00 81.56 408 PHE A N 1
ATOM 3347 C CA . PHE A 1 408 ? 21.549 -3.483 -17.245 1.00 81.56 408 PHE A CA 1
ATOM 3348 C C . PHE A 1 408 ? 22.420 -3.721 -16.006 1.00 81.56 408 PHE A C 1
ATOM 3350 O O . PHE A 1 408 ? 22.663 -4.865 -15.617 1.00 81.56 408 PHE A O 1
ATOM 3357 N N . ASN A 1 409 ? 22.844 -2.635 -15.353 1.00 76.69 409 ASN A N 1
ATOM 3358 C CA . ASN A 1 409 ? 23.671 -2.701 -14.151 1.00 76.69 409 ASN A CA 1
ATOM 3359 C C . ASN A 1 409 ? 22.938 -3.439 -13.027 1.00 76.69 409 ASN A C 1
ATOM 3361 O O . ASN A 1 409 ? 23.491 -4.353 -12.421 1.00 76.69 409 ASN A O 1
ATOM 3365 N N . ARG A 1 410 ? 21.663 -3.112 -12.798 1.00 79.25 410 ARG A N 1
ATOM 3366 C CA . ARG A 1 410 ? 20.849 -3.753 -11.758 1.00 79.25 410 ARG A CA 1
ATOM 3367 C C . ARG A 1 410 ? 20.523 -5.204 -12.053 1.00 79.25 410 ARG A C 1
ATOM 3369 O O . ARG A 1 410 ? 20.597 -6.024 -11.143 1.00 79.25 410 ARG A O 1
ATOM 3376 N N . LEU A 1 411 ? 20.209 -5.523 -13.306 1.00 82.00 411 LEU A N 1
ATOM 3377 C CA . LEU A 1 411 ? 20.011 -6.899 -13.748 1.00 82.00 411 LEU A CA 1
ATOM 3378 C C . LEU A 1 411 ? 21.259 -7.729 -13.453 1.00 82.00 411 LEU A C 1
ATOM 3380 O O . LEU A 1 411 ? 21.170 -8.773 -12.815 1.00 82.00 411 LEU A O 1
ATOM 3384 N N . THR A 1 412 ? 22.427 -7.224 -13.843 1.00 78.50 412 THR A N 1
ATOM 3385 C CA . THR A 1 412 ? 23.706 -7.902 -13.624 1.00 78.50 412 THR A CA 1
ATOM 3386 C C . THR A 1 412 ? 23.994 -8.093 -12.133 1.00 78.50 412 THR A C 1
ATOM 3388 O O . THR A 1 412 ? 24.307 -9.204 -11.709 1.00 78.50 412 THR A O 1
ATOM 3391 N N . VAL A 1 413 ? 23.809 -7.051 -11.316 1.00 75.50 413 VAL A N 1
ATOM 3392 C CA . VAL A 1 413 ? 23.978 -7.103 -9.851 1.00 75.50 413 VAL A CA 1
ATOM 3393 C C . VAL A 1 413 ? 23.046 -8.139 -9.212 1.00 75.50 413 VAL A C 1
ATOM 3395 O O . VAL A 1 413 ? 23.508 -8.980 -8.440 1.00 75.50 413 VAL A O 1
ATOM 3398 N N . LYS A 1 414 ? 21.754 -8.135 -9.560 1.00 74.56 414 LYS A N 1
ATOM 3399 C CA . LYS A 1 414 ? 20.761 -9.062 -8.993 1.00 74.56 414 LYS A CA 1
ATOM 3400 C C . LYS A 1 414 ? 20.993 -10.511 -9.416 1.00 74.56 414 LYS A C 1
ATOM 3402 O O . LYS A 1 414 ? 20.879 -11.405 -8.578 1.00 74.56 414 LYS A O 1
ATOM 3407 N N . LEU A 1 415 ? 21.372 -10.748 -10.673 1.00 76.88 415 LEU A N 1
ATOM 3408 C CA . LEU A 1 415 ? 21.740 -12.085 -11.153 1.00 76.88 415 LEU A CA 1
ATOM 3409 C C . LEU A 1 415 ? 22.958 -12.638 -10.397 1.00 76.88 415 LEU A C 1
ATOM 3411 O O . LEU A 1 415 ? 22.987 -13.821 -10.059 1.00 76.88 415 LEU A O 1
ATOM 3415 N N . VAL A 1 416 ? 23.939 -11.785 -10.073 1.00 71.06 416 VAL A N 1
ATOM 3416 C CA . VAL A 1 416 ? 25.091 -12.180 -9.247 1.00 71.06 416 VAL A CA 1
ATOM 3417 C C . VAL A 1 416 ? 24.659 -12.481 -7.806 1.00 71.06 416 VAL A C 1
ATOM 3419 O O . VAL A 1 416 ? 24.999 -13.540 -7.285 1.00 71.06 416 VAL A O 1
ATOM 3422 N N . GLN A 1 417 ? 23.868 -11.618 -7.166 1.00 64.94 417 GLN A N 1
ATOM 3423 C CA . GLN A 1 417 ? 23.450 -11.798 -5.767 1.00 64.94 417 GLN A CA 1
ATOM 3424 C C . GLN A 1 417 ? 22.584 -13.053 -5.552 1.00 64.94 417 GLN A C 1
ATOM 3426 O O . GLN A 1 417 ? 22.864 -13.846 -4.648 1.00 64.94 417 GLN A O 1
ATOM 3431 N N . ASN A 1 418 ? 21.590 -13.295 -6.414 1.00 58.94 418 ASN A N 1
ATOM 3432 C CA . ASN A 1 418 ? 20.686 -14.449 -6.308 1.00 58.94 418 ASN A CA 1
ATOM 3433 C C . ASN A 1 418 ? 21.392 -15.798 -6.527 1.00 58.94 418 ASN A C 1
ATOM 3435 O O . ASN A 1 418 ? 20.922 -16.826 -6.047 1.00 58.94 418 ASN A O 1
ATOM 3439 N N . SER A 1 419 ? 22.545 -15.806 -7.203 1.00 50.00 419 SER A N 1
ATOM 3440 C CA . SER A 1 419 ? 23.376 -17.009 -7.341 1.00 50.00 419 SER A CA 1
ATOM 3441 C C . SER A 1 419 ? 24.142 -17.382 -6.059 1.00 50.00 419 SER A C 1
ATOM 3443 O O . SER A 1 419 ? 24.619 -18.507 -5.934 1.00 50.00 419 SER A O 1
ATOM 3445 N N . THR A 1 420 ? 24.239 -16.460 -5.091 1.00 41.22 420 THR A N 1
ATOM 3446 C CA . THR A 1 420 ? 25.033 -16.622 -3.856 1.00 41.22 420 THR A CA 1
ATOM 3447 C C . THR A 1 420 ? 24.200 -16.840 -2.586 1.00 41.22 420 THR A C 1
ATOM 3449 O O . THR A 1 420 ? 24.746 -17.257 -1.566 1.00 41.22 420 THR A O 1
ATOM 3452 N N . SER A 1 421 ? 22.881 -16.621 -2.634 1.00 34.22 421 SER A N 1
ATOM 3453 C CA . SER A 1 421 ? 21.967 -16.683 -1.479 1.00 34.22 421 SER A CA 1
ATOM 3454 C C . SER A 1 421 ? 21.471 -18.091 -1.117 1.00 34.22 421 SER A C 1
ATOM 3456 O O . SER A 1 421 ? 20.764 -18.264 -0.121 1.00 34.22 421 SER A O 1
ATOM 3458 N N . THR A 1 422 ? 21.866 -19.136 -1.852 1.00 33.06 422 THR A N 1
ATOM 3459 C CA . THR A 1 422 ? 21.602 -20.527 -1.454 1.00 33.06 422 THR A CA 1
ATOM 3460 C C . THR A 1 422 ? 22.504 -20.922 -0.282 1.00 33.06 422 THR A C 1
ATOM 3462 O O . THR A 1 422 ? 23.579 -21.500 -0.453 1.00 33.06 422 THR A O 1
ATOM 3465 N N . GLY A 1 423 ? 22.055 -20.617 0.936 1.00 33.38 423 GLY A N 1
ATOM 3466 C CA . GLY A 1 423 ? 22.673 -21.015 2.200 1.00 33.38 423 GLY A CA 1
ATOM 3467 C C . GLY A 1 423 ? 22.680 -22.530 2.427 1.00 33.38 423 GLY A C 1
ATOM 3468 O O . GLY A 1 423 ? 21.941 -23.051 3.258 1.00 33.38 423 GLY A O 1
ATOM 3469 N N . ARG A 1 424 ? 23.554 -23.261 1.728 1.00 29.92 424 ARG A N 1
ATOM 3470 C CA . ARG A 1 424 ? 23.888 -24.659 2.041 1.00 29.92 424 ARG A CA 1
ATOM 3471 C C . ARG A 1 424 ? 25.397 -24.846 2.153 1.00 29.92 424 ARG A C 1
ATOM 3473 O O . ARG A 1 424 ? 26.076 -25.189 1.191 1.00 29.92 424 ARG A O 1
ATOM 3480 N N . LYS A 1 425 ? 25.906 -24.766 3.385 1.00 29.00 425 LYS A N 1
ATOM 3481 C CA . LYS A 1 425 ? 27.130 -25.476 3.795 1.00 29.00 425 LYS A CA 1
ATOM 3482 C C . LYS A 1 425 ? 26.828 -26.980 3.937 1.00 29.00 425 LYS A C 1
ATOM 3484 O O . LYS A 1 425 ? 26.875 -27.514 5.036 1.00 29.00 425 LYS A O 1
ATOM 3489 N N . VAL A 1 426 ? 26.486 -27.670 2.845 1.00 25.67 426 VAL A N 1
ATOM 3490 C CA . VAL A 1 426 ? 26.481 -29.146 2.781 1.00 25.67 426 VAL A CA 1
ATOM 3491 C C . VAL A 1 426 ? 26.953 -29.581 1.396 1.00 25.67 426 VAL A C 1
ATOM 3493 O O . VAL A 1 426 ? 26.344 -29.262 0.378 1.00 25.67 426 VAL A O 1
ATOM 3496 N N . LEU A 1 427 ? 28.056 -30.329 1.362 1.00 28.64 427 LEU A N 1
ATOM 3497 C CA . LEU A 1 427 ? 28.568 -30.979 0.161 1.00 28.64 427 LEU A CA 1
ATOM 3498 C C . LEU A 1 427 ? 27.548 -31.978 -0.432 1.00 28.64 427 LEU A C 1
ATOM 3500 O O . LEU A 1 427 ? 27.070 -32.868 0.263 1.00 28.64 427 LEU A O 1
ATOM 3504 N N . ARG A 1 428 ? 27.422 -31.909 -1.768 1.00 27.72 428 ARG A N 1
ATOM 3505 C CA . ARG A 1 428 ? 26.936 -32.899 -2.764 1.00 27.72 428 ARG A CA 1
ATOM 3506 C C . ARG A 1 428 ? 25.461 -32.855 -3.224 1.00 27.72 428 ARG A C 1
ATOM 3508 O O . ARG A 1 428 ? 24.554 -33.339 -2.567 1.00 27.72 428 ARG A O 1
ATOM 3515 N N . ARG A 1 429 ? 25.357 -32.509 -4.524 1.00 30.02 429 ARG A N 1
ATOM 3516 C CA . ARG A 1 429 ? 24.356 -32.864 -5.561 1.00 30.02 429 ARG A CA 1
ATOM 3517 C C . ARG A 1 429 ? 22.964 -32.205 -5.493 1.00 30.02 429 ARG A C 1
ATOM 3519 O O . ARG A 1 429 ? 22.009 -32.846 -5.078 1.00 30.02 429 ARG A O 1
ATOM 3526 N N . ARG A 1 430 ? 22.825 -31.030 -6.132 1.00 26.67 430 ARG A N 1
ATOM 3527 C CA . ARG A 1 430 ? 21.939 -30.752 -7.298 1.00 26.67 430 ARG A CA 1
ATOM 3528 C C . ARG A 1 430 ? 21.922 -29.240 -7.632 1.00 26.67 430 ARG A C 1
ATOM 3530 O O . ARG A 1 430 ? 21.419 -28.471 -6.840 1.00 26.67 430 ARG A O 1
ATOM 3537 N N . ARG A 1 431 ? 22.346 -28.894 -8.860 1.00 35.44 431 ARG A N 1
ATOM 3538 C CA . ARG A 1 431 ? 21.857 -27.779 -9.715 1.00 35.44 431 ARG A CA 1
ATOM 3539 C C . ARG A 1 431 ? 21.965 -26.312 -9.239 1.00 35.44 431 ARG A C 1
ATOM 3541 O O . ARG A 1 431 ? 21.032 -25.553 -9.505 1.00 35.44 431 ARG A O 1
ATOM 3548 N N . ASP A 1 432 ? 23.120 -25.888 -8.737 1.00 35.84 432 ASP A N 1
ATOM 3549 C CA . ASP A 1 432 ? 23.390 -24.462 -8.498 1.00 35.84 432 ASP A CA 1
ATOM 3550 C C . ASP A 1 432 ? 24.481 -23.948 -9.454 1.00 35.84 432 ASP A C 1
ATOM 3552 O O . ASP A 1 432 ? 25.479 -24.626 -9.709 1.00 35.84 432 ASP A O 1
ATOM 3556 N N . PHE A 1 433 ? 24.223 -22.793 -10.068 1.00 40.91 433 PHE A N 1
ATOM 3557 C CA . PHE A 1 433 ? 25.074 -22.134 -11.058 1.00 40.91 433 PHE A CA 1
ATOM 3558 C C . PHE A 1 433 ? 26.387 -21.684 -10.395 1.00 40.91 433 PHE A C 1
ATOM 3560 O O . PHE A 1 433 ? 26.375 -20.794 -9.553 1.00 40.91 433 PHE A O 1
ATOM 3567 N N . PHE A 1 434 ? 27.527 -22.295 -10.736 1.00 33.91 434 PHE A N 1
ATOM 3568 C CA . PHE A 1 434 ? 28.823 -21.882 -10.181 1.00 33.91 434 PHE A CA 1
ATOM 3569 C C . PHE A 1 434 ? 29.430 -20.764 -11.029 1.00 33.91 434 PHE A C 1
ATOM 3571 O O . PHE A 1 434 ? 29.872 -21.035 -12.143 1.00 33.91 434 PHE A O 1
ATOM 3578 N N . LEU A 1 435 ? 29.523 -19.542 -10.498 1.00 42.38 435 LEU A N 1
ATOM 3579 C CA . LEU A 1 435 ? 30.325 -18.464 -11.087 1.00 42.38 435 LEU A CA 1
ATOM 3580 C C . LEU A 1 435 ? 31.819 -18.859 -11.096 1.00 42.38 435 LEU A C 1
ATOM 3582 O O . LEU A 1 435 ? 32.486 -18.858 -10.063 1.00 42.38 435 LEU A O 1
ATOM 3586 N N . PHE A 1 436 ? 32.370 -19.194 -12.264 1.00 35.81 436 PHE A N 1
ATOM 3587 C CA . PHE A 1 436 ? 33.820 -19.279 -12.472 1.00 35.81 436 PHE A CA 1
ATOM 3588 C C . PHE A 1 436 ? 34.358 -17.869 -12.769 1.00 35.81 436 PHE A C 1
ATOM 3590 O O . PHE A 1 436 ? 33.922 -17.286 -13.753 1.00 35.81 436 PHE A O 1
ATOM 3597 N N . LYS A 1 437 ? 35.285 -17.350 -11.937 1.00 45.03 437 LYS A N 1
ATOM 3598 C CA . LYS A 1 437 ? 36.102 -16.117 -12.120 1.00 45.03 437 LYS A CA 1
ATOM 3599 C C . LYS A 1 437 ? 35.490 -15.079 -13.086 1.00 45.03 437 LYS A C 1
ATOM 3601 O O . LYS A 1 437 ? 35.765 -15.107 -14.280 1.00 45.03 437 LYS A O 1
ATOM 3606 N N . ASN A 1 438 ? 34.679 -14.173 -12.542 1.00 53.28 438 ASN A N 1
ATOM 3607 C CA . ASN A 1 438 ? 33.868 -13.218 -13.301 1.00 53.28 438 ASN A CA 1
ATOM 3608 C C . ASN A 1 438 ? 34.660 -12.361 -14.298 1.00 53.28 438 ASN A C 1
ATOM 3610 O O . ASN A 1 438 ? 35.648 -11.718 -13.948 1.00 53.28 438 ASN A O 1
ATOM 3614 N N . GLU A 1 439 ? 34.118 -12.276 -15.509 1.00 66.69 439 GLU A N 1
ATOM 3615 C CA . GLU A 1 439 ? 34.375 -11.224 -16.489 1.00 66.69 439 GLU A CA 1
ATOM 3616 C C . GLU A 1 439 ? 33.219 -10.219 -16.387 1.00 66.69 439 GLU A C 1
ATOM 3618 O O . GLU A 1 439 ? 32.175 -10.403 -17.013 1.00 66.69 439 GLU A O 1
ATOM 3623 N N . LEU A 1 440 ? 33.373 -9.216 -15.517 1.00 75.75 440 LEU A N 1
ATOM 3624 C CA . LEU A 1 440 ? 32.390 -8.154 -15.298 1.00 75.75 440 LEU A CA 1
ATOM 3625 C C . LEU A 1 440 ? 32.934 -6.832 -15.847 1.00 75.75 440 LEU A C 1
ATOM 3627 O O . LEU A 1 440 ? 34.008 -6.377 -15.452 1.00 75.75 440 LEU A O 1
ATOM 3631 N N . TYR A 1 441 ? 32.170 -6.227 -16.742 1.00 76.81 441 TYR A N 1
ATOM 3632 C CA . TYR A 1 441 ? 32.449 -4.969 -17.420 1.00 76.81 441 TYR A CA 1
ATOM 3633 C C . TYR A 1 441 ? 31.206 -4.081 -17.342 1.00 76.81 441 TYR A C 1
ATOM 3635 O O . TYR A 1 441 ? 30.117 -4.541 -16.995 1.00 76.81 441 TYR A O 1
ATOM 3643 N N . TYR A 1 442 ? 31.365 -2.806 -17.676 1.00 75.94 442 TYR A N 1
ATOM 3644 C CA . TYR A 1 442 ? 30.273 -1.829 -17.649 1.00 75.94 442 TYR A CA 1
ATOM 3645 C C . TYR A 1 442 ? 29.083 -2.216 -18.542 1.00 75.94 442 TYR A C 1
ATOM 3647 O O . TYR A 1 442 ? 27.927 -1.970 -18.207 1.00 75.94 442 TYR A O 1
ATOM 3655 N N . ASP A 1 443 ? 29.375 -2.835 -19.682 1.00 76.69 443 ASP A N 1
ATOM 3656 C CA . ASP A 1 443 ? 28.435 -3.178 -20.746 1.00 76.69 443 ASP A CA 1
ATOM 3657 C C . ASP A 1 443 ? 28.382 -4.686 -21.036 1.00 76.69 443 ASP A C 1
ATOM 3659 O O . ASP A 1 443 ? 27.674 -5.110 -21.948 1.00 76.69 443 ASP A O 1
ATOM 3663 N N . TYR A 1 444 ? 29.119 -5.511 -20.286 1.00 81.50 444 TYR A N 1
ATOM 3664 C CA . TYR A 1 444 ? 29.266 -6.939 -20.563 1.00 81.50 444 TYR A CA 1
ATOM 3665 C C . TYR A 1 444 ? 29.485 -7.758 -19.285 1.00 81.50 444 TYR A C 1
ATOM 3667 O O . TYR A 1 444 ? 30.287 -7.393 -18.429 1.00 81.50 444 TYR A O 1
ATOM 3675 N N . ALA A 1 445 ? 28.800 -8.890 -19.156 1.00 82.62 445 ALA A N 1
ATOM 3676 C CA . ALA A 1 445 ? 28.924 -9.785 -18.008 1.00 82.62 445 ALA A CA 1
ATOM 3677 C C . ALA A 1 445 ? 28.782 -11.248 -18.434 1.00 82.62 445 ALA A C 1
ATOM 3679 O O . ALA A 1 445 ? 27.868 -11.577 -19.185 1.00 82.62 445 ALA A O 1
ATOM 3680 N N . VAL A 1 446 ? 29.638 -12.146 -17.939 1.00 80.00 446 VAL A N 1
ATOM 3681 C CA . VAL A 1 446 ? 29.574 -13.584 -18.269 1.00 80.00 446 VAL A CA 1
ATOM 3682 C C . VAL A 1 446 ? 29.125 -14.418 -17.074 1.00 80.00 446 VAL A C 1
ATOM 3684 O O . VAL A 1 446 ? 29.723 -14.362 -16.002 1.00 80.00 446 VAL A O 1
ATOM 3687 N N . PHE A 1 447 ? 28.120 -15.264 -17.296 1.00 79.38 447 PHE A N 1
ATOM 3688 C CA . PHE A 1 447 ? 27.548 -16.184 -16.318 1.00 79.38 447 PHE A CA 1
ATOM 3689 C C . PHE A 1 447 ? 27.790 -17.633 -16.738 1.00 79.38 447 PHE A C 1
ATOM 3691 O O . PHE A 1 447 ? 27.623 -18.008 -17.899 1.00 79.38 447 PHE A O 1
ATOM 3698 N N . ALA A 1 448 ? 28.169 -18.480 -15.788 1.00 73.56 448 ALA A N 1
ATOM 3699 C CA . ALA A 1 448 ? 28.302 -19.912 -16.019 1.00 73.56 448 ALA A CA 1
ATOM 3700 C C . ALA A 1 448 ? 26.970 -20.620 -15.733 1.00 73.56 448 ALA A C 1
ATOM 3702 O O . ALA A 1 448 ? 26.444 -20.558 -14.623 1.00 73.56 448 ALA A O 1
ATOM 3703 N N . ILE A 1 449 ? 26.432 -21.291 -16.753 1.00 74.44 449 ILE A N 1
ATOM 3704 C CA . ILE A 1 449 ? 25.101 -21.908 -16.731 1.00 74.44 449 ILE A CA 1
ATOM 3705 C C . ILE A 1 449 ? 25.192 -23.401 -16.380 1.00 74.44 449 ILE A C 1
ATOM 3707 O O . ILE A 1 449 ? 24.483 -23.886 -15.503 1.00 74.44 449 ILE A O 1
ATOM 3711 N N . ASP A 1 450 ? 26.084 -24.142 -17.040 1.00 73.12 450 ASP A N 1
ATOM 3712 C CA . ASP A 1 450 ? 26.406 -25.532 -16.688 1.00 73.12 450 ASP A CA 1
ATOM 3713 C C . ASP A 1 450 ? 27.933 -25.684 -16.627 1.00 73.12 450 ASP A C 1
ATOM 3715 O O . ASP A 1 450 ? 28.579 -25.962 -17.643 1.00 73.12 450 ASP A O 1
ATOM 3719 N N . PRO A 1 451 ? 28.534 -25.498 -15.439 1.00 67.81 451 PRO A N 1
ATOM 3720 C CA . PRO A 1 451 ? 29.980 -25.573 -15.257 1.00 67.81 451 PRO A CA 1
ATOM 3721 C C . PRO A 1 451 ? 30.571 -26.950 -15.573 1.00 67.81 451 PRO A C 1
ATOM 3723 O O . PRO A 1 451 ? 31.723 -27.032 -15.991 1.00 67.81 451 PRO A O 1
ATOM 3726 N N . LEU A 1 452 ? 29.797 -28.033 -15.413 1.00 68.69 452 LEU A N 1
ATOM 3727 C CA . LEU A 1 452 ? 30.267 -29.396 -15.695 1.00 68.69 452 LEU A CA 1
ATOM 3728 C C . LEU A 1 452 ? 30.461 -29.627 -17.194 1.00 68.69 452 LEU A C 1
ATOM 3730 O O . LEU A 1 452 ? 31.320 -30.412 -17.592 1.00 68.69 452 LEU A O 1
ATOM 3734 N N . ARG A 1 453 ? 29.660 -28.947 -18.016 1.00 68.56 453 ARG A N 1
ATOM 3735 C CA . ARG A 1 453 ? 29.703 -29.038 -19.481 1.00 68.56 453 ARG A CA 1
ATOM 3736 C C . ARG A 1 453 ? 30.326 -27.814 -20.154 1.00 68.56 453 ARG A C 1
ATOM 3738 O O . ARG A 1 453 ? 30.416 -27.775 -21.376 1.00 68.56 453 ARG A O 1
ATOM 3745 N N . GLY A 1 454 ? 30.756 -26.823 -19.373 1.00 67.94 454 GLY A N 1
ATOM 3746 C CA . GLY A 1 454 ? 31.353 -25.583 -19.867 1.00 67.94 454 GLY A CA 1
ATOM 3747 C C . GLY A 1 454 ? 30.368 -24.629 -20.553 1.00 67.94 454 GLY A C 1
ATOM 3748 O O . GLY A 1 454 ? 30.815 -23.745 -21.284 1.00 67.94 454 GLY A O 1
ATOM 3749 N N . ALA A 1 455 ? 29.056 -24.787 -20.338 1.00 74.31 455 ALA A N 1
ATOM 3750 C CA . ALA A 1 455 ? 28.049 -23.891 -20.904 1.00 74.31 455 ALA A CA 1
ATOM 3751 C C . ALA A 1 455 ? 28.010 -22.570 -20.124 1.00 74.31 455 ALA A C 1
ATOM 3753 O O . ALA A 1 455 ? 27.859 -22.556 -18.897 1.00 74.31 455 ALA A O 1
ATOM 3754 N N . ARG A 1 456 ? 28.140 -21.456 -20.841 1.00 79.75 456 ARG A N 1
ATOM 3755 C CA . ARG A 1 456 ? 28.142 -20.088 -20.309 1.00 79.75 456 ARG A CA 1
ATOM 3756 C C . ARG A 1 456 ? 27.161 -19.222 -21.105 1.00 79.75 456 ARG A C 1
ATOM 3758 O O . ARG A 1 456 ? 26.784 -19.573 -22.222 1.00 79.75 456 ARG A O 1
ATOM 3765 N N . CYS A 1 457 ? 26.754 -18.088 -20.559 1.00 81.75 457 CYS A N 1
ATOM 3766 C CA . CYS A 1 457 ? 26.013 -17.056 -21.280 1.00 81.75 457 CYS A CA 1
ATOM 3767 C C . CYS A 1 457 ? 26.568 -15.694 -20.912 1.00 81.75 457 CYS A C 1
ATOM 3769 O O . CYS A 1 457 ? 26.773 -15.405 -19.735 1.00 81.75 457 CYS A O 1
ATOM 3771 N N . ALA A 1 458 ? 26.793 -14.859 -21.915 1.00 82.06 458 ALA A N 1
ATOM 3772 C CA . ALA A 1 458 ? 27.092 -13.462 -21.700 1.00 82.06 458 ALA A CA 1
ATOM 3773 C C . ALA A 1 458 ? 25.824 -12.614 -21.789 1.00 82.06 458 ALA A C 1
ATOM 3775 O O . ALA A 1 458 ? 24.965 -12.864 -22.631 1.00 82.06 458 ALA A O 1
ATOM 3776 N N . LEU A 1 459 ? 25.727 -11.613 -20.923 1.00 86.31 459 LEU A N 1
ATOM 3777 C CA . LEU A 1 459 ? 24.826 -10.484 -21.066 1.00 86.31 459 LEU A CA 1
ATOM 3778 C C . LEU A 1 459 ? 25.630 -9.302 -21.604 1.00 86.31 459 LEU A C 1
ATOM 3780 O O . LEU A 1 459 ? 26.683 -8.983 -21.055 1.00 86.31 459 LEU A O 1
ATOM 3784 N N . ARG A 1 460 ? 25.132 -8.640 -22.649 1.00 83.81 460 ARG A N 1
ATOM 3785 C CA . ARG A 1 460 ? 25.749 -7.433 -23.213 1.00 83.81 460 ARG A CA 1
ATOM 3786 C C . ARG A 1 460 ? 24.728 -6.315 -23.357 1.00 83.81 460 ARG A C 1
ATOM 3788 O O . ARG A 1 460 ? 23.653 -6.542 -23.899 1.00 83.81 460 ARG A O 1
ATOM 3795 N N . LYS A 1 461 ? 25.066 -5.101 -22.939 1.00 80.38 461 LYS A N 1
ATOM 3796 C CA . LYS A 1 461 ? 24.313 -3.892 -23.275 1.00 80.38 461 LYS A CA 1
ATOM 3797 C C . LYS A 1 461 ? 24.778 -3.399 -24.644 1.00 80.38 461 LYS A C 1
ATOM 3799 O O . LYS A 1 461 ? 25.950 -3.084 -24.820 1.00 80.38 461 LYS A O 1
ATOM 3804 N N . SER A 1 462 ? 23.877 -3.345 -25.621 1.00 73.38 462 SER A N 1
ATOM 3805 C CA . SER A 1 462 ? 24.212 -2.789 -26.933 1.00 73.38 462 SER A CA 1
ATOM 3806 C C . SER A 1 462 ? 24.333 -1.267 -26.859 1.00 73.38 462 SER A C 1
ATOM 3808 O O . SER A 1 462 ? 23.473 -0.611 -26.270 1.00 73.38 462 SER A O 1
ATOM 3810 N N . ILE A 1 463 ? 25.380 -0.717 -27.476 1.00 60.53 463 ILE A N 1
ATOM 3811 C CA . ILE A 1 463 ? 25.629 0.730 -27.547 1.00 60.53 463 ILE A CA 1
ATOM 3812 C C . ILE A 1 463 ? 24.682 1.390 -28.568 1.00 60.53 463 ILE A C 1
ATOM 3814 O O . ILE A 1 463 ? 24.168 2.472 -28.313 1.00 60.53 463 ILE A O 1
ATOM 3818 N N . ASP A 1 464 ? 24.368 0.697 -29.669 1.00 55.88 464 ASP A N 1
ATOM 3819 C CA . ASP A 1 464 ? 23.667 1.286 -30.821 1.00 55.88 464 ASP A CA 1
ATOM 3820 C C . ASP A 1 464 ? 22.151 1.015 -30.865 1.00 55.88 464 ASP A C 1
ATOM 3822 O O . ASP A 1 464 ? 21.439 1.627 -31.657 1.00 55.88 464 ASP A O 1
ATOM 3826 N N . SER A 1 465 ? 21.640 0.047 -30.091 1.00 57.81 465 SER A N 1
ATOM 3827 C CA . SER A 1 465 ? 20.285 -0.500 -30.314 1.00 57.81 465 SER A CA 1
ATOM 3828 C C . SER A 1 465 ? 19.377 -0.578 -29.084 1.00 57.81 465 SER A C 1
ATOM 3830 O O . SER A 1 465 ? 18.305 -1.179 -29.158 1.00 57.81 465 SER A O 1
ATOM 3832 N N . SER A 1 466 ? 19.761 0.060 -27.969 1.00 70.12 466 SER A N 1
ATOM 3833 C CA . SER A 1 466 ? 18.953 0.115 -26.735 1.00 70.12 466 SER A CA 1
ATOM 3834 C C . SER A 1 466 ? 18.400 -1.254 -26.313 1.00 70.12 466 SER A C 1
ATOM 3836 O O . SER A 1 466 ? 17.238 -1.389 -25.925 1.00 70.12 466 SER A O 1
ATOM 3838 N N . CYS A 1 467 ? 19.225 -2.297 -26.421 1.00 80.31 467 CYS A N 1
ATOM 3839 C CA . CYS A 1 467 ? 18.840 -3.665 -26.097 1.00 80.31 467 CYS A CA 1
ATOM 3840 C C . CYS A 1 467 ? 19.876 -4.350 -25.204 1.00 80.31 467 CYS A C 1
ATOM 3842 O O . CYS A 1 467 ? 21.061 -4.000 -25.203 1.00 80.31 467 CYS A O 1
ATOM 3844 N N . ILE A 1 468 ? 19.423 -5.362 -24.468 1.00 86.94 468 ILE A N 1
ATOM 3845 C CA . ILE A 1 468 ? 20.283 -6.289 -23.732 1.00 86.94 468 ILE A CA 1
ATOM 3846 C C . ILE A 1 468 ? 20.342 -7.594 -24.521 1.00 86.94 468 ILE A C 1
ATOM 3848 O O . ILE A 1 468 ? 19.314 -8.165 -24.872 1.00 86.94 468 ILE A O 1
ATOM 3852 N N . GLU A 1 469 ? 21.543 -8.062 -24.816 1.00 86.62 469 GLU A N 1
ATOM 3853 C CA . GLU A 1 469 ? 21.800 -9.273 -25.585 1.00 86.62 469 GLU A CA 1
ATOM 3854 C C . GLU A 1 469 ? 22.161 -10.423 -24.648 1.00 86.62 469 GLU A C 1
ATOM 3856 O O . GLU A 1 469 ? 23.022 -10.270 -23.782 1.00 86.62 469 GLU A O 1
ATOM 3861 N N . LEU A 1 470 ? 21.532 -11.578 -24.846 1.00 87.00 470 LEU A N 1
ATOM 3862 C CA . LEU A 1 470 ? 21.857 -12.844 -24.200 1.00 87.00 470 LEU A CA 1
ATOM 3863 C C . LEU A 1 470 ? 22.584 -13.717 -25.222 1.00 87.00 470 LEU A C 1
ATOM 3865 O O . LEU A 1 470 ? 21.980 -14.247 -26.159 1.00 87.00 470 LEU A O 1
ATOM 3869 N N . ILE A 1 471 ? 23.895 -13.840 -25.045 1.00 82.88 471 ILE A N 1
ATOM 3870 C CA . ILE A 1 471 ? 24.791 -14.516 -25.979 1.00 82.88 471 ILE A CA 1
ATOM 3871 C C . ILE A 1 471 ? 25.196 -15.869 -25.384 1.00 82.88 471 ILE A C 1
ATOM 3873 O O . ILE A 1 471 ? 25.934 -15.902 -24.392 1.00 82.88 471 ILE A O 1
ATOM 3877 N N . PRO A 1 472 ? 24.753 -16.999 -25.958 1.00 78.62 472 PRO A N 1
ATOM 3878 C CA . PRO A 1 472 ? 25.199 -18.306 -25.503 1.00 78.62 472 PRO A CA 1
ATOM 3879 C C . PRO A 1 472 ? 26.681 -18.512 -25.847 1.00 78.62 472 PRO A C 1
ATOM 3881 O O . PRO A 1 472 ? 27.122 -18.289 -26.969 1.00 78.62 472 PRO A O 1
ATOM 3884 N N . LEU A 1 473 ? 27.464 -18.953 -24.863 1.00 77.75 473 LEU A N 1
ATOM 3885 C CA . LEU A 1 473 ? 28.891 -19.243 -24.987 1.00 77.75 473 LEU A CA 1
ATOM 3886 C C . LEU A 1 473 ? 29.140 -20.725 -24.673 1.00 77.75 473 LEU A C 1
ATOM 3888 O O . LEU A 1 473 ? 29.121 -21.129 -23.507 1.00 77.75 473 LEU A O 1
ATOM 3892 N N . TYR A 1 474 ? 29.405 -21.535 -25.697 1.00 72.50 474 TYR A N 1
ATOM 3893 C CA . TYR A 1 474 ? 29.631 -22.980 -25.565 1.00 72.50 474 TYR A CA 1
ATOM 3894 C C . TYR A 1 474 ? 31.017 -23.417 -26.079 1.00 72.50 474 TYR A C 1
ATOM 3896 O O . TYR A 1 474 ? 31.634 -22.714 -26.883 1.00 72.50 474 TYR A O 1
ATOM 3904 N N . PRO A 1 475 ? 31.550 -24.566 -25.615 1.00 64.88 475 PRO A N 1
ATOM 3905 C CA . PRO A 1 475 ? 32.839 -25.079 -26.073 1.00 64.88 475 PRO A CA 1
ATOM 3906 C C . PRO A 1 475 ? 32.794 -25.539 -27.544 1.00 64.88 475 PRO A C 1
ATOM 3908 O O . PRO A 1 475 ? 31.807 -26.159 -27.954 1.00 64.88 475 PRO A O 1
ATOM 3911 N N . PRO A 1 476 ? 33.868 -25.336 -28.331 1.00 55.06 476 PRO A N 1
ATOM 3912 C CA . PRO A 1 476 ? 33.951 -25.849 -29.698 1.00 55.06 476 PRO A CA 1
ATOM 3913 C C . PRO A 1 476 ? 33.805 -27.381 -29.732 1.00 55.06 476 PRO A C 1
ATOM 3915 O O . PRO A 1 476 ? 34.549 -28.090 -29.057 1.00 55.06 476 PRO A O 1
ATOM 3918 N N . GLY A 1 477 ? 32.861 -27.901 -30.527 1.00 54.50 477 GLY A N 1
ATOM 3919 C CA . GLY A 1 477 ? 32.668 -29.347 -30.734 1.00 54.50 477 GLY A CA 1
ATOM 3920 C C . GLY A 1 477 ? 31.759 -30.067 -29.724 1.00 54.50 477 GLY A C 1
ATOM 3921 O O . GLY A 1 477 ? 31.666 -31.296 -29.769 1.00 54.50 477 GLY A O 1
ATOM 3922 N N . ALA A 1 478 ? 31.077 -29.346 -28.827 1.00 59.84 478 ALA A N 1
ATOM 3923 C CA . ALA A 1 478 ? 30.085 -29.937 -27.927 1.00 59.84 478 ALA A CA 1
ATOM 3924 C C . ALA A 1 478 ? 28.848 -30.451 -28.699 1.00 59.84 478 ALA A C 1
ATOM 3926 O O . ALA A 1 478 ? 28.317 -29.765 -29.570 1.00 59.84 478 ALA A O 1
ATOM 3927 N N . LYS A 1 479 ? 28.362 -31.660 -28.372 1.00 54.16 479 LYS A N 1
ATOM 3928 C CA . LYS A 1 479 ? 27.075 -32.161 -28.886 1.00 54.16 479 LYS A CA 1
ATOM 3929 C C . LYS A 1 479 ? 25.941 -31.491 -28.110 1.00 54.16 479 LYS A C 1
ATOM 3931 O O . LYS A 1 479 ? 25.845 -31.680 -26.900 1.00 54.16 479 LYS A O 1
ATOM 3936 N N . PHE A 1 480 ? 25.095 -30.734 -28.803 1.00 59.53 480 PHE A N 1
ATOM 3937 C CA . PHE A 1 480 ? 23.917 -30.097 -28.217 1.00 59.53 480 PHE A CA 1
ATOM 3938 C C . PHE A 1 480 ? 22.892 -31.159 -27.800 1.00 59.53 480 PHE A C 1
ATOM 3940 O O . PHE A 1 480 ? 22.220 -31.750 -28.643 1.00 59.53 480 PHE A O 1
ATOM 3947 N N . ASP A 1 481 ? 22.815 -31.432 -26.496 1.00 62.91 481 ASP A N 1
ATOM 3948 C CA . ASP A 1 481 ? 21.831 -32.334 -25.895 1.00 62.91 481 ASP A CA 1
ATOM 3949 C C . ASP A 1 481 ? 20.702 -31.547 -25.199 1.00 62.91 481 ASP A C 1
ATOM 3951 O O . ASP A 1 481 ? 20.832 -30.354 -24.910 1.00 62.91 481 ASP A O 1
ATOM 3955 N N . ALA A 1 482 ? 19.590 -32.225 -24.897 1.00 63.69 482 ALA A N 1
ATOM 3956 C CA . ALA A 1 482 ? 18.434 -31.629 -24.217 1.00 63.69 482 ALA A CA 1
ATOM 3957 C C . ALA A 1 482 ? 18.772 -31.021 -22.838 1.00 63.69 482 ALA A C 1
ATOM 3959 O O . ALA A 1 482 ? 18.024 -30.199 -22.312 1.00 63.69 482 ALA A O 1
ATOM 3960 N N . THR A 1 483 ? 19.902 -31.403 -22.234 1.00 67.00 483 THR A N 1
ATOM 3961 C CA . THR A 1 483 ? 20.309 -30.896 -20.920 1.00 67.00 483 THR A CA 1
ATOM 3962 C C . THR A 1 483 ? 20.966 -29.525 -21.022 1.00 67.00 483 THR A C 1
ATOM 3964 O O . THR A 1 483 ? 20.676 -28.670 -20.190 1.00 67.00 483 THR A O 1
ATOM 3967 N N . ILE A 1 484 ? 21.826 -29.302 -22.025 1.00 70.00 484 ILE A N 1
ATOM 3968 C CA . ILE A 1 484 ? 22.406 -27.975 -22.299 1.00 70.00 484 ILE A CA 1
ATOM 3969 C C . ILE A 1 484 ? 21.285 -26.990 -22.661 1.00 70.00 484 ILE A C 1
ATOM 3971 O O . ILE A 1 484 ? 21.260 -25.882 -22.133 1.00 70.00 484 ILE A O 1
ATOM 3975 N N . GLN A 1 485 ? 20.316 -27.423 -23.474 1.00 71.44 485 GLN A N 1
ATOM 3976 C CA . GLN A 1 485 ? 19.126 -26.633 -23.826 1.00 71.44 485 GLN A CA 1
ATOM 3977 C C . GLN A 1 485 ? 18.314 -26.240 -22.584 1.00 71.44 485 GLN A C 1
ATOM 3979 O O . GLN A 1 485 ? 18.096 -25.057 -22.334 1.00 71.44 485 GLN A O 1
ATOM 3984 N N . GLY A 1 486 ? 17.962 -27.212 -21.734 1.00 70.12 486 GLY A N 1
ATOM 3985 C CA . GLY A 1 486 ? 17.246 -26.934 -20.485 1.00 70.12 486 GLY A CA 1
ATOM 3986 C C . GLY A 1 486 ? 18.016 -26.029 -19.514 1.00 70.12 486 GLY A C 1
ATOM 3987 O O . GLY A 1 486 ? 17.409 -25.355 -18.685 1.00 70.12 486 GLY A O 1
ATOM 3988 N N . ALA A 1 487 ? 19.349 -25.979 -19.606 1.00 74.12 487 ALA A N 1
ATOM 3989 C CA . ALA A 1 487 ? 20.164 -25.083 -18.794 1.00 74.12 487 ALA A CA 1
ATOM 3990 C C . ALA A 1 487 ? 20.037 -23.617 -19.256 1.00 74.12 487 ALA A C 1
ATOM 3992 O O . ALA A 1 487 ? 19.862 -22.732 -18.415 1.00 74.12 487 ALA A O 1
ATOM 3993 N N . TYR A 1 488 ? 20.062 -23.366 -20.571 1.00 77.62 488 TYR A N 1
ATOM 3994 C CA . TYR A 1 488 ? 19.815 -22.035 -21.141 1.00 77.62 488 TYR A CA 1
ATOM 3995 C C . TYR A 1 488 ? 18.376 -21.571 -20.899 1.00 77.62 488 TYR A C 1
ATOM 3997 O O . TYR A 1 488 ? 18.184 -20.446 -20.444 1.00 77.62 488 TYR A O 1
ATOM 4005 N N . ASP A 1 489 ? 17.376 -22.436 -21.089 1.00 74.62 489 ASP A N 1
ATOM 4006 C CA . ASP A 1 489 ? 15.975 -22.089 -20.808 1.00 74.62 489 ASP A CA 1
ATOM 4007 C C . ASP A 1 489 ? 15.752 -21.742 -19.324 1.00 74.62 489 ASP A C 1
ATOM 4009 O O . ASP A 1 489 ? 15.170 -20.707 -18.993 1.00 74.62 489 ASP A O 1
ATOM 4013 N N . LYS A 1 490 ? 16.351 -22.512 -18.402 1.00 77.81 490 LYS A N 1
ATOM 4014 C CA . LYS A 1 490 ? 16.340 -22.178 -16.967 1.00 77.81 490 LYS A CA 1
ATOM 4015 C C . LYS A 1 490 ? 16.988 -20.816 -16.686 1.00 77.81 490 LYS A C 1
ATOM 4017 O O . LYS A 1 490 ? 16.473 -20.057 -15.864 1.00 77.81 490 LYS A O 1
ATOM 4022 N N . PHE A 1 491 ? 18.113 -20.502 -17.333 1.00 81.81 491 PHE A N 1
ATOM 4023 C CA . PHE A 1 491 ? 18.786 -19.211 -17.162 1.00 81.81 491 PHE A CA 1
ATOM 4024 C C . PHE A 1 491 ? 17.949 -18.051 -17.717 1.00 81.81 491 PHE A C 1
ATOM 4026 O O . PHE A 1 491 ? 17.798 -17.037 -17.039 1.00 81.81 491 PHE A O 1
ATOM 4033 N N . LYS A 1 492 ? 17.328 -18.217 -18.889 1.00 82.75 492 LYS A N 1
ATOM 4034 C CA . LYS A 1 492 ? 16.364 -17.253 -19.443 1.00 82.75 492 LYS A CA 1
ATOM 4035 C C . LYS A 1 492 ? 15.189 -17.033 -18.498 1.00 82.75 492 LYS A C 1
ATOM 4037 O O . LYS A 1 492 ? 14.865 -15.884 -18.215 1.00 82.75 492 LYS A O 1
ATOM 4042 N N . GLY A 1 493 ? 14.595 -18.101 -17.963 1.00 77.38 493 GLY A N 1
ATOM 4043 C CA . GLY A 1 493 ? 13.536 -18.008 -16.956 1.00 77.38 493 GLY A CA 1
ATOM 4044 C C . GLY A 1 493 ? 13.971 -17.196 -15.733 1.00 77.38 493 GLY A C 1
ATOM 4045 O O . GLY A 1 493 ? 13.236 -16.323 -15.282 1.00 77.38 493 GLY A O 1
ATOM 4046 N N . HIS A 1 494 ? 15.203 -17.398 -15.259 1.00 81.19 494 HIS A N 1
ATOM 4047 C CA . HIS A 1 494 ? 15.761 -16.608 -14.160 1.00 81.19 494 HIS A CA 1
ATOM 4048 C C . HIS A 1 494 ? 15.918 -15.120 -14.517 1.00 81.19 494 HIS A C 1
ATOM 4050 O O . HIS A 1 494 ? 15.522 -14.260 -13.731 1.00 81.19 494 HIS A O 1
ATOM 4056 N N . VAL A 1 495 ? 16.427 -14.805 -15.715 1.00 83.94 495 VAL A N 1
ATOM 4057 C CA . VAL A 1 495 ? 16.515 -13.424 -16.225 1.00 83.94 495 VAL A CA 1
ATOM 4058 C C . VAL A 1 495 ? 15.128 -12.778 -16.303 1.00 83.94 495 VAL A C 1
ATOM 4060 O O . VAL A 1 495 ? 14.980 -11.631 -15.888 1.00 83.94 495 VAL A O 1
ATOM 4063 N N . VAL A 1 496 ? 14.102 -13.507 -16.763 1.00 81.94 496 VAL A N 1
ATOM 4064 C CA . VAL A 1 496 ? 12.709 -13.022 -16.807 1.00 81.94 496 VAL A CA 1
ATOM 4065 C C . VAL A 1 496 ? 12.200 -12.675 -15.410 1.00 81.94 496 VAL A C 1
ATOM 4067 O O . VAL A 1 496 ? 11.668 -11.582 -15.223 1.00 81.94 496 VAL A O 1
ATOM 4070 N N . THR A 1 497 ? 12.372 -13.566 -14.432 1.00 80.06 497 THR A N 1
ATOM 4071 C CA . THR A 1 497 ? 11.922 -13.323 -13.053 1.00 80.06 497 THR A CA 1
ATOM 4072 C C . THR A 1 497 ? 12.589 -12.082 -12.464 1.00 80.06 497 THR A C 1
ATOM 4074 O O . THR A 1 497 ? 11.898 -11.185 -11.983 1.00 80.06 497 THR A O 1
ATOM 4077 N N . VAL A 1 498 ? 13.918 -11.977 -12.582 1.00 81.56 498 VAL A N 1
ATOM 4078 C CA . VAL A 1 498 ? 14.672 -10.825 -12.061 1.00 81.56 498 VAL A CA 1
ATOM 4079 C C . VAL A 1 498 ? 14.269 -9.528 -12.771 1.00 81.56 498 VAL A C 1
ATOM 4081 O O . VAL A 1 498 ? 14.117 -8.493 -12.126 1.00 81.56 498 VAL A O 1
ATOM 4084 N N . LEU A 1 499 ? 14.042 -9.559 -14.087 1.00 82.81 499 LEU A N 1
ATOM 4085 C CA . LEU A 1 499 ? 13.553 -8.393 -14.827 1.00 82.81 499 LEU A CA 1
ATOM 4086 C C . LEU A 1 499 ? 12.155 -7.966 -14.380 1.00 82.81 499 LEU A C 1
ATOM 4088 O O . LEU A 1 499 ? 11.934 -6.776 -14.185 1.00 82.81 499 LEU A O 1
ATOM 4092 N N . GLN A 1 500 ? 11.226 -8.902 -14.175 1.00 79.50 500 GLN A N 1
ATOM 4093 C CA . GLN A 1 500 ? 9.877 -8.585 -13.694 1.00 79.50 500 GLN A CA 1
ATOM 4094 C C . GLN A 1 500 ? 9.904 -7.935 -12.302 1.00 79.50 500 GLN A C 1
ATOM 4096 O O . GLN A 1 500 ? 9.156 -6.988 -12.053 1.00 79.50 500 GLN A O 1
ATOM 4101 N N . GLU A 1 501 ? 10.783 -8.396 -11.411 1.00 76.81 501 GLU A N 1
ATOM 4102 C CA . GLU A 1 501 ? 11.008 -7.781 -10.096 1.00 76.81 501 GLU A CA 1
ATOM 4103 C C . GLU A 1 501 ? 11.584 -6.360 -10.211 1.00 76.81 501 GLU A C 1
ATOM 4105 O O . GLU A 1 501 ? 11.096 -5.425 -9.566 1.00 76.81 501 GLU A O 1
ATOM 4110 N N . LEU A 1 502 ? 12.593 -6.168 -11.068 1.00 76.88 502 LEU A N 1
ATOM 4111 C CA . LEU A 1 502 ? 13.194 -4.854 -11.325 1.00 76.88 502 LEU A CA 1
ATOM 4112 C C . LEU A 1 502 ? 12.194 -3.878 -11.958 1.00 76.88 502 LEU A C 1
ATOM 4114 O O . LEU A 1 502 ? 12.157 -2.705 -11.595 1.00 76.88 502 LEU A O 1
ATOM 4118 N N . MET A 1 503 ? 11.348 -4.353 -12.870 1.00 76.38 503 MET A N 1
ATOM 4119 C CA . MET A 1 503 ? 10.316 -3.531 -13.502 1.00 76.38 503 MET A CA 1
ATOM 4120 C C . MET A 1 503 ? 9.268 -3.081 -12.484 1.00 76.38 503 MET A C 1
ATOM 4122 O O . MET A 1 503 ? 8.963 -1.896 -12.438 1.00 76.38 503 MET A O 1
ATOM 4126 N N . LYS A 1 504 ? 8.778 -3.971 -11.610 1.00 70.62 504 LYS A N 1
ATOM 4127 C CA . LYS A 1 504 ? 7.817 -3.595 -10.554 1.00 70.62 504 LYS A CA 1
ATOM 4128 C C . LYS A 1 504 ? 8.365 -2.543 -9.587 1.00 70.62 504 LYS A C 1
ATOM 4130 O O . LYS A 1 504 ? 7.601 -1.712 -9.112 1.00 70.62 504 LYS A O 1
ATOM 4135 N N . SER A 1 505 ? 9.660 -2.602 -9.282 1.00 62.62 505 SER A N 1
ATOM 4136 C CA . SER A 1 505 ? 10.284 -1.744 -8.267 1.00 62.62 505 SER A CA 1
ATOM 4137 C C . SER A 1 505 ? 10.808 -0.412 -8.803 1.00 62.62 505 SER A C 1
ATOM 4139 O O . SER A 1 505 ? 10.877 0.548 -8.045 1.00 62.62 505 SER A O 1
ATOM 4141 N N . ILE A 1 506 ? 11.202 -0.342 -10.077 1.00 63.75 506 ILE A N 1
ATOM 4142 C CA . ILE A 1 506 ? 11.939 0.813 -10.618 1.00 63.75 506 ILE A CA 1
ATOM 4143 C C . ILE A 1 506 ? 11.175 1.485 -11.755 1.00 63.75 506 ILE A C 1
ATOM 4145 O O . ILE A 1 506 ? 11.158 2.708 -11.850 1.00 63.75 506 ILE A O 1
ATOM 4149 N N . CYS A 1 507 ? 10.571 0.688 -12.638 1.00 65.88 507 CYS A N 1
ATOM 4150 C CA . CYS A 1 507 ? 9.985 1.174 -13.882 1.00 65.88 507 CYS A CA 1
ATOM 4151 C C . CYS A 1 507 ? 8.674 0.425 -14.183 1.00 65.88 507 CYS A C 1
ATOM 4153 O O . CYS A 1 507 ? 8.623 -0.324 -15.165 1.00 65.88 507 CYS A O 1
ATOM 4155 N N . PRO A 1 508 ? 7.608 0.587 -13.373 1.00 61.25 508 PRO A N 1
ATOM 4156 C CA . PRO A 1 508 ? 6.378 -0.203 -13.513 1.00 61.25 508 PRO A CA 1
ATOM 4157 C C . PRO A 1 508 ? 5.681 -0.001 -14.868 1.00 61.25 508 PRO A C 1
ATOM 4159 O O . PRO A 1 508 ? 4.874 -0.828 -15.287 1.00 61.25 508 PRO A O 1
ATOM 4162 N N . HIS A 1 509 ? 6.017 1.080 -15.575 1.00 66.06 509 HIS A N 1
ATOM 4163 C CA . HIS A 1 509 ? 5.482 1.431 -16.890 1.00 66.06 509 HIS A CA 1
ATOM 4164 C C . HIS A 1 509 ? 6.402 1.052 -18.064 1.00 66.06 509 HIS A C 1
ATOM 4166 O O . HIS A 1 509 ? 6.017 1.224 -19.224 1.00 66.06 509 HIS A O 1
ATOM 4172 N N . LEU A 1 510 ? 7.608 0.532 -17.800 1.00 74.50 510 LEU A N 1
ATOM 4173 C CA . LEU A 1 510 ? 8.494 0.049 -18.858 1.00 74.50 510 LEU A CA 1
ATOM 4174 C C . LEU A 1 510 ? 7.901 -1.227 -19.464 1.00 74.50 510 LEU A C 1
ATOM 4176 O O . LEU A 1 510 ? 7.467 -2.124 -18.750 1.00 74.50 510 LEU A O 1
ATOM 4180 N N . GLN A 1 511 ? 7.894 -1.317 -20.791 1.00 74.94 511 GLN A N 1
ATOM 4181 C CA . GLN A 1 511 ? 7.487 -2.517 -21.519 1.00 74.94 511 GLN A CA 1
ATOM 4182 C C . GLN A 1 511 ? 8.713 -3.068 -22.239 1.00 74.94 511 GLN A C 1
ATOM 4184 O O . GLN A 1 511 ? 9.381 -2.326 -22.961 1.00 74.94 511 GLN A O 1
ATOM 4189 N N . LEU A 1 512 ? 9.010 -4.346 -22.006 1.00 81.31 512 LEU A N 1
ATOM 4190 C CA . LEU A 1 512 ? 10.125 -5.061 -22.618 1.00 81.31 512 LEU A CA 1
ATOM 4191 C C . LEU A 1 512 ? 9.586 -6.155 -23.535 1.00 81.31 512 LEU A C 1
ATOM 4193 O O . LEU A 1 512 ? 8.637 -6.854 -23.180 1.00 81.31 512 LEU A O 1
ATOM 4197 N N . GLU A 1 513 ? 10.228 -6.319 -24.680 1.00 81.38 513 GLU A N 1
ATOM 4198 C CA . GLU A 1 513 ? 9.921 -7.344 -25.669 1.00 81.38 513 GLU A CA 1
ATOM 4199 C C . GLU A 1 513 ? 11.153 -8.225 -25.888 1.00 81.38 513 GLU A C 1
ATOM 4201 O O . GLU A 1 513 ? 12.296 -7.756 -25.870 1.00 81.38 513 GLU A O 1
ATOM 4206 N N . TRP A 1 514 ? 10.914 -9.523 -26.067 1.00 83.31 514 TRP A N 1
ATOM 4207 C CA . TRP A 1 514 ? 11.948 -10.464 -26.472 1.00 83.31 514 TRP A CA 1
ATOM 4208 C C . TRP A 1 514 ? 12.044 -10.453 -27.989 1.00 83.31 514 TRP A C 1
ATOM 4210 O O . TRP A 1 514 ? 11.041 -10.635 -28.674 1.00 83.31 514 TRP A O 1
ATOM 4220 N N . CYS A 1 515 ? 13.249 -10.262 -28.509 1.00 79.62 515 CYS A N 1
ATOM 4221 C CA . CYS A 1 515 ? 13.489 -10.139 -29.933 1.00 79.62 515 CYS A CA 1
ATOM 4222 C C . CYS A 1 515 ? 14.581 -11.097 -30.409 1.00 79.62 515 CYS A C 1
ATOM 4224 O O . CYS A 1 515 ? 15.488 -11.475 -29.665 1.00 79.62 515 CYS A O 1
ATOM 4226 N N . VAL A 1 516 ? 14.527 -11.436 -31.691 1.00 77.88 516 VAL A N 1
ATOM 4227 C CA . VAL A 1 516 ? 15.583 -12.145 -32.425 1.00 77.88 516 VAL A CA 1
ATOM 4228 C C . VAL A 1 516 ? 15.968 -11.365 -33.677 1.00 77.88 516 VAL A C 1
ATOM 4230 O O . VAL A 1 516 ? 15.260 -10.436 -34.068 1.00 77.88 516 VAL A O 1
ATOM 4233 N N . ARG A 1 517 ? 17.076 -11.717 -34.335 1.00 74.75 517 ARG A N 1
ATOM 4234 C CA . ARG A 1 517 ? 17.409 -11.111 -35.633 1.00 74.75 517 ARG A CA 1
ATOM 4235 C C . ARG A 1 517 ? 16.473 -11.650 -36.707 1.00 74.75 517 ARG A C 1
ATOM 4237 O O . ARG A 1 517 ? 16.259 -12.855 -36.787 1.00 74.75 517 ARG A O 1
ATOM 4244 N N . ASP A 1 518 ? 15.953 -10.764 -37.554 1.00 70.50 518 ASP A N 1
ATOM 4245 C CA . ASP A 1 518 ? 15.171 -11.172 -38.720 1.00 70.50 518 ASP A CA 1
ATOM 4246 C C . ASP A 1 518 ? 16.088 -11.928 -39.704 1.00 70.50 518 ASP A C 1
ATOM 4248 O O . ASP A 1 518 ? 17.039 -11.332 -40.225 1.00 70.50 518 ASP A O 1
ATOM 4252 N N . PRO A 1 519 ? 15.811 -13.212 -40.012 1.00 64.94 519 PRO A N 1
ATOM 4253 C CA . PRO A 1 519 ? 16.619 -13.996 -40.949 1.00 64.94 519 PRO A CA 1
ATOM 4254 C C . PRO A 1 519 ? 16.686 -13.376 -42.350 1.00 64.94 519 PRO A C 1
ATOM 4256 O O . PRO A 1 519 ? 17.634 -13.613 -43.096 1.00 64.94 519 PRO A O 1
ATOM 4259 N N . ARG A 1 520 ? 15.679 -12.574 -42.725 1.00 65.31 520 ARG A N 1
ATOM 4260 C CA . ARG A 1 520 ? 15.583 -11.908 -44.034 1.00 65.31 520 ARG A CA 1
ATOM 4261 C C . ARG A 1 520 ? 16.243 -10.530 -44.040 1.00 65.31 520 ARG A C 1
ATOM 4263 O O . ARG A 1 520 ? 16.552 -10.008 -45.109 1.00 65.31 520 ARG A O 1
ATOM 4270 N N . ASN A 1 521 ? 16.457 -9.934 -42.867 1.00 71.12 521 ASN A N 1
ATOM 4271 C CA . ASN A 1 521 ? 17.134 -8.652 -42.708 1.00 71.12 521 ASN A CA 1
ATOM 4272 C C . ASN A 1 521 ? 17.930 -8.626 -41.388 1.00 71.12 521 ASN A C 1
ATOM 4274 O O . ASN A 1 521 ? 17.414 -8.159 -40.373 1.00 71.12 521 ASN A O 1
ATOM 4278 N N . PRO A 1 522 ? 19.213 -9.031 -41.400 1.00 66.56 522 PRO A N 1
ATOM 4279 C CA . PRO A 1 522 ? 20.032 -9.164 -40.188 1.00 66.56 522 PRO A CA 1
ATOM 4280 C C . PRO A 1 522 ? 20.211 -7.876 -39.364 1.00 66.56 522 PRO A C 1
ATOM 4282 O O . PRO A 1 522 ? 20.652 -7.928 -38.211 1.00 66.56 522 PRO A O 1
ATOM 4285 N N . LYS A 1 523 ? 19.894 -6.712 -39.954 1.00 65.81 523 LYS A N 1
ATOM 4286 C CA . LYS A 1 523 ? 19.926 -5.398 -39.294 1.00 65.81 523 LYS A CA 1
ATOM 4287 C C . LYS A 1 523 ? 18.658 -5.088 -38.494 1.00 65.81 523 LYS A C 1
ATOM 4289 O O . LYS A 1 523 ? 18.648 -4.100 -37.768 1.00 65.81 523 LYS A O 1
ATOM 4294 N N . LYS A 1 524 ? 17.595 -5.884 -38.636 1.00 71.00 524 LYS A N 1
ATOM 4295 C CA . LYS A 1 524 ? 16.304 -5.665 -37.980 1.00 71.00 524 LYS A CA 1
ATOM 4296 C C . LYS A 1 524 ? 16.049 -6.735 -36.918 1.00 71.00 524 LYS A C 1
ATOM 4298 O O . LYS A 1 524 ? 16.331 -7.912 -37.135 1.00 71.00 524 LYS A O 1
ATOM 4303 N N . LEU A 1 525 ? 15.504 -6.310 -35.781 1.00 75.56 525 LEU A N 1
ATOM 4304 C CA . LEU A 1 525 ? 15.012 -7.196 -34.731 1.00 75.56 525 LEU A CA 1
ATOM 4305 C C . LEU A 1 525 ? 13.518 -7.487 -34.941 1.00 75.56 525 LEU A C 1
ATOM 4307 O O . LEU A 1 525 ? 12.759 -6.615 -35.372 1.00 75.56 525 LEU A O 1
ATOM 4311 N N . MET A 1 526 ? 13.114 -8.722 -34.662 1.00 74.88 526 MET A N 1
ATOM 4312 C CA . MET A 1 526 ? 11.740 -9.215 -34.727 1.00 74.88 526 MET A CA 1
ATOM 4313 C C . MET A 1 526 ? 11.314 -9.661 -33.329 1.00 74.88 526 MET A C 1
ATOM 4315 O O . MET A 1 526 ? 12.006 -10.482 -32.728 1.00 74.88 526 MET A O 1
ATOM 4319 N N . ALA A 1 527 ? 10.196 -9.132 -32.828 1.00 72.75 527 ALA A N 1
ATOM 4320 C CA . ALA A 1 527 ? 9.620 -9.540 -31.549 1.00 72.75 527 ALA A CA 1
ATOM 4321 C C . ALA A 1 527 ? 9.073 -10.977 -31.619 1.00 72.75 527 ALA A C 1
ATOM 4323 O O . ALA A 1 527 ? 8.521 -11.383 -32.643 1.00 72.75 527 ALA A O 1
ATOM 4324 N N . ILE A 1 528 ? 9.219 -11.727 -30.528 1.00 70.44 528 ILE A N 1
ATOM 4325 C CA . ILE A 1 528 ? 8.707 -13.091 -30.352 1.00 70.44 528 ILE A CA 1
ATOM 4326 C C . ILE A 1 528 ? 7.892 -13.152 -29.058 1.00 70.44 528 ILE A C 1
ATOM 4328 O O . ILE A 1 528 ? 8.342 -12.657 -28.021 1.00 70.44 528 ILE A O 1
ATOM 4332 N N . ASP A 1 529 ? 6.725 -13.802 -29.097 1.00 61.84 529 ASP A N 1
ATOM 4333 C CA . ASP A 1 529 ? 5.973 -14.126 -27.884 1.00 61.84 529 ASP A CA 1
ATOM 4334 C C . ASP A 1 529 ? 6.610 -15.345 -27.181 1.00 61.84 529 ASP A C 1
ATOM 4336 O O . ASP A 1 529 ? 6.662 -16.432 -27.760 1.00 61.84 529 ASP A O 1
ATOM 4340 N N . PRO A 1 530 ? 7.079 -15.222 -25.924 1.00 54.22 530 PRO A N 1
ATOM 4341 C CA . PRO A 1 530 ? 7.628 -16.350 -25.177 1.00 54.22 530 PRO A CA 1
ATOM 4342 C C . PRO A 1 530 ? 6.635 -17.500 -24.921 1.00 54.22 530 PRO A C 1
ATOM 4344 O O . PRO A 1 530 ? 7.078 -18.564 -24.487 1.00 54.22 530 PRO A O 1
ATOM 4347 N N . LYS A 1 531 ? 5.326 -17.308 -25.149 1.00 50.72 531 LYS A N 1
ATOM 4348 C CA . LYS A 1 531 ? 4.283 -18.343 -25.019 1.00 50.72 531 LYS A CA 1
ATOM 4349 C C . LYS A 1 531 ? 3.984 -19.098 -26.317 1.00 50.72 531 LYS A C 1
ATOM 4351 O O . LYS A 1 531 ? 3.341 -20.148 -26.256 1.00 50.72 531 LYS A O 1
ATOM 4356 N N . GLU A 1 532 ? 4.426 -18.603 -27.472 1.00 52.25 532 GLU A N 1
ATOM 4357 C CA . GLU A 1 532 ? 4.254 -19.320 -28.736 1.00 52.25 532 GLU A CA 1
ATOM 4358 C C . GLU A 1 532 ? 5.253 -20.480 -28.811 1.00 52.25 532 GLU A C 1
ATOM 4360 O O . GLU A 1 532 ? 6.459 -20.307 -28.964 1.00 52.25 532 GLU A O 1
ATOM 4365 N N . THR A 1 533 ? 4.730 -21.698 -28.680 1.00 45.34 533 THR A N 1
ATOM 4366 C CA . THR A 1 533 ? 5.491 -22.950 -28.819 1.00 45.34 533 THR A CA 1
ATOM 4367 C C . THR A 1 533 ? 5.682 -23.365 -30.280 1.00 45.34 533 THR A C 1
ATOM 4369 O O . THR A 1 533 ? 6.454 -24.283 -30.557 1.00 45.34 533 THR A O 1
ATOM 4372 N N . ASP A 1 534 ? 5.021 -22.682 -31.220 1.00 48.12 534 ASP A N 1
ATOM 4373 C CA . ASP A 1 534 ? 5.058 -22.996 -32.646 1.00 48.12 534 ASP A CA 1
ATOM 4374 C C . ASP A 1 534 ? 5.899 -21.984 -33.442 1.00 48.12 534 ASP A C 1
ATOM 4376 O O . ASP A 1 534 ? 5.401 -21.114 -34.154 1.00 48.12 534 ASP A O 1
ATOM 4380 N N . LEU A 1 535 ? 7.222 -22.129 -33.334 1.00 52.31 535 LEU A N 1
ATOM 4381 C CA . LEU A 1 535 ? 8.217 -21.317 -34.052 1.00 52.31 535 LEU A CA 1
ATOM 4382 C C . LEU A 1 535 ? 8.144 -21.476 -35.586 1.00 52.31 535 LEU A C 1
ATOM 4384 O O . LEU A 1 535 ? 8.819 -20.741 -36.312 1.00 52.31 535 LEU A O 1
ATOM 4388 N N . THR A 1 536 ? 7.361 -22.438 -36.094 1.00 49.78 536 THR A N 1
ATOM 4389 C CA . THR A 1 536 ? 7.217 -22.679 -37.538 1.00 49.78 536 THR A CA 1
ATOM 4390 C C . THR A 1 536 ? 6.338 -21.625 -38.216 1.00 49.78 536 THR A C 1
ATOM 4392 O O . THR A 1 536 ? 6.573 -21.285 -39.377 1.00 49.78 536 THR A O 1
ATOM 4395 N N . ALA A 1 537 ? 5.402 -21.016 -37.478 1.00 48.62 537 ALA A N 1
ATOM 4396 C CA . ALA A 1 537 ? 4.547 -19.935 -37.971 1.00 48.62 537 ALA A CA 1
ATOM 4397 C C . ALA A 1 537 ? 5.303 -18.601 -38.166 1.00 48.62 537 ALA A C 1
ATOM 4399 O O . ALA A 1 537 ? 4.894 -17.768 -38.977 1.00 48.62 537 ALA A O 1
ATOM 4400 N N . SER A 1 538 ? 6.432 -18.405 -37.474 1.00 50.78 538 SER A N 1
ATOM 4401 C CA . SER A 1 538 ? 7.216 -17.156 -37.472 1.00 50.78 538 SER A CA 1
ATOM 4402 C C . SER A 1 538 ? 8.208 -17.035 -38.647 1.00 50.78 538 SER A C 1
ATOM 4404 O O . SER A 1 538 ? 8.822 -15.983 -38.835 1.00 50.78 538 SER A O 1
ATOM 4406 N N . GLY A 1 539 ? 8.378 -18.091 -39.457 1.00 54.69 539 GLY A N 1
ATOM 4407 C CA . GLY A 1 539 ? 9.276 -18.101 -40.623 1.00 54.69 539 GLY A CA 1
ATOM 4408 C C . GLY A 1 539 ? 10.774 -18.206 -40.295 1.00 54.69 539 GLY A C 1
ATOM 4409 O O . GLY A 1 539 ? 11.604 -17.819 -41.121 1.00 54.69 539 GLY A O 1
ATOM 4410 N N . LEU A 1 540 ? 11.126 -18.699 -39.102 1.00 59.34 540 LEU A N 1
ATOM 4411 C CA . LEU A 1 540 ? 12.511 -18.945 -38.687 1.00 59.34 540 LEU A CA 1
ATOM 4412 C C . LEU A 1 540 ? 13.044 -20.256 -39.314 1.00 59.34 540 LEU A C 1
ATOM 4414 O O . LEU A 1 540 ? 12.288 -21.224 -39.407 1.00 59.34 540 LEU A O 1
ATOM 4418 N N . PRO A 1 541 ? 14.319 -20.330 -39.750 1.00 55.25 541 PRO A N 1
ATOM 4419 C CA . PRO A 1 541 ? 14.881 -21.542 -40.354 1.00 55.25 541 PRO A CA 1
ATOM 4420 C C . PRO A 1 541 ? 14.810 -22.753 -39.413 1.00 55.25 541 PRO A C 1
ATOM 4422 O O . PRO A 1 541 ? 15.137 -22.632 -38.233 1.00 55.25 541 PRO A O 1
ATOM 4425 N N . GLU A 1 542 ? 14.458 -23.936 -39.931 1.00 49.88 542 GLU A N 1
ATOM 4426 C CA . GLU A 1 542 ? 14.402 -25.170 -39.128 1.00 49.88 542 GLU A CA 1
ATOM 4427 C C . GLU A 1 542 ? 15.752 -25.531 -38.494 1.00 49.88 542 GLU A C 1
ATOM 4429 O O . GLU A 1 542 ? 15.749 -26.109 -37.413 1.00 49.88 542 GLU A O 1
ATOM 4434 N N . ASP A 1 543 ? 16.877 -25.147 -39.101 1.00 50.81 543 ASP A N 1
ATOM 4435 C CA . ASP A 1 543 ? 18.237 -25.351 -38.576 1.00 50.81 543 ASP A CA 1
ATOM 4436 C C . ASP A 1 543 ? 18.745 -24.172 -37.724 1.00 50.81 543 ASP A C 1
ATOM 4438 O O . ASP A 1 543 ? 19.919 -24.113 -37.359 1.00 50.81 543 ASP A O 1
ATOM 4442 N N . SER A 1 544 ? 17.876 -23.213 -37.396 1.00 54.25 544 SER A N 1
ATOM 4443 C CA . SER A 1 544 ? 18.262 -22.046 -36.612 1.00 54.25 544 SER A CA 1
ATOM 4444 C C . SER A 1 544 ? 18.530 -22.401 -35.150 1.00 54.25 544 SER A C 1
ATOM 4446 O O . SER A 1 544 ? 17.788 -23.139 -34.492 1.00 54.25 544 SER A O 1
ATOM 4448 N N . VAL A 1 545 ? 19.579 -21.800 -34.600 1.00 53.81 545 VAL A N 1
ATOM 4449 C CA . VAL A 1 545 ? 20.043 -22.048 -33.235 1.00 53.81 545 VAL A CA 1
ATOM 4450 C C . VAL A 1 545 ? 19.101 -21.467 -32.162 1.00 53.81 545 VAL A C 1
ATOM 4452 O O . VAL A 1 545 ? 19.251 -21.758 -30.974 1.00 53.81 545 VAL A O 1
ATOM 4455 N N . TYR A 1 546 ? 18.021 -20.775 -32.561 1.00 58.94 546 TYR A N 1
ATOM 4456 C CA . TYR A 1 546 ? 16.888 -20.431 -31.684 1.00 58.94 546 TYR A CA 1
ATOM 4457 C C . TYR A 1 546 ? 16.237 -21.654 -31.020 1.00 58.94 546 TYR A C 1
ATOM 4459 O O . TYR A 1 546 ? 15.637 -21.524 -29.950 1.00 58.94 546 TYR A O 1
ATOM 4467 N N . ARG A 1 547 ? 16.433 -22.862 -31.574 1.00 59.06 547 ARG A N 1
ATOM 4468 C CA . ARG A 1 547 ? 16.046 -24.127 -30.929 1.00 59.06 547 ARG A CA 1
ATOM 4469 C C . ARG A 1 547 ? 16.651 -24.320 -29.529 1.00 59.06 547 ARG A C 1
ATOM 4471 O O . ARG A 1 547 ? 16.058 -25.045 -28.734 1.00 59.06 547 ARG A O 1
ATOM 4478 N N . LEU A 1 548 ? 17.777 -23.669 -29.200 1.00 62.72 548 LEU A N 1
ATOM 4479 C CA . LEU A 1 548 ? 18.379 -23.718 -27.857 1.00 62.72 548 LEU A CA 1
ATOM 4480 C C . LEU A 1 548 ? 17.492 -23.107 -26.765 1.00 62.72 548 LEU A C 1
ATOM 4482 O O . LEU A 1 548 ? 17.587 -23.527 -25.615 1.00 62.72 548 LEU A O 1
ATOM 4486 N N . TRP A 1 549 ? 16.657 -22.129 -27.121 1.00 66.31 549 TRP A N 1
ATOM 4487 C CA . TRP A 1 549 ? 15.879 -21.331 -26.171 1.00 66.31 549 TRP A CA 1
ATOM 4488 C C . TRP A 1 549 ? 14.390 -21.708 -26.106 1.00 66.31 549 TRP A C 1
ATOM 4490 O O . TRP A 1 549 ? 13.707 -21.222 -25.205 1.00 66.31 549 TRP A O 1
ATOM 4500 N N . PHE A 1 550 ? 13.869 -22.482 -27.073 1.00 60.78 550 PHE A N 1
ATOM 4501 C CA . PHE A 1 550 ? 12.416 -22.581 -27.299 1.00 60.78 550 PHE A CA 1
ATOM 4502 C C . PHE A 1 550 ? 11.879 -23.953 -27.784 1.00 60.78 550 PHE A C 1
ATOM 4504 O O . PHE A 1 550 ? 10.681 -24.055 -28.036 1.00 60.78 550 PHE A O 1
ATOM 4511 N N . MET A 1 551 ? 12.682 -25.023 -27.934 1.00 54.16 551 MET A N 1
ATOM 4512 C CA . MET A 1 551 ? 12.125 -26.334 -28.338 1.00 54.16 551 MET A CA 1
ATOM 4513 C C . MET A 1 551 ? 11.546 -27.149 -27.169 1.00 54.16 551 MET A C 1
ATOM 4515 O O . MET A 1 551 ? 12.199 -27.266 -26.131 1.00 54.16 551 MET A O 1
ATOM 4519 N N . PRO A 1 552 ? 10.396 -27.829 -27.357 1.00 49.12 552 PRO A N 1
ATOM 4520 C CA . PRO A 1 552 ? 9.914 -28.822 -26.406 1.00 49.12 552 PRO A CA 1
ATOM 4521 C C . PRO A 1 552 ? 10.858 -30.032 -26.363 1.00 49.12 552 PRO A C 1
ATOM 4523 O O . PRO A 1 552 ? 11.308 -30.540 -27.394 1.00 49.12 552 PRO A O 1
ATOM 4526 N N . SER A 1 553 ? 11.152 -30.519 -25.155 1.00 41.06 553 SER A N 1
ATOM 4527 C CA . SER A 1 553 ? 11.965 -31.715 -24.940 1.00 41.06 553 SER A CA 1
ATOM 4528 C C . SER A 1 553 ? 11.343 -32.914 -25.653 1.00 41.06 553 SER A C 1
ATOM 4530 O O . SER A 1 553 ? 10.254 -33.364 -25.298 1.00 41.06 553 SER A O 1
ATOM 4532 N N . SER A 1 554 ? 12.042 -33.463 -26.646 1.00 36.72 554 SER A N 1
ATOM 4533 C CA . SER A 1 554 ? 11.632 -34.663 -27.376 1.00 36.72 554 SER A CA 1
ATOM 4534 C C . SER A 1 554 ? 11.769 -35.917 -26.499 1.00 36.72 554 SER A C 1
ATOM 4536 O O . SER A 1 554 ? 12.658 -36.746 -26.703 1.00 36.72 554 SER A O 1
ATOM 4538 N N . SER A 1 555 ? 10.909 -36.054 -25.495 1.00 32.94 555 SER A N 1
ATOM 4539 C CA . SER A 1 555 ? 10.723 -37.287 -24.732 1.00 32.94 555 SER A CA 1
ATOM 4540 C C . SER A 1 555 ? 9.306 -37.394 -24.174 1.00 32.94 555 SER A C 1
ATOM 4542 O O . SER A 1 555 ? 9.118 -37.667 -22.997 1.00 32.94 555 SER A O 1
ATOM 4544 N N . GLU A 1 556 ? 8.312 -37.249 -25.043 1.00 31.03 556 GLU A N 1
ATOM 4545 C CA . GLU A 1 556 ? 7.013 -37.900 -24.862 1.00 31.03 556 GLU A CA 1
ATOM 4546 C C . GLU A 1 556 ? 6.747 -38.779 -26.085 1.00 31.03 556 GLU A C 1
ATOM 4548 O O . GLU A 1 556 ? 5.879 -38.540 -26.920 1.00 31.03 556 GLU A O 1
ATOM 4553 N N . LYS A 1 557 ? 7.570 -39.824 -26.234 1.00 27.19 557 LYS A N 1
ATOM 4554 C CA . LYS A 1 557 ? 7.180 -40.962 -27.062 1.00 27.19 557 LYS A CA 1
ATOM 4555 C C . LYS A 1 557 ? 6.197 -41.802 -26.263 1.00 27.19 557 LYS A C 1
ATOM 4557 O O . LYS A 1 557 ? 6.574 -42.492 -25.321 1.00 27.19 557 LYS A O 1
ATOM 4562 N N . VAL A 1 558 ? 4.953 -41.737 -26.718 1.00 35.00 558 VAL A N 1
ATOM 4563 C CA . VAL A 1 558 ? 3.935 -42.784 -26.671 1.00 35.00 558 VAL A CA 1
ATOM 4564 C C . VAL A 1 558 ? 4.570 -44.176 -26.549 1.00 35.00 558 VAL A C 1
ATOM 4566 O O . VAL A 1 558 ? 5.106 -44.715 -27.517 1.00 35.00 558 VAL A O 1
ATOM 4569 N N . HIS A 1 559 ? 4.447 -44.785 -25.373 1.00 24.56 559 HIS A N 1
ATOM 4570 C CA . HIS A 1 559 ? 4.356 -46.232 -25.253 1.00 24.56 559 HIS A CA 1
ATOM 4571 C C . HIS A 1 559 ? 3.118 -46.555 -24.431 1.00 24.56 559 HIS A C 1
ATOM 4573 O O . HIS A 1 559 ? 2.971 -46.124 -23.292 1.00 24.56 559 HIS A O 1
ATOM 4579 N N . GLY A 1 560 ? 2.194 -47.251 -25.092 1.00 30.52 560 GLY A N 1
ATOM 4580 C CA . GLY A 1 560 ? 0.873 -47.546 -24.584 1.00 30.52 560 GLY A CA 1
ATOM 4581 C C . GLY A 1 560 ? 0.908 -48.315 -23.273 1.00 30.52 560 GLY A C 1
ATOM 4582 O O . GLY A 1 560 ? 1.495 -49.390 -23.178 1.00 30.52 560 GLY A O 1
ATOM 4583 N N . ALA A 1 561 ? 0.165 -47.793 -22.309 1.00 23.94 561 ALA A N 1
ATOM 4584 C CA . ALA A 1 561 ? -0.705 -48.620 -21.504 1.00 23.94 561 ALA A CA 1
ATOM 4585 C C . ALA A 1 561 ? -2.133 -48.364 -22.003 1.00 23.94 561 ALA A C 1
ATOM 4587 O O . ALA A 1 561 ? -2.516 -47.228 -22.280 1.00 23.94 561 ALA A O 1
ATOM 4588 N N . SER A 1 562 ? -2.885 -49.446 -22.178 1.00 22.64 562 SER A N 1
ATOM 4589 C CA . SER A 1 562 ? -4.334 -49.459 -22.380 1.00 22.64 562 SER A CA 1
ATOM 4590 C C . SER A 1 562 ? -5.051 -48.439 -21.489 1.00 22.64 562 SER A C 1
ATOM 4592 O O . SER A 1 562 ? -4.576 -48.214 -20.374 1.00 22.64 562 SER A O 1
ATOM 4594 N N . PRO A 1 563 ? -6.216 -47.905 -21.898 1.00 26.00 563 PRO A N 1
ATOM 4595 C CA . PRO A 1 563 ? -7.000 -47.019 -21.052 1.00 26.00 563 PRO A CA 1
ATOM 4596 C C . PRO A 1 563 ? -7.401 -47.788 -19.790 1.00 26.00 563 PRO A C 1
ATOM 4598 O O . PRO A 1 563 ? -8.318 -48.610 -19.808 1.00 26.00 563 PRO A O 1
ATOM 4601 N N . SER A 1 564 ? -6.684 -47.562 -18.690 1.00 25.05 564 SER A N 1
ATOM 4602 C CA . SER A 1 564 ? -7.195 -47.887 -17.370 1.00 25.05 564 SER A CA 1
ATOM 4603 C C . SER A 1 564 ? -8.406 -46.994 -17.196 1.00 25.05 564 SER A C 1
ATOM 4605 O O . SER A 1 564 ? -8.267 -45.773 -17.165 1.00 25.05 564 SER A O 1
ATOM 4607 N N . ALA A 1 565 ? -9.560 -47.656 -17.233 1.00 27.59 565 ALA A N 1
ATOM 4608 C CA . ALA A 1 565 ? -10.904 -47.145 -17.080 1.00 27.59 565 ALA A CA 1
ATOM 4609 C C . ALA A 1 565 ? -10.952 -45.736 -16.488 1.00 27.59 565 ALA A C 1
ATOM 4611 O O . ALA A 1 565 ? -10.435 -45.497 -15.395 1.00 27.59 565 ALA A O 1
ATOM 4612 N N . VAL A 1 566 ? -11.657 -44.846 -17.191 1.00 30.52 566 VAL A N 1
ATOM 4613 C CA . VAL A 1 566 ? -12.390 -43.759 -16.547 1.00 30.52 566 VAL A CA 1
ATOM 4614 C C . VAL A 1 566 ? -13.138 -44.408 -15.388 1.00 30.52 566 VAL A C 1
ATOM 4616 O O . VAL A 1 566 ? -14.148 -45.084 -15.585 1.00 30.52 566 VAL A O 1
ATOM 4619 N N . ARG A 1 567 ? -12.565 -44.296 -14.190 1.00 31.34 567 ARG A N 1
ATOM 4620 C CA . ARG A 1 567 ? -13.289 -44.550 -12.960 1.00 31.34 567 ARG A CA 1
ATOM 4621 C C . ARG A 1 567 ? -14.449 -43.569 -13.001 1.00 31.34 567 ARG A C 1
ATOM 4623 O O . ARG A 1 567 ? -14.251 -42.399 -13.338 1.00 31.34 567 ARG A O 1
ATOM 4630 N N . SER A 1 568 ? -15.657 -44.079 -12.807 1.00 34.69 568 SER A N 1
ATOM 4631 C CA . SER A 1 568 ? -16.873 -43.272 -12.784 1.00 34.69 568 SER A CA 1
ATOM 4632 C C . SER A 1 568 ? -16.647 -42.029 -11.926 1.00 34.69 568 SER A C 1
ATOM 4634 O O . SER A 1 568 ? -15.891 -42.067 -10.958 1.00 34.69 568 SER A O 1
ATOM 4636 N N . SER A 1 569 ? -17.300 -40.917 -12.260 1.00 49.44 569 SER A N 1
ATOM 4637 C CA . SER A 1 569 ? -17.188 -39.659 -11.508 1.00 49.44 569 SER A CA 1
ATOM 4638 C C . SER A 1 569 ? -17.452 -39.807 -9.997 1.00 49.44 569 SER A C 1
ATOM 4640 O O . SER A 1 569 ? -17.036 -38.943 -9.235 1.00 49.44 569 SER A O 1
ATOM 4642 N N . SER A 1 570 ? -18.084 -40.906 -9.560 1.00 52.72 570 SER A N 1
ATOM 4643 C CA . SER A 1 570 ? -18.225 -41.310 -8.153 1.00 52.72 570 SER A CA 1
ATOM 4644 C C . SER A 1 570 ? -16.897 -41.686 -7.480 1.00 52.72 570 SER A C 1
ATOM 4646 O O . SER A 1 570 ? -16.600 -41.211 -6.392 1.00 52.72 570 SER A O 1
ATOM 4648 N N . ASP A 1 571 ? -16.059 -42.485 -8.142 1.00 56.47 571 ASP A N 1
ATOM 4649 C CA . ASP A 1 571 ? -14.859 -43.098 -7.556 1.00 56.47 571 ASP A CA 1
ATOM 4650 C C . ASP A 1 571 ? -13.711 -42.087 -7.395 1.00 56.47 571 ASP A C 1
ATOM 4652 O O . ASP A 1 571 ? -12.860 -42.229 -6.517 1.00 56.47 571 ASP A O 1
ATOM 4656 N N . ALA A 1 572 ? -13.669 -41.065 -8.259 1.00 61.47 572 ALA A N 1
ATOM 4657 C CA . ALA A 1 572 ? -12.736 -39.947 -8.131 1.00 61.47 572 ALA A CA 1
ATOM 4658 C C . ALA A 1 572 ? -13.115 -39.020 -6.963 1.00 61.47 572 ALA A C 1
ATOM 4660 O O . ALA A 1 572 ? -12.223 -38.486 -6.305 1.00 61.47 572 ALA A O 1
ATOM 4661 N N . GLY A 1 573 ? -14.419 -38.874 -6.687 1.00 70.00 573 GLY A N 1
ATOM 4662 C CA . GLY A 1 573 ? -14.944 -38.128 -5.541 1.00 70.00 573 GLY A CA 1
ATOM 4663 C C . GLY A 1 573 ? -14.553 -38.767 -4.208 1.00 70.00 573 GLY A C 1
ATOM 4664 O O . GLY A 1 573 ? -13.958 -38.107 -3.358 1.00 70.00 573 GLY A O 1
ATOM 4665 N N . ASP A 1 574 ? -14.771 -40.075 -4.070 1.00 77.62 574 ASP A N 1
ATOM 4666 C CA . ASP A 1 574 ? -14.421 -40.810 -2.845 1.00 77.62 574 ASP A CA 1
ATOM 4667 C C . ASP A 1 574 ? -12.900 -40.820 -2.581 1.00 77.62 574 ASP A C 1
ATOM 4669 O O . ASP A 1 574 ? -12.438 -40.737 -1.435 1.00 77.62 574 ASP A O 1
ATOM 4673 N N . ALA A 1 575 ? -12.096 -40.885 -3.649 1.00 82.50 575 ALA A N 1
ATOM 4674 C CA . ALA A 1 575 ? -10.640 -40.846 -3.558 1.00 82.50 575 ALA A CA 1
ATOM 4675 C C . ALA A 1 575 ? -10.120 -39.477 -3.087 1.00 82.50 575 ALA A C 1
ATOM 4677 O O . ALA A 1 575 ? -9.283 -39.429 -2.182 1.00 82.50 575 ALA A O 1
ATOM 4678 N N . ILE A 1 576 ? -10.629 -38.371 -3.648 1.00 86.88 576 ILE A N 1
ATOM 4679 C CA . ILE A 1 576 ? -10.193 -37.030 -3.237 1.00 86.88 576 ILE A CA 1
ATOM 4680 C C . ILE A 1 576 ? -10.680 -36.677 -1.830 1.00 86.88 576 ILE A C 1
ATOM 4682 O O . ILE A 1 576 ? -9.935 -36.072 -1.063 1.00 86.88 576 ILE A O 1
ATOM 4686 N N . GLU A 1 577 ? -11.874 -37.123 -1.430 1.00 86.12 577 GLU A N 1
ATOM 4687 C CA . GLU A 1 577 ? -12.335 -36.971 -0.046 1.00 86.12 577 GLU A CA 1
ATOM 4688 C C . GLU A 1 577 ? -11.415 -37.683 0.948 1.00 86.12 577 GLU A C 1
ATOM 4690 O O . GLU A 1 577 ? -11.120 -37.156 2.026 1.00 86.12 577 GLU A O 1
ATOM 4695 N N . THR A 1 578 ? -10.944 -38.878 0.589 1.00 87.06 578 THR A N 1
ATOM 4696 C CA . THR A 1 578 ? -9.989 -39.632 1.407 1.00 87.06 578 THR A CA 1
ATOM 4697 C C . THR A 1 578 ? -8.645 -38.905 1.487 1.00 87.06 578 THR A C 1
ATOM 4699 O O . THR A 1 578 ? -8.083 -38.788 2.578 1.00 87.06 578 THR A O 1
ATOM 4702 N N . ALA A 1 579 ? -8.168 -38.338 0.374 1.00 87.62 579 ALA A N 1
ATOM 4703 C CA . ALA A 1 579 ? -6.959 -37.518 0.344 1.00 87.62 579 ALA A CA 1
ATOM 4704 C C . ALA A 1 579 ? -7.089 -36.260 1.224 1.00 87.62 579 ALA A C 1
ATOM 4706 O O . ALA A 1 579 ? -6.208 -35.987 2.037 1.00 87.62 579 ALA A O 1
ATOM 4707 N N . CYS A 1 580 ? -8.211 -35.535 1.158 1.00 86.56 580 CYS A N 1
ATOM 4708 C CA . CYS A 1 580 ? -8.459 -34.379 2.027 1.00 86.56 580 CYS A CA 1
ATOM 4709 C C . CYS A 1 580 ? -8.450 -34.749 3.518 1.00 86.56 580 CYS A C 1
ATOM 4711 O O . CYS A 1 580 ? -7.927 -33.989 4.330 1.00 86.56 580 CYS A O 1
ATOM 4713 N N . LYS A 1 581 ? -8.991 -35.920 3.892 1.00 85.38 581 LYS A N 1
ATOM 4714 C CA . LYS A 1 581 ? -8.965 -36.413 5.284 1.00 85.38 581 LYS A CA 1
ATOM 4715 C C . LYS A 1 581 ? -7.552 -36.758 5.766 1.00 85.38 581 LYS A C 1
ATOM 4717 O O . LYS A 1 581 ? -7.287 -36.627 6.958 1.00 85.38 581 LYS A O 1
ATOM 4722 N N . GLY A 1 582 ? -6.673 -37.202 4.866 1.00 82.56 582 GLY A N 1
ATOM 4723 C CA . GLY A 1 582 ? -5.268 -37.505 5.160 1.00 82.56 582 GLY A CA 1
ATOM 4724 C C . GLY A 1 582 ? -4.337 -36.2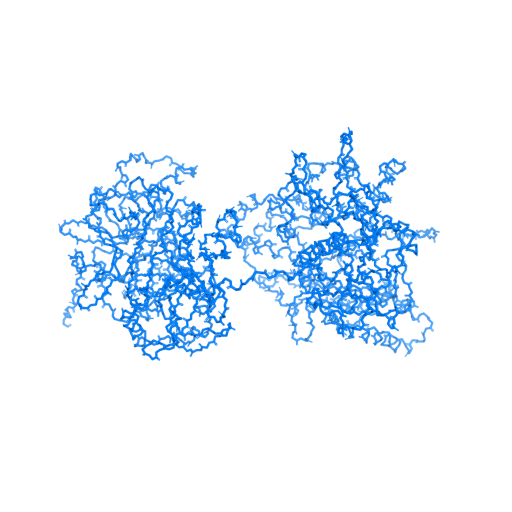88 5.150 1.00 82.56 582 GLY A C 1
ATOM 4725 O O . GLY A 1 582 ? -3.220 -36.382 5.661 1.00 82.56 582 GLY A O 1
ATOM 4726 N N . PHE A 1 583 ? -4.783 -35.155 4.595 1.00 85.69 583 PHE A N 1
ATOM 4727 C CA . PHE A 1 583 ? -3.948 -33.973 4.400 1.00 85.69 583 PHE A CA 1
ATOM 4728 C C . PHE A 1 583 ? -3.383 -33.437 5.734 1.00 85.69 583 PHE A C 1
ATOM 4730 O O . PHE A 1 583 ? -4.143 -33.294 6.699 1.00 85.69 583 PHE A O 1
ATOM 4737 N N . PRO A 1 584 ? -2.075 -33.113 5.817 1.00 79.81 584 PRO A N 1
ATOM 4738 C CA . PRO A 1 584 ? -1.459 -32.626 7.051 1.00 79.81 584 PRO A CA 1
ATOM 4739 C C . PRO A 1 584 ? -2.121 -31.340 7.560 1.00 79.81 584 PRO A C 1
ATOM 4741 O O . PRO A 1 584 ? -2.224 -30.358 6.826 1.00 79.81 584 PRO A O 1
ATOM 4744 N N . ARG A 1 585 ? -2.541 -31.329 8.830 1.00 73.06 585 ARG A N 1
ATOM 4745 C CA . ARG A 1 585 ? -3.058 -30.127 9.501 1.00 73.06 585 ARG A CA 1
ATOM 4746 C C . ARG A 1 585 ? -1.934 -29.459 10.282 1.00 73.06 585 ARG A C 1
ATOM 4748 O O . ARG A 1 585 ? -1.594 -29.883 11.383 1.00 73.06 585 ARG A O 1
ATOM 4755 N N . GLU A 1 586 ? -1.317 -28.467 9.657 1.00 72.88 586 GLU A N 1
ATOM 4756 C CA . GLU A 1 586 ? -0.313 -27.594 10.266 1.00 72.88 586 GLU A CA 1
ATOM 4757 C C . GLU A 1 586 ? -0.983 -26.350 10.879 1.00 72.88 586 GLU A C 1
ATOM 4759 O O . GLU A 1 586 ? -2.036 -25.932 10.389 1.00 72.88 586 GLU A O 1
ATOM 4764 N N . PRO A 1 587 ? -0.374 -25.715 11.901 1.00 66.94 587 PRO A N 1
ATOM 4765 C CA . PRO A 1 587 ? -0.876 -24.460 12.454 1.00 66.94 587 PRO A CA 1
ATOM 4766 C C . PRO A 1 587 ? -1.080 -23.402 11.362 1.00 66.94 587 PRO A C 1
ATOM 4768 O O . PRO A 1 587 ? -0.168 -23.116 10.587 1.00 66.94 587 PRO A O 1
ATOM 4771 N N . GLY A 1 588 ? -2.282 -22.828 11.304 1.00 67.38 588 GLY A N 1
ATOM 4772 C CA . GLY A 1 588 ? -2.674 -21.843 10.292 1.00 67.38 588 GLY A CA 1
ATOM 4773 C C . GLY A 1 588 ? -3.428 -22.419 9.088 1.00 67.38 588 GLY A C 1
ATOM 4774 O O . GLY A 1 588 ? -3.939 -21.630 8.293 1.00 67.38 588 GLY A O 1
ATOM 4775 N N . ILE A 1 589 ? -3.559 -23.748 8.962 1.00 74.00 589 ILE A N 1
ATOM 4776 C CA . ILE A 1 589 ? -4.523 -24.385 8.048 1.00 74.00 589 ILE A CA 1
ATOM 4777 C C . ILE A 1 589 ? -5.886 -24.442 8.739 1.00 74.00 589 ILE A C 1
ATOM 4779 O O . ILE A 1 589 ? -6.052 -25.132 9.735 1.00 74.00 589 ILE A O 1
ATOM 4783 N N . VAL A 1 590 ? -6.875 -23.748 8.179 1.00 69.12 590 VAL A N 1
ATOM 4784 C CA . VAL A 1 590 ? -8.231 -23.668 8.741 1.00 69.12 590 VAL A CA 1
ATOM 4785 C C . VAL A 1 590 ? -9.088 -24.845 8.300 1.00 69.12 590 VAL A C 1
ATOM 4787 O O . VAL A 1 590 ? -9.763 -25.478 9.108 1.00 69.12 590 VAL A O 1
ATOM 4790 N N . THR A 1 591 ? -9.094 -25.150 7.003 1.00 77.19 591 THR A N 1
ATOM 4791 C CA . THR A 1 591 ? -9.866 -26.281 6.484 1.00 77.19 591 THR A CA 1
ATOM 4792 C C . THR A 1 591 ? -9.303 -26.790 5.166 1.00 77.19 591 THR A C 1
ATOM 4794 O O . THR A 1 591 ? -8.649 -26.062 4.419 1.00 77.19 591 THR A O 1
ATOM 4797 N N . VAL A 1 592 ? -9.567 -28.066 4.894 1.00 84.25 592 VAL A N 1
ATOM 4798 C CA . VAL A 1 592 ? -9.158 -28.774 3.683 1.00 84.25 592 VAL A CA 1
ATOM 4799 C C . VAL A 1 592 ? -10.374 -29.495 3.129 1.00 84.25 592 VAL A C 1
ATOM 4801 O O . VAL A 1 592 ? -10.996 -30.291 3.838 1.00 84.25 592 VAL A O 1
ATOM 4804 N N . PHE A 1 593 ? -10.718 -29.239 1.872 1.00 86.94 593 PHE A N 1
ATOM 4805 C CA . PHE A 1 593 ? -11.886 -29.848 1.243 1.00 86.94 593 PHE A CA 1
ATOM 4806 C C . PHE A 1 593 ? -11.676 -30.074 -0.258 1.00 86.94 593 PHE A C 1
ATOM 4808 O O . PHE A 1 593 ? -10.908 -29.352 -0.897 1.00 86.94 593 PHE A O 1
ATOM 4815 N N . PRO A 1 594 ? -12.351 -31.076 -0.843 1.00 90.69 594 PRO A N 1
ATOM 4816 C CA . PRO A 1 594 ? -12.311 -31.286 -2.280 1.00 90.69 594 PRO A CA 1
ATOM 4817 C C . PRO A 1 594 ? -13.149 -30.216 -2.977 1.00 90.69 594 PRO A C 1
ATOM 4819 O O . PRO A 1 594 ? -14.268 -29.918 -2.553 1.00 90.69 594 PRO A O 1
ATOM 4822 N N . ALA A 1 595 ? -12.628 -29.653 -4.061 1.00 89.62 595 ALA A N 1
ATOM 4823 C CA . ALA A 1 595 ? -13.281 -28.589 -4.806 1.00 89.62 595 ALA A CA 1
ATOM 4824 C C . ALA A 1 595 ? -13.098 -28.736 -6.320 1.00 89.62 595 ALA A C 1
ATOM 4826 O O . ALA A 1 595 ? -12.244 -29.475 -6.814 1.00 89.62 595 ALA A O 1
ATOM 4827 N N . CYS A 1 596 ? -13.919 -28.001 -7.058 1.00 86.50 596 CYS A N 1
ATOM 4828 C CA . CYS A 1 596 ? -13.837 -27.831 -8.500 1.00 86.50 596 CYS A CA 1
ATOM 4829 C C . CYS A 1 596 ? -14.000 -26.347 -8.856 1.00 86.50 596 CYS A C 1
ATOM 4831 O O . CYS A 1 596 ? -14.427 -25.530 -8.035 1.00 86.50 596 CYS A O 1
ATOM 4833 N N . LYS A 1 597 ? -13.623 -25.973 -10.079 1.00 84.44 597 LYS A N 1
ATOM 4834 C CA . LYS A 1 597 ? -13.822 -24.606 -10.566 1.00 84.44 597 LYS A CA 1
ATOM 4835 C C . LYS A 1 597 ? -15.243 -24.432 -11.095 1.00 84.44 597 LYS A C 1
ATOM 4837 O O . LYS A 1 597 ? -15.717 -25.271 -11.853 1.00 84.44 597 LYS A O 1
ATOM 4842 N N . ALA A 1 598 ? -15.871 -23.305 -10.765 1.00 71.06 598 ALA A N 1
ATOM 4843 C CA . ALA A 1 598 ? -17.276 -23.017 -11.075 1.00 71.06 598 ALA A CA 1
ATOM 4844 C C . ALA A 1 598 ? -17.659 -23.128 -12.569 1.00 71.06 598 ALA A C 1
ATOM 4846 O O . ALA A 1 598 ? -18.790 -23.489 -12.870 1.00 71.06 598 ALA A O 1
ATOM 4847 N N . ASN A 1 599 ? -16.731 -22.843 -13.494 1.00 62.38 599 ASN A N 1
ATOM 4848 C CA . ASN A 1 599 ? -17.025 -22.672 -14.926 1.00 62.38 599 ASN A CA 1
ATOM 4849 C C . ASN A 1 599 ? -16.151 -23.518 -15.868 1.00 62.38 599 ASN A C 1
ATOM 4851 O O . ASN A 1 599 ? -16.095 -23.233 -17.064 1.00 62.38 599 ASN A O 1
ATOM 4855 N N . GLU A 1 600 ? -15.440 -24.535 -15.375 1.00 53.25 600 GLU A N 1
ATOM 4856 C CA . GLU A 1 600 ? -14.512 -25.283 -16.224 1.00 53.25 600 GLU A CA 1
ATOM 4857 C C . GLU A 1 600 ? -14.559 -26.806 -15.972 1.00 53.25 600 GLU A C 1
ATOM 4859 O O . GLU A 1 600 ? -14.683 -27.252 -14.834 1.00 53.25 600 GLU A O 1
ATOM 4864 N N . HIS A 1 601 ? -14.399 -27.628 -17.023 1.00 56.50 601 HIS A N 1
ATOM 4865 C CA . HIS A 1 601 ? -14.202 -29.089 -16.924 1.00 56.50 601 HIS A CA 1
ATOM 4866 C C . HIS A 1 601 ? -12.788 -29.435 -16.417 1.00 56.50 601 HIS A C 1
ATOM 4868 O O . HIS A 1 601 ? -12.030 -30.143 -17.079 1.00 56.50 601 HIS A O 1
ATOM 4874 N N . TYR A 1 602 ? -12.398 -28.883 -15.269 1.00 61.53 602 TYR A N 1
ATOM 4875 C CA . TYR A 1 602 ? -11.112 -29.176 -14.641 1.00 61.53 602 TYR A CA 1
ATOM 4876 C C . TYR A 1 602 ? -11.277 -30.345 -13.670 1.00 61.53 602 TYR A C 1
ATOM 4878 O O . TYR A 1 602 ? -12.346 -30.496 -13.069 1.00 61.53 602 TYR A O 1
ATOM 4886 N N . PRO A 1 603 ? -10.238 -31.181 -13.510 1.00 77.75 603 PRO A N 1
ATOM 4887 C CA . PRO A 1 603 ? -10.269 -32.249 -12.525 1.00 77.75 603 PRO A CA 1
ATOM 4888 C C . PRO A 1 603 ? -10.461 -31.670 -11.112 1.00 77.75 603 PRO A C 1
ATOM 4890 O O . PRO A 1 603 ? -10.016 -30.547 -10.843 1.00 77.75 603 PRO A O 1
ATOM 4893 N N . PRO A 1 604 ? -11.120 -32.415 -10.206 1.00 86.50 604 PRO A N 1
ATOM 4894 C CA . PRO A 1 604 ? -11.256 -31.999 -8.818 1.00 86.50 604 PRO A CA 1
ATOM 4895 C C . PRO A 1 604 ? -9.873 -31.851 -8.170 1.00 86.50 604 PRO A C 1
ATOM 4897 O O . PRO A 1 604 ? -8.945 -32.605 -8.472 1.00 86.50 604 PRO A O 1
ATOM 4900 N N . PHE A 1 605 ? -9.743 -30.871 -7.283 1.00 91.19 605 PHE A N 1
ATOM 4901 C CA . PHE A 1 605 ? -8.504 -30.540 -6.584 1.00 91.19 605 PHE A CA 1
ATOM 4902 C C . PHE A 1 605 ? -8.761 -30.349 -5.085 1.00 91.19 605 PHE A C 1
ATOM 4904 O O . PHE A 1 605 ? -9.900 -30.184 -4.646 1.00 91.19 605 PHE A O 1
ATOM 4911 N N . ILE A 1 606 ? -7.697 -30.392 -4.290 1.00 91.69 606 ILE A N 1
ATOM 4912 C CA . ILE A 1 606 ? -7.740 -30.163 -2.847 1.00 91.69 606 ILE A CA 1
ATOM 4913 C C . ILE A 1 606 ? -7.621 -28.656 -2.607 1.00 91.69 606 ILE A C 1
ATOM 4915 O O . ILE A 1 606 ? -6.596 -28.052 -2.922 1.00 91.69 606 ILE A O 1
ATOM 4919 N N . ALA A 1 607 ? -8.663 -28.035 -2.062 1.00 89.50 607 ALA A N 1
ATOM 4920 C CA . ALA A 1 607 ? -8.627 -26.650 -1.608 1.00 89.50 607 ALA A CA 1
ATOM 4921 C C . ALA A 1 607 ? -8.207 -26.601 -0.133 1.00 89.50 607 ALA A C 1
ATOM 4923 O O . ALA A 1 607 ? -8.763 -27.322 0.698 1.00 89.50 607 ALA A O 1
ATOM 4924 N N . VAL A 1 608 ? -7.232 -25.751 0.184 1.00 87.94 608 VAL A N 1
ATOM 4925 C CA . VAL A 1 608 ? -6.694 -25.551 1.535 1.00 87.94 608 VAL A CA 1
ATOM 4926 C C . VAL A 1 608 ? -6.882 -24.087 1.919 1.00 87.94 608 VAL A C 1
ATOM 4928 O O . VAL A 1 608 ? -6.228 -23.208 1.356 1.00 87.94 608 VAL A O 1
ATOM 4931 N N . LEU A 1 609 ? -7.772 -23.817 2.871 1.00 80.69 609 LEU A N 1
ATOM 4932 C CA . LEU A 1 609 ? -7.947 -22.480 3.439 1.00 80.69 609 LEU A CA 1
ATOM 4933 C C . LEU A 1 609 ? -6.913 -22.253 4.545 1.00 80.69 609 LEU A C 1
ATOM 4935 O O . LEU A 1 609 ? -6.817 -23.054 5.474 1.00 80.69 609 LEU A O 1
ATOM 4939 N N . VAL A 1 610 ? -6.146 -21.168 4.444 1.00 81.44 610 VAL A N 1
ATOM 4940 C CA . VAL A 1 610 ? -5.058 -20.805 5.368 1.00 81.44 610 VAL A CA 1
ATOM 4941 C C . VAL A 1 610 ? -5.202 -19.378 5.879 1.00 81.44 610 VAL A C 1
ATOM 4943 O O . VAL A 1 610 ? -5.784 -18.540 5.196 1.00 81.44 610 VAL A O 1
ATOM 4946 N N . SER A 1 611 ? -4.696 -19.090 7.076 1.00 72.00 611 SER A N 1
ATOM 4947 C CA . SER A 1 611 ? -4.548 -17.706 7.554 1.00 72.00 611 SER A CA 1
ATOM 4948 C C . SER A 1 611 ? -3.392 -16.997 6.839 1.00 72.00 611 SER A C 1
ATOM 4950 O O . SER A 1 611 ? -2.443 -17.651 6.402 1.00 72.00 611 SER A O 1
ATOM 4952 N N . ILE A 1 612 ? -3.432 -15.667 6.756 1.00 66.50 612 ILE A N 1
ATOM 4953 C CA . ILE A 1 612 ? -2.367 -14.826 6.195 1.00 66.50 612 ILE A CA 1
ATOM 4954 C C . ILE A 1 612 ? -1.022 -15.017 6.913 1.00 66.50 612 ILE A C 1
ATOM 4956 O O . ILE A 1 612 ? 0.033 -14.868 6.301 1.00 66.50 612 ILE A O 1
ATOM 4960 N N . GLU A 1 613 ? -1.048 -15.407 8.190 1.00 61.38 613 GLU A N 1
ATOM 4961 C CA . GLU A 1 613 ? 0.146 -15.695 8.995 1.00 61.38 613 GLU A CA 1
ATOM 4962 C C . GLU A 1 613 ? 0.742 -17.088 8.710 1.00 61.38 613 GLU A C 1
ATOM 4964 O O . GLU A 1 613 ? 1.795 -17.446 9.247 1.00 61.38 613 GLU A O 1
ATOM 4969 N N . PHE A 1 614 ? 0.100 -17.898 7.859 1.00 69.25 614 PHE A N 1
ATOM 4970 C CA . PHE A 1 614 ? 0.573 -19.236 7.520 1.00 69.25 614 PHE A CA 1
ATOM 4971 C C . PHE A 1 614 ? 1.930 -19.189 6.801 1.00 69.25 614 PHE A C 1
ATOM 4973 O O . PHE A 1 614 ? 2.034 -18.874 5.615 1.00 69.25 614 PHE A O 1
ATOM 4980 N N . CYS A 1 615 ? 2.975 -19.585 7.529 1.00 63.88 615 CYS A N 1
ATOM 4981 C CA . CYS A 1 615 ? 4.353 -19.691 7.042 1.00 63.88 615 CYS A CA 1
ATOM 4982 C C . CYS A 1 615 ? 4.770 -21.142 6.719 1.00 63.88 615 CYS A C 1
ATOM 4984 O O . CYS A 1 615 ? 5.959 -21.416 6.542 1.00 63.88 615 CYS A O 1
ATOM 4986 N N . GLY A 1 616 ? 3.817 -22.084 6.690 1.00 68.25 616 GLY A N 1
ATOM 4987 C CA . GLY A 1 616 ? 4.078 -23.501 6.433 1.00 68.25 616 GLY A CA 1
ATOM 4988 C C . GLY A 1 616 ? 4.449 -23.795 4.976 1.00 68.25 616 GLY A C 1
ATOM 4989 O O . GLY A 1 616 ? 4.250 -22.984 4.064 1.00 68.25 616 GLY A O 1
ATOM 4990 N N . ASN A 1 617 ? 5.007 -24.982 4.736 1.00 75.31 617 ASN A N 1
ATOM 4991 C CA . ASN A 1 617 ? 5.433 -25.380 3.395 1.00 75.31 617 ASN A CA 1
ATOM 4992 C C . ASN A 1 617 ? 4.211 -25.685 2.516 1.00 75.31 617 ASN A C 1
ATOM 4994 O O . ASN A 1 617 ? 3.456 -26.617 2.786 1.00 75.31 617 ASN A O 1
ATOM 4998 N N . LYS A 1 618 ? 4.042 -24.941 1.417 1.00 82.56 618 LYS A N 1
ATOM 4999 C CA . LYS A 1 618 ? 2.957 -25.183 0.455 1.00 82.56 618 LYS A CA 1
ATOM 5000 C C . LYS A 1 618 ? 3.257 -26.415 -0.402 1.00 82.56 618 LYS A C 1
ATOM 5002 O O . LYS A 1 618 ? 4.206 -26.425 -1.185 1.00 82.56 618 LYS A O 1
ATOM 5007 N N . VAL A 1 619 ? 2.431 -27.444 -0.262 1.00 85.81 619 VAL A N 1
ATOM 5008 C CA . VAL A 1 619 ? 2.469 -28.673 -1.060 1.00 85.81 619 VAL A CA 1
ATOM 5009 C C . VAL A 1 619 ? 1.651 -28.454 -2.327 1.00 85.81 619 VAL A C 1
ATOM 5011 O O . VAL A 1 619 ? 0.497 -28.076 -2.237 1.00 85.81 619 VAL A O 1
ATOM 5014 N N . THR A 1 620 ? 2.207 -28.681 -3.515 1.00 85.50 620 THR A N 1
ATOM 5015 C CA . THR A 1 620 ? 1.482 -28.440 -4.781 1.00 85.50 620 THR A CA 1
ATOM 5016 C C . THR A 1 620 ? 0.615 -29.620 -5.233 1.00 85.50 620 THR A C 1
ATOM 5018 O O . THR A 1 620 ? -0.281 -29.448 -6.057 1.00 85.50 620 THR A O 1
ATOM 5021 N N . GLU A 1 621 ? 0.877 -30.820 -4.713 1.00 88.88 621 GLU A N 1
ATOM 5022 C CA . GLU A 1 621 ? 0.161 -32.055 -5.042 1.00 88.88 621 GLU A CA 1
ATOM 5023 C C . GLU A 1 621 ? 0.171 -33.013 -3.842 1.00 88.88 621 GLU A C 1
ATOM 5025 O O . GLU A 1 621 ? 1.210 -33.190 -3.202 1.00 88.88 621 GLU A O 1
ATOM 5030 N N . TYR A 1 622 ? -0.966 -33.639 -3.536 1.00 89.12 622 TYR A N 1
ATOM 5031 C CA . TYR A 1 622 ? -1.110 -34.584 -2.428 1.00 89.12 622 TYR A CA 1
ATOM 5032 C C . TYR A 1 622 ? -1.986 -35.768 -2.849 1.00 89.12 622 TYR A C 1
ATOM 5034 O O . TYR A 1 622 ? -3.088 -35.573 -3.359 1.00 89.12 622 TYR A O 1
ATOM 5042 N N . GLU A 1 623 ? -1.476 -36.992 -2.667 1.00 86.19 623 GLU A N 1
ATOM 5043 C CA . GLU A 1 623 ? -2.157 -38.246 -3.050 1.00 86.19 623 GLU A CA 1
ATOM 5044 C C . GLU A 1 623 ? -2.681 -38.248 -4.508 1.00 86.19 623 GLU A C 1
ATOM 5046 O O . GLU A 1 623 ? -3.733 -38.806 -4.811 1.00 86.19 623 GLU A O 1
ATOM 5051 N N . GLY A 1 624 ? -1.944 -37.608 -5.429 1.00 79.81 624 GLY A N 1
ATOM 5052 C CA . GLY A 1 624 ? -2.284 -37.530 -6.857 1.00 79.81 624 GLY A CA 1
ATOM 5053 C C . GLY A 1 624 ? -3.276 -36.424 -7.242 1.00 79.81 624 GLY A C 1
ATOM 5054 O O . GLY A 1 624 ? -3.698 -36.365 -8.397 1.00 79.81 624 GLY A O 1
ATOM 5055 N N . PHE A 1 625 ? -3.656 -35.552 -6.302 1.00 86.50 625 PHE A N 1
ATOM 5056 C CA . PHE A 1 625 ? -4.528 -34.401 -6.549 1.00 86.50 625 PHE A CA 1
ATOM 5057 C C . PHE A 1 625 ? -3.763 -33.087 -6.400 1.00 86.50 625 PHE A C 1
ATOM 5059 O O . PHE A 1 625 ? -2.970 -32.917 -5.475 1.00 86.50 625 PHE A O 1
ATOM 5066 N N . THR A 1 626 ? -4.032 -32.124 -7.284 1.00 89.88 626 THR A N 1
ATOM 5067 C CA . THR A 1 626 ? -3.510 -30.755 -7.161 1.00 89.88 626 THR A CA 1
ATOM 5068 C C . THR A 1 626 ? -4.005 -30.112 -5.868 1.00 89.88 626 THR A C 1
ATOM 5070 O O . THR A 1 626 ? -5.158 -30.303 -5.486 1.00 89.88 626 THR A O 1
ATOM 5073 N N . VAL A 1 627 ? -3.147 -29.336 -5.210 1.00 91.56 627 VAL A N 1
ATOM 5074 C CA . VAL A 1 627 ? -3.461 -28.643 -3.957 1.00 91.56 627 VAL A CA 1
ATOM 5075 C C . VAL A 1 627 ? -3.372 -27.135 -4.183 1.00 91.56 627 VAL A C 1
ATOM 5077 O O . VAL A 1 627 ? -2.328 -26.626 -4.594 1.00 91.56 627 VAL A O 1
ATOM 5080 N N . ASN A 1 628 ? -4.457 -26.420 -3.892 1.00 89.44 628 ASN A N 1
ATOM 5081 C CA . ASN A 1 628 ? -4.551 -24.968 -4.031 1.00 89.44 628 ASN A CA 1
ATOM 5082 C C . ASN A 1 628 ? -4.786 -24.318 -2.665 1.00 89.44 628 ASN A C 1
ATOM 5084 O O . ASN A 1 628 ? -5.695 -24.712 -1.939 1.00 89.44 628 ASN A O 1
ATOM 5088 N N . TYR A 1 629 ? -3.988 -23.300 -2.343 1.00 87.00 629 TYR A N 1
ATOM 5089 C CA . TYR A 1 629 ? -4.077 -22.567 -1.080 1.00 87.00 629 TYR A CA 1
ATOM 5090 C C . TYR A 1 629 ? -4.808 -21.240 -1.261 1.00 87.00 629 TYR A C 1
ATOM 5092 O O . TYR A 1 629 ? -4.456 -20.466 -2.153 1.00 87.00 629 TYR A O 1
ATOM 5100 N N . TYR A 1 630 ? -5.750 -20.956 -0.367 1.00 82.50 630 TYR A N 1
ATOM 5101 C CA . TYR A 1 630 ? -6.558 -19.740 -0.363 1.00 82.50 630 TYR A CA 1
ATOM 5102 C C . TYR A 1 630 ? -6.489 -19.084 1.016 1.00 82.50 630 TYR A C 1
ATOM 5104 O O . TYR A 1 630 ? -6.649 -19.766 2.026 1.00 82.50 630 TYR A O 1
ATOM 5112 N N . SER A 1 631 ? -6.224 -17.777 1.074 1.00 78.12 631 SER A N 1
ATOM 5113 C CA . SER A 1 631 ? -6.248 -17.056 2.354 1.00 78.12 631 SER A CA 1
ATOM 5114 C C . SER A 1 631 ? -7.695 -16.802 2.747 1.00 78.12 631 SER A C 1
ATOM 5116 O O . SER A 1 631 ? -8.435 -16.238 1.944 1.00 78.12 631 SER A O 1
ATOM 5118 N N . TRP A 1 632 ? -8.110 -17.186 3.952 1.00 71.44 632 TRP A N 1
ATOM 5119 C CA . TRP A 1 632 ? -9.496 -16.955 4.384 1.00 71.44 632 TRP A CA 1
ATOM 5120 C C . TRP A 1 632 ? -9.724 -15.550 4.966 1.00 71.44 632 TRP A C 1
ATOM 5122 O O . TRP A 1 632 ? -10.861 -15.093 5.006 1.00 71.44 632 TRP A O 1
ATOM 5132 N N . ASP A 1 633 ? -8.659 -14.886 5.418 1.00 66.75 633 ASP A N 1
ATOM 5133 C CA . ASP A 1 633 ? -8.645 -13.633 6.183 1.00 66.75 633 ASP A CA 1
ATOM 5134 C C . ASP A 1 633 ? -8.204 -12.403 5.362 1.00 66.75 633 ASP A C 1
ATOM 5136 O O . ASP A 1 633 ? -7.952 -11.328 5.913 1.00 66.75 633 ASP A O 1
ATOM 5140 N N . MET A 1 634 ? -8.171 -12.512 4.032 1.00 64.25 634 MET A N 1
ATOM 5141 C CA . MET A 1 634 ? -7.876 -11.376 3.156 1.00 64.25 634 MET A CA 1
ATOM 5142 C C . MET A 1 634 ? -9.108 -10.472 2.979 1.00 64.25 634 MET A C 1
ATOM 5144 O O . MET A 1 634 ? -10.187 -10.967 2.650 1.00 64.25 634 MET A O 1
ATOM 5148 N N . PRO A 1 635 ? -8.985 -9.149 3.192 1.00 59.12 635 PRO A N 1
ATOM 5149 C CA . PRO A 1 635 ? -10.075 -8.220 2.929 1.00 59.12 635 PRO A CA 1
ATOM 5150 C C . PRO A 1 635 ? -10.388 -8.156 1.428 1.00 59.12 635 PRO A C 1
ATOM 5152 O O . PRO A 1 635 ? -9.501 -7.916 0.609 1.00 59.12 635 PRO A O 1
ATOM 5155 N N . ASP A 1 636 ? -11.659 -8.354 1.082 1.00 67.81 636 ASP A N 1
ATOM 5156 C CA . ASP A 1 636 ? -12.144 -8.287 -0.296 1.00 67.81 636 ASP A CA 1
ATOM 5157 C C . ASP A 1 636 ? -12.319 -6.836 -0.761 1.00 67.81 636 ASP A C 1
ATOM 5159 O O . ASP A 1 636 ? -12.948 -6.014 -0.084 1.00 67.81 636 ASP A O 1
ATOM 5163 N N . MET A 1 637 ? -11.801 -6.534 -1.952 1.00 73.25 637 MET A N 1
ATOM 5164 C CA . MET A 1 637 ? -11.967 -5.217 -2.562 1.00 73.25 637 MET A CA 1
ATOM 5165 C C . MET A 1 637 ? -13.395 -5.004 -3.076 1.00 73.25 637 MET A C 1
ATOM 5167 O O . MET A 1 637 ? -13.877 -3.879 -2.981 1.00 73.25 637 MET A O 1
ATOM 5171 N N . GLU A 1 638 ? -14.108 -6.027 -3.579 1.00 84.62 638 GLU A N 1
ATOM 5172 C CA . GLU A 1 638 ? -15.469 -5.832 -4.125 1.00 84.62 638 GLU A CA 1
ATOM 5173 C C . GLU A 1 638 ? -16.470 -5.439 -3.026 1.00 84.62 638 GLU A C 1
ATOM 5175 O O . GLU A 1 638 ? -17.269 -4.515 -3.209 1.00 84.62 638 GLU A O 1
ATOM 5180 N N . ALA A 1 639 ? -16.395 -6.084 -1.861 1.00 82.81 639 ALA A N 1
ATOM 5181 C CA . ALA A 1 639 ? -17.205 -5.777 -0.688 1.00 82.81 639 ALA A CA 1
ATOM 5182 C C . ALA A 1 639 ? -16.987 -4.346 -0.174 1.00 82.81 639 ALA A C 1
ATOM 5184 O O . ALA A 1 639 ? -17.958 -3.627 0.083 1.00 82.81 639 ALA A O 1
ATOM 5185 N N . GLN A 1 640 ? -15.726 -3.917 -0.062 1.00 82.69 640 GLN A N 1
ATOM 5186 C CA . GLN A 1 640 ? -15.385 -2.563 0.378 1.00 82.69 640 GLN A CA 1
ATOM 5187 C C . GLN A 1 640 ? -15.785 -1.516 -0.662 1.00 82.69 640 GLN A C 1
ATOM 5189 O O . GLN A 1 640 ? -16.405 -0.515 -0.308 1.00 82.69 640 GLN A O 1
ATOM 5194 N N . ILE A 1 641 ? -15.506 -1.766 -1.946 1.00 82.06 641 ILE A N 1
ATOM 5195 C CA . ILE A 1 641 ? -15.916 -0.886 -3.047 1.00 82.06 641 ILE A CA 1
ATOM 5196 C C . ILE A 1 641 ? -17.434 -0.698 -3.032 1.00 82.06 641 ILE A C 1
ATOM 5198 O O . ILE A 1 641 ? -17.899 0.433 -3.107 1.00 82.06 641 ILE A O 1
ATOM 5202 N N . ALA A 1 642 ? -18.216 -1.769 -2.876 1.00 84.75 642 ALA A N 1
ATOM 5203 C CA . ALA A 1 642 ? -19.671 -1.665 -2.820 1.00 84.75 642 ALA A CA 1
ATOM 5204 C C . ALA A 1 642 ? -20.148 -0.805 -1.640 1.00 84.75 642 ALA A C 1
ATOM 5206 O O . ALA A 1 642 ? -20.999 0.067 -1.817 1.00 84.75 642 ALA A O 1
ATOM 5207 N N . ILE A 1 643 ? -19.593 -1.028 -0.445 1.00 79.31 643 ILE A N 1
ATOM 5208 C CA . ILE A 1 643 ? -20.000 -0.325 0.780 1.00 79.31 643 ILE A CA 1
ATOM 5209 C C . ILE A 1 643 ? -19.587 1.143 0.772 1.00 79.31 643 ILE A C 1
ATOM 5211 O O . ILE A 1 643 ? -20.356 1.972 1.247 1.00 79.31 643 ILE A O 1
ATOM 5215 N N . PHE A 1 644 ? -18.421 1.481 0.227 1.00 79.75 644 PHE A N 1
ATOM 5216 C CA . PHE A 1 644 ? -17.928 2.861 0.170 1.00 79.75 644 PHE A CA 1
ATOM 5217 C C . PHE A 1 644 ? -18.237 3.572 -1.154 1.00 79.75 644 PHE A C 1
ATOM 5219 O O . PHE A 1 644 ? -17.794 4.699 -1.355 1.00 79.75 644 PHE A O 1
ATOM 5226 N N . SER A 1 645 ? -18.999 2.944 -2.053 1.00 85.44 645 SER A N 1
ATOM 5227 C CA . SER A 1 645 ? -19.396 3.566 -3.317 1.00 85.44 645 SER A CA 1
ATOM 5228 C C . SER A 1 645 ? -20.363 4.730 -3.116 1.00 85.44 645 SER A C 1
ATOM 5230 O O . SER A 1 645 ? -21.244 4.691 -2.247 1.00 85.44 645 SER A O 1
ATOM 5232 N N . GLN A 1 646 ? -20.224 5.740 -3.978 1.00 85.56 646 GLN A N 1
ATOM 5233 C CA . GLN A 1 646 ? -21.139 6.876 -4.055 1.00 85.56 646 GLN A CA 1
ATOM 5234 C C . GLN A 1 646 ? -22.547 6.404 -4.444 1.00 85.56 646 GLN A C 1
ATOM 5236 O O . GLN A 1 646 ? -23.537 6.843 -3.866 1.00 85.56 646 GLN A O 1
ATOM 5241 N N . GLU A 1 647 ? -22.644 5.427 -5.347 1.00 88.38 647 GLU A N 1
ATOM 5242 C CA . GLU A 1 647 ? -23.899 4.814 -5.775 1.00 88.38 647 GLU A CA 1
ATOM 5243 C C . GLU A 1 647 ? -24.688 4.232 -4.599 1.00 88.38 647 GLU A C 1
ATOM 5245 O O . GLU A 1 647 ? -25.900 4.432 -4.504 1.00 88.38 647 GLU A O 1
ATOM 5250 N N . ALA A 1 648 ? -24.007 3.538 -3.685 1.00 84.12 648 ALA A N 1
ATOM 5251 C CA . ALA A 1 648 ? -24.630 2.982 -2.492 1.00 84.12 648 ALA A CA 1
ATOM 5252 C C . ALA A 1 648 ? -25.034 4.055 -1.470 1.00 84.12 648 ALA A C 1
ATOM 5254 O O . ALA A 1 648 ? -25.852 3.764 -0.600 1.00 84.12 648 ALA A O 1
ATOM 5255 N N . GLU A 1 649 ? -24.403 5.231 -1.495 1.00 81.19 649 GLU A N 1
ATOM 5256 C CA . GLU A 1 649 ? -24.698 6.344 -0.583 1.00 81.19 649 GLU A CA 1
ATOM 5257 C C . GLU A 1 649 ? -25.898 7.154 -1.076 1.00 81.19 649 GLU A C 1
ATOM 5259 O O . GLU A 1 649 ? -26.800 7.461 -0.301 1.00 81.19 649 GLU A O 1
ATOM 5264 N N . GLU A 1 650 ? -25.947 7.438 -2.375 1.00 83.44 650 GLU A N 1
ATOM 5265 C CA . GLU A 1 650 ? -27.037 8.187 -3.004 1.00 83.44 650 GLU A CA 1
ATOM 5266 C C . GLU A 1 650 ? -28.327 7.364 -3.138 1.00 83.44 650 GLU A C 1
ATOM 5268 O O . GLU A 1 650 ? -29.412 7.932 -3.253 1.00 83.44 650 GLU A O 1
ATOM 5273 N N . ASN A 1 651 ? -28.228 6.029 -3.104 1.00 83.75 651 ASN A N 1
ATOM 5274 C CA . ASN A 1 651 ? -29.356 5.116 -3.309 1.00 83.75 651 ASN A CA 1
ATOM 5275 C C . ASN A 1 651 ? -29.534 4.132 -2.134 1.00 83.75 651 ASN A C 1
ATOM 5277 O O . ASN A 1 651 ? -29.438 2.917 -2.336 1.00 83.75 651 ASN A O 1
ATOM 5281 N N . PRO A 1 652 ? -29.794 4.607 -0.900 1.00 80.50 652 PRO A N 1
ATOM 5282 C CA . PRO A 1 652 ? -30.039 3.719 0.231 1.00 80.50 652 PRO A CA 1
ATOM 5283 C C . PRO A 1 652 ? -31.301 2.876 -0.000 1.00 80.50 652 PRO A C 1
ATOM 5285 O O . PRO A 1 652 ? -32.261 3.310 -0.643 1.00 80.50 652 PRO A O 1
ATOM 5288 N N . ILE A 1 653 ? -31.317 1.658 0.543 1.00 78.31 653 ILE A N 1
ATOM 5289 C CA . ILE A 1 653 ? -32.495 0.791 0.458 1.00 78.31 653 ILE A CA 1
ATOM 5290 C C . ILE A 1 653 ? -33.604 1.373 1.350 1.00 78.31 653 ILE A C 1
ATOM 5292 O O . ILE A 1 653 ? -33.357 1.604 2.532 1.00 78.31 653 ILE A O 1
ATOM 5296 N N . PRO A 1 654 ? -34.823 1.597 0.818 1.00 80.50 654 PRO A N 1
ATOM 5297 C CA . PRO A 1 654 ? -35.949 2.072 1.615 1.00 80.50 654 PRO A CA 1
ATOM 5298 C C . PRO A 1 654 ? -36.264 1.135 2.794 1.00 80.50 654 PRO A C 1
ATOM 5300 O O . PRO A 1 654 ? -36.129 -0.081 2.624 1.00 80.50 654 PRO A O 1
ATOM 5303 N N . PRO A 1 655 ? -36.760 1.654 3.934 1.00 77.94 655 PRO A N 1
ATOM 5304 C CA . PRO A 1 655 ? -37.050 0.854 5.128 1.00 77.94 655 PRO A CA 1
ATOM 5305 C C . PRO A 1 655 ? -37.903 -0.388 4.838 1.00 77.94 655 PRO A C 1
ATOM 5307 O O . PRO A 1 655 ? -37.516 -1.498 5.188 1.00 77.94 655 PRO A O 1
ATOM 5310 N N . GLU A 1 656 ? -38.995 -0.223 4.083 1.00 79.75 656 GLU A N 1
ATOM 5311 C CA . GLU A 1 656 ? -39.906 -1.312 3.693 1.00 79.75 656 GLU A CA 1
ATOM 5312 C C . GLU A 1 656 ? -39.183 -2.450 2.953 1.00 79.75 656 GLU A C 1
ATOM 5314 O O . GLU A 1 656 ? -39.389 -3.628 3.244 1.00 79.75 656 GLU A O 1
ATOM 5319 N N . LYS A 1 657 ? -38.275 -2.101 2.029 1.00 80.62 657 LYS A N 1
ATOM 5320 C CA . LYS A 1 657 ? -37.461 -3.079 1.296 1.00 80.62 657 LYS A CA 1
ATOM 5321 C C . LYS A 1 657 ? -36.390 -3.712 2.180 1.00 80.62 657 LYS A C 1
ATOM 5323 O O . LYS A 1 657 ? -36.070 -4.878 1.988 1.00 80.62 657 LYS A O 1
ATOM 5328 N N . SER A 1 658 ? -35.828 -2.966 3.133 1.00 81.06 658 SER A N 1
ATOM 5329 C CA . SER A 1 658 ? -34.860 -3.495 4.105 1.00 81.06 658 SER A CA 1
ATOM 5330 C C . SER A 1 658 ? -35.501 -4.590 4.964 1.00 81.06 658 SER A C 1
ATOM 5332 O O . SER A 1 658 ? -34.931 -5.672 5.115 1.00 81.06 658 SER A O 1
ATOM 5334 N N . THR A 1 659 ? -36.736 -4.362 5.425 1.00 80.81 659 THR A N 1
ATOM 5335 C CA . THR A 1 659 ? -37.539 -5.370 6.129 1.00 80.81 659 THR A CA 1
ATOM 5336 C C . THR A 1 659 ? -37.816 -6.591 5.250 1.00 80.81 659 THR A C 1
ATOM 5338 O O . THR A 1 659 ? -37.682 -7.722 5.717 1.00 80.81 659 THR A O 1
ATOM 5341 N N . GLU A 1 660 ? -38.162 -6.388 3.976 1.00 86.50 660 GLU A N 1
ATOM 5342 C CA . GLU A 1 660 ? -38.396 -7.481 3.025 1.00 86.50 660 GLU A CA 1
ATOM 5343 C C . GLU A 1 660 ? -37.137 -8.342 2.820 1.00 86.50 660 GLU A C 1
ATOM 5345 O O . GLU A 1 660 ? -37.204 -9.564 2.979 1.00 86.50 660 GLU A O 1
ATOM 5350 N N . PHE A 1 661 ? -35.974 -7.722 2.576 1.00 87.12 661 PHE A N 1
ATOM 5351 C CA . PHE A 1 661 ? -34.687 -8.427 2.517 1.00 87.12 661 PHE A CA 1
ATOM 5352 C C . PHE A 1 661 ? -34.427 -9.226 3.795 1.00 87.12 661 PHE A C 1
ATOM 5354 O O . PHE A 1 661 ? -34.043 -10.394 3.714 1.00 87.12 661 PHE A O 1
ATOM 5361 N N . GLY A 1 662 ? -34.673 -8.629 4.964 1.00 84.25 662 GLY A N 1
ATOM 5362 C CA . GLY A 1 662 ? -34.468 -9.301 6.243 1.00 84.25 662 GLY A CA 1
ATOM 5363 C C . GLY A 1 662 ? -35.319 -10.557 6.407 1.00 84.25 662 GLY A C 1
ATOM 5364 O O . GLY A 1 662 ? -34.801 -11.618 6.757 1.00 84.25 662 GLY A O 1
ATOM 5365 N N . GLN A 1 663 ? -36.600 -10.479 6.049 1.00 86.12 663 GLN A N 1
ATOM 5366 C CA . GLN A 1 663 ? -37.505 -11.629 6.084 1.00 86.12 663 GLN A CA 1
ATOM 5367 C C . GLN A 1 663 ? -37.093 -12.736 5.103 1.00 86.12 663 GLN A C 1
ATOM 5369 O O . GLN A 1 663 ? -37.179 -13.918 5.445 1.00 86.12 663 GLN A O 1
ATOM 5374 N N . VAL A 1 664 ? -36.649 -12.376 3.893 1.00 90.06 664 VAL A N 1
ATOM 5375 C CA . VAL A 1 664 ? -36.153 -13.348 2.903 1.00 90.06 664 VAL A CA 1
ATOM 5376 C C . VAL A 1 664 ? -34.907 -14.045 3.437 1.00 90.06 664 VAL A C 1
ATOM 5378 O O . VAL A 1 664 ? -34.869 -15.274 3.491 1.00 90.06 664 VAL A O 1
ATOM 5381 N N . ILE A 1 665 ? -33.913 -13.279 3.894 1.00 90.12 665 ILE A N 1
ATOM 5382 C CA . ILE A 1 665 ? -32.645 -13.806 4.419 1.00 90.12 665 ILE A CA 1
ATOM 5383 C C . ILE A 1 665 ? -32.897 -14.726 5.615 1.00 90.12 665 ILE A C 1
ATOM 5385 O O . ILE A 1 665 ? -32.334 -15.822 5.674 1.00 90.12 665 ILE A O 1
ATOM 5389 N N . GLN A 1 666 ? -33.804 -14.349 6.517 1.00 84.81 666 GLN A N 1
ATOM 5390 C CA . GLN A 1 666 ? -34.206 -15.193 7.639 1.00 84.81 666 GLN A CA 1
ATOM 5391 C C . GLN A 1 666 ? -34.750 -16.554 7.171 1.00 84.81 666 GLN A C 1
ATOM 5393 O O . GLN A 1 666 ? -34.339 -17.579 7.711 1.00 84.81 666 GLN A O 1
ATOM 5398 N N . ARG A 1 667 ? -35.610 -16.593 6.141 1.00 87.19 667 ARG A N 1
ATOM 5399 C CA . ARG A 1 667 ? -36.177 -17.847 5.606 1.00 87.19 667 ARG A CA 1
ATOM 5400 C C . ARG A 1 667 ? -35.151 -18.729 4.898 1.00 87.19 667 ARG A C 1
ATOM 5402 O O . ARG A 1 667 ? -35.200 -19.949 5.046 1.00 87.19 667 ARG A O 1
ATOM 5409 N N . VAL A 1 668 ? -34.252 -18.139 4.107 1.00 89.38 668 VAL A N 1
ATOM 5410 C CA . VAL A 1 668 ? -33.352 -18.912 3.229 1.00 89.38 668 VAL A CA 1
ATOM 5411 C C . VAL A 1 668 ? -32.016 -19.272 3.875 1.00 89.38 668 VAL A C 1
ATOM 5413 O O . VAL A 1 668 ? -31.367 -20.219 3.429 1.00 89.38 668 VAL A O 1
ATOM 5416 N N . SER A 1 669 ? -31.599 -18.538 4.912 1.00 88.56 669 SER A N 1
ATOM 5417 C CA . SER A 1 669 ? -30.252 -18.643 5.490 1.00 88.56 669 SER A CA 1
ATOM 5418 C C . SER A 1 669 ? -29.879 -20.062 5.909 1.00 88.56 669 SER A C 1
ATOM 5420 O O . SER A 1 669 ? -28.842 -20.563 5.480 1.00 88.56 669 SER A O 1
ATOM 5422 N N . GLN A 1 670 ? -30.746 -20.746 6.661 1.00 84.94 670 GLN A N 1
ATOM 5423 C CA . GLN A 1 670 ? -30.501 -22.115 7.120 1.00 84.94 670 GLN A CA 1
ATOM 5424 C C . GLN A 1 670 ? -30.240 -23.079 5.952 1.00 84.94 670 GLN A C 1
ATOM 5426 O O . GLN A 1 670 ? -29.311 -23.882 6.002 1.00 84.94 670 GLN A O 1
ATOM 5431 N N . GLY A 1 671 ? -31.039 -22.985 4.886 1.00 87.44 671 GLY A N 1
ATOM 5432 C CA . GLY A 1 671 ? -30.884 -23.828 3.703 1.00 87.44 671 GLY A CA 1
ATOM 5433 C C . GLY A 1 671 ? -29.610 -23.514 2.921 1.00 87.44 671 GLY A C 1
ATOM 5434 O O . GLY A 1 671 ? -28.935 -24.431 2.461 1.00 87.44 671 GLY A O 1
ATOM 5435 N N . LEU A 1 672 ? -29.253 -22.236 2.783 1.00 90.50 672 LEU A N 1
ATOM 5436 C CA . LEU A 1 672 ? -28.051 -21.835 2.053 1.00 90.50 672 LEU A CA 1
ATOM 5437 C C . LEU A 1 672 ? -26.769 -22.234 2.793 1.00 90.50 672 LEU A C 1
ATOM 5439 O O . LEU A 1 672 ? -25.900 -22.845 2.177 1.00 90.50 672 LEU A O 1
ATOM 5443 N N . PHE A 1 673 ? -26.673 -21.982 4.101 1.00 87.75 673 PHE A N 1
ATOM 5444 C CA . PHE A 1 673 ? -25.509 -22.398 4.897 1.00 87.75 673 PHE A CA 1
ATOM 5445 C C . PHE A 1 673 ? -25.361 -23.924 4.975 1.00 87.75 673 PHE A C 1
ATOM 5447 O O . PHE A 1 673 ? -24.245 -24.433 4.952 1.00 87.75 673 PHE A O 1
ATOM 5454 N N . ALA A 1 674 ? -26.468 -24.674 5.007 1.00 85.12 674 ALA A N 1
ATOM 5455 C CA . ALA A 1 674 ? -26.416 -26.137 5.011 1.00 85.12 674 ALA A CA 1
ATOM 5456 C C . ALA A 1 674 ? -25.919 -26.734 3.681 1.00 85.12 674 ALA A C 1
ATOM 5458 O O . ALA A 1 674 ? -25.328 -27.812 3.680 1.00 85.12 674 ALA A O 1
ATOM 5459 N N . ASN A 1 675 ? -26.169 -26.052 2.559 1.00 86.25 675 ASN A N 1
ATOM 5460 C CA . ASN A 1 675 ? -25.870 -26.563 1.219 1.00 86.25 675 ASN A CA 1
ATOM 5461 C C . ASN A 1 675 ? -24.598 -25.973 0.591 1.00 86.25 675 ASN A C 1
ATOM 5463 O O . ASN A 1 675 ? -24.138 -26.502 -0.419 1.00 86.25 675 ASN A O 1
ATOM 5467 N N . HIS A 1 676 ? -24.036 -24.900 1.158 1.00 87.44 676 HIS A N 1
ATOM 5468 C CA . HIS A 1 676 ? -22.875 -24.209 0.599 1.00 87.44 676 HIS A CA 1
ATOM 5469 C C . HIS A 1 676 ? -21.781 -23.984 1.649 1.00 87.44 676 HIS A C 1
ATOM 5471 O O . HIS A 1 676 ? -21.808 -22.990 2.373 1.00 87.44 676 HIS A O 1
ATOM 5477 N N . ARG A 1 677 ? -20.758 -24.850 1.692 1.00 82.56 677 ARG A N 1
ATOM 5478 C CA . ARG A 1 677 ? -19.653 -24.735 2.674 1.00 82.56 677 ARG A CA 1
ATOM 5479 C C . ARG A 1 677 ? -18.748 -23.528 2.444 1.00 82.56 677 ARG A C 1
ATOM 5481 O O . ARG A 1 677 ? -18.021 -23.125 3.342 1.00 82.56 677 ARG A O 1
ATOM 5488 N N . ASN A 1 678 ? -18.753 -22.982 1.231 1.00 84.25 678 ASN A N 1
ATOM 5489 C CA . ASN A 1 678 ? -17.978 -21.791 0.898 1.00 84.25 678 ASN A CA 1
ATOM 5490 C C . ASN A 1 678 ? -18.671 -20.492 1.362 1.00 84.25 678 ASN A C 1
ATOM 5492 O O . ASN A 1 678 ? -18.057 -19.436 1.284 1.00 84.25 678 ASN A O 1
ATOM 5496 N N . LEU A 1 679 ? -19.934 -20.542 1.810 1.00 88.25 679 LEU A N 1
ATOM 5497 C CA . LEU A 1 679 ? -20.720 -19.379 2.231 1.00 88.25 679 LEU A CA 1
ATOM 5498 C C . LEU A 1 679 ? -20.388 -18.967 3.672 1.00 88.25 679 LEU A C 1
ATOM 5500 O O . LEU A 1 679 ? -20.383 -19.799 4.573 1.00 88.25 679 LEU A O 1
ATOM 5504 N N . THR A 1 680 ? -20.172 -17.674 3.901 1.00 86.88 680 THR A N 1
ATOM 5505 C CA . THR A 1 680 ? -19.770 -17.123 5.208 1.00 86.88 680 THR A CA 1
ATOM 5506 C C . THR A 1 680 ? -20.806 -16.162 5.787 1.00 86.88 680 THR A C 1
ATOM 5508 O O . THR A 1 680 ? -21.089 -16.201 6.987 1.00 86.88 680 THR A O 1
ATOM 5511 N N . ILE A 1 681 ? -21.392 -15.310 4.940 1.00 90.75 681 ILE A N 1
ATOM 5512 C CA . ILE A 1 681 ? -22.371 -14.283 5.316 1.00 90.75 681 ILE A CA 1
ATOM 5513 C C . ILE A 1 681 ? -23.439 -14.198 4.237 1.00 90.75 681 ILE A C 1
ATOM 5515 O O . ILE A 1 681 ? -23.147 -14.248 3.043 1.00 90.75 681 ILE A O 1
ATOM 5519 N N . ILE A 1 682 ? -24.671 -13.991 4.670 1.00 93.25 682 ILE A N 1
ATOM 5520 C CA . ILE A 1 682 ? -25.778 -13.559 3.832 1.00 93.25 682 ILE A CA 1
ATOM 5521 C C . ILE A 1 682 ? -26.194 -12.188 4.348 1.00 93.25 682 ILE A C 1
ATOM 5523 O O . ILE A 1 682 ? -26.548 -12.056 5.520 1.00 93.25 682 ILE A O 1
ATOM 5527 N N . SER A 1 683 ? -26.133 -11.180 3.486 1.00 92.19 683 SER A N 1
ATOM 5528 C CA . SER A 1 683 ? -26.634 -9.835 3.778 1.00 92.19 683 SER A CA 1
ATOM 5529 C C . SER A 1 683 ? -27.342 -9.266 2.545 1.00 92.19 683 SER A C 1
ATOM 5531 O O . SER A 1 683 ? -27.637 -9.991 1.592 1.00 92.19 683 SER A O 1
ATOM 5533 N N . ALA A 1 684 ? -27.623 -7.973 2.542 1.00 90.06 684 ALA A N 1
ATOM 5534 C CA . ALA A 1 684 ? -28.128 -7.243 1.394 1.00 90.06 684 ALA A CA 1
ATOM 5535 C C . ALA A 1 684 ? -27.192 -6.080 1.036 1.00 90.06 684 ALA A C 1
ATOM 5537 O O . ALA A 1 684 ? -26.245 -5.755 1.751 1.00 90.06 684 ALA A O 1
ATOM 5538 N N . SER A 1 685 ? -27.400 -5.474 -0.130 1.00 89.75 685 SER A N 1
ATOM 5539 C CA . SER A 1 685 ? -26.642 -4.301 -0.567 1.00 89.75 685 SER A CA 1
ATOM 5540 C C . SER A 1 685 ? -27.494 -3.430 -1.487 1.00 89.75 685 SER A C 1
ATOM 5542 O O . SER A 1 685 ? -28.235 -3.978 -2.304 1.00 89.75 685 SER A O 1
ATOM 5544 N N . PRO A 1 686 ? -27.403 -2.086 -1.397 1.00 88.88 686 PRO A N 1
ATOM 5545 C CA . PRO A 1 686 ? -28.099 -1.183 -2.323 1.00 88.88 686 PRO A CA 1
ATOM 5546 C C . PRO A 1 686 ? -27.587 -1.286 -3.764 1.00 88.88 686 PRO A C 1
ATOM 5548 O O . PRO A 1 686 ? -28.272 -0.867 -4.697 1.00 88.88 686 PRO A O 1
ATOM 5551 N N . VAL A 1 687 ? -26.386 -1.838 -3.945 1.00 90.62 687 VAL A N 1
ATOM 5552 C CA . VAL A 1 687 ? -25.705 -1.953 -5.230 1.00 90.62 687 VAL A CA 1
ATOM 5553 C C . VAL A 1 687 ? -25.277 -3.390 -5.483 1.00 90.62 687 VAL A C 1
ATOM 5555 O O . VAL A 1 687 ? -24.960 -4.122 -4.546 1.00 90.62 687 VAL A O 1
ATOM 5558 N N . LYS A 1 688 ? -25.202 -3.765 -6.758 1.00 91.94 688 LYS A N 1
ATOM 5559 C CA . LYS A 1 688 ? -24.648 -5.040 -7.220 1.00 91.94 688 LYS A CA 1
ATOM 5560 C C . LYS A 1 688 ? -23.336 -4.795 -7.960 1.00 91.94 688 LYS A C 1
ATOM 5562 O O . LYS A 1 688 ? -23.281 -3.913 -8.824 1.00 91.94 688 LYS A O 1
ATOM 5567 N N . VAL A 1 689 ? -22.310 -5.586 -7.646 1.00 88.56 689 VAL A N 1
ATOM 5568 C CA . VAL A 1 689 ? -20.989 -5.532 -8.283 1.00 88.56 689 VAL A CA 1
ATOM 5569 C C . VAL A 1 689 ? -20.857 -6.687 -9.271 1.00 88.56 689 VAL A C 1
ATOM 5571 O O . VAL A 1 689 ? -21.160 -7.837 -8.970 1.00 88.56 689 VAL A O 1
ATOM 5574 N N . THR A 1 690 ? -20.449 -6.417 -10.507 1.00 80.00 690 THR A N 1
ATOM 5575 C CA . THR A 1 690 ? -20.249 -7.474 -11.512 1.00 80.00 690 THR A CA 1
ATOM 5576 C C . THR A 1 690 ? -19.067 -7.132 -12.407 1.00 80.00 690 THR A C 1
ATOM 5578 O O . THR A 1 690 ? -19.086 -6.129 -13.119 1.00 80.00 690 THR A O 1
ATOM 5581 N N . GLY A 1 691 ? -18.016 -7.960 -12.365 1.00 71.12 691 GLY A N 1
ATOM 5582 C CA . GLY A 1 691 ? -16.782 -7.732 -13.128 1.00 71.12 691 GLY A CA 1
ATOM 5583 C C . GLY A 1 691 ? -16.120 -6.389 -12.801 1.00 71.12 691 GLY A C 1
ATOM 5584 O O . GLY A 1 691 ? -15.676 -5.694 -13.714 1.00 71.12 691 GLY A O 1
ATOM 5585 N N . GLY A 1 692 ? -16.149 -5.985 -11.525 1.00 74.50 692 GLY A N 1
ATOM 5586 C CA . GLY A 1 692 ? -15.643 -4.692 -11.054 1.00 74.50 692 GLY A CA 1
ATOM 5587 C C . GLY A 1 692 ? -16.524 -3.473 -11.367 1.00 74.50 692 GLY A C 1
ATOM 5588 O O . GLY A 1 692 ? -16.130 -2.357 -11.048 1.00 74.50 692 GLY A O 1
ATOM 5589 N N . LYS A 1 693 ? -17.703 -3.644 -11.984 1.00 83.44 693 LYS A N 1
ATOM 5590 C CA . LYS A 1 693 ? -18.653 -2.547 -12.246 1.00 83.44 693 LYS A CA 1
ATOM 5591 C C . LYS A 1 693 ? -19.763 -2.517 -11.203 1.00 83.44 693 LYS A C 1
ATOM 5593 O O . LYS A 1 693 ? -20.338 -3.560 -10.904 1.00 83.44 693 LYS A O 1
ATOM 5598 N N . ILE A 1 694 ? -20.090 -1.323 -10.717 1.00 89.94 694 ILE A N 1
ATOM 5599 C CA . ILE A 1 694 ? -21.170 -1.082 -9.754 1.00 89.94 694 ILE A CA 1
ATOM 5600 C C . ILE A 1 694 ? -22.456 -0.749 -10.509 1.00 89.94 694 ILE A C 1
ATOM 5602 O O . ILE A 1 694 ? -22.448 -0.014 -11.495 1.00 89.94 694 ILE A O 1
ATOM 5606 N N . SER A 1 695 ? -23.571 -1.308 -10.050 1.00 90.69 695 SER A N 1
ATOM 5607 C CA . SER A 1 695 ? -24.909 -0.992 -10.545 1.00 90.69 695 SER A CA 1
ATOM 5608 C C . SER A 1 695 ? -25.840 -0.692 -9.372 1.00 90.69 695 SER A C 1
ATOM 5610 O O . SER A 1 695 ? -25.834 -1.432 -8.388 1.00 90.69 695 SER A O 1
ATOM 5612 N N . CYS A 1 696 ? -26.646 0.374 -9.471 1.00 89.81 696 CYS A N 1
ATOM 5613 C CA . CYS A 1 696 ? -27.647 0.766 -8.466 1.00 89.81 696 CYS A CA 1
ATOM 5614 C C . CYS A 1 696 ? -28.846 -0.194 -8.465 1.00 89.81 696 CYS A C 1
ATOM 5616 O O . CYS A 1 696 ? -29.955 0.151 -8.873 1.00 89.81 696 CYS A O 1
ATOM 5618 N N . MET A 1 697 ? -28.596 -1.437 -8.067 1.00 89.38 697 MET A N 1
ATOM 5619 C CA . MET A 1 697 ? -29.560 -2.523 -8.035 1.00 89.38 697 MET A CA 1
ATOM 5620 C C . MET A 1 697 ? -29.519 -3.182 -6.651 1.00 89.38 697 MET A C 1
ATOM 5622 O O . MET A 1 697 ? -28.565 -3.911 -6.368 1.00 89.38 697 MET A O 1
ATOM 5626 N N . PRO A 1 698 ? -30.548 -2.965 -5.808 1.00 89.44 698 PRO A N 1
ATOM 5627 C CA . PRO A 1 698 ? -30.680 -3.652 -4.532 1.00 89.44 698 PRO A CA 1
ATOM 5628 C C . PRO A 1 698 ? -30.652 -5.171 -4.711 1.00 89.44 698 PRO A C 1
ATOM 5630 O O . PRO A 1 698 ? -31.405 -5.709 -5.528 1.00 89.44 698 PRO A O 1
ATOM 5633 N N . CYS A 1 699 ? -29.794 -5.857 -3.963 1.00 92.44 699 CYS A N 1
ATOM 5634 C CA . CYS A 1 699 ? -29.552 -7.289 -4.120 1.00 92.44 699 CYS A CA 1
ATOM 5635 C C . CYS A 1 699 ? -29.290 -7.990 -2.783 1.00 92.44 699 CYS A C 1
ATOM 5637 O O . CYS A 1 699 ? -28.889 -7.355 -1.804 1.00 92.44 699 CYS A O 1
ATOM 5639 N N . ILE A 1 700 ? -29.500 -9.310 -2.764 1.00 93.56 700 ILE A N 1
ATOM 5640 C CA . ILE A 1 700 ? -29.006 -10.186 -1.694 1.00 93.56 700 ILE A CA 1
ATOM 5641 C C . ILE A 1 700 ? -27.546 -10.497 -2.001 1.00 93.56 700 ILE A C 1
ATOM 5643 O O . ILE A 1 700 ? -27.213 -10.885 -3.120 1.00 93.56 700 ILE A O 1
ATOM 5647 N N . VAL A 1 701 ? -26.678 -10.340 -1.010 1.00 93.06 701 VAL A N 1
ATOM 5648 C CA . VAL A 1 701 ? -25.249 -10.602 -1.146 1.00 93.06 701 VAL A CA 1
ATOM 5649 C C . VAL A 1 701 ? -24.892 -11.883 -0.410 1.00 93.06 701 VAL A C 1
ATOM 5651 O O . VAL A 1 701 ? -25.114 -12.005 0.795 1.00 93.06 701 VAL A O 1
ATOM 5654 N N . LEU A 1 702 ? -24.317 -12.826 -1.148 1.00 93.62 702 LEU A N 1
ATOM 5655 C CA . LEU A 1 702 ? -23.725 -14.048 -0.627 1.00 93.62 702 LEU A CA 1
ATOM 5656 C C . LEU A 1 702 ? -22.211 -13.851 -0.554 1.00 93.62 702 LEU A C 1
ATOM 5658 O O . LEU A 1 702 ? -21.529 -13.798 -1.580 1.00 93.62 702 LEU A O 1
ATOM 5662 N N . TYR A 1 703 ? -21.687 -13.723 0.659 1.00 90.88 703 TYR A N 1
ATOM 5663 C CA . TYR A 1 703 ? -20.250 -13.647 0.887 1.00 90.88 703 TYR A CA 1
ATOM 5664 C C . TYR A 1 703 ? -19.670 -15.050 1.005 1.00 90.88 703 TYR A C 1
ATOM 5666 O O . TYR A 1 703 ? -20.237 -15.902 1.689 1.00 90.88 703 TYR A O 1
ATOM 5674 N N . CYS A 1 704 ? -18.543 -15.290 0.345 1.00 87.50 704 CYS A N 1
ATOM 5675 C CA . CYS A 1 704 ? -17.863 -16.578 0.352 1.00 87.50 704 CYS A CA 1
ATOM 5676 C C . CYS A 1 704 ? -16.371 -16.451 0.679 1.00 87.50 704 CYS A C 1
ATOM 5678 O O . CYS A 1 704 ? -15.805 -15.363 0.588 1.00 87.50 704 CYS A O 1
ATOM 5680 N N . HIS A 1 705 ? -15.719 -17.553 1.056 1.00 82.19 705 HIS A N 1
ATOM 5681 C CA . HIS A 1 705 ? -14.273 -17.535 1.305 1.00 82.19 705 HIS A CA 1
ATOM 5682 C C . HIS A 1 705 ? -13.466 -17.335 0.022 1.00 82.19 705 HIS A C 1
ATOM 5684 O O . HIS A 1 705 ? -12.432 -16.671 0.041 1.00 82.19 705 HIS A O 1
ATOM 5690 N N . THR A 1 706 ? -13.890 -17.946 -1.087 1.00 82.31 706 THR A N 1
ATOM 5691 C CA . THR A 1 706 ? -13.183 -17.816 -2.368 1.00 82.31 706 THR A CA 1
ATOM 5692 C C . THR A 1 706 ? -14.130 -17.942 -3.555 1.00 82.31 706 THR A C 1
ATOM 5694 O O . THR A 1 706 ? -14.756 -18.986 -3.768 1.00 82.31 706 THR A O 1
ATOM 5697 N N . LYS A 1 707 ? -14.196 -16.905 -4.385 1.00 84.69 707 LYS A N 1
ATOM 5698 C CA . LYS A 1 707 ? -15.039 -16.852 -5.580 1.00 84.69 707 LYS A CA 1
ATOM 5699 C C . LYS A 1 707 ? -14.505 -17.798 -6.658 1.00 84.69 707 LYS A C 1
ATOM 5701 O O . LYS A 1 707 ? -13.307 -17.920 -6.894 1.00 84.69 707 LYS A O 1
ATOM 5706 N N . GLY A 1 708 ? -15.415 -18.493 -7.337 1.00 82.75 708 GLY A N 1
ATOM 5707 C CA . GLY A 1 708 ? -15.072 -19.430 -8.415 1.00 82.75 708 GLY A CA 1
ATOM 5708 C C . GLY A 1 708 ? -14.598 -20.816 -7.957 1.00 82.75 708 GLY A C 1
ATOM 5709 O O . GLY A 1 708 ? -14.369 -21.674 -8.813 1.00 82.75 708 GLY A O 1
ATOM 5710 N N . VAL A 1 709 ? -14.506 -21.061 -6.647 1.00 86.44 709 VAL A N 1
ATOM 5711 C CA . VAL A 1 709 ? -14.225 -22.378 -6.057 1.00 86.44 709 VAL A CA 1
ATOM 5712 C C . VAL A 1 709 ? -15.522 -22.962 -5.502 1.00 86.44 709 VAL A C 1
ATOM 5714 O O . VAL A 1 709 ? -16.189 -22.340 -4.676 1.00 86.44 709 VAL A O 1
ATOM 5717 N N . VAL A 1 710 ? -15.890 -24.158 -5.958 1.00 87.75 710 VAL A N 1
ATOM 5718 C CA . VAL A 1 710 ? -17.118 -24.850 -5.543 1.00 87.75 710 VAL A CA 1
ATOM 5719 C C . VAL A 1 710 ? -16.726 -26.169 -4.886 1.00 87.75 710 VAL A C 1
ATOM 5721 O O . VAL A 1 710 ? -16.093 -26.997 -5.553 1.00 87.75 710 VAL A O 1
ATOM 5724 N N . PRO A 1 711 ? -17.054 -26.393 -3.601 1.00 87.94 711 PRO A N 1
ATOM 5725 C CA . PRO A 1 711 ? -16.808 -27.678 -2.967 1.00 87.94 711 PRO A CA 1
ATOM 5726 C C . PRO A 1 711 ? -17.497 -28.814 -3.733 1.00 87.94 711 PRO A C 1
ATOM 5728 O O . PRO A 1 711 ? -18.600 -28.662 -4.259 1.00 87.94 711 PRO A O 1
ATOM 5731 N N . LEU A 1 712 ? -16.834 -29.965 -3.821 1.00 86.25 712 LEU A N 1
ATOM 5732 C CA . LEU A 1 712 ? -17.342 -31.089 -4.600 1.00 86.25 712 LEU A CA 1
ATOM 5733 C C . LEU A 1 712 ? -18.688 -31.569 -4.030 1.00 86.25 712 LEU A C 1
ATOM 5735 O O . LEU A 1 712 ? -18.819 -31.752 -2.819 1.00 86.25 712 LEU A O 1
ATOM 5739 N N . GLY A 1 713 ? -19.674 -31.768 -4.909 1.00 80.62 713 GLY A N 1
ATOM 5740 C CA . GLY A 1 713 ? -21.035 -32.177 -4.540 1.00 80.62 713 GLY A CA 1
ATOM 5741 C C . GLY A 1 713 ? -22.007 -31.025 -4.260 1.00 80.62 713 GLY A C 1
ATOM 5742 O O . GLY A 1 713 ? -23.195 -31.285 -4.091 1.00 80.62 713 GLY A O 1
ATOM 5743 N N . GLU A 1 714 ? -21.541 -29.773 -4.256 1.00 87.50 714 GLU A N 1
ATOM 5744 C CA . GLU A 1 714 ? -22.389 -28.589 -4.064 1.00 87.50 714 GLU A CA 1
ATOM 5745 C C . GLU A 1 714 ? -22.804 -27.958 -5.400 1.00 87.50 714 GLU A C 1
ATOM 5747 O O . GLU A 1 714 ? -22.109 -28.071 -6.414 1.00 87.50 714 GLU A O 1
ATOM 5752 N N . SER A 1 715 ? -23.953 -27.279 -5.411 1.00 86.44 715 SER A N 1
ATOM 5753 C CA . SER A 1 715 ? -24.394 -26.483 -6.557 1.00 86.44 715 SER A CA 1
ATOM 5754 C C . SER A 1 715 ? -23.758 -25.091 -6.552 1.00 86.44 715 SER A C 1
ATOM 5756 O O . SER A 1 715 ? -23.300 -24.596 -5.522 1.00 86.44 715 SER A O 1
ATOM 5758 N N . LEU A 1 716 ? -23.774 -24.421 -7.708 1.00 88.62 716 LEU A N 1
ATOM 5759 C CA . LEU A 1 716 ? -23.469 -22.992 -7.783 1.00 88.62 716 LEU A CA 1
ATOM 5760 C C . LEU A 1 716 ? -24.461 -22.181 -6.940 1.00 88.62 716 LEU A C 1
ATOM 5762 O O . LEU A 1 716 ? -25.601 -22.605 -6.726 1.00 88.62 716 LEU A O 1
ATOM 5766 N N . PHE A 1 717 ? -24.027 -21.002 -6.493 1.00 91.06 717 PHE A N 1
ATOM 5767 C CA . PHE A 1 717 ? -24.924 -20.043 -5.861 1.00 91.06 717 PHE A CA 1
ATOM 5768 C C . PHE A 1 717 ? -26.043 -19.627 -6.830 1.00 91.06 717 PHE A C 1
ATOM 5770 O O . PHE A 1 717 ? -25.787 -19.472 -8.028 1.00 91.06 717 PHE A O 1
ATOM 5777 N N . PRO A 1 718 ? -27.280 -19.441 -6.339 1.00 91.25 718 PRO A N 1
ATOM 5778 C CA . PRO A 1 718 ? -28.397 -19.042 -7.183 1.00 91.25 718 PRO A CA 1
ATOM 5779 C C . PRO A 1 718 ? -28.198 -17.620 -7.721 1.00 91.25 718 PRO A C 1
ATOM 5781 O O . PRO A 1 718 ? -27.718 -16.744 -7.012 1.00 91.25 718 PRO A O 1
ATOM 5784 N N . GLU A 1 719 ? -28.621 -17.359 -8.960 1.00 90.50 719 GLU A N 1
ATOM 5785 C CA . GLU A 1 719 ? -28.564 -16.009 -9.551 1.00 90.50 719 GLU A CA 1
ATOM 5786 C C . GLU A 1 719 ? -29.650 -15.066 -8.999 1.00 90.50 719 GLU A C 1
ATOM 5788 O O . GLU A 1 719 ? -29.530 -13.839 -9.090 1.00 90.50 719 GLU A O 1
ATOM 5793 N N . SER A 1 720 ? -30.714 -15.634 -8.419 1.00 93.94 720 SER A N 1
ATOM 5794 C CA . SER A 1 720 ? -31.791 -14.907 -7.743 1.00 93.94 720 SER A CA 1
ATOM 5795 C C . SER A 1 720 ? -32.368 -15.710 -6.575 1.00 93.94 720 SER A C 1
ATOM 5797 O O . SER A 1 720 ? -32.417 -16.940 -6.630 1.00 93.94 720 SER A O 1
ATOM 5799 N N . ILE A 1 721 ? -32.819 -15.022 -5.526 1.00 94.38 721 ILE A N 1
ATOM 5800 C CA . ILE A 1 721 ? -33.458 -15.607 -4.338 1.00 94.38 721 ILE A CA 1
ATOM 5801 C C . ILE A 1 721 ? -34.788 -14.890 -4.119 1.00 94.38 721 ILE A C 1
ATOM 5803 O O . ILE A 1 721 ? -34.810 -13.675 -3.960 1.00 94.38 721 ILE A O 1
ATOM 5807 N N . GLU A 1 722 ? -35.896 -15.637 -4.139 1.00 91.94 722 GLU A N 1
ATOM 5808 C CA . GLU A 1 722 ? -37.266 -15.104 -3.986 1.00 91.94 722 GLU A CA 1
ATOM 5809 C C . GLU A 1 722 ? -37.557 -13.864 -4.871 1.00 91.94 722 GLU A C 1
ATOM 5811 O O . GLU A 1 722 ? -38.306 -12.973 -4.495 1.00 91.94 722 GLU A O 1
ATOM 5816 N N . GLY A 1 723 ? -36.968 -13.806 -6.074 1.00 87.12 723 GLY A N 1
ATOM 5817 C CA . GLY A 1 723 ? -37.131 -12.694 -7.023 1.00 87.12 723 GLY A CA 1
ATOM 5818 C C . GLY A 1 723 ? -36.114 -11.556 -6.875 1.00 87.12 723 GLY A C 1
ATOM 5819 O O . GLY A 1 723 ? -36.018 -10.717 -7.772 1.00 87.12 723 GLY A O 1
ATOM 5820 N N . PHE A 1 724 ? -35.302 -11.552 -5.816 1.00 91.44 724 PHE A N 1
ATOM 5821 C CA . PHE A 1 724 ? -34.198 -10.610 -5.651 1.00 91.44 724 PHE A CA 1
ATOM 5822 C C . PHE A 1 724 ? -32.946 -11.081 -6.392 1.00 91.44 724 PHE A C 1
ATOM 5824 O O . PHE A 1 724 ? -32.606 -12.264 -6.318 1.00 91.44 724 PHE A O 1
ATOM 5831 N N . PRO A 1 725 ? -32.224 -10.183 -7.084 1.00 94.44 725 PRO A N 1
ATOM 5832 C CA . PRO A 1 725 ? -30.949 -10.531 -7.693 1.00 94.44 725 PRO A CA 1
ATOM 5833 C C . PRO A 1 725 ? -29.926 -10.886 -6.612 1.00 94.44 725 PRO A C 1
ATOM 5835 O O . PRO A 1 725 ? -29.901 -10.266 -5.547 1.00 94.44 725 PRO A O 1
ATOM 5838 N N . VAL A 1 726 ? -29.062 -11.855 -6.913 1.00 94.25 726 VAL A N 1
ATOM 5839 C CA . VAL A 1 726 ? -27.944 -12.235 -6.044 1.00 94.25 726 VAL A CA 1
ATOM 5840 C C . VAL A 1 726 ? -26.644 -11.617 -6.541 1.00 94.25 726 VAL A C 1
ATOM 5842 O O . VAL A 1 726 ? -26.384 -11.570 -7.749 1.00 94.25 726 VAL A O 1
ATOM 5845 N N . ASP A 1 727 ? -25.835 -11.144 -5.603 1.00 93.25 727 ASP A N 1
ATOM 5846 C CA . ASP A 1 727 ? -24.436 -10.776 -5.793 1.00 93.25 727 ASP A CA 1
ATOM 5847 C C . ASP A 1 727 ? -23.545 -11.707 -4.959 1.00 93.25 727 ASP A C 1
ATOM 5849 O O . ASP A 1 727 ? -23.891 -12.050 -3.831 1.00 93.25 727 ASP A O 1
ATOM 5853 N N . VAL A 1 728 ? -22.409 -12.133 -5.510 1.00 91.06 728 VAL A N 1
ATOM 5854 C CA . VAL A 1 728 ? -21.463 -13.026 -4.826 1.00 91.06 728 VAL A CA 1
ATOM 5855 C C . VAL A 1 728 ? -20.149 -12.290 -4.648 1.00 91.06 728 VAL A C 1
ATOM 5857 O O . VAL A 1 728 ? -19.487 -11.951 -5.636 1.00 91.06 728 VAL A O 1
ATOM 5860 N N . ARG A 1 729 ? -19.764 -12.077 -3.390 1.00 89.94 729 ARG A N 1
ATOM 5861 C CA . ARG A 1 729 ? -18.551 -11.347 -2.994 1.00 89.94 729 ARG A CA 1
ATOM 5862 C C . ARG A 1 729 ? -17.670 -12.232 -2.124 1.00 89.94 729 ARG A C 1
ATOM 5864 O O . ARG A 1 729 ? -18.142 -13.229 -1.577 1.00 89.94 729 ARG A O 1
ATOM 5871 N N . GLU A 1 730 ? -16.395 -11.897 -2.003 1.00 87.94 730 GLU A N 1
ATOM 5872 C CA . GLU A 1 730 ? -15.542 -12.553 -1.012 1.00 87.94 730 GLU A CA 1
ATOM 5873 C C . GLU A 1 730 ? -15.705 -11.833 0.332 1.00 87.94 730 GLU A C 1
ATOM 5875 O O . GLU A 1 730 ? -15.909 -10.621 0.393 1.00 87.94 730 GLU A O 1
ATOM 5880 N N . GLY A 1 731 ? -15.706 -12.564 1.441 1.00 85.12 731 GLY A N 1
ATOM 5881 C CA . GLY A 1 731 ? -15.844 -11.939 2.752 1.00 85.12 731 GLY A CA 1
ATOM 5882 C C . GLY A 1 731 ? -15.959 -12.931 3.890 1.00 85.12 731 GLY A C 1
ATOM 5883 O O . GLY A 1 731 ? -16.282 -14.100 3.691 1.00 85.12 731 GLY A O 1
ATOM 5884 N N . TYR A 1 732 ? -15.689 -12.458 5.102 1.00 82.62 732 TYR A N 1
ATOM 5885 C CA . TYR A 1 732 ? -15.735 -13.274 6.311 1.00 82.62 732 TYR A CA 1
ATOM 5886 C C . TYR A 1 732 ? -16.131 -12.439 7.533 1.00 82.62 732 TYR A C 1
ATOM 5888 O O . TYR A 1 732 ? -16.128 -11.204 7.497 1.00 82.62 732 TYR A O 1
ATOM 5896 N N . VAL A 1 733 ? -16.473 -13.129 8.623 1.00 82.31 733 VAL A N 1
ATOM 5897 C CA . VAL A 1 733 ? -16.816 -12.532 9.922 1.00 82.31 733 VAL A CA 1
ATOM 5898 C C . VAL A 1 733 ? -15.806 -12.963 10.964 1.00 82.31 733 VAL A C 1
ATOM 5900 O O . VAL A 1 733 ? -15.504 -14.150 11.091 1.00 82.31 733 VAL A O 1
ATOM 5903 N N . LEU A 1 734 ? -15.346 -12.000 11.753 1.00 79.56 734 LEU A N 1
ATOM 5904 C CA . LEU A 1 734 ? -14.583 -12.241 12.969 1.00 79.56 734 LEU A CA 1
ATOM 5905 C C . LEU A 1 734 ? -15.424 -11.849 14.171 1.00 79.56 734 LEU A C 1
ATOM 5907 O O . LEU A 1 734 ? -15.973 -10.748 14.215 1.00 79.56 734 LEU A O 1
ATOM 5911 N N . LEU A 1 735 ? -15.479 -12.723 15.174 1.00 83.56 735 LEU A N 1
ATOM 5912 C CA . LEU A 1 735 ? -15.990 -12.330 16.484 1.00 83.56 735 LEU A CA 1
ATOM 5913 C C . LEU A 1 735 ? -15.115 -11.190 17.016 1.00 83.56 735 LEU A C 1
ATOM 5915 O O . LEU A 1 735 ? -13.888 -11.297 17.025 1.00 83.56 735 LEU A O 1
ATOM 5919 N N . SER A 1 736 ? -15.738 -10.096 17.450 1.00 75.25 736 SER A N 1
ATOM 5920 C CA . SER A 1 736 ? -15.046 -8.862 17.847 1.00 75.25 736 SER A CA 1
ATOM 5921 C C . SER A 1 736 ? -14.445 -8.963 19.254 1.00 75.25 736 SER A C 1
ATOM 5923 O O . SER A 1 736 ? -14.533 -8.025 20.043 1.00 75.25 736 SER A O 1
ATOM 5925 N N . MET A 1 737 ? -13.839 -10.098 19.598 1.00 70.94 737 MET A N 1
ATOM 5926 C CA . MET A 1 737 ? -13.090 -10.333 20.837 1.00 70.94 737 MET A CA 1
ATOM 5927 C C . MET A 1 737 ? -11.590 -10.125 20.593 1.00 70.94 737 MET A C 1
ATOM 5929 O O . MET A 1 737 ? -11.103 -10.334 19.484 1.00 70.94 737 MET A O 1
ATOM 5933 N N . ASN A 1 738 ? -10.843 -9.687 21.608 1.00 71.69 738 ASN A N 1
ATOM 5934 C CA . ASN A 1 738 ? -9.383 -9.575 21.513 1.00 71.69 738 ASN A CA 1
ATOM 5935 C C . ASN A 1 738 ? -8.720 -10.799 22.177 1.00 71.69 738 ASN A C 1
ATOM 5937 O O . ASN A 1 738 ? -9.039 -11.118 23.324 1.00 71.69 738 ASN A O 1
ATOM 5941 N N . ASN A 1 739 ? -7.795 -11.444 21.454 1.00 64.31 739 ASN A N 1
ATOM 5942 C CA . ASN A 1 739 ? -7.103 -12.685 21.834 1.00 64.31 739 ASN A CA 1
ATOM 5943 C C . ASN A 1 739 ? -5.682 -12.455 22.396 1.00 64.31 739 ASN A C 1
ATOM 5945 O O . ASN A 1 739 ? -4.802 -13.296 22.228 1.00 64.31 739 ASN A O 1
ATOM 5949 N N . GLY A 1 740 ? -5.431 -11.313 23.042 1.00 55.03 740 GLY A N 1
ATOM 5950 C CA . GLY A 1 740 ? -4.151 -11.031 23.705 1.00 55.03 740 GLY A CA 1
ATOM 5951 C C . GLY A 1 740 ? -3.088 -10.374 22.819 1.00 55.03 740 GLY A C 1
ATOM 5952 O O . GLY A 1 740 ? -1.942 -10.249 23.244 1.00 55.03 740 GLY A O 1
ATOM 5953 N N . GLN A 1 741 ? -3.443 -9.898 21.620 1.00 47.34 741 GLN A N 1
ATOM 5954 C CA . GLN A 1 741 ? -2.583 -8.962 20.894 1.00 47.34 741 GLN A CA 1
ATOM 5955 C C . GLN A 1 741 ? -2.682 -7.585 21.566 1.00 47.34 741 GLN A C 1
ATOM 5957 O O . GLN A 1 741 ? -3.780 -7.048 21.755 1.00 47.34 741 GLN A O 1
ATOM 5962 N N . SER A 1 742 ? -1.527 -7.027 21.944 1.00 41.81 742 SER A N 1
ATOM 5963 C CA . SER A 1 742 ? -1.395 -5.710 22.578 1.00 41.81 742 SER A CA 1
ATOM 5964 C C . SER A 1 742 ? -1.867 -4.601 21.634 1.00 41.81 742 SER A C 1
ATOM 5966 O O . SER A 1 742 ? -1.073 -3.962 20.950 1.00 41.81 742 SER A O 1
ATOM 5968 N N . GLN A 1 743 ? -3.169 -4.341 21.609 1.00 47.38 743 GLN A N 1
ATOM 5969 C CA . GLN A 1 743 ? -3.697 -3.078 21.116 1.00 47.38 743 GLN A CA 1
ATOM 5970 C C . GLN A 1 743 ? -3.500 -2.039 22.220 1.00 47.38 743 GLN A C 1
ATOM 5972 O O . GLN A 1 743 ? -3.984 -2.241 23.332 1.00 47.38 743 GLN A O 1
ATOM 5977 N N . ASN A 1 744 ? -2.781 -0.950 21.933 1.00 41.38 744 ASN A N 1
ATOM 5978 C CA . ASN A 1 744 ? -2.679 0.178 22.859 1.00 41.38 744 ASN A CA 1
ATOM 5979 C C . ASN A 1 744 ? -4.086 0.762 23.060 1.00 41.38 744 ASN A C 1
ATOM 5981 O O . ASN A 1 744 ? -4.631 1.329 22.109 1.00 41.38 744 ASN A O 1
ATOM 5985 N N . PRO A 1 745 ? -4.697 0.654 24.253 1.00 41.09 745 PRO A N 1
ATOM 5986 C CA . PRO A 1 745 ? -5.924 1.385 24.511 1.00 41.09 745 PRO A CA 1
ATOM 5987 C C . PRO A 1 745 ? -5.611 2.881 24.455 1.00 41.09 745 PRO A C 1
ATOM 5989 O O . PRO A 1 745 ? -4.529 3.312 24.861 1.00 41.09 745 PRO A O 1
ATOM 5992 N N . ALA A 1 746 ? -6.555 3.683 23.968 1.00 39.91 746 ALA A N 1
ATOM 5993 C CA . ALA A 1 746 ? -6.434 5.131 24.017 1.00 39.91 746 ALA A CA 1
ATOM 5994 C C . ALA A 1 746 ? -6.316 5.566 25.493 1.00 39.91 746 ALA A C 1
ATOM 5996 O O . ALA A 1 746 ? -7.284 5.535 26.259 1.00 39.91 746 ALA A O 1
ATOM 5997 N N . VAL A 1 747 ? -5.094 5.886 25.930 1.00 39.53 747 VAL A N 1
ATOM 5998 C CA . VAL A 1 747 ? -4.812 6.318 27.301 1.00 39.53 747 VAL A CA 1
ATOM 5999 C C . VAL A 1 747 ? -5.306 7.753 27.441 1.00 39.53 747 VAL A C 1
ATOM 6001 O O . VAL A 1 747 ? -4.593 8.710 27.156 1.00 39.53 747 VAL A O 1
ATOM 6004 N N . HIS A 1 748 ? -6.551 7.908 27.877 1.00 40.72 748 HIS A N 1
ATOM 6005 C CA . HIS A 1 748 ? -7.083 9.197 28.302 1.00 40.72 748 HIS A CA 1
ATOM 6006 C C . HIS A 1 748 ? -6.900 9.349 29.811 1.00 40.72 748 HIS A C 1
ATOM 6008 O O . HIS A 1 748 ? -7.166 8.416 30.576 1.00 40.72 748 HIS A O 1
ATOM 6014 N N . LEU A 1 749 ? -6.464 10.535 30.249 1.00 35.53 749 LEU A N 1
ATOM 6015 C CA . LEU A 1 749 ? -6.405 10.888 31.664 1.00 35.53 749 LEU A CA 1
ATOM 6016 C C . LEU A 1 749 ? -7.792 10.697 32.308 1.00 35.53 749 LEU A C 1
ATOM 6018 O O . LEU A 1 749 ? -8.701 11.492 32.089 1.00 35.53 749 LEU A O 1
ATOM 6022 N N . GLY A 1 750 ? -7.933 9.645 33.120 1.00 45.00 750 GLY A N 1
ATOM 6023 C CA . GLY A 1 750 ? -8.971 9.524 34.148 1.00 45.00 750 GLY A CA 1
ATOM 6024 C C . GLY A 1 750 ? -10.083 8.487 33.947 1.00 45.00 750 GLY A C 1
ATOM 6025 O O . GLY A 1 750 ? -10.744 8.174 34.932 1.00 45.00 750 GLY A O 1
ATOM 6026 N N . GLN A 1 751 ? -10.316 7.919 32.752 1.00 57.22 751 GLN A N 1
ATOM 6027 C CA . GLN A 1 751 ? -11.450 6.990 32.532 1.00 57.22 751 GLN A CA 1
ATOM 6028 C C . GLN A 1 751 ? -11.245 5.939 31.414 1.00 57.22 751 GLN A C 1
ATOM 6030 O O . GLN A 1 751 ? -12.166 5.666 30.642 1.00 57.22 751 GLN A O 1
ATOM 6035 N N . SER A 1 752 ? -10.063 5.324 31.291 1.00 74.25 752 SER A N 1
ATOM 6036 C CA . SER A 1 752 ? -9.890 4.262 30.283 1.00 74.25 752 SER A CA 1
ATOM 6037 C C . SER A 1 752 ? -10.712 3.005 30.623 1.00 74.25 752 SER A C 1
ATOM 6039 O O . SER A 1 752 ? -10.821 2.594 31.782 1.00 74.25 752 SER A O 1
ATOM 6041 N N . ALA A 1 753 ? -11.291 2.395 29.585 1.00 85.75 753 ALA A N 1
ATOM 6042 C CA . ALA A 1 753 ? -12.080 1.170 29.671 1.00 85.75 753 ALA A CA 1
ATOM 6043 C C . ALA A 1 753 ? -11.273 -0.042 30.169 1.00 85.75 753 ALA A C 1
ATOM 6045 O O . ALA A 1 753 ? -11.865 -0.989 30.688 1.00 85.75 753 ALA A O 1
ATOM 6046 N N . THR A 1 754 ? -9.943 -0.021 30.041 1.00 85.88 754 THR A N 1
ATOM 6047 C CA . THR A 1 754 ? -9.056 -1.144 30.385 1.00 85.88 754 THR A CA 1
ATOM 6048 C C . THR A 1 754 ? -8.536 -1.106 31.820 1.00 85.88 754 THR A C 1
ATOM 6050 O O . THR A 1 754 ? -7.883 -2.055 32.249 1.00 85.88 754 THR A O 1
ATOM 6053 N N . PHE A 1 755 ? -8.814 -0.048 32.588 1.00 84.56 755 PHE A N 1
ATOM 6054 C CA . PHE A 1 755 ? -8.432 0.032 34.000 1.00 84.56 755 PHE A CA 1
ATOM 6055 C C . PHE A 1 755 ? -9.551 -0.435 34.928 1.00 84.56 755 PHE A C 1
ATOM 6057 O O . PHE A 1 755 ? -10.729 -0.468 34.573 1.00 84.56 755 PHE A O 1
ATOM 6064 N N . TYR A 1 756 ? -9.168 -0.779 36.156 1.00 86.88 756 TYR A N 1
ATOM 6065 C CA . TYR A 1 756 ? -10.101 -1.100 37.230 1.00 86.88 756 TYR A CA 1
ATOM 6066 C C . TYR A 1 756 ? -11.116 0.025 37.458 1.00 86.88 756 TYR A C 1
ATOM 6068 O O . TYR A 1 756 ? -10.753 1.197 37.546 1.00 86.88 756 TYR A O 1
ATOM 6076 N N . SER A 1 757 ? -12.393 -0.349 37.545 1.00 86.62 757 SER A N 1
ATOM 6077 C CA . SER A 1 757 ? -13.518 0.557 37.753 1.00 86.62 757 SER A CA 1
ATOM 6078 C C . SER A 1 757 ? -14.357 0.087 38.937 1.00 86.62 757 SER A C 1
ATOM 6080 O O . SER A 1 757 ? -14.939 -1.001 38.912 1.00 86.62 757 SER A O 1
ATOM 6082 N N . ASP A 1 758 ? -14.444 0.936 39.955 1.00 86.81 758 ASP A N 1
ATOM 6083 C CA . ASP A 1 758 ? -15.359 0.790 41.083 1.00 86.81 758 ASP A CA 1
ATOM 6084 C C . ASP A 1 758 ? -15.928 2.175 41.432 1.00 86.81 758 ASP A C 1
ATOM 6086 O O . ASP A 1 758 ? -15.172 3.038 41.888 1.00 86.81 758 ASP A O 1
ATOM 6090 N N . PRO A 1 759 ? -17.215 2.448 41.149 1.00 89.06 759 PRO A N 1
ATOM 6091 C CA . PRO A 1 759 ? -18.239 1.540 40.607 1.00 89.06 759 PRO A CA 1
ATOM 6092 C C . PRO A 1 759 ? -17.978 1.034 39.167 1.00 89.06 759 PRO A C 1
ATOM 6094 O O . PRO A 1 759 ? -17.234 1.638 38.389 1.00 89.06 759 PRO A O 1
ATOM 6097 N N . LEU A 1 760 ? -18.608 -0.089 38.798 1.00 91.00 760 LEU A N 1
ATOM 6098 C CA . LEU A 1 760 ? -18.579 -0.668 37.447 1.00 91.00 760 LEU A CA 1
ATOM 6099 C C . LEU A 1 760 ? -19.289 0.238 36.435 1.00 91.00 760 LEU A C 1
ATOM 6101 O O . LEU A 1 760 ? -20.319 0.837 36.743 1.00 91.00 760 LEU A O 1
ATOM 6105 N N . ARG A 1 761 ? -18.769 0.286 35.205 1.00 90.81 761 ARG A N 1
ATOM 6106 C CA . ARG A 1 761 ? -19.291 1.114 34.108 1.00 90.81 761 ARG A CA 1
ATOM 6107 C C . ARG A 1 761 ? -19.512 0.294 32.840 1.00 90.81 761 ARG A C 1
ATOM 6109 O O . ARG A 1 761 ? -18.775 -0.656 32.575 1.00 90.81 761 ARG A O 1
ATOM 6116 N N . MET A 1 762 ? -20.495 0.701 32.037 1.00 91.00 762 MET A N 1
ATOM 6117 C CA . MET A 1 762 ? -20.640 0.241 30.649 1.00 91.00 762 MET A CA 1
ATOM 6118 C C . MET A 1 762 ? -19.389 0.579 29.835 1.00 91.00 762 MET A C 1
ATOM 6120 O O . MET A 1 762 ? -18.698 1.550 30.138 1.00 91.00 762 MET A O 1
ATOM 6124 N N . GLY A 1 763 ? -19.072 -0.214 28.816 1.00 91.12 763 GLY A N 1
ATOM 6125 C CA . GLY A 1 763 ? -17.883 0.003 27.987 1.00 91.12 763 GLY A CA 1
ATOM 6126 C C . GLY A 1 763 ? -16.574 -0.502 28.607 1.00 91.12 763 GLY A C 1
ATOM 6127 O O . GLY A 1 763 ? -15.569 -0.581 27.908 1.00 91.12 763 GLY A O 1
ATOM 6128 N N . CYS A 1 764 ? -16.557 -0.871 29.895 1.00 91.69 764 CYS A N 1
ATOM 6129 C CA . CYS A 1 764 ? -15.367 -1.419 30.543 1.00 91.69 764 CYS A CA 1
ATOM 6130 C C . CYS A 1 764 ? -14.951 -2.772 29.955 1.00 91.69 764 CYS A C 1
ATOM 6132 O O . CYS A 1 764 ? -15.785 -3.597 29.582 1.00 91.69 764 CYS A O 1
ATOM 6134 N N . SER A 1 765 ? -13.645 -3.017 29.981 1.00 92.94 765 SER A N 1
ATOM 6135 C CA . SER A 1 765 ? -13.030 -4.305 29.688 1.00 92.94 765 SER A CA 1
ATOM 6136 C C . SER A 1 765 ? -13.488 -5.377 30.661 1.00 92.94 765 SER A C 1
ATOM 6138 O O . SER A 1 765 ? -13.340 -5.213 31.875 1.00 92.94 765 SER A O 1
ATOM 6140 N N . ILE A 1 766 ? -13.989 -6.485 30.126 1.00 94.50 766 ILE A N 1
ATOM 6141 C CA . ILE A 1 766 ? -14.321 -7.680 30.900 1.00 94.50 766 ILE A CA 1
ATOM 6142 C C . ILE A 1 766 ? -13.819 -8.935 30.193 1.00 94.50 766 ILE A C 1
ATOM 6144 O O . ILE A 1 766 ? -13.635 -8.959 28.975 1.00 94.50 766 ILE A O 1
ATOM 6148 N N . GLY A 1 767 ? -13.605 -9.989 30.972 1.00 93.06 767 GLY A N 1
ATOM 6149 C CA . GLY A 1 767 ? -13.224 -11.302 30.461 1.00 93.06 767 GLY A CA 1
ATOM 6150 C C . GLY A 1 767 ? -13.416 -12.384 31.513 1.00 93.06 767 GLY A C 1
ATOM 6151 O O . GLY A 1 767 ? -13.563 -12.097 32.707 1.00 93.06 767 GLY A O 1
ATOM 6152 N N . ARG A 1 768 ? -13.420 -13.644 31.078 1.00 92.19 768 ARG A N 1
ATOM 6153 C CA . ARG A 1 768 ? -13.443 -14.786 31.998 1.00 92.19 768 ARG A CA 1
ATOM 6154 C C . ARG A 1 768 ? -12.117 -14.873 32.753 1.00 92.19 768 ARG A C 1
ATOM 6156 O O . ARG A 1 768 ? -11.049 -14.764 32.157 1.00 92.19 768 ARG A O 1
ATOM 6163 N N . ARG A 1 769 ? -12.186 -15.159 34.053 1.00 89.25 769 ARG A N 1
ATOM 6164 C CA . ARG A 1 769 ? -10.987 -15.403 34.858 1.00 89.25 769 ARG A CA 1
ATOM 6165 C C . ARG A 1 769 ? -10.186 -16.604 34.336 1.00 89.25 769 ARG A C 1
ATOM 6167 O O . ARG A 1 769 ? -10.740 -17.686 34.132 1.00 89.25 769 ARG A O 1
ATOM 6174 N N . GLY A 1 770 ? -8.879 -16.420 34.187 1.00 83.44 770 GLY A N 1
ATOM 6175 C CA . GLY A 1 770 ? -7.922 -17.407 33.693 1.00 83.44 770 GLY A CA 1
ATOM 6176 C C . GLY A 1 770 ? -7.918 -17.573 32.174 1.00 83.44 770 GLY A C 1
ATOM 6177 O O . GLY A 1 770 ? -7.325 -18.531 31.686 1.00 83.44 770 GLY A O 1
ATOM 6178 N N . LEU A 1 771 ? -8.594 -16.690 31.431 1.00 82.81 771 LEU A N 1
ATOM 6179 C CA . LEU A 1 771 ? -8.701 -16.766 29.980 1.00 82.81 771 LEU A CA 1
ATOM 6180 C C . LEU A 1 771 ? -8.322 -15.418 29.351 1.00 82.81 771 LEU A C 1
ATOM 6182 O O . LEU A 1 771 ? -8.885 -14.383 29.699 1.00 82.81 771 LEU A O 1
ATOM 6186 N N . ASN A 1 772 ? -7.396 -15.436 28.388 1.00 80.19 772 ASN A N 1
ATOM 6187 C CA . ASN A 1 772 ? -6.883 -14.235 27.713 1.00 80.19 772 ASN A CA 1
ATOM 6188 C C . ASN A 1 772 ? -7.817 -13.735 26.601 1.00 80.19 772 ASN A C 1
ATOM 6190 O O . ASN A 1 772 ? -7.376 -13.427 25.496 1.00 80.19 772 ASN A O 1
ATOM 6194 N N . LEU A 1 773 ? -9.116 -13.677 26.900 1.00 84.44 773 LEU A N 1
ATOM 6195 C CA . LEU A 1 773 ? -10.150 -13.147 26.018 1.00 84.44 773 LEU A CA 1
ATOM 6196 C C . LEU A 1 773 ? -10.740 -11.893 26.637 1.00 84.44 773 LEU A C 1
ATOM 6198 O O . LEU A 1 773 ? -11.125 -11.882 27.810 1.00 84.44 773 LEU A O 1
ATOM 6202 N N . THR A 1 774 ? -10.808 -10.843 25.827 1.00 88.19 774 THR A N 1
ATOM 6203 C CA . THR A 1 774 ? -11.340 -9.550 26.247 1.00 88.19 774 THR A CA 1
ATOM 6204 C C . THR A 1 774 ? -12.513 -9.145 25.376 1.00 88.19 774 THR A C 1
ATOM 6206 O O . THR A 1 774 ? -12.449 -9.220 24.146 1.00 88.19 774 THR A O 1
ATOM 6209 N N . GLY A 1 775 ? -13.552 -8.646 26.034 1.00 92.88 775 GLY A N 1
ATOM 6210 C CA . GLY A 1 775 ? -14.667 -7.951 25.415 1.00 92.88 775 GLY A CA 1
ATOM 6211 C C . GLY A 1 775 ? -15.116 -6.774 26.270 1.00 92.88 775 GLY A C 1
ATOM 6212 O O . GLY A 1 775 ? -14.376 -6.258 27.111 1.00 92.88 775 GLY A O 1
ATOM 6213 N N . THR A 1 776 ? -16.356 -6.362 26.053 1.00 95.12 776 THR A N 1
ATOM 6214 C CA . THR A 1 776 ? -16.946 -5.157 26.626 1.00 95.12 776 THR A CA 1
ATOM 6215 C C . THR A 1 776 ? -18.120 -5.495 27.545 1.00 95.12 776 THR A C 1
ATOM 6217 O O . THR A 1 776 ? -18.966 -6.333 27.221 1.00 95.12 776 THR A O 1
ATOM 6220 N N . LEU A 1 777 ? -18.206 -4.806 28.686 1.00 95.38 777 LEU A N 1
ATOM 6221 C CA . LEU A 1 777 ? -19.411 -4.765 29.515 1.00 95.38 777 LEU A CA 1
ATOM 6222 C C . LEU A 1 777 ? -20.502 -3.984 28.775 1.00 95.38 777 LEU A C 1
ATOM 6224 O O . LEU A 1 777 ? -20.361 -2.778 28.561 1.00 95.38 777 LEU A O 1
ATOM 6228 N N . GLY A 1 778 ? -21.578 -4.670 28.399 1.00 93.25 778 GLY A N 1
ATOM 6229 C CA . GLY A 1 778 ? -22.634 -4.132 27.552 1.00 93.25 778 GLY A CA 1
ATOM 6230 C C . GLY A 1 778 ? -23.563 -3.185 28.270 1.00 93.25 778 GLY A C 1
ATOM 6231 O O . GLY A 1 778 ? -23.458 -1.982 28.082 1.00 93.25 778 GLY A O 1
ATOM 6232 N N . MET A 1 779 ? -24.481 -3.716 29.073 1.00 91.25 779 MET A N 1
ATOM 6233 C CA . MET A 1 779 ? -25.471 -2.916 29.800 1.00 91.25 779 MET A CA 1
ATOM 6234 C C . MET A 1 779 ? -25.819 -3.543 31.142 1.00 91.25 779 MET A C 1
ATOM 6236 O O . MET A 1 779 ? -25.707 -4.758 31.295 1.00 91.25 779 MET A O 1
ATOM 6240 N N . PHE A 1 780 ? -26.277 -2.724 32.085 1.00 90.88 780 PHE A N 1
ATOM 6241 C CA . PHE A 1 780 ? -26.823 -3.194 33.357 1.00 90.88 780 PHE A CA 1
ATOM 6242 C C . PHE A 1 780 ? -28.323 -3.473 33.239 1.00 90.88 780 PHE A C 1
ATOM 6244 O O . PHE A 1 780 ? -29.032 -2.746 32.549 1.00 90.88 780 PHE A O 1
ATOM 6251 N N . VAL A 1 781 ? -28.792 -4.514 33.925 1.00 88.88 781 VAL A N 1
ATOM 6252 C CA . VAL A 1 781 ? -30.198 -4.942 33.980 1.00 88.88 781 VAL A CA 1
ATOM 6253 C C . VAL A 1 781 ? -30.531 -5.447 35.384 1.00 88.88 781 VAL A C 1
ATOM 6255 O O . VAL A 1 781 ? -29.654 -5.937 36.096 1.00 88.88 781 VAL A O 1
ATOM 6258 N N . GLU A 1 782 ? -31.796 -5.376 35.781 1.00 87.62 782 GLU A N 1
ATOM 6259 C CA . GLU A 1 782 ? -32.281 -6.021 37.004 1.00 87.62 782 GLU A CA 1
ATOM 6260 C C . GLU A 1 782 ? -32.887 -7.382 36.658 1.00 87.62 782 GLU A C 1
ATOM 6262 O O . GLU A 1 782 ? -33.720 -7.495 35.761 1.00 87.62 782 GLU A O 1
ATOM 6267 N N . HIS A 1 783 ? -32.467 -8.436 37.359 1.00 88.62 783 HIS A N 1
ATOM 6268 C CA . HIS A 1 783 ? -33.019 -9.773 37.143 1.00 88.62 783 HIS A CA 1
ATOM 6269 C C . HIS A 1 783 ? -33.131 -10.546 38.458 1.00 88.62 783 HIS A C 1
ATOM 6271 O O . HIS A 1 783 ? -32.129 -10.930 39.070 1.00 88.62 783 HIS A O 1
ATOM 6277 N N . GLY A 1 784 ? -34.369 -10.810 38.888 1.00 84.31 784 GLY A N 1
ATOM 6278 C CA . GLY A 1 784 ? -34.649 -11.533 40.132 1.00 84.31 784 GLY A CA 1
ATOM 6279 C C . GLY A 1 784 ? -34.193 -10.783 41.391 1.00 84.31 784 GLY A C 1
ATOM 6280 O O . GLY A 1 784 ? -33.664 -11.403 42.310 1.00 84.31 784 GLY A O 1
ATOM 6281 N N . GLY A 1 785 ? -34.342 -9.452 41.412 1.00 84.50 785 GLY A N 1
ATOM 6282 C CA . GLY A 1 785 ? -33.973 -8.590 42.545 1.00 84.50 785 GLY A CA 1
ATOM 6283 C C . GLY A 1 785 ? -32.466 -8.396 42.746 1.00 84.50 785 GLY A C 1
ATOM 6284 O O . GLY A 1 785 ? -32.047 -7.969 43.819 1.00 84.50 785 GLY A O 1
ATOM 6285 N N . SER A 1 786 ? -31.651 -8.758 41.751 1.00 89.19 786 SER A N 1
ATOM 6286 C CA . SER A 1 786 ? -30.199 -8.567 41.754 1.00 89.19 786 SER A CA 1
ATOM 6287 C C . SER A 1 786 ? -29.755 -7.793 40.517 1.00 89.19 786 SER A C 1
ATOM 6289 O O . SER A 1 786 ? -30.135 -8.141 39.394 1.00 89.19 786 SER A O 1
ATOM 6291 N N . THR A 1 787 ? -28.858 -6.829 40.721 1.00 91.44 787 THR A N 1
ATOM 6292 C CA . THR A 1 787 ? -28.206 -6.103 39.633 1.00 91.44 787 THR A CA 1
ATOM 6293 C C . THR A 1 787 ? -27.299 -7.044 38.841 1.00 91.44 787 THR A C 1
ATOM 6295 O O . THR A 1 787 ? -26.390 -7.688 39.378 1.00 91.44 787 THR A O 1
ATOM 6298 N N . CYS A 1 788 ? -27.552 -7.127 37.543 1.00 93.81 788 CYS A N 1
ATOM 6299 C CA . CYS A 1 788 ? -26.806 -7.932 36.589 1.00 93.81 788 CYS A CA 1
ATOM 6300 C C . CYS A 1 788 ? -26.273 -7.052 35.448 1.00 93.81 788 CYS A C 1
ATOM 6302 O O . CYS A 1 788 ? -26.670 -5.897 35.296 1.00 93.81 788 CYS A O 1
ATOM 6304 N N . PHE A 1 789 ? -25.379 -7.594 34.623 1.00 94.12 789 PHE A N 1
ATOM 6305 C CA . PHE A 1 789 ? -25.014 -6.990 33.342 1.00 94.12 789 PHE A CA 1
ATOM 6306 C C . PHE A 1 789 ? -24.981 -8.016 32.210 1.00 94.12 789 PHE A C 1
ATOM 6308 O O . PHE A 1 789 ? -24.795 -9.211 32.446 1.00 94.12 789 PHE A O 1
ATOM 6315 N N . LEU A 1 790 ? -25.149 -7.527 30.983 1.00 94.94 790 LEU A N 1
ATOM 6316 C CA . LEU A 1 790 ? -25.053 -8.303 29.750 1.00 94.94 790 LEU A CA 1
ATOM 6317 C C . LEU A 1 790 ? -23.699 -8.088 29.062 1.00 94.94 790 LEU A C 1
ATOM 6319 O O . LEU A 1 790 ? -23.134 -6.992 29.083 1.00 94.94 790 LEU A O 1
ATOM 6323 N N . THR A 1 791 ? -23.195 -9.141 28.431 1.00 96.12 791 THR A N 1
ATOM 6324 C CA . THR A 1 791 ? -22.075 -9.127 27.472 1.00 96.12 791 THR A CA 1
ATOM 6325 C C . THR A 1 791 ? -22.249 -10.294 26.493 1.00 96.12 791 THR A C 1
ATOM 6327 O O . THR A 1 791 ? -23.163 -11.097 26.673 1.00 96.12 791 THR A O 1
ATOM 6330 N N . CYS A 1 792 ? -21.407 -10.428 25.467 1.00 94.56 792 CYS A N 1
ATOM 6331 C CA . CYS A 1 792 ? -21.445 -11.605 24.590 1.00 94.56 792 CYS A CA 1
ATOM 6332 C C . CYS A 1 792 ? -20.981 -12.860 25.337 1.00 94.56 792 CYS A C 1
ATOM 6334 O O . CYS A 1 792 ? -20.021 -12.828 26.108 1.00 94.56 792 CYS A O 1
ATOM 6336 N N . SER A 1 793 ? -21.610 -14.000 25.067 1.00 92.25 793 SER A N 1
ATOM 6337 C CA . SER A 1 793 ? -21.210 -15.265 25.672 1.00 92.25 793 SER A CA 1
ATOM 6338 C C . SER A 1 793 ? -19.827 -15.716 25.199 1.00 92.25 793 SER A C 1
ATOM 6340 O O . SER A 1 793 ? -19.083 -16.284 26.002 1.00 92.25 793 SER A O 1
ATOM 6342 N N . HIS A 1 794 ? -19.461 -15.452 23.939 1.00 89.06 794 HIS A N 1
ATOM 6343 C CA . HIS A 1 794 ? -18.147 -15.835 23.407 1.00 89.06 794 HIS A CA 1
ATOM 6344 C C . HIS A 1 794 ? -16.980 -15.092 24.074 1.00 89.06 794 HIS A C 1
ATOM 6346 O O . HIS A 1 794 ? -15.875 -15.624 24.142 1.00 89.06 794 HIS A O 1
ATOM 6352 N N . VAL A 1 795 ? -17.213 -13.890 24.619 1.00 90.44 795 VAL A N 1
ATOM 6353 C CA . VAL A 1 795 ? -16.196 -13.115 25.361 1.00 90.44 795 VAL A CA 1
ATOM 6354 C C . VAL A 1 795 ? -15.702 -13.890 26.586 1.00 90.44 795 VAL A C 1
ATOM 6356 O O . VAL A 1 795 ? -14.571 -13.720 27.037 1.00 90.44 795 VAL A O 1
ATOM 6359 N N . LEU A 1 796 ? -16.540 -14.783 27.111 1.00 90.81 796 LEU A N 1
ATOM 6360 C CA . LEU A 1 796 ? -16.235 -15.627 28.259 1.00 90.81 796 LEU A CA 1
ATOM 6361 C C . LEU A 1 796 ? -15.690 -17.014 27.859 1.00 90.81 796 LEU A C 1
ATOM 6363 O O . LEU A 1 796 ? -15.351 -17.815 28.735 1.00 90.81 796 LEU A O 1
ATOM 6367 N N . GLY A 1 797 ? -15.591 -17.298 26.558 1.00 82.00 797 GLY A N 1
ATOM 6368 C CA . GLY A 1 797 ? -15.023 -18.521 25.992 1.00 82.00 797 GLY A CA 1
ATOM 6369 C C . GLY A 1 797 ? -15.909 -19.198 24.943 1.00 82.00 797 GLY A C 1
ATOM 6370 O O . GLY A 1 797 ? -17.120 -18.986 24.886 1.00 82.00 797 GLY A O 1
ATOM 6371 N N . ILE A 1 798 ? -15.276 -20.051 24.131 1.00 74.38 798 ILE A N 1
ATOM 6372 C CA . ILE A 1 798 ? -15.911 -20.946 23.155 1.00 74.38 798 ILE A CA 1
ATOM 6373 C C . ILE A 1 798 ? -15.319 -22.357 23.377 1.00 74.38 798 ILE A C 1
ATOM 6375 O O . ILE A 1 798 ? -14.098 -22.493 23.311 1.00 74.38 798 ILE A O 1
ATOM 6379 N N . PRO A 1 799 ? -16.120 -23.402 23.671 1.00 71.81 799 PRO A N 1
ATOM 6380 C CA . PRO A 1 799 ? -17.566 -23.370 23.871 1.00 71.81 799 PRO A CA 1
ATOM 6381 C C . PRO A 1 799 ? -17.952 -22.493 25.072 1.00 71.81 799 PRO A C 1
ATOM 6383 O O . PRO A 1 799 ? -17.104 -22.203 25.923 1.00 71.81 799 PRO A O 1
ATOM 6386 N N . PRO A 1 800 ? -19.219 -22.053 25.160 1.00 77.81 800 PRO A N 1
ATOM 6387 C CA . PRO A 1 800 ? -19.552 -21.027 26.127 1.00 77.81 800 PRO A CA 1
ATOM 6388 C C . PRO A 1 800 ? -19.431 -21.526 27.576 1.00 77.81 800 PRO A C 1
ATOM 6390 O O . PRO A 1 800 ? -19.546 -22.733 27.830 1.00 77.81 800 PRO A O 1
ATOM 6393 N N . PRO A 1 801 ? -19.164 -20.628 28.540 1.00 80.56 801 PRO A N 1
ATOM 6394 C CA . PRO A 1 801 ? -18.710 -21.008 29.875 1.00 80.56 801 PRO A CA 1
ATOM 6395 C C . PRO A 1 801 ? -19.776 -21.783 30.661 1.00 80.56 801 PRO A C 1
ATOM 6397 O O . PRO A 1 801 ? -20.969 -21.782 30.327 1.00 80.56 801 PRO A O 1
ATOM 6400 N N . ALA A 1 802 ? -19.336 -22.440 31.735 1.00 87.94 802 ALA A N 1
ATOM 6401 C CA . ALA A 1 802 ? -20.238 -22.996 32.736 1.00 87.94 802 ALA A CA 1
ATOM 6402 C C . ALA A 1 802 ? -20.922 -21.869 33.530 1.00 87.94 802 ALA A C 1
ATOM 6404 O O . ALA A 1 802 ? -20.368 -20.775 33.675 1.00 87.94 802 ALA A O 1
ATOM 6405 N N . ILE A 1 803 ? -22.104 -22.153 34.078 1.00 93.19 803 ILE A N 1
ATOM 6406 C CA . ILE A 1 803 ? -22.745 -21.293 35.085 1.00 93.19 803 ILE A CA 1
ATOM 6407 C C . ILE A 1 803 ? -21.794 -21.152 36.291 1.00 93.19 803 ILE A C 1
ATOM 6409 O O . ILE A 1 803 ? -20.934 -22.007 36.510 1.00 93.19 803 ILE A O 1
ATOM 6413 N N . ASP A 1 804 ? -21.893 -20.037 37.012 1.00 92.88 804 ASP A N 1
ATOM 6414 C CA . ASP A 1 804 ? -21.041 -19.634 38.140 1.00 92.88 804 ASP A CA 1
ATOM 6415 C C . ASP A 1 804 ? -19.574 -19.329 37.788 1.00 92.88 804 ASP A C 1
ATOM 6417 O O . ASP A 1 804 ? -18.761 -19.049 38.672 1.00 92.88 804 ASP A O 1
ATOM 6421 N N . THR A 1 805 ? -19.219 -19.311 36.498 1.00 94.19 805 THR A N 1
ATOM 6422 C CA . THR A 1 805 ? -17.884 -18.886 36.052 1.00 94.19 805 THR A CA 1
ATOM 6423 C C . THR A 1 805 ? -17.615 -17.437 36.466 1.00 94.19 805 THR A C 1
ATOM 6425 O O . THR A 1 805 ? -18.436 -16.553 36.224 1.00 94.19 805 THR A O 1
ATOM 6428 N N . GLU A 1 806 ? -16.450 -17.185 37.064 1.00 95.56 806 GLU A N 1
ATOM 6429 C CA . GLU A 1 806 ? -16.032 -15.851 37.503 1.00 95.56 806 GLU A CA 1
ATOM 6430 C C . GLU A 1 806 ? -15.636 -14.950 36.323 1.00 95.56 806 GLU A C 1
ATOM 6432 O O . GLU A 1 806 ? -14.875 -15.349 35.432 1.00 95.56 806 GLU A O 1
ATOM 6437 N N . VAL A 1 807 ? -16.123 -13.708 36.358 1.00 95.69 807 VAL A N 1
ATOM 6438 C CA . VAL A 1 807 ? -15.830 -12.656 35.376 1.00 95.69 807 VAL A CA 1
ATOM 6439 C C . VAL A 1 807 ? -15.021 -11.551 36.051 1.00 95.69 807 VAL A C 1
ATOM 6441 O O . VAL A 1 807 ? -15.346 -11.124 37.163 1.00 95.69 807 VAL A O 1
ATOM 6444 N N . CYS A 1 808 ? -13.962 -11.093 35.384 1.00 93.38 808 CYS A N 1
ATOM 6445 C CA . CYS A 1 808 ? -13.039 -10.079 35.888 1.00 93.38 808 CYS A CA 1
ATOM 6446 C C . CYS A 1 808 ? -13.207 -8.738 35.161 1.00 93.38 808 CYS A C 1
ATOM 6448 O O . CYS A 1 808 ? -13.408 -8.707 33.947 1.00 93.38 808 CYS A O 1
ATOM 6450 N N . GLN A 1 809 ? -13.054 -7.639 35.907 1.00 92.75 809 GLN A N 1
ATOM 6451 C CA . GLN A 1 809 ? -12.921 -6.271 35.402 1.00 92.75 809 GLN A CA 1
ATOM 6452 C C . GLN A 1 809 ? -11.708 -5.599 36.095 1.00 92.75 809 GLN A C 1
ATOM 6454 O O . GLN A 1 809 ? -11.713 -5.488 37.332 1.00 92.75 809 GLN A O 1
ATOM 6459 N N . PRO A 1 810 ? -10.685 -5.149 35.333 1.00 89.88 810 PRO A N 1
ATOM 6460 C CA . PRO A 1 810 ? -10.551 -5.333 33.881 1.00 89.88 810 PRO A CA 1
ATOM 6461 C C . PRO A 1 810 ? -10.325 -6.812 33.518 1.00 89.88 810 PRO A C 1
ATOM 6463 O O . PRO A 1 810 ? -10.102 -7.622 34.420 1.00 89.88 810 PRO A O 1
ATOM 6466 N N . SER A 1 811 ? -10.368 -7.192 32.238 1.00 90.12 811 SER A N 1
ATOM 6467 C CA . SER A 1 811 ? -10.031 -8.568 31.824 1.00 90.12 811 SER A CA 1
ATOM 6468 C C . SER A 1 811 ? -8.625 -8.981 32.297 1.00 90.12 811 SER A C 1
ATOM 6470 O O . SER A 1 811 ? -7.816 -8.139 32.704 1.00 90.12 811 SER A O 1
ATOM 6472 N N . ASP A 1 812 ? -8.319 -10.281 32.322 1.00 85.94 812 ASP A N 1
ATOM 6473 C CA . ASP A 1 812 ? -6.975 -10.748 32.708 1.00 85.94 812 ASP A CA 1
ATOM 6474 C C . ASP A 1 812 ? -5.910 -10.293 31.695 1.00 85.94 812 ASP A C 1
ATOM 6476 O O . ASP A 1 812 ? -4.847 -9.831 32.106 1.00 85.94 812 ASP A O 1
ATOM 6480 N N . ALA A 1 813 ? -6.239 -10.279 30.399 1.00 83.00 813 ALA A N 1
ATOM 6481 C CA . ALA A 1 813 ? -5.349 -9.764 29.358 1.00 83.00 813 ALA A CA 1
ATOM 6482 C C . ALA A 1 813 ? -5.043 -8.260 29.527 1.00 83.00 813 ALA A C 1
ATOM 6484 O O . ALA A 1 813 ? -3.890 -7.847 29.407 1.00 83.00 813 ALA A O 1
ATOM 6485 N N . ASP A 1 814 ? -6.041 -7.432 29.862 1.00 84.56 814 ASP A N 1
ATOM 6486 C CA . ASP A 1 814 ? -5.808 -6.000 30.110 1.00 84.56 814 ASP A CA 1
ATOM 6487 C C . ASP A 1 814 ? -5.036 -5.745 31.403 1.00 84.56 814 ASP A C 1
ATOM 6489 O O . ASP A 1 814 ? -4.233 -4.816 31.481 1.00 84.56 814 ASP A O 1
ATOM 6493 N N . GLN A 1 815 ? -5.232 -6.581 32.421 1.00 81.50 815 GLN A N 1
ATOM 6494 C CA . GLN A 1 815 ? -4.438 -6.503 33.644 1.00 81.50 815 GLN A CA 1
ATOM 6495 C C . GLN A 1 815 ? -2.964 -6.767 33.379 1.00 81.50 815 GLN A C 1
ATOM 6497 O O . GLN A 1 815 ? -2.106 -6.046 33.891 1.00 81.50 815 GLN A O 1
ATOM 6502 N N . GLU A 1 816 ? -2.680 -7.811 32.603 1.00 75.50 816 GLU A N 1
ATOM 6503 C CA . GLU A 1 816 ? -1.326 -8.179 32.228 1.00 75.50 816 GLU A CA 1
ATOM 6504 C C . GLU A 1 816 ? -0.674 -7.048 31.425 1.00 75.50 816 GLU A C 1
ATOM 6506 O O . GLU A 1 816 ? 0.408 -6.588 31.796 1.00 75.50 816 GLU A O 1
ATOM 6511 N N . ALA A 1 817 ? -1.361 -6.504 30.417 1.00 72.12 817 ALA A N 1
ATOM 6512 C CA . ALA A 1 817 ? -0.871 -5.368 29.633 1.00 72.12 817 ALA A CA 1
ATOM 6513 C C . ALA A 1 817 ? -0.602 -4.118 30.498 1.00 72.12 817 ALA A C 1
ATOM 6515 O O . ALA A 1 817 ? 0.467 -3.505 30.409 1.00 72.12 817 ALA A O 1
ATOM 6516 N N . ASN A 1 818 ? -1.526 -3.769 31.399 1.00 72.12 818 ASN A N 1
ATOM 6517 C CA . ASN A 1 818 ? -1.369 -2.626 32.303 1.00 72.12 818 ASN A CA 1
ATOM 6518 C C . ASN A 1 818 ? -0.185 -2.797 33.273 1.00 72.12 818 ASN A C 1
ATOM 6520 O O . ASN A 1 818 ? 0.458 -1.811 33.638 1.00 72.12 818 ASN A O 1
ATOM 6524 N N . HIS A 1 819 ? 0.135 -4.028 33.689 1.00 67.31 819 HIS A N 1
ATOM 6525 C CA . HIS A 1 819 ? 1.303 -4.299 34.532 1.00 67.31 819 HIS A CA 1
ATOM 6526 C C . HIS A 1 819 ? 2.639 -4.132 33.799 1.00 67.31 819 HIS A C 1
ATOM 6528 O O . HIS A 1 819 ? 3.611 -3.717 34.434 1.00 67.31 819 HIS A O 1
ATOM 6534 N N . HIS A 1 820 ? 2.694 -4.424 32.498 1.00 58.84 820 HIS A N 1
ATOM 6535 C CA . HIS A 1 820 ? 3.906 -4.266 31.689 1.00 58.84 820 HIS A CA 1
ATOM 6536 C C . HIS A 1 820 ? 4.204 -2.787 31.361 1.00 58.84 820 HIS A C 1
ATOM 6538 O O . HIS A 1 820 ? 5.366 -2.388 31.336 1.00 58.84 820 HIS A O 1
ATOM 6544 N N . ASN A 1 821 ? 3.174 -1.946 31.214 1.00 54.34 821 ASN A N 1
ATOM 6545 C CA . ASN A 1 821 ? 3.278 -0.541 30.784 1.00 54.34 821 ASN A CA 1
ATOM 6546 C C . ASN A 1 821 ? 3.530 0.489 31.916 1.00 54.34 821 ASN A C 1
ATOM 6548 O O . ASN A 1 821 ? 3.108 1.639 31.799 1.00 54.34 821 ASN A O 1
ATOM 6552 N N . ARG A 1 822 ? 4.188 0.123 33.030 1.00 52.06 822 ARG A N 1
ATOM 6553 C CA . ARG A 1 822 ? 4.358 0.982 34.233 1.00 52.06 822 ARG A CA 1
ATOM 6554 C C . ARG A 1 822 ? 4.969 2.373 33.943 1.00 52.06 822 ARG A C 1
ATOM 6556 O O . ARG A 1 822 ? 6.177 2.562 34.044 1.00 52.06 822 ARG A O 1
ATOM 6563 N N . LEU A 1 823 ? 4.104 3.362 33.701 1.00 42.34 823 LEU A N 1
ATOM 6564 C CA . LEU A 1 823 ? 4.403 4.802 33.707 1.00 42.34 823 LEU A CA 1
ATOM 6565 C C . LEU A 1 823 ? 3.548 5.607 34.705 1.00 42.34 823 LEU A C 1
ATOM 6567 O O . LEU A 1 823 ? 3.713 6.819 34.784 1.00 42.34 823 LEU A O 1
ATOM 6571 N N . VAL A 1 824 ? 2.680 4.986 35.517 1.00 42.38 824 VAL A N 1
ATOM 6572 C CA . VAL A 1 824 ? 1.933 5.714 36.562 1.00 42.38 824 VAL A CA 1
ATOM 6573 C C . VAL A 1 824 ? 1.812 4.907 37.860 1.00 42.38 824 VAL A C 1
ATOM 6575 O O . VAL A 1 824 ? 1.273 3.807 37.874 1.00 42.38 824 VAL A O 1
ATOM 6578 N N . SER A 1 825 ? 2.360 5.516 38.917 1.00 34.69 825 SER A N 1
ATOM 6579 C CA . SER A 1 825 ? 2.030 5.481 40.351 1.00 34.69 825 SER A CA 1
ATOM 6580 C C . SER A 1 825 ? 1.325 4.260 40.949 1.00 34.69 825 SER A C 1
ATOM 6582 O O . SER A 1 825 ? 0.190 3.929 40.622 1.00 34.69 825 SER A O 1
ATOM 6584 N N . GLU A 1 826 ? 1.960 3.733 41.997 1.00 44.19 826 GLU A N 1
ATOM 6585 C CA . GLU A 1 826 ? 1.341 3.023 43.117 1.00 44.19 826 GLU A CA 1
ATOM 6586 C C . GLU A 1 826 ? -0.009 3.646 43.506 1.00 44.19 826 GLU A C 1
ATOM 6588 O O . GLU A 1 826 ? -0.080 4.849 43.758 1.00 44.19 826 GLU A O 1
ATOM 6593 N N . THR A 1 827 ? -1.072 2.834 43.512 1.00 38.66 827 THR A N 1
ATOM 6594 C CA . THR A 1 827 ? -2.255 2.875 44.404 1.00 38.66 827 THR A CA 1
ATOM 6595 C C . THR A 1 827 ? -3.389 2.061 43.779 1.00 38.66 827 THR A C 1
ATOM 6597 O O . THR A 1 827 ? -4.321 2.625 43.244 1.00 38.66 827 THR A O 1
ATOM 6600 N N . VAL A 1 828 ? -3.297 0.731 43.793 1.00 45.03 828 VAL A N 1
ATOM 6601 C CA . VAL A 1 828 ? -4.357 -0.195 44.247 1.00 45.03 828 VAL A CA 1
ATOM 6602 C C . VAL A 1 828 ? -3.695 -1.572 44.252 1.00 45.03 828 VAL A C 1
ATOM 6604 O O . VAL A 1 828 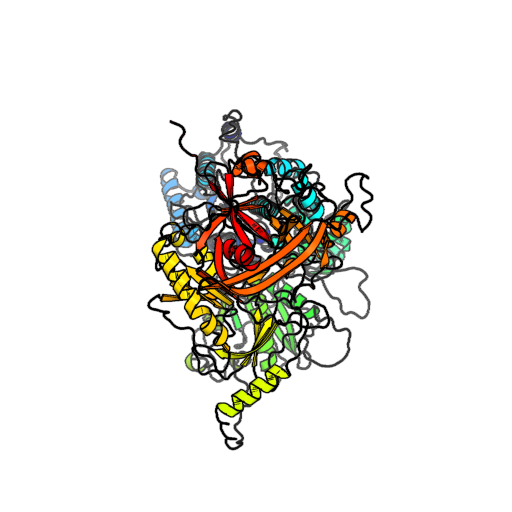? -3.422 -2.158 43.206 1.00 45.03 828 VAL A O 1
ATOM 6607 N N . ASP A 1 829 ? -3.428 -2.091 45.445 1.00 43.59 829 ASP A N 1
ATOM 6608 C CA . ASP A 1 829 ? -3.125 -3.502 45.661 1.00 43.59 829 ASP A CA 1
ATOM 6609 C C . ASP A 1 829 ? -4.419 -4.301 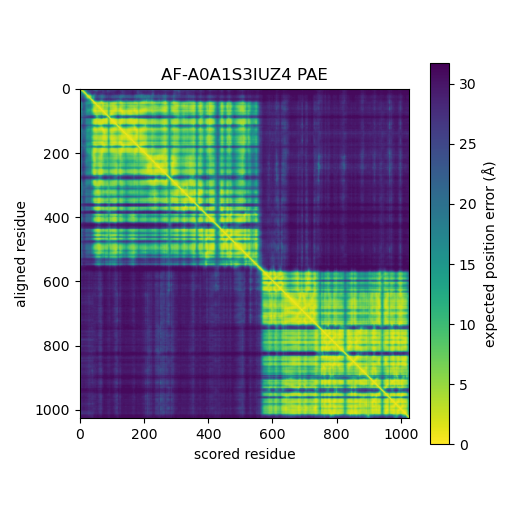45.425 1.00 43.59 829 ASP A C 1
ATOM 6611 O O . ASP A 1 829 ? -5.143 -4.666 46.354 1.00 43.59 829 ASP A O 1
ATOM 6615 N N . SER A 1 830 ? -4.816 -4.469 44.158 1.00 47.56 830 SER A N 1
ATOM 6616 C CA . SER A 1 830 ? -6.002 -5.254 43.829 1.00 47.56 830 SER A CA 1
ATOM 6617 C C . SER A 1 830 ? -5.590 -6.714 43.913 1.00 47.56 830 SER A C 1
ATOM 6619 O O . SER A 1 830 ? -5.142 -7.307 42.928 1.00 47.56 830 SER A O 1
ATOM 6621 N N . SER A 1 831 ? -5.720 -7.302 45.102 1.00 52.38 831 SER A N 1
ATOM 6622 C CA . SER A 1 831 ? -5.671 -8.757 45.245 1.00 52.38 831 SER A CA 1
ATOM 6623 C C . SER A 1 831 ? -6.518 -9.403 44.136 1.00 52.38 831 SER A C 1
ATOM 6625 O O . SER A 1 831 ? -7.555 -8.860 43.744 1.00 52.38 831 SER A O 1
ATOM 6627 N N . SER A 1 832 ? -6.111 -10.566 43.622 1.00 60.66 832 SER A N 1
ATOM 6628 C CA . SER A 1 832 ? -6.794 -11.250 42.506 1.00 60.66 832 SER A CA 1
ATOM 6629 C C . SER A 1 832 ? -8.303 -11.472 42.718 1.00 60.66 832 SER A C 1
ATOM 6631 O O . SER A 1 832 ? -9.020 -11.733 41.756 1.00 60.66 832 SER A O 1
ATOM 6633 N N . ARG A 1 833 ? -8.797 -11.346 43.961 1.00 63.25 833 ARG A N 1
ATOM 6634 C CA . ARG A 1 833 ? -10.222 -11.364 44.314 1.00 63.25 833 ARG A CA 1
ATOM 6635 C C . ARG A 1 833 ? -10.965 -10.054 44.041 1.00 63.25 833 ARG A C 1
ATOM 6637 O O . ARG A 1 833 ? -12.108 -10.127 43.617 1.00 63.25 833 ARG A O 1
ATOM 6644 N N . ALA A 1 834 ? -10.353 -8.884 44.233 1.00 73.50 834 ALA A N 1
ATOM 6645 C CA . ALA A 1 834 ? -11.031 -7.592 44.048 1.00 73.50 834 ALA A CA 1
ATOM 6646 C C . ALA A 1 834 ? -11.448 -7.348 42.584 1.00 73.50 834 ALA A C 1
ATOM 6648 O O . ALA A 1 834 ? -12.429 -6.664 42.308 1.00 73.50 834 ALA A O 1
ATOM 6649 N N . ARG A 1 835 ? -10.727 -7.949 41.629 1.00 89.12 835 ARG A N 1
ATOM 6650 C CA . ARG A 1 835 ? -11.003 -7.872 40.184 1.00 89.12 835 ARG A CA 1
ATOM 6651 C C . ARG A 1 835 ? -12.252 -8.633 39.740 1.00 89.12 835 ARG A C 1
ATOM 6653 O O . ARG A 1 835 ? -12.765 -8.332 38.667 1.00 89.12 835 ARG A O 1
ATOM 6660 N N . ILE A 1 836 ? -12.740 -9.586 40.532 1.00 92.75 836 ILE A N 1
ATOM 6661 C CA . ILE A 1 836 ? -13.952 -10.340 40.204 1.00 92.75 836 ILE A CA 1
ATOM 6662 C C . ILE A 1 836 ? -15.133 -9.375 40.295 1.00 92.75 836 ILE A C 1
ATOM 6664 O O . ILE A 1 836 ? -15.431 -8.858 41.368 1.00 92.75 836 ILE A O 1
ATOM 6668 N N . CYS A 1 837 ? -15.779 -9.103 39.166 1.00 93.56 837 CYS A N 1
ATOM 6669 C CA . CYS A 1 837 ? -16.910 -8.180 39.091 1.00 93.56 837 CYS A CA 1
ATOM 6670 C C . CYS A 1 837 ? -18.263 -8.901 39.092 1.00 93.56 837 CYS A C 1
ATOM 6672 O O . CYS A 1 837 ? -19.290 -8.276 39.352 1.00 93.56 837 CYS A O 1
ATOM 6674 N N . GLY A 1 838 ? -18.279 -10.210 38.828 1.00 95.31 838 GLY A N 1
ATOM 6675 C CA . GLY A 1 838 ? -19.503 -10.995 38.832 1.00 95.31 838 GLY A CA 1
ATOM 6676 C C . GLY A 1 838 ? -19.306 -12.465 38.480 1.00 95.31 838 GLY A C 1
ATOM 6677 O O . GLY A 1 838 ? -18.180 -12.936 38.297 1.00 95.31 838 GLY A O 1
ATOM 6678 N N . VAL A 1 839 ? -20.420 -13.191 38.403 1.00 96.19 839 VAL A N 1
ATOM 6679 C CA . VAL A 1 839 ? -20.472 -14.600 37.979 1.00 96.19 839 VAL A CA 1
ATOM 6680 C C . VAL A 1 839 ? -21.542 -14.833 36.921 1.00 96.19 839 VAL A C 1
ATOM 6682 O O . VAL A 1 839 ? -22.596 -14.197 36.951 1.00 96.19 839 VAL A O 1
ATOM 6685 N N . VAL A 1 840 ? -21.271 -15.744 35.987 1.00 97.12 840 VAL A N 1
ATOM 6686 C CA . VAL A 1 840 ? -22.217 -16.116 34.925 1.00 97.12 840 VAL A CA 1
ATOM 6687 C C . VAL A 1 840 ? -23.457 -16.764 35.535 1.00 97.12 840 VAL A C 1
ATOM 6689 O O . VAL A 1 840 ? -23.360 -17.833 36.131 1.00 97.12 840 VAL A O 1
ATOM 6692 N N . LYS A 1 841 ? -24.621 -16.141 35.350 1.00 95.81 841 LYS A N 1
ATOM 6693 C CA . LYS A 1 841 ? -25.925 -16.666 35.771 1.00 95.81 841 LYS A CA 1
ATOM 6694 C C . LYS A 1 841 ? -26.556 -17.501 34.659 1.00 95.81 841 LYS A C 1
ATOM 6696 O O . LYS A 1 841 ? -26.920 -18.649 34.879 1.00 95.81 841 LYS A O 1
ATOM 6701 N N . GLU A 1 842 ? -26.627 -16.939 33.455 1.00 95.12 842 GLU A N 1
ATOM 6702 C CA . GLU A 1 842 ? -27.208 -17.575 32.266 1.00 95.12 842 GLU A CA 1
ATOM 6703 C C . GLU A 1 842 ? -26.409 -17.195 31.015 1.00 95.12 842 GLU A C 1
ATOM 6705 O O . GLU A 1 842 ? -25.728 -16.168 30.996 1.00 95.12 842 GLU A O 1
ATOM 6710 N N . ARG A 1 843 ? -26.455 -18.030 29.969 1.00 93.88 843 ARG A N 1
ATOM 6711 C CA . ARG A 1 843 ? -25.771 -17.760 28.698 1.00 93.88 843 ARG A CA 1
ATOM 6712 C C . ARG A 1 843 ? -26.433 -18.445 27.513 1.00 93.88 843 ARG A C 1
ATOM 6714 O O . ARG A 1 843 ? -26.970 -19.544 27.640 1.00 93.88 843 ARG A O 1
ATOM 6721 N N . VAL A 1 844 ? -26.318 -17.824 26.349 1.00 91.19 844 VAL A N 1
ATOM 6722 C CA . VAL A 1 844 ? -26.831 -18.316 25.073 1.00 91.19 844 VAL A CA 1
ATOM 6723 C C . VAL A 1 844 ? -25.882 -17.894 23.954 1.00 91.19 844 VAL A C 1
ATOM 6725 O O . VAL A 1 844 ? -25.397 -16.769 23.929 1.00 91.19 844 VAL A O 1
ATOM 6728 N N . PHE A 1 845 ? -25.579 -18.829 23.059 1.00 88.75 845 PHE A N 1
ATOM 6729 C CA . PHE A 1 845 ? -24.833 -18.571 21.830 1.00 88.75 845 PHE A CA 1
ATOM 6730 C C . PHE A 1 845 ? -25.362 -19.517 20.756 1.00 88.75 845 PHE A C 1
ATOM 6732 O O . PHE A 1 845 ? -24.825 -20.609 20.586 1.00 88.75 845 PHE A O 1
ATOM 6739 N N . ARG A 1 846 ? -26.522 -19.176 20.183 1.00 87.94 846 ARG A N 1
ATOM 6740 C CA . ARG A 1 846 ? -27.262 -19.978 19.189 1.00 87.94 846 ARG A CA 1
ATOM 6741 C C . ARG A 1 846 ? -28.469 -19.206 18.658 1.00 87.94 846 ARG A C 1
ATOM 6743 O O . ARG A 1 846 ? -28.866 -18.195 19.233 1.00 87.94 846 ARG A O 1
ATOM 6750 N N . ASN A 1 847 ? -29.111 -19.751 17.632 1.00 88.00 847 ASN A N 1
ATOM 6751 C CA . ASN A 1 847 ? -30.453 -19.343 17.237 1.00 88.00 847 ASN A CA 1
ATOM 6752 C C . ASN A 1 847 ? -31.511 -19.784 18.272 1.00 88.00 847 ASN A C 1
ATOM 6754 O O . ASN A 1 847 ? -31.475 -20.911 18.775 1.00 88.00 847 ASN A O 1
ATOM 6758 N N . VAL A 1 848 ? -32.455 -18.895 18.588 1.00 88.69 848 VAL A N 1
ATOM 6759 C CA . VAL A 1 848 ? -33.581 -19.126 19.505 1.00 88.69 848 VAL A CA 1
ATOM 6760 C C . VAL A 1 848 ? -34.888 -18.746 18.815 1.00 88.69 848 VAL A C 1
ATOM 6762 O O . VAL A 1 848 ? -34.981 -17.689 18.190 1.00 88.69 848 VAL A O 1
ATOM 6765 N N . ASP A 1 849 ? -35.901 -19.597 18.961 1.00 88.25 849 ASP A N 1
ATOM 6766 C CA . ASP A 1 849 ? -37.238 -19.345 18.429 1.00 88.25 849 ASP A CA 1
ATOM 6767 C C . ASP A 1 849 ? -38.044 -18.495 19.416 1.00 88.25 849 ASP A C 1
ATOM 6769 O O . ASP A 1 849 ? -38.349 -18.925 20.532 1.00 88.25 849 ASP A O 1
ATOM 6773 N N . ILE A 1 850 ? -38.392 -17.276 19.006 1.00 83.44 850 ILE A N 1
ATOM 6774 C CA . ILE A 1 850 ? -39.142 -16.315 19.815 1.00 83.44 850 ILE A CA 1
ATOM 6775 C C . ILE A 1 850 ? -40.269 -15.727 18.969 1.00 83.44 850 ILE A C 1
ATOM 6777 O O . ILE A 1 850 ? -40.042 -15.224 17.872 1.00 83.44 850 ILE A O 1
ATOM 6781 N N . LYS A 1 851 ? -41.509 -15.801 19.474 1.00 80.75 851 LYS A N 1
ATOM 6782 C CA . LYS A 1 851 ? -42.721 -15.258 18.819 1.00 80.75 851 LYS A CA 1
ATOM 6783 C C . LYS A 1 851 ? -42.896 -15.704 17.351 1.00 80.75 851 LYS A C 1
ATOM 6785 O O . LYS A 1 851 ? -43.450 -14.975 16.539 1.00 80.75 851 LYS A O 1
ATOM 6790 N N . GLY A 1 852 ? -42.455 -16.921 17.019 1.00 75.38 852 GLY A N 1
ATOM 6791 C CA . GLY A 1 852 ? -42.576 -17.503 15.675 1.00 75.38 852 GLY A CA 1
ATOM 6792 C C . GLY A 1 852 ? -41.464 -17.120 14.690 1.00 75.38 852 GLY A C 1
ATOM 6793 O O . GLY A 1 852 ? -41.519 -17.561 13.546 1.00 75.38 852 GLY A O 1
ATOM 6794 N N . GLY A 1 853 ? -40.460 -16.347 15.120 1.00 77.50 853 GLY A N 1
ATOM 6795 C CA . GLY A 1 853 ? -39.245 -16.059 14.355 1.00 77.50 853 GLY A CA 1
ATOM 6796 C C . GLY A 1 853 ? -38.002 -16.667 15.005 1.00 77.50 853 GLY A C 1
ATOM 6797 O O . GLY A 1 853 ? -37.960 -16.859 16.219 1.00 77.50 853 GLY A O 1
ATOM 6798 N N . GLN A 1 854 ? -36.981 -16.950 14.197 1.00 84.31 854 GLN A N 1
ATOM 6799 C CA . GLN A 1 854 ? -35.686 -17.442 14.670 1.00 84.31 854 GLN A CA 1
ATOM 6800 C C . GLN A 1 854 ? -34.668 -16.296 14.747 1.00 84.31 854 GLN A C 1
ATOM 6802 O O . GLN A 1 854 ? -34.455 -15.588 13.755 1.00 84.31 854 GLN A O 1
ATOM 6807 N N . TYR A 1 855 ? -34.038 -16.118 15.909 1.00 86.56 855 TYR A N 1
ATOM 6808 C CA . TYR A 1 855 ? -33.093 -15.030 16.181 1.00 86.56 855 TYR A CA 1
ATOM 6809 C C . TYR A 1 855 ? -31.770 -15.570 16.706 1.00 86.56 855 TYR A C 1
ATOM 6811 O O . TYR A 1 855 ? -31.756 -16.332 17.672 1.00 86.56 855 TYR A O 1
ATOM 6819 N N . GLY A 1 856 ? -30.666 -15.147 16.099 1.00 88.50 856 GLY A N 1
ATOM 6820 C CA . GLY A 1 856 ? -29.328 -15.404 16.605 1.00 88.50 856 GLY A CA 1
ATOM 6821 C C . GLY A 1 856 ? -29.086 -14.609 17.878 1.00 88.50 856 GLY A C 1
ATOM 6822 O O . GLY A 1 856 ? -29.163 -13.382 17.869 1.00 88.50 856 GLY A O 1
ATOM 6823 N N . ILE A 1 857 ? -28.807 -15.309 18.976 1.00 90.44 857 ILE A N 1
ATOM 6824 C CA . ILE A 1 857 ? -28.513 -14.688 20.263 1.00 90.44 857 ILE A CA 1
ATOM 6825 C C . ILE A 1 857 ? -27.126 -15.113 20.725 1.00 90.44 857 ILE A C 1
ATOM 6827 O O . ILE A 1 857 ? -26.870 -16.301 20.928 1.00 90.44 857 ILE A O 1
ATOM 6831 N N . ASP A 1 858 ? -26.261 -14.124 20.942 1.00 91.88 858 ASP A N 1
ATOM 6832 C CA . ASP A 1 858 ? -24.984 -14.266 21.637 1.00 91.88 858 ASP A CA 1
ATOM 6833 C C . ASP A 1 858 ? -24.947 -13.338 22.850 1.00 91.88 858 ASP A C 1
ATOM 6835 O O . ASP A 1 858 ? -24.672 -12.140 22.742 1.00 91.88 858 ASP A O 1
ATOM 6839 N N . ALA A 1 859 ? -25.275 -13.888 24.015 1.00 94.25 859 ALA A N 1
ATOM 6840 C CA . ALA A 1 859 ? -25.355 -13.124 25.244 1.00 94.25 859 ALA A CA 1
ATOM 6841 C C . ALA A 1 859 ? -25.090 -13.989 26.478 1.00 94.25 859 ALA A C 1
ATOM 6843 O O . ALA A 1 859 ? -25.461 -15.160 26.549 1.00 94.25 859 ALA A O 1
ATOM 6844 N N . ALA A 1 860 ? -24.487 -13.384 27.490 1.00 96.31 860 ALA A N 1
ATOM 6845 C CA . ALA A 1 860 ? -24.370 -13.915 28.834 1.00 96.31 860 ALA A CA 1
ATOM 6846 C C . ALA A 1 860 ? -24.891 -12.881 29.830 1.00 96.31 860 ALA A C 1
ATOM 6848 O O . ALA A 1 860 ? -24.612 -11.687 29.702 1.00 96.31 860 ALA A O 1
ATOM 6849 N N . LEU A 1 861 ? -25.622 -13.363 30.831 1.00 96.44 861 LEU A N 1
ATOM 6850 C CA . LEU A 1 861 ? -26.112 -12.592 31.961 1.00 96.44 861 LEU A CA 1
ATOM 6851 C C . LEU A 1 861 ? -25.213 -12.844 33.172 1.00 96.44 861 LEU A C 1
ATOM 6853 O O . LEU A 1 861 ? -25.067 -13.984 33.619 1.00 96.44 861 LEU A O 1
ATOM 6857 N N . ILE A 1 862 ? -24.612 -11.784 33.706 1.00 97.06 862 ILE A N 1
ATOM 6858 C CA . ILE A 1 862 ? -23.654 -11.849 34.810 1.00 97.06 862 ILE A CA 1
ATOM 6859 C C . ILE A 1 862 ? -24.263 -11.176 36.035 1.00 97.06 862 ILE A C 1
ATOM 6861 O O . ILE A 1 862 ? -24.644 -10.011 35.970 1.00 97.06 862 ILE A O 1
ATOM 6865 N N . THR A 1 863 ? -24.307 -11.871 37.170 1.00 96.62 863 THR A N 1
ATOM 6866 C CA . THR A 1 863 ? -24.693 -11.267 38.453 1.00 96.62 863 THR A CA 1
ATOM 6867 C C . THR A 1 863 ? -23.520 -10.492 39.038 1.00 96.62 863 THR A C 1
ATOM 6869 O O . THR A 1 863 ? -22.447 -11.069 39.237 1.00 96.62 863 THR A O 1
ATOM 6872 N N . VAL A 1 864 ? -23.720 -9.200 39.318 1.00 95.00 864 VAL A N 1
ATOM 6873 C CA . VAL A 1 864 ? -22.689 -8.323 39.896 1.00 95.00 864 VAL A CA 1
ATOM 6874 C C . VAL A 1 864 ? -22.381 -8.752 41.331 1.00 95.00 864 VAL A C 1
ATOM 6876 O O . VAL A 1 864 ? -23.292 -9.044 42.107 1.00 95.00 864 VAL A O 1
ATOM 6879 N N . LYS A 1 865 ? -21.095 -8.776 41.697 1.00 90.38 865 LYS A N 1
ATOM 6880 C CA . LYS A 1 865 ? -20.633 -9.051 43.067 1.00 90.38 865 LYS A CA 1
ATOM 6881 C C . LYS A 1 865 ? -19.896 -7.850 43.643 1.00 90.38 865 LYS A C 1
ATOM 6883 O O . LYS A 1 865 ? -19.009 -7.313 42.988 1.00 90.38 865 LYS A O 1
ATOM 6888 N N . ASP A 1 866 ? -20.260 -7.471 44.868 1.00 82.81 866 ASP A N 1
ATOM 6889 C CA . ASP A 1 866 ? -19.511 -6.560 45.747 1.00 82.81 866 ASP A CA 1
ATOM 6890 C C . ASP A 1 866 ? -19.061 -5.220 45.114 1.00 82.81 866 ASP A C 1
ATOM 6892 O O . ASP A 1 866 ? -18.088 -4.621 45.567 1.00 82.81 866 ASP A O 1
ATOM 6896 N N . ARG A 1 867 ? -19.764 -4.726 44.080 1.00 86.50 867 ARG A N 1
ATOM 6897 C CA . ARG A 1 867 ? -19.481 -3.447 43.402 1.00 86.50 867 ARG A CA 1
ATOM 6898 C C . ARG A 1 867 ? -20.752 -2.673 43.067 1.00 86.50 867 ARG A C 1
ATOM 6900 O O . ARG A 1 867 ? -21.777 -3.257 42.721 1.00 86.50 867 ARG A O 1
ATOM 6907 N N . GLY A 1 868 ? -20.662 -1.344 43.125 1.00 87.44 868 GLY A N 1
ATOM 6908 C CA . GLY A 1 868 ? -21.709 -0.449 42.623 1.00 87.44 868 GLY A CA 1
ATOM 6909 C C . GLY A 1 868 ? -21.700 -0.331 41.095 1.00 87.44 868 GLY A C 1
ATOM 6910 O O . GLY A 1 868 ? -20.765 -0.778 40.434 1.00 87.44 868 GLY A O 1
ATOM 6911 N N . THR A 1 869 ? -22.715 0.325 40.530 1.00 88.38 869 THR A N 1
ATOM 6912 C CA . THR A 1 869 ? -22.821 0.632 39.090 1.00 88.38 869 THR A CA 1
ATOM 6913 C C . THR A 1 869 ? -22.859 2.137 38.861 1.00 88.38 869 THR A C 1
ATOM 6915 O O . THR A 1 869 ? -23.487 2.859 39.639 1.00 88.38 869 THR A O 1
ATOM 6918 N N . TYR A 1 870 ? -22.259 2.612 37.773 1.00 87.19 870 TYR A N 1
ATOM 6919 C CA . TYR A 1 870 ? -22.273 4.018 37.379 1.00 87.19 870 TYR A CA 1
ATOM 6920 C C . TYR A 1 870 ? -22.759 4.181 35.944 1.00 87.19 870 TYR A C 1
ATOM 6922 O O . TYR A 1 870 ? -22.335 3.455 35.046 1.00 87.19 870 TYR A O 1
ATOM 6930 N N . GLY A 1 871 ? -23.682 5.126 35.754 1.00 80.00 871 GLY A N 1
ATOM 6931 C CA . GLY A 1 871 ? -24.444 5.270 34.514 1.00 80.00 871 GLY A CA 1
ATOM 6932 C C . GLY A 1 871 ? -23.666 5.862 33.344 1.00 80.00 871 GLY A C 1
ATOM 6933 O O . GLY A 1 871 ? -24.109 5.747 32.208 1.00 80.00 871 GLY A O 1
ATOM 6934 N N . ILE A 1 872 ? -22.514 6.488 33.588 1.00 86.69 872 ILE A N 1
ATOM 6935 C CA . ILE A 1 872 ? -21.683 7.042 32.517 1.00 86.69 872 ILE A CA 1
ATOM 6936 C C . ILE A 1 872 ? -20.710 5.956 32.024 1.00 86.69 872 ILE A C 1
ATOM 6938 O O . ILE A 1 872 ? -19.971 5.394 32.844 1.00 86.69 872 ILE A O 1
ATOM 6942 N N . PRO A 1 873 ? -20.680 5.654 30.711 1.00 88.75 873 PRO A N 1
ATOM 6943 C CA . PRO A 1 873 ? -19.758 4.683 30.137 1.00 88.75 873 PRO A CA 1
ATOM 6944 C C . PRO A 1 873 ? -18.287 5.044 30.360 1.00 88.75 873 PRO A C 1
ATOM 6946 O O . PRO A 1 873 ? -17.914 6.212 30.437 1.00 88.75 873 PRO A O 1
ATOM 6949 N N . ALA A 1 874 ? -17.428 4.031 30.404 1.00 87.38 874 ALA A N 1
ATOM 6950 C CA . ALA A 1 874 ? -15.985 4.207 30.328 1.00 87.38 874 ALA A CA 1
ATOM 6951 C C . ALA A 1 874 ? -15.528 4.482 28.883 1.00 87.38 874 ALA A C 1
ATOM 6953 O O . ALA A 1 874 ? -16.259 4.234 27.923 1.00 87.38 874 ALA A O 1
ATOM 6954 N N . GLY A 1 875 ? -14.294 4.972 28.722 1.00 77.56 875 GLY A N 1
ATOM 6955 C CA . GLY A 1 875 ? -13.690 5.172 27.399 1.00 77.56 875 GLY A CA 1
ATOM 6956 C C . GLY A 1 875 ? -14.287 6.333 26.592 1.00 77.56 875 GLY A C 1
ATOM 6957 O O . GLY A 1 875 ? -14.175 6.344 25.365 1.00 77.56 875 GLY A O 1
ATOM 6958 N N . LEU A 1 876 ? -14.930 7.302 27.256 1.00 84.12 876 LEU A N 1
ATOM 6959 C CA . LEU A 1 876 ? -15.418 8.524 26.620 1.00 84.12 876 LEU A CA 1
ATOM 6960 C C . LEU A 1 876 ? -14.267 9.514 26.415 1.00 84.12 876 LEU A C 1
ATOM 6962 O O . LEU A 1 876 ? -13.790 10.147 27.355 1.00 84.12 876 LEU A O 1
ATOM 6966 N N . ASP A 1 877 ? -13.834 9.658 25.167 1.00 79.69 877 ASP A N 1
ATOM 6967 C CA . ASP A 1 877 ? -12.844 10.660 24.786 1.00 79.69 877 ASP A CA 1
ATOM 6968 C C . ASP A 1 877 ? -13.496 12.051 24.618 1.00 79.69 877 ASP A C 1
ATOM 6970 O O . ASP A 1 877 ? -14.448 12.198 23.838 1.00 79.69 877 ASP A O 1
ATOM 6974 N N . PRO A 1 878 ? -12.989 13.102 25.296 1.00 80.31 878 PRO A N 1
ATOM 6975 C CA . PRO A 1 878 ? -13.526 14.453 25.169 1.00 80.31 878 PRO A CA 1
ATOM 6976 C C . PRO A 1 878 ? -13.498 15.009 23.742 1.00 80.31 878 PRO A C 1
ATOM 6978 O O . PRO A 1 878 ? -14.366 15.815 23.400 1.00 80.31 878 PRO A O 1
ATOM 6981 N N . GLN A 1 879 ? -12.516 14.628 22.915 1.00 79.94 879 GLN A N 1
ATOM 6982 C CA . GLN A 1 879 ? -12.466 15.079 21.524 1.00 79.94 879 GLN A CA 1
ATOM 6983 C C . GLN A 1 879 ? -13.584 14.425 20.708 1.00 79.94 879 GLN A C 1
ATOM 6985 O O . GLN A 1 879 ? -14.349 15.140 20.066 1.00 79.94 879 GLN A O 1
ATOM 6990 N N . ARG A 1 880 ? -13.787 13.113 20.841 1.00 80.50 880 ARG A N 1
ATOM 6991 C CA . ARG A 1 880 ? -14.900 12.405 20.190 1.00 80.50 880 ARG A CA 1
ATOM 6992 C C . ARG A 1 880 ? -16.271 12.919 20.611 1.00 80.50 880 ARG A C 1
ATOM 6994 O O . ARG A 1 880 ? -17.150 13.044 19.763 1.00 80.50 880 ARG A O 1
ATOM 7001 N N . LEU A 1 881 ? -16.471 13.256 21.886 1.00 84.25 881 LEU A N 1
ATOM 7002 C CA . LEU A 1 881 ? -17.714 13.893 22.340 1.00 84.25 881 LEU A CA 1
ATOM 7003 C C . LEU A 1 881 ? -17.972 15.218 21.599 1.00 84.25 881 LEU A C 1
ATOM 7005 O O . LEU A 1 881 ? -19.089 15.459 21.131 1.00 84.25 881 LEU A O 1
ATOM 7009 N N . ARG A 1 882 ? -16.930 16.047 21.423 1.00 83.50 882 ARG A N 1
ATOM 7010 C CA . ARG A 1 882 ? -17.012 17.291 20.639 1.00 83.50 882 ARG A CA 1
ATOM 7011 C C . ARG A 1 882 ? -17.294 17.023 19.162 1.00 83.50 882 ARG A C 1
ATOM 7013 O O . ARG A 1 882 ? -18.199 17.649 18.612 1.00 83.50 882 ARG A O 1
ATOM 7020 N N . ASP A 1 883 ? -16.584 16.078 18.551 1.00 82.31 883 ASP A N 1
ATOM 7021 C CA . ASP A 1 883 ? -16.720 15.738 17.127 1.00 82.31 883 ASP A CA 1
ATOM 7022 C C . ASP A 1 883 ? -18.123 15.206 16.801 1.00 82.31 883 ASP A C 1
ATOM 7024 O O . ASP A 1 883 ? -18.707 15.527 15.763 1.00 82.31 883 ASP A O 1
ATOM 7028 N N . LEU A 1 884 ? -18.702 14.433 17.723 1.00 82.69 884 LEU A N 1
ATOM 7029 C CA . LEU A 1 884 ? -20.062 13.906 17.615 1.00 82.69 884 LEU A CA 1
ATOM 7030 C C . LEU A 1 884 ? -21.138 14.904 18.059 1.00 82.69 884 LEU A C 1
ATOM 7032 O O . LEU A 1 884 ? -22.321 14.631 17.867 1.00 82.69 884 LEU A O 1
ATOM 7036 N N . LYS A 1 885 ? -20.754 16.057 18.623 1.00 85.19 885 LYS A N 1
ATOM 7037 C CA . LYS A 1 885 ? -21.662 17.065 19.200 1.00 85.19 885 LYS A CA 1
ATOM 7038 C C . LYS A 1 885 ? -22.588 16.477 20.278 1.00 85.19 885 LYS A C 1
ATOM 7040 O O . LYS A 1 885 ? -23.757 16.858 20.397 1.00 85.19 885 LYS A O 1
ATOM 7045 N N . ILE A 1 886 ? -22.058 15.554 21.080 1.00 83.81 886 ILE A N 1
ATOM 7046 C CA . ILE A 1 886 ? -22.757 14.891 22.188 1.00 83.81 886 ILE A CA 1
ATOM 7047 C C . ILE A 1 886 ? -22.099 15.306 23.503 1.00 83.81 886 ILE A C 1
ATOM 7049 O O . ILE A 1 886 ? -20.881 15.375 23.612 1.00 83.81 886 ILE A O 1
ATOM 7053 N N . THR A 1 887 ? -22.911 15.588 24.518 1.00 83.25 887 THR A N 1
ATOM 7054 C CA . THR A 1 887 ? -22.433 15.858 25.877 1.00 83.25 887 THR A CA 1
ATOM 7055 C C . THR A 1 887 ? -22.511 14.592 26.723 1.00 83.25 887 THR A C 1
ATOM 7057 O O . THR A 1 887 ? -23.424 13.790 26.548 1.00 83.25 887 THR A O 1
ATOM 7060 N N . GLU A 1 888 ? -21.587 14.429 27.672 1.00 81.56 888 GLU A N 1
ATOM 7061 C CA . GLU A 1 888 ? -21.518 13.269 28.577 1.00 81.56 888 GLU A CA 1
ATOM 7062 C C . GLU A 1 888 ? -22.857 12.993 29.285 1.00 81.56 888 GLU A C 1
ATOM 7064 O O . GLU A 1 888 ? -23.308 11.855 29.336 1.00 81.56 888 GLU A O 1
ATOM 7069 N N . ASN A 1 889 ? -23.572 14.045 29.700 1.00 78.75 889 ASN A N 1
ATOM 7070 C CA . ASN A 1 889 ? -24.889 13.927 30.336 1.00 78.75 889 ASN A CA 1
ATOM 7071 C C . ASN A 1 889 ? -25.930 13.199 29.463 1.00 78.75 889 ASN A C 1
ATOM 7073 O O . ASN A 1 889 ? -26.788 12.507 30.007 1.00 78.75 889 ASN A O 1
ATOM 7077 N N . LYS A 1 890 ? -25.852 13.317 28.127 1.00 80.31 890 LYS A N 1
ATOM 7078 C CA . LYS A 1 890 ? -26.745 12.607 27.187 1.00 80.31 890 LYS A CA 1
ATOM 7079 C C . LYS A 1 890 ? -26.426 11.113 27.069 1.00 80.31 890 LYS A C 1
ATOM 7081 O O . LYS A 1 890 ? -27.224 10.366 26.518 1.00 80.31 890 LYS A O 1
ATOM 7086 N N . LEU A 1 891 ? -25.265 10.686 27.565 1.00 82.06 891 LEU A N 1
ATOM 7087 C CA . LEU A 1 891 ? -24.811 9.295 27.591 1.00 82.06 891 LEU A CA 1
ATOM 7088 C C . LEU A 1 891 ? -24.965 8.671 28.982 1.00 82.06 891 LEU A C 1
ATOM 7090 O O . LEU A 1 891 ? -24.309 7.681 29.289 1.00 82.06 891 LEU A O 1
ATOM 7094 N N . THR A 1 892 ? -25.814 9.246 29.835 1.00 82.69 892 THR A N 1
ATOM 7095 C CA . THR A 1 892 ? -26.099 8.685 31.156 1.00 82.69 892 THR A CA 1
ATOM 7096 C C . THR A 1 892 ? -27.125 7.566 31.021 1.00 82.69 892 THR A C 1
ATOM 7098 O O . THR A 1 892 ? -28.300 7.820 30.759 1.00 82.69 892 THR A O 1
ATOM 7101 N N . PHE A 1 893 ? -26.689 6.328 31.232 1.00 79.06 893 PHE A N 1
ATOM 7102 C CA . PHE A 1 893 ? -27.561 5.166 31.336 1.00 79.06 893 PHE A CA 1
ATOM 7103 C C . PHE A 1 893 ? -28.081 5.078 32.770 1.00 79.06 893 PHE A C 1
ATOM 7105 O O . PHE A 1 893 ? -27.331 4.815 33.712 1.00 79.06 893 PHE A O 1
ATOM 7112 N N . THR A 1 894 ? -29.369 5.347 32.962 1.00 67.00 894 THR A N 1
ATOM 7113 C CA . THR A 1 894 ? -30.035 5.049 34.232 1.00 67.00 894 THR A CA 1
ATOM 7114 C C . THR A 1 894 ? -30.319 3.548 34.315 1.00 67.00 894 THR A C 1
ATOM 7116 O O . THR A 1 894 ? -30.201 2.821 33.329 1.00 67.00 894 THR A O 1
ATOM 7119 N N . ARG A 1 895 ? -30.708 3.059 35.500 1.00 57.44 895 ARG A N 1
ATOM 7120 C CA . ARG A 1 895 ? -31.126 1.654 35.697 1.00 57.44 895 ARG A CA 1
ATOM 7121 C C . ARG A 1 895 ? -32.336 1.250 34.836 1.00 57.44 895 ARG A C 1
ATOM 7123 O O . ARG A 1 895 ? -32.653 0.074 34.753 1.00 57.44 895 ARG A O 1
ATOM 7130 N N . GLU A 1 896 ? -32.963 2.229 34.191 1.00 51.00 896 GLU A N 1
ATOM 7131 C CA . GLU A 1 896 ? -34.128 2.131 33.318 1.00 51.00 896 GLU A CA 1
ATOM 7132 C C . GLU A 1 896 ? -33.773 2.524 31.875 1.00 51.00 896 GLU A C 1
ATOM 7134 O O . GLU A 1 896 ? -34.602 3.107 31.183 1.00 51.00 896 GLU A O 1
ATOM 7139 N N . ALA A 1 897 ? -32.530 2.302 31.423 1.00 55.34 897 ALA A N 1
ATOM 7140 C CA . ALA A 1 897 ? -32.163 2.570 30.033 1.00 55.34 897 ALA A CA 1
ATOM 7141 C C . ALA A 1 897 ? -33.226 1.960 29.109 1.00 55.34 897 ALA A C 1
ATOM 7143 O O . ALA A 1 897 ? -33.470 0.754 29.153 1.00 55.34 897 ALA A O 1
ATOM 7144 N N . TYR A 1 898 ? -33.907 2.814 28.347 1.00 62.19 898 TYR A N 1
ATOM 7145 C CA . TYR A 1 898 ? -35.112 2.409 27.646 1.00 62.19 898 TYR A CA 1
ATOM 7146 C C . TYR A 1 898 ? -34.747 1.435 26.533 1.00 62.19 898 TYR A C 1
ATOM 7148 O O . TYR A 1 898 ? -33.827 1.662 25.740 1.00 62.19 898 TYR A O 1
ATOM 7156 N N . ILE A 1 899 ? -35.468 0.326 26.497 1.00 64.38 899 ILE A N 1
ATOM 7157 C CA . ILE A 1 899 ? -35.278 -0.729 25.513 1.00 64.38 899 ILE A CA 1
ATOM 7158 C C . ILE A 1 899 ? -36.444 -0.595 24.547 1.00 64.38 899 ILE A C 1
ATOM 7160 O O . ILE A 1 899 ? -37.571 -0.976 24.866 1.00 64.38 899 ILE A O 1
ATOM 7164 N N . GLU A 1 900 ? -36.183 -0.027 23.373 1.00 62.25 900 GLU A N 1
ATOM 7165 C CA . GLU A 1 900 ? -37.210 0.110 22.344 1.00 62.25 900 GLU A CA 1
ATOM 7166 C C . GLU A 1 900 ? -37.108 -1.064 21.375 1.00 62.25 900 GLU A C 1
ATOM 7168 O O . GLU A 1 900 ? -36.067 -1.329 20.772 1.00 62.25 900 GLU A O 1
ATOM 7173 N N . CYS A 1 901 ? -38.223 -1.764 21.207 1.00 53.91 901 CYS A N 1
ATOM 7174 C CA . CYS A 1 901 ? -38.401 -2.756 20.160 1.00 53.91 901 CYS A CA 1
ATOM 7175 C C . CYS A 1 901 ? -38.905 -2.032 18.898 1.00 53.91 901 CYS A C 1
ATOM 7177 O O . CYS A 1 901 ? -40.024 -2.269 18.457 1.00 53.91 901 CYS A O 1
ATOM 7179 N N . SER A 1 902 ? -38.144 -1.053 18.395 1.00 54.75 902 SER A N 1
ATOM 7180 C CA . SER A 1 902 ? -38.558 -0.259 17.226 1.00 54.75 902 SER A CA 1
ATOM 7181 C C . SER A 1 902 ? -38.432 -1.072 15.932 1.00 54.75 902 SER A C 1
ATOM 7183 O O . SER A 1 902 ? -37.439 -1.775 15.737 1.00 54.75 902 SER A O 1
ATOM 7185 N N . GLU A 1 903 ? -39.425 -0.954 15.044 1.00 52.59 903 GLU A N 1
ATOM 7186 C CA . GLU A 1 903 ? -39.462 -1.633 13.740 1.00 52.59 903 GLU A CA 1
ATOM 7187 C C . GLU A 1 903 ? -38.672 -0.891 12.639 1.00 52.59 903 GLU A C 1
ATOM 7189 O O . GLU A 1 903 ? -38.244 -1.535 11.684 1.00 52.59 903 GLU A O 1
ATOM 7194 N N . ASP A 1 904 ? -38.403 0.419 12.773 1.00 61.56 904 ASP A N 1
ATOM 7195 C CA . ASP A 1 904 ? -37.686 1.207 11.749 1.00 61.56 904 ASP A CA 1
ATOM 7196 C C . ASP A 1 904 ? -36.420 1.896 12.286 1.00 61.56 904 ASP A C 1
ATOM 7198 O O . ASP A 1 904 ? -36.369 3.088 12.603 1.00 61.56 904 ASP A O 1
ATOM 7202 N N . LEU A 1 905 ? -35.354 1.105 12.376 1.00 64.12 905 LEU A N 1
ATOM 7203 C CA . LEU A 1 905 ? -34.034 1.546 12.840 1.00 64.12 905 LEU A CA 1
ATOM 7204 C C . LEU A 1 905 ? -33.132 2.030 11.696 1.00 64.12 905 LEU A C 1
ATOM 7206 O O . LEU A 1 905 ? -32.050 2.556 11.953 1.00 64.12 905 LEU A O 1
ATOM 7210 N N . SER A 1 906 ? -33.577 1.894 10.444 1.00 62.12 906 SER A N 1
ATOM 7211 C CA . SER A 1 906 ? -32.801 2.259 9.250 1.00 62.12 906 SER A CA 1
ATOM 7212 C C . SER A 1 906 ? -32.538 3.768 9.136 1.00 62.12 906 SER A C 1
ATOM 7214 O O . SER A 1 906 ? -31.587 4.200 8.489 1.00 62.12 906 SER A O 1
ATOM 7216 N N . THR A 1 907 ? -33.350 4.579 9.817 1.00 65.06 907 THR A N 1
ATOM 7217 C CA . THR A 1 907 ? -33.290 6.047 9.795 1.00 65.06 907 THR A CA 1
ATOM 7218 C C . THR A 1 907 ? -32.480 6.653 10.945 1.00 65.06 907 THR A C 1
ATOM 7220 O O . THR A 1 907 ? -32.212 7.857 10.947 1.00 65.06 907 THR A O 1
ATOM 7223 N N . HIS A 1 908 ? -32.068 5.846 11.926 1.00 74.75 908 HIS A N 1
ATOM 7224 C CA . HIS A 1 908 ? -31.443 6.333 13.152 1.00 74.75 908 HIS A CA 1
ATOM 7225 C C . HIS A 1 908 ? -29.912 6.288 13.079 1.00 74.75 908 HIS A C 1
ATOM 7227 O O . HIS A 1 908 ? -29.307 5.316 12.626 1.00 74.75 908 HIS A O 1
ATOM 7233 N N . VAL A 1 909 ? -29.264 7.335 13.605 1.00 86.31 909 VAL A N 1
ATOM 7234 C CA . VAL A 1 909 ? -27.825 7.301 13.893 1.00 86.31 909 VAL A CA 1
ATOM 7235 C C . VAL A 1 909 ? -27.613 6.490 15.166 1.00 86.31 909 VAL A C 1
ATOM 7237 O O . VAL A 1 909 ? -28.118 6.844 16.235 1.00 86.31 909 VAL A O 1
ATOM 7240 N N . LEU A 1 910 ? -26.852 5.411 15.036 1.00 90.19 910 LEU A N 1
ATOM 7241 C CA . LEU A 1 910 ? -26.512 4.503 16.118 1.00 90.19 910 LEU A CA 1
ATOM 7242 C C . LEU A 1 910 ? -25.169 4.883 16.735 1.00 90.19 910 LEU A C 1
ATOM 7244 O O . LEU A 1 910 ? -24.259 5.364 16.060 1.00 90.19 910 LEU A O 1
ATOM 7248 N N . PHE A 1 911 ? -25.032 4.612 18.021 1.00 91.81 911 PHE A N 1
ATOM 7249 C CA . PHE A 1 911 ? -23.843 4.837 18.821 1.00 91.81 911 PHE A CA 1
ATOM 7250 C C . PHE A 1 911 ? -23.502 3.578 19.604 1.00 91.81 911 PHE A C 1
ATOM 7252 O O . PHE A 1 911 ? -24.371 2.758 19.906 1.00 91.81 911 PHE A O 1
ATOM 7259 N N . LYS A 1 912 ? -22.232 3.441 19.974 1.00 92.25 912 LYS A N 1
ATOM 7260 C CA . LYS A 1 912 ? -21.809 2.473 20.986 1.00 92.25 912 LYS A CA 1
ATOM 7261 C C . LYS A 1 912 ? -20.606 2.971 21.769 1.00 92.25 912 LYS A C 1
ATOM 7263 O O . LYS A 1 912 ? -19.832 3.774 21.247 1.00 92.25 912 LYS A O 1
ATOM 7268 N N . CYS A 1 913 ? -20.411 2.419 22.964 1.00 90.50 913 CYS A N 1
ATOM 7269 C CA . CYS A 1 913 ? -19.200 2.590 23.768 1.00 90.50 913 CYS A CA 1
ATOM 7270 C C . CYS A 1 913 ? -18.527 1.225 23.960 1.00 90.50 913 CYS A C 1
ATOM 7272 O O . CYS A 1 913 ? -19.012 0.405 24.736 1.00 90.50 913 CYS A O 1
ATOM 7274 N N . GLY A 1 914 ? -17.448 0.972 23.217 1.00 90.31 914 GLY A N 1
ATOM 7275 C CA . GLY A 1 914 ? -16.689 -0.282 23.265 1.00 90.31 914 GLY A CA 1
ATOM 7276 C C . GLY A 1 914 ? -15.386 -0.173 24.057 1.00 90.31 914 GLY A C 1
ATOM 7277 O O . GLY A 1 914 ? -14.827 0.918 24.172 1.00 90.31 914 GLY A O 1
ATOM 7278 N N . ARG A 1 915 ? -14.869 -1.298 24.564 1.00 89.19 915 ARG A N 1
ATOM 7279 C CA . ARG A 1 915 ? -13.568 -1.361 25.253 1.00 89.19 915 ARG A CA 1
ATOM 7280 C C . ARG A 1 915 ? -12.419 -0.900 24.360 1.00 89.19 915 ARG A C 1
ATOM 7282 O O . ARG A 1 915 ? -11.512 -0.237 24.855 1.00 89.19 915 ARG A O 1
ATOM 7289 N N . THR A 1 916 ? -12.436 -1.267 23.078 1.00 86.94 916 THR A N 1
ATOM 7290 C CA . THR A 1 916 ? -11.329 -1.002 22.150 1.00 86.94 916 THR A CA 1
ATOM 7291 C C . THR A 1 916 ? -11.514 0.336 21.464 1.00 86.94 916 THR A C 1
ATOM 7293 O O . THR A 1 916 ? -10.640 1.199 21.526 1.00 86.94 916 THR A O 1
ATOM 7296 N N . THR A 1 917 ? -12.661 0.534 20.820 1.00 85.81 917 THR A N 1
ATOM 7297 C CA . THR A 1 917 ? -12.857 1.743 20.016 1.00 85.81 917 THR A CA 1
ATOM 7298 C C . THR A 1 917 ? -13.500 2.880 20.797 1.00 85.81 917 THR A C 1
ATOM 7300 O O . THR A 1 917 ? -13.563 3.971 20.256 1.00 85.81 917 THR A O 1
ATOM 7303 N N . GLY A 1 918 ? -13.969 2.701 22.035 1.00 88.00 918 GLY A N 1
ATOM 7304 C CA . GLY A 1 918 ? -14.651 3.760 22.790 1.00 88.00 918 GLY A CA 1
ATOM 7305 C C . GLY A 1 918 ? -15.975 4.187 22.145 1.00 88.00 918 GLY A C 1
ATOM 7306 O O . GLY A 1 918 ? -16.697 3.360 21.575 1.00 88.00 918 GLY A O 1
ATOM 7307 N N . LEU A 1 919 ? -16.304 5.482 22.241 1.00 89.12 919 LEU A N 1
ATOM 7308 C CA . LEU A 1 919 ? -17.508 6.056 21.630 1.00 89.12 919 LEU A CA 1
ATOM 7309 C C . LEU A 1 919 ? -17.372 6.137 20.101 1.00 89.12 919 LEU A C 1
ATOM 7311 O O . LEU A 1 919 ? -16.483 6.814 19.581 1.00 89.12 919 LEU A O 1
ATOM 7315 N N . THR A 1 920 ? -18.275 5.476 19.383 1.00 89.56 920 THR A N 1
ATOM 7316 C CA . THR A 1 920 ? -18.324 5.425 17.908 1.00 89.56 920 THR A CA 1
ATOM 7317 C C . THR A 1 920 ? -19.754 5.648 17.417 1.00 89.56 920 THR A C 1
ATOM 7319 O O . THR A 1 920 ? -20.702 5.397 18.162 1.00 89.56 920 THR A O 1
ATOM 7322 N N . LYS A 1 921 ? -19.911 6.149 16.182 1.00 89.81 921 LYS A N 1
ATOM 7323 C CA . LYS A 1 921 ? -21.210 6.345 15.512 1.00 89.81 921 LYS A CA 1
ATOM 7324 C C . LYS A 1 921 ? -21.313 5.478 14.260 1.00 89.81 921 LYS A C 1
ATOM 7326 O O . LYS A 1 921 ? -20.295 5.230 13.617 1.00 89.81 921 LYS A O 1
ATOM 7331 N N . GLY A 1 922 ? -22.521 5.064 13.902 1.00 89.12 922 GLY A N 1
ATOM 7332 C CA . GLY A 1 922 ? -22.823 4.225 12.745 1.00 89.12 922 GLY A CA 1
ATOM 7333 C C . GLY A 1 922 ? -24.267 4.384 12.281 1.00 89.12 922 GLY A C 1
ATOM 7334 O O . GLY A 1 922 ? -25.049 5.111 12.891 1.00 89.12 922 GLY A O 1
ATOM 7335 N N . ILE A 1 923 ? -24.608 3.719 11.184 1.00 83.75 923 ILE A N 1
ATOM 7336 C CA . ILE A 1 923 ? -25.956 3.684 10.610 1.00 83.75 923 ILE A CA 1
ATOM 7337 C C . ILE A 1 923 ? -26.311 2.218 10.368 1.00 83.75 923 ILE A C 1
ATOM 7339 O O . ILE A 1 923 ? -25.485 1.460 9.849 1.00 83.75 923 ILE A O 1
ATOM 7343 N N . ALA A 1 924 ? -27.518 1.810 10.763 1.00 83.75 924 ALA A N 1
ATOM 7344 C CA . ALA A 1 924 ? -28.032 0.495 10.406 1.00 83.75 924 ALA A CA 1
ATOM 7345 C C . ALA A 1 924 ? -28.230 0.433 8.890 1.00 83.75 924 ALA A C 1
ATOM 7347 O O . ALA A 1 924 ? -28.982 1.220 8.322 1.00 83.75 924 ALA A O 1
ATOM 7348 N N . THR A 1 925 ? -27.550 -0.501 8.237 1.00 73.06 925 THR A N 1
ATOM 7349 C CA . THR A 1 925 ? -27.709 -0.717 6.795 1.00 73.06 925 THR A CA 1
ATOM 7350 C C . THR A 1 925 ? -28.835 -1.703 6.517 1.00 73.06 925 THR A C 1
ATOM 7352 O O . THR A 1 925 ? -29.691 -1.434 5.676 1.00 73.06 925 THR A O 1
ATOM 7355 N N . PHE A 1 926 ? -28.888 -2.795 7.286 1.00 75.31 926 PHE A N 1
ATOM 7356 C CA . PHE A 1 926 ? -29.873 -3.866 7.136 1.00 75.31 926 PHE A CA 1
ATOM 7357 C C . PHE A 1 926 ? -30.370 -4.332 8.495 1.00 75.31 926 PHE A C 1
ATOM 7359 O O . PHE A 1 926 ? -29.646 -4.975 9.260 1.00 75.31 926 PHE A O 1
ATOM 7366 N N . VAL A 1 927 ? -31.617 -3.990 8.814 1.00 73.50 927 VAL A N 1
ATOM 7367 C CA . VAL A 1 927 ? -32.226 -4.334 10.100 1.00 73.50 927 VAL A CA 1
ATOM 7368 C C . VAL A 1 927 ? -32.764 -5.760 10.021 1.00 73.50 927 VAL A C 1
ATOM 7370 O O . VAL A 1 927 ? -33.662 -6.044 9.237 1.00 73.50 927 VAL A O 1
ATOM 7373 N N . GLY A 1 928 ? -32.195 -6.668 10.820 1.00 70.56 928 GLY A N 1
ATOM 7374 C CA . GLY A 1 928 ? -32.624 -8.069 10.874 1.00 70.56 928 GLY A CA 1
ATOM 7375 C C . GLY A 1 928 ? -32.348 -8.857 9.590 1.00 70.56 928 GLY A C 1
ATOM 7376 O O . GLY A 1 928 ? -32.962 -9.899 9.382 1.00 70.56 928 GLY A O 1
ATOM 7377 N N . GLY A 1 929 ? -31.454 -8.359 8.729 1.00 76.38 929 GLY A N 1
ATOM 7378 C CA . GLY A 1 929 ? -31.178 -8.920 7.407 1.00 76.38 929 GLY A CA 1
ATOM 7379 C C . GLY A 1 929 ? -29.773 -9.448 7.199 1.00 76.38 929 GLY A C 1
ATOM 7380 O O . GLY A 1 929 ? -29.391 -9.668 6.060 1.00 76.38 929 GLY A O 1
ATOM 7381 N N . ALA A 1 930 ? -29.014 -9.680 8.268 1.00 88.81 930 ALA A N 1
ATOM 7382 C CA . ALA A 1 930 ? -27.749 -10.391 8.176 1.00 88.81 930 ALA A CA 1
ATOM 7383 C C . ALA A 1 930 ? -27.834 -11.761 8.862 1.00 88.81 930 ALA A C 1
ATOM 7385 O O . ALA A 1 930 ? -28.385 -11.906 9.958 1.00 88.81 930 ALA A O 1
ATOM 7386 N N . ALA A 1 931 ? -27.257 -12.771 8.222 1.00 90.50 931 ALA A N 1
ATOM 7387 C CA . ALA A 1 931 ? -27.015 -14.081 8.806 1.00 90.50 931 ALA A CA 1
ATOM 7388 C C . ALA A 1 931 ? -25.571 -14.491 8.530 1.00 90.50 931 ALA A C 1
ATOM 7390 O O . ALA A 1 931 ? -25.059 -14.258 7.437 1.00 90.50 931 ALA A O 1
ATOM 7391 N N . TYR A 1 932 ? -24.904 -15.095 9.505 1.00 89.69 932 TYR A N 1
ATOM 7392 C CA . TYR A 1 932 ? -23.512 -15.502 9.351 1.00 89.69 932 TYR A CA 1
ATOM 7393 C C . TYR A 1 932 ? -23.207 -16.799 10.086 1.00 89.69 932 TYR A C 1
ATOM 7395 O O . TYR A 1 932 ? -23.898 -17.181 11.036 1.00 89.69 932 TYR A O 1
ATOM 7403 N N . GLN A 1 933 ? -22.128 -17.448 9.659 1.00 79.75 933 GLN A N 1
ATOM 7404 C CA . GLN A 1 933 ? -21.539 -18.572 10.367 1.00 79.75 933 GLN A CA 1
ATOM 7405 C C . GLN A 1 933 ? -20.223 -18.124 11.026 1.00 79.75 933 GLN A C 1
ATOM 7407 O O . GLN A 1 933 ? -19.328 -17.636 10.328 1.00 79.75 933 GLN A O 1
ATOM 7412 N N . PRO A 1 934 ? -20.074 -18.233 12.360 1.00 68.25 934 PRO A N 1
ATOM 7413 C CA . PRO A 1 934 ? -18.837 -17.849 13.030 1.00 68.25 934 PRO A CA 1
ATOM 7414 C C . PRO A 1 934 ? -17.656 -18.699 12.546 1.00 68.25 934 PRO A C 1
ATOM 7416 O O . PRO A 1 934 ? -17.676 -19.923 12.664 1.00 68.25 934 PRO A O 1
ATOM 7419 N N . CYS A 1 935 ? -16.602 -18.055 12.046 1.00 59.91 935 CYS A N 1
ATOM 7420 C CA . CYS A 1 935 ? -15.331 -18.721 11.773 1.00 59.91 935 CYS A CA 1
ATOM 7421 C C . CYS A 1 935 ? -14.513 -18.761 13.072 1.00 59.91 935 CYS A C 1
ATOM 7423 O O . CYS A 1 935 ? -14.027 -17.727 13.534 1.00 59.91 935 CYS A O 1
ATOM 7425 N N . THR A 1 936 ? -14.373 -19.930 13.701 1.00 51.09 936 THR A N 1
ATOM 7426 C CA . THR A 1 936 ? -13.448 -20.091 14.832 1.00 51.09 936 THR A CA 1
ATOM 7427 C C . THR A 1 936 ? -12.015 -20.183 14.318 1.00 51.09 936 THR A C 1
ATOM 7429 O O . THR A 1 936 ? -11.665 -21.124 13.611 1.00 51.09 936 THR A O 1
ATOM 7432 N N . VAL A 1 937 ? -11.174 -19.228 14.721 1.00 43.00 937 VAL A N 1
ATOM 7433 C CA . VAL A 1 937 ? -9.715 -19.398 14.727 1.00 43.00 937 VAL A CA 1
ATOM 7434 C C . VAL A 1 937 ? -9.415 -20.618 15.601 1.00 43.00 937 VAL A C 1
ATOM 7436 O O . VAL A 1 937 ? -9.927 -20.694 16.721 1.00 43.00 937 VAL A O 1
ATOM 7439 N N . GLU A 1 938 ? -8.639 -21.586 15.101 1.00 38.78 938 GLU A N 1
ATOM 7440 C CA . GLU A 1 938 ? -8.144 -22.696 15.920 1.00 38.78 938 GLU A CA 1
ATOM 7441 C C . GLU A 1 938 ? -7.414 -22.111 17.135 1.00 38.78 938 GLU A C 1
ATOM 7443 O O . GLU A 1 938 ? -6.319 -21.558 17.032 1.00 38.78 938 GLU A O 1
ATOM 7448 N N . TYR A 1 939 ? -8.052 -22.185 18.304 1.00 36.28 939 TYR A N 1
ATOM 7449 C CA . TYR A 1 939 ? -7.387 -21.875 19.557 1.00 36.28 939 TYR A CA 1
ATOM 7450 C C . TYR A 1 939 ? -6.272 -22.893 19.751 1.00 36.28 939 TYR A C 1
ATOM 7452 O O . TYR A 1 939 ? -6.498 -24.095 19.631 1.00 36.28 939 TYR A O 1
ATOM 7460 N N . CYS A 1 940 ? -5.083 -22.402 20.098 1.00 30.47 940 CYS A N 1
ATOM 7461 C CA . CYS A 1 940 ? -3.914 -23.192 20.479 1.00 30.47 940 CYS A CA 1
ATOM 7462 C C . CYS A 1 940 ? -4.132 -23.884 21.846 1.00 30.47 940 CYS A C 1
ATOM 7464 O O . CYS A 1 940 ? -3.401 -23.678 22.811 1.00 30.47 940 CYS A O 1
ATOM 7466 N N . SER A 1 941 ? -5.204 -24.664 21.951 1.00 32.28 941 SER A N 1
ATOM 7467 C CA . SER A 1 941 ? -5.491 -25.608 23.021 1.00 32.28 941 SER A CA 1
ATOM 7468 C C . SER A 1 941 ? -5.905 -26.906 22.344 1.00 32.28 941 SER A C 1
ATOM 7470 O O . SER A 1 941 ? -6.670 -26.850 21.385 1.00 32.28 941 SER A O 1
ATOM 7472 N N . ASP A 1 942 ? -5.420 -28.043 22.836 1.00 29.80 942 ASP A N 1
ATOM 7473 C CA . ASP A 1 942 ? -5.479 -29.391 22.235 1.00 29.80 942 ASP A CA 1
ATOM 7474 C C . ASP A 1 942 ? -6.893 -29.974 21.968 1.00 29.80 942 ASP A C 1
ATOM 7476 O O . ASP A 1 942 ? -7.071 -31.185 21.837 1.00 29.80 942 ASP A O 1
ATOM 7480 N N . VAL A 1 943 ? -7.930 -29.139 21.901 1.00 34.12 943 VAL A N 1
ATOM 7481 C CA . VAL A 1 943 ? -9.320 -29.510 21.655 1.00 34.12 943 VAL A CA 1
ATOM 7482 C C . VAL A 1 943 ? -9.890 -28.566 20.595 1.00 34.12 943 VAL A C 1
ATOM 7484 O O . VAL A 1 943 ? -10.389 -27.484 20.898 1.00 34.12 943 VAL A O 1
ATOM 7487 N N . GLY A 1 944 ? -9.783 -28.967 19.327 1.00 37.50 944 GLY A N 1
ATOM 7488 C CA . GLY A 1 944 ? -10.379 -28.248 18.203 1.00 37.50 944 GLY A CA 1
ATOM 7489 C C . GLY A 1 944 ? -11.903 -28.279 18.298 1.00 37.50 944 GLY A C 1
ATOM 7490 O O . GLY A 1 944 ? -12.526 -29.309 18.041 1.00 37.50 944 GLY A O 1
ATOM 7491 N N . TRP A 1 945 ? -12.511 -27.156 18.671 1.00 39.03 945 TRP A N 1
ATOM 7492 C CA . TRP A 1 945 ? -13.960 -26.989 18.631 1.00 39.03 945 TRP A CA 1
ATOM 7493 C C . TRP A 1 945 ? -14.354 -26.295 17.330 1.00 39.03 945 TRP A C 1
ATOM 7495 O O . TRP A 1 945 ? -13.871 -25.210 17.023 1.00 39.03 945 TRP A O 1
ATOM 7505 N N . THR A 1 946 ? -15.254 -26.918 16.574 1.00 44.16 946 THR A N 1
ATOM 7506 C CA . THR A 1 946 ? -15.935 -26.293 15.436 1.00 44.16 946 THR A CA 1
ATOM 7507 C C . THR A 1 946 ? -17.319 -25.864 15.900 1.00 44.16 946 THR A C 1
ATOM 7509 O O . THR A 1 946 ? -18.121 -26.690 16.335 1.00 44.16 946 THR A O 1
ATOM 7512 N N . PHE A 1 947 ? -17.594 -24.561 15.866 1.00 51.47 947 PHE A N 1
ATOM 7513 C CA . PHE A 1 947 ? -18.943 -24.055 16.090 1.00 51.47 947 PHE A CA 1
ATOM 7514 C C . PHE A 1 947 ? -19.743 -24.243 14.794 1.00 51.47 947 PHE A C 1
ATOM 7516 O O . PHE A 1 947 ? -19.347 -23.741 13.745 1.00 51.47 947 PHE A O 1
ATOM 7523 N N . GLN A 1 948 ? -20.821 -25.028 14.841 1.00 52.66 948 GLN A N 1
ATOM 7524 C CA . GLN A 1 948 ? -21.620 -25.371 13.655 1.00 52.66 948 GLN A CA 1
ATOM 7525 C C . GLN A 1 948 ? -22.904 -24.544 13.518 1.00 52.66 948 GLN A C 1
ATOM 7527 O O . GLN A 1 948 ? -23.555 -24.622 12.480 1.00 52.66 948 GLN A O 1
ATOM 7532 N N . ASP A 1 949 ? -23.266 -23.749 14.527 1.00 66.38 949 ASP A N 1
ATOM 7533 C CA . ASP A 1 949 ? -24.525 -23.007 14.515 1.00 66.38 949 ASP A CA 1
ATOM 7534 C C . ASP A 1 949 ? -24.374 -21.667 13.776 1.00 66.38 949 ASP A C 1
ATOM 7536 O O . ASP A 1 949 ? -23.450 -20.887 14.009 1.00 66.38 949 ASP A O 1
ATOM 7540 N N . THR A 1 950 ? -25.307 -21.382 12.871 1.00 80.44 950 THR A N 1
ATOM 7541 C CA . THR A 1 950 ? -25.453 -20.071 12.225 1.00 80.44 950 THR A CA 1
ATOM 7542 C C . THR A 1 950 ? -26.153 -19.100 13.169 1.00 80.44 950 THR A C 1
ATOM 7544 O O . THR A 1 950 ? -27.069 -19.509 13.884 1.00 80.44 950 THR A O 1
ATOM 7547 N N . LEU A 1 951 ? -25.799 -17.816 13.126 1.00 87.56 951 LEU A N 1
ATOM 7548 C CA . LEU A 1 951 ? -26.574 -16.755 13.770 1.00 87.56 951 LEU A CA 1
ATOM 7549 C C . LEU A 1 951 ? -27.302 -15.936 12.709 1.00 87.56 951 LEU A C 1
ATOM 7551 O O . LEU A 1 951 ? -26.676 -15.353 11.823 1.00 87.56 951 LEU A O 1
ATOM 7555 N N . SER A 1 952 ? -28.629 -15.915 12.796 1.00 87.94 952 SER A N 1
ATOM 7556 C CA . SER A 1 952 ? -29.507 -15.233 11.842 1.00 87.94 952 SER A CA 1
ATOM 7557 C C . SER A 1 952 ? -30.175 -14.002 12.448 1.00 87.94 952 SER A C 1
ATOM 7559 O O . SER A 1 952 ? -30.184 -13.812 13.664 1.00 87.94 952 SER A O 1
ATOM 7561 N N . SER A 1 953 ? -30.800 -13.188 11.597 1.00 86.81 953 SER A N 1
ATOM 7562 C CA . SER A 1 953 ? -31.583 -12.017 12.019 1.00 86.81 953 SER A CA 1
ATOM 7563 C C . SER A 1 953 ? -30.743 -10.970 12.764 1.00 86.81 953 SER A C 1
ATOM 7565 O O . SER A 1 953 ? -31.234 -10.273 13.654 1.00 86.81 953 SER A O 1
ATOM 7567 N N . MET A 1 954 ? -29.464 -10.866 12.397 1.00 88.75 954 MET A N 1
ATOM 7568 C CA . MET A 1 954 ? -28.533 -9.875 12.925 1.00 88.75 954 MET A CA 1
ATOM 7569 C C . MET A 1 954 ? -28.782 -8.524 12.255 1.00 88.75 954 MET A C 1
ATOM 7571 O O . MET A 1 954 ? -29.228 -8.453 11.105 1.00 88.75 954 MET A O 1
ATOM 7575 N N . VAL A 1 955 ? -28.466 -7.444 12.966 1.00 88.94 955 VAL A N 1
ATOM 7576 C CA . VAL A 1 955 ? -28.467 -6.098 12.390 1.00 88.94 955 VAL A CA 1
ATOM 7577 C C . VAL A 1 955 ? -27.059 -5.735 11.952 1.00 88.94 955 VAL A C 1
ATOM 7579 O O . VAL A 1 955 ? -26.120 -5.804 12.745 1.00 88.94 955 VAL A O 1
ATOM 7582 N N . GLU A 1 956 ? -26.919 -5.324 10.697 1.00 89.81 956 GLU A N 1
ATOM 7583 C CA . GLU A 1 956 ? -25.649 -4.850 10.163 1.00 89.81 956 GLU A CA 1
ATOM 7584 C C . GLU A 1 956 ? -25.534 -3.327 10.298 1.00 89.81 956 GLU A C 1
ATOM 7586 O O . GLU A 1 956 ? -26.389 -2.572 9.825 1.00 89.81 956 GLU A O 1
ATOM 7591 N N . VAL A 1 957 ? -24.463 -2.867 10.943 1.00 89.50 957 VAL A N 1
ATOM 7592 C CA . VAL A 1 957 ? -24.195 -1.449 11.207 1.00 89.50 957 VAL A CA 1
ATOM 7593 C C . VAL A 1 957 ? -22.873 -1.046 10.574 1.00 89.50 957 VAL A C 1
ATOM 7595 O O . VAL A 1 957 ? -21.833 -1.638 10.863 1.00 89.50 957 VAL A O 1
ATOM 7598 N N . CYS A 1 958 ? -22.900 0.002 9.756 1.00 85.94 958 CYS A N 1
ATOM 7599 C CA . CYS A 1 958 ? -21.709 0.540 9.100 1.00 85.94 958 CYS A CA 1
ATOM 7600 C C . CYS A 1 958 ? -21.312 1.885 9.708 1.00 85.94 958 CYS A C 1
ATOM 7602 O O . CYS A 1 958 ? -22.167 2.674 10.119 1.00 85.94 958 CYS A O 1
ATOM 7604 N N . ALA A 1 959 ? -20.012 2.174 9.739 1.00 82.00 959 ALA A N 1
ATOM 7605 C CA . ALA A 1 959 ? -19.534 3.510 10.076 1.00 82.00 959 ALA A CA 1
ATOM 7606 C C . ALA A 1 959 ? -19.927 4.530 8.984 1.00 82.00 959 ALA A C 1
ATOM 7608 O O . ALA A 1 959 ? -20.101 4.154 7.821 1.00 82.00 959 ALA A O 1
ATOM 7609 N N . PRO A 1 960 ? -20.052 5.829 9.316 1.00 69.62 960 PRO A N 1
ATOM 7610 C CA . PRO A 1 960 ? -20.289 6.873 8.326 1.00 69.62 960 PRO A CA 1
ATOM 7611 C C . PRO A 1 960 ? -19.155 6.928 7.303 1.00 69.62 960 PRO A C 1
ATOM 7613 O O . PRO A 1 960 ? -17.980 6.929 7.668 1.00 69.62 960 PRO A O 1
ATOM 7616 N N . ARG A 1 961 ? -19.517 7.039 6.024 1.00 64.69 961 ARG A N 1
ATOM 7617 C CA . ARG A 1 961 ? -18.625 6.872 4.864 1.00 64.69 961 ARG A CA 1
ATOM 7618 C C . ARG A 1 961 ? -17.689 8.063 4.595 1.00 64.69 961 ARG A C 1
ATOM 7620 O O . ARG A 1 961 ? -17.086 8.153 3.536 1.00 64.69 961 ARG A O 1
ATOM 7627 N N . THR A 1 962 ? -17.536 8.977 5.558 1.00 51.97 962 THR A N 1
ATOM 7628 C CA . THR A 1 962 ? -16.797 10.244 5.405 1.00 51.97 962 THR A CA 1
ATOM 7629 C C . THR A 1 962 ? -15.272 10.102 5.489 1.00 51.97 962 THR A C 1
ATOM 7631 O O . THR A 1 962 ? -14.559 11.057 5.196 1.00 51.97 962 THR A O 1
ATOM 7634 N N . SER A 1 963 ? -14.753 8.941 5.899 1.00 46.53 963 SER A N 1
ATOM 7635 C CA . SER A 1 963 ? -13.325 8.604 5.833 1.00 46.53 963 SER A CA 1
ATOM 7636 C C . SER A 1 963 ? -13.156 7.103 5.611 1.00 46.53 963 SER A C 1
ATOM 7638 O O . SER A 1 963 ? -13.770 6.305 6.318 1.00 46.53 963 SER A O 1
ATOM 7640 N N . SER A 1 964 ? -12.291 6.707 4.675 1.00 43.22 964 SER A N 1
ATOM 7641 C CA . SER A 1 964 ? -12.032 5.306 4.293 1.00 43.22 964 SER A CA 1
ATOM 7642 C C . SER A 1 964 ? -11.461 4.419 5.416 1.00 43.22 964 SER A C 1
ATOM 7644 O O . SER A 1 964 ? -11.272 3.225 5.213 1.00 43.22 964 SER A O 1
ATOM 7646 N N . SER A 1 965 ? -11.205 4.979 6.604 1.00 48.12 965 SER A N 1
ATOM 7647 C CA . SER A 1 965 ? -10.689 4.296 7.798 1.00 48.12 965 SER A CA 1
ATOM 7648 C C . SER A 1 965 ? -11.649 4.274 9.000 1.00 48.12 965 SER A C 1
ATOM 7650 O O . SER A 1 965 ? -11.291 3.739 10.051 1.00 48.12 965 SER A O 1
ATOM 7652 N N . ALA A 1 966 ? -12.851 4.860 8.905 1.00 64.69 966 ALA A N 1
ATOM 7653 C CA . ALA A 1 966 ? -13.787 4.870 10.033 1.00 64.69 966 ALA A CA 1
ATOM 7654 C C . ALA A 1 966 ? -14.410 3.478 10.242 1.00 64.69 966 ALA A C 1
ATOM 7656 O O . ALA A 1 966 ? -15.001 2.917 9.325 1.00 64.69 966 ALA A O 1
ATOM 7657 N N . MET A 1 967 ? -14.327 2.943 11.464 1.00 80.00 967 MET A N 1
ATOM 7658 C CA . MET A 1 967 ? -14.924 1.657 11.852 1.00 80.00 967 MET A CA 1
ATOM 7659 C C . MET A 1 967 ? -15.943 1.840 12.980 1.00 80.00 967 MET A C 1
ATOM 7661 O O . MET A 1 967 ? -15.729 2.634 13.899 1.00 80.00 967 MET A O 1
ATOM 7665 N N . PHE A 1 968 ? -17.058 1.104 12.918 1.00 88.62 968 PHE A N 1
ATOM 7666 C CA . PHE A 1 968 ? -18.063 1.144 13.982 1.00 88.62 968 PHE A CA 1
ATOM 7667 C C . PHE A 1 968 ? -17.613 0.316 15.185 1.00 88.62 968 PHE A C 1
ATOM 7669 O O . PHE A 1 968 ? -17.766 0.777 16.307 1.00 88.62 968 PHE A O 1
ATOM 7676 N N . ALA A 1 969 ? -17.034 -0.870 14.968 1.00 89.38 969 ALA A N 1
ATOM 7677 C CA . ALA A 1 969 ? -16.546 -1.776 16.008 1.00 89.38 969 ALA A CA 1
ATOM 7678 C C . ALA A 1 969 ? -15.232 -2.458 15.597 1.00 89.38 969 ALA A C 1
ATOM 7680 O O . ALA A 1 969 ? -15.005 -2.670 14.407 1.00 89.38 969 ALA A O 1
ATOM 7681 N N . ASP A 1 970 ? -14.419 -2.849 16.582 1.00 87.00 970 ASP A N 1
ATOM 7682 C CA . ASP A 1 970 ? -13.188 -3.630 16.379 1.00 87.00 970 ASP A CA 1
ATOM 7683 C C . ASP A 1 970 ? -13.030 -4.761 17.416 1.00 87.00 970 ASP A C 1
ATOM 7685 O O . ASP A 1 970 ? -13.833 -4.893 18.345 1.00 87.00 970 ASP A O 1
ATOM 7689 N N . CYS A 1 971 ? -11.987 -5.582 17.275 1.00 85.25 971 CYS A N 1
ATOM 7690 C CA . CYS A 1 971 ? -11.622 -6.635 18.216 1.00 85.25 971 CYS A CA 1
ATOM 7691 C C . CYS A 1 971 ? -11.484 -6.093 19.656 1.00 85.25 971 CYS A C 1
ATOM 7693 O O . CYS A 1 971 ? -10.649 -5.247 19.960 1.00 85.25 971 CYS A O 1
ATOM 7695 N N . GLY A 1 972 ? -12.297 -6.618 20.566 1.00 87.25 972 GLY A N 1
ATOM 7696 C CA . GLY A 1 972 ? -12.487 -6.200 21.957 1.00 87.25 972 GLY A CA 1
ATOM 7697 C C . GLY A 1 972 ? -13.808 -5.461 22.221 1.00 87.25 972 GLY A C 1
ATOM 7698 O O . GLY A 1 972 ? -14.196 -5.326 23.382 1.00 87.25 972 GLY A O 1
ATOM 7699 N N . ASP A 1 973 ? -14.545 -5.040 21.188 1.00 92.12 973 ASP A N 1
ATOM 7700 C CA . ASP A 1 973 ? -15.850 -4.382 21.346 1.00 92.12 973 ASP A CA 1
ATOM 7701 C C . ASP A 1 973 ? -17.039 -5.352 21.468 1.00 92.12 973 ASP A C 1
ATOM 7703 O O . ASP A 1 973 ? -18.162 -4.901 21.703 1.00 92.12 973 ASP A O 1
ATOM 7707 N N . SER A 1 974 ? -16.835 -6.666 21.328 1.00 93.56 974 SER A N 1
ATOM 7708 C CA . SER A 1 974 ? -17.895 -7.654 21.559 1.00 93.56 974 SER A CA 1
ATOM 7709 C C . SER A 1 974 ? -18.541 -7.472 22.924 1.00 93.56 974 SER A C 1
ATOM 7711 O O . SER A 1 974 ? -17.857 -7.373 23.942 1.00 93.56 974 SER A O 1
ATOM 7713 N N . GLY A 1 975 ? -19.867 -7.448 22.955 1.00 94.69 975 GLY A N 1
ATOM 7714 C CA . GLY A 1 975 ? -20.637 -7.152 24.153 1.00 94.69 975 GLY A CA 1
ATOM 7715 C C . GLY A 1 975 ? -20.990 -5.675 24.314 1.00 94.69 975 GLY A C 1
ATOM 7716 O O . GLY A 1 975 ? -21.814 -5.376 25.162 1.00 94.69 975 GLY A O 1
ATOM 7717 N N . ALA A 1 976 ? -20.444 -4.746 23.522 1.00 94.75 976 ALA A N 1
ATOM 7718 C CA . ALA A 1 976 ? -20.792 -3.328 23.632 1.00 94.75 976 ALA A CA 1
ATOM 7719 C C . ALA A 1 976 ? -22.265 -3.078 23.272 1.00 94.75 976 ALA A C 1
ATOM 7721 O O . ALA A 1 976 ? -22.734 -3.516 22.217 1.00 94.75 976 ALA A O 1
ATOM 7722 N N . ALA A 1 977 ? -22.981 -2.338 24.123 1.00 92.75 977 ALA A N 1
ATOM 7723 C CA . ALA A 1 977 ? -24.355 -1.934 23.848 1.00 92.75 977 ALA A CA 1
ATOM 7724 C C . ALA A 1 977 ? -24.406 -0.918 22.696 1.00 92.75 977 ALA A C 1
ATOM 7726 O O . ALA A 1 977 ? -23.671 0.074 22.688 1.00 92.75 977 ALA A O 1
ATOM 7727 N N . VAL A 1 978 ? -25.299 -1.172 21.743 1.00 92.94 978 VAL A N 1
ATOM 7728 C CA . VAL A 1 978 ? -25.617 -0.297 20.613 1.00 92.94 978 VAL A CA 1
ATOM 7729 C C . VAL A 1 978 ? -26.920 0.427 20.919 1.00 92.94 978 VAL A C 1
ATOM 7731 O O . VAL A 1 978 ? -27.906 -0.210 21.294 1.00 92.94 978 VAL A O 1
ATOM 7734 N N . PHE A 1 979 ? -26.926 1.748 20.772 1.00 90.50 979 PHE A N 1
ATOM 7735 C CA . PHE A 1 979 ? -28.044 2.604 21.158 1.00 90.50 979 PHE A CA 1
ATOM 7736 C C . PHE A 1 979 ? -28.196 3.806 20.223 1.00 90.50 979 PHE A C 1
ATOM 7738 O O . PHE A 1 979 ? -27.243 4.212 19.566 1.00 90.50 979 PHE A O 1
ATOM 7745 N N .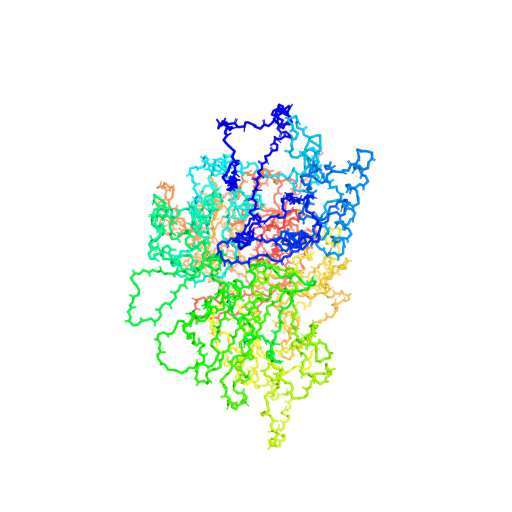 TYR A 1 980 ? -29.373 4.420 20.190 1.00 88.38 980 TYR A N 1
ATOM 7746 C CA . TYR A 1 980 ? -29.590 5.735 19.572 1.00 88.38 980 TYR A CA 1
ATOM 7747 C C . TYR A 1 980 ? -30.055 6.740 20.624 1.00 88.38 980 TYR A C 1
ATOM 7749 O O . TYR A 1 980 ? -30.350 6.379 21.763 1.00 88.38 980 TYR A O 1
ATOM 7757 N N . LEU A 1 981 ? -30.086 8.022 20.260 1.00 85.88 981 LEU A N 1
ATOM 7758 C CA . LEU A 1 981 ? -30.537 9.091 21.147 1.00 85.88 981 LEU A CA 1
ATOM 7759 C C . LEU A 1 981 ? -31.927 9.578 20.726 1.00 85.88 981 LEU A C 1
ATOM 7761 O O . LEU A 1 981 ? -32.072 10.159 19.652 1.00 85.88 981 LEU A O 1
ATOM 7765 N N . LYS A 1 982 ? -32.927 9.411 21.598 1.00 81.31 982 LYS A N 1
ATOM 7766 C CA . LYS A 1 982 ? -34.291 9.947 21.433 1.00 81.31 982 LYS A CA 1
ATOM 7767 C C . LYS A 1 982 ? -34.548 10.948 22.551 1.00 81.31 982 LYS A C 1
ATOM 7769 O O . LYS A 1 982 ? -34.331 10.648 23.723 1.00 81.31 982 LYS A O 1
ATOM 7774 N N . ASN A 1 983 ? -34.900 12.183 22.190 1.00 79.44 983 ASN A N 1
ATOM 7775 C CA . ASN A 1 983 ? -35.056 13.304 23.131 1.00 79.44 983 ASN A CA 1
ATOM 7776 C C . ASN A 1 983 ? -33.848 13.501 24.078 1.00 79.44 983 ASN A C 1
ATOM 7778 O O . ASN A 1 983 ? -33.989 13.934 25.218 1.00 79.44 983 ASN A O 1
ATOM 7782 N N . GLY A 1 984 ? -32.636 13.177 23.606 1.00 76.56 984 GLY A N 1
ATOM 7783 C CA . GLY A 1 984 ? -31.397 13.302 24.381 1.00 76.56 984 GLY A CA 1
ATOM 7784 C C . GLY A 1 984 ? -31.136 12.189 25.403 1.00 76.56 984 GLY A C 1
ATOM 7785 O O . GLY A 1 984 ? -30.154 12.305 26.134 1.00 76.56 984 GLY A O 1
ATOM 7786 N N . LYS A 1 985 ? -31.960 11.133 25.439 1.00 80.88 985 LYS A N 1
ATOM 7787 C CA . LYS A 1 985 ? -31.764 9.933 26.266 1.00 80.88 985 LYS A CA 1
ATOM 7788 C C . LYS A 1 985 ? -31.327 8.733 25.405 1.00 80.88 985 LYS A C 1
ATOM 7790 O O . LYS A 1 985 ? -31.770 8.648 24.256 1.00 80.88 985 LYS A O 1
ATOM 7795 N N . PRO A 1 986 ? -30.477 7.824 25.919 1.00 85.88 986 PRO A N 1
ATOM 7796 C CA . PRO A 1 986 ? -30.036 6.643 25.183 1.00 85.88 986 PRO A CA 1
ATOM 7797 C C . PRO A 1 986 ? -31.082 5.521 25.207 1.00 85.88 986 PRO A C 1
ATOM 7799 O O . PRO A 1 986 ? -31.588 5.163 26.269 1.00 85.88 986 PRO A O 1
ATOM 7802 N N . TYR A 1 987 ? -31.352 4.951 24.032 1.00 86.25 987 TYR A N 1
ATOM 7803 C CA . TYR A 1 987 ? -32.257 3.821 23.823 1.00 86.25 987 TYR A CA 1
ATOM 7804 C C . TYR A 1 987 ? -31.494 2.639 23.248 1.00 86.25 987 TYR A C 1
ATOM 7806 O O . TYR A 1 987 ? -30.910 2.743 22.166 1.00 86.25 987 TYR A O 1
ATOM 7814 N N . ILE A 1 988 ? -31.470 1.528 23.979 1.00 87.56 988 ILE A N 1
ATOM 7815 C CA . ILE A 1 988 ? -30.671 0.360 23.613 1.00 87.56 988 ILE A CA 1
ATOM 7816 C C . ILE A 1 988 ? -31.401 -0.451 22.544 1.00 87.56 988 ILE A C 1
ATOM 7818 O O . ILE A 1 988 ? -32.572 -0.787 22.690 1.00 87.56 988 ILE A O 1
ATOM 7822 N N . MET A 1 989 ? -30.667 -0.795 21.490 1.00 87.38 989 MET A N 1
ATOM 7823 C CA . MET A 1 989 ? -31.146 -1.537 20.326 1.00 87.38 989 MET A CA 1
ATOM 7824 C C . MET A 1 989 ? -30.559 -2.948 20.252 1.00 87.38 989 MET A C 1
ATOM 7826 O O . MET A 1 989 ? -31.195 -3.869 19.738 1.00 87.38 989 MET A O 1
ATOM 7830 N N . GLY A 1 990 ? -29.327 -3.130 20.719 1.00 90.69 990 GLY A N 1
ATOM 7831 C CA . GLY A 1 990 ? -28.630 -4.393 20.544 1.00 90.69 990 GLY A CA 1
ATOM 7832 C C . GLY A 1 990 ? -27.249 -4.418 21.162 1.00 90.69 990 GLY A C 1
ATOM 7833 O O . GLY A 1 990 ? -26.857 -3.517 21.903 1.00 90.69 990 GLY A O 1
ATOM 7834 N N . MET A 1 991 ? -26.509 -5.470 20.842 1.00 93.19 991 MET A N 1
ATOM 7835 C CA . MET A 1 991 ? -25.167 -5.702 21.355 1.00 93.19 991 MET A CA 1
ATOM 7836 C C . MET A 1 991 ? -24.236 -6.145 20.225 1.00 93.19 991 MET A C 1
ATOM 7838 O O . MET A 1 991 ? -24.594 -7.025 19.441 1.00 93.19 991 MET A O 1
ATOM 7842 N N . VAL A 1 992 ? -23.056 -5.529 20.118 1.00 95.00 992 VAL A N 1
ATOM 7843 C CA . VAL A 1 992 ? -22.055 -5.910 19.106 1.00 95.00 992 VAL A CA 1
ATOM 7844 C C . VAL A 1 992 ? -21.595 -7.337 19.354 1.00 95.00 992 VAL A C 1
ATOM 7846 O O . VAL A 1 992 ? -21.166 -7.649 20.462 1.00 95.00 992 VAL A O 1
ATOM 7849 N N . VAL A 1 993 ? -21.626 -8.167 18.314 1.00 92.19 993 VAL A N 1
ATOM 7850 C CA . VAL A 1 993 ? -21.136 -9.551 18.364 1.00 92.19 993 VAL A CA 1
ATOM 7851 C C . VAL A 1 993 ? -19.878 -9.732 17.525 1.00 92.19 993 VAL A C 1
ATOM 7853 O O . VAL A 1 993 ? -18.938 -10.409 17.938 1.00 92.19 993 VAL A O 1
ATOM 7856 N N . ALA A 1 994 ? -19.854 -9.148 16.330 1.00 90.00 994 ALA A N 1
ATOM 7857 C CA . ALA A 1 994 ? -18.819 -9.445 15.353 1.00 90.00 994 ALA A CA 1
ATOM 7858 C C . ALA A 1 994 ? -18.553 -8.273 14.406 1.00 90.00 994 ALA A C 1
ATOM 7860 O O . ALA A 1 994 ? -19.354 -7.338 14.320 1.00 90.00 994 ALA A O 1
ATOM 7861 N N . ARG A 1 995 ? -17.435 -8.344 13.682 1.00 87.31 995 ARG A N 1
ATOM 7862 C CA . ARG A 1 995 ? -17.080 -7.438 12.587 1.00 87.31 995 ARG A CA 1
ATOM 7863 C C . ARG A 1 995 ? -16.893 -8.220 11.295 1.00 87.31 995 ARG A C 1
ATOM 7865 O O . ARG A 1 995 ? -16.420 -9.357 11.310 1.00 87.31 995 ARG A O 1
ATOM 7872 N N . THR A 1 996 ? -17.245 -7.605 10.180 1.00 87.00 996 THR A N 1
ATOM 7873 C CA . THR A 1 996 ? -17.041 -8.170 8.847 1.00 87.00 996 THR A CA 1
ATOM 7874 C C . THR A 1 996 ? -15.685 -7.729 8.285 1.00 87.00 996 THR A C 1
ATOM 7876 O O . THR A 1 996 ? -15.117 -6.714 8.702 1.00 87.00 996 THR A O 1
ATOM 7879 N N . SER A 1 997 ? -15.159 -8.469 7.308 1.00 83.69 997 SER A N 1
ATOM 7880 C CA . SER A 1 997 ? -13.906 -8.143 6.599 1.00 83.69 997 SER A CA 1
ATOM 7881 C C . SER A 1 997 ? -13.957 -6.845 5.779 1.00 83.69 997 SER A C 1
ATOM 7883 O O . SER A 1 997 ? -12.935 -6.353 5.303 1.00 83.69 997 SER A O 1
ATOM 7885 N N . TYR A 1 998 ? -15.152 -6.282 5.631 1.00 81.81 998 TYR A N 1
ATOM 7886 C CA . TYR A 1 998 ? -15.447 -5.060 4.894 1.00 81.81 998 TYR A CA 1
ATOM 7887 C C . TYR A 1 998 ? -15.934 -3.924 5.819 1.00 81.81 998 TYR A C 1
ATOM 7889 O O . TYR A 1 998 ? -16.590 -2.987 5.372 1.00 81.81 998 TYR A O 1
ATOM 7897 N N . PHE A 1 999 ? -15.559 -3.995 7.104 1.00 80.81 999 PHE A N 1
ATOM 7898 C CA . PHE A 1 999 ? -15.683 -2.936 8.119 1.00 80.81 999 PHE A CA 1
ATOM 7899 C C . PHE A 1 999 ? -17.100 -2.618 8.633 1.00 80.81 999 PHE A C 1
ATOM 7901 O O . PHE A 1 999 ? -17.307 -1.582 9.274 1.00 80.81 999 PHE A O 1
ATOM 7908 N N . SER A 1 1000 ? -18.057 -3.527 8.444 1.00 87.38 1000 SER A N 1
ATOM 7909 C CA . SER A 1 1000 ? -19.354 -3.483 9.134 1.00 87.38 1000 SER A CA 1
ATOM 7910 C C . SER A 1 1000 ? -19.290 -4.207 10.480 1.00 87.38 1000 SER A C 1
ATOM 7912 O O . SER A 1 1000 ? -18.448 -5.079 10.700 1.00 87.38 1000 SER A O 1
ATOM 7914 N N . ALA A 1 1001 ? -20.218 -3.894 11.379 1.00 91.19 1001 ALA A N 1
ATOM 7915 C CA . ALA A 1 1001 ? -20.447 -4.639 12.611 1.00 91.19 1001 ALA A CA 1
ATOM 7916 C C . ALA A 1 1001 ? -21.777 -5.394 12.557 1.00 91.19 1001 ALA A C 1
ATOM 7918 O O . ALA A 1 1001 ? -22.776 -4.865 12.070 1.00 91.19 1001 ALA A O 1
ATOM 7919 N N . LEU A 1 1002 ? -21.800 -6.600 13.120 1.00 92.38 1002 LEU A N 1
ATOM 7920 C CA . LEU A 1 1002 ? -23.005 -7.399 13.312 1.00 92.38 1002 LEU A CA 1
ATOM 7921 C C . LEU A 1 1002 ? -23.469 -7.282 14.763 1.00 92.38 1002 LEU A C 1
ATOM 7923 O O . LEU A 1 1002 ? -22.698 -7.497 15.706 1.00 92.38 1002 LEU A O 1
ATOM 7927 N N . VAL A 1 1003 ? -24.738 -6.929 14.929 1.00 92.06 1003 VAL A N 1
ATOM 7928 C CA . VAL A 1 1003 ? -25.358 -6.587 16.207 1.00 92.06 1003 VAL A CA 1
ATOM 7929 C C . VAL A 1 1003 ? -26.513 -7.546 16.471 1.00 92.06 1003 VAL A C 1
ATOM 7931 O O . VAL A 1 1003 ? -27.424 -7.664 15.650 1.00 92.06 1003 VAL A O 1
ATOM 7934 N N . SER A 1 1004 ? -26.489 -8.218 17.625 1.00 90.88 1004 SER A N 1
ATOM 7935 C CA . SER A 1 1004 ? -27.640 -8.993 18.099 1.00 90.88 1004 SER A CA 1
ATOM 7936 C C . SER A 1 1004 ? -28.719 -8.019 18.564 1.00 90.88 1004 SER A C 1
ATOM 7938 O O . SER A 1 1004 ? -28.405 -7.161 19.398 1.00 90.88 1004 SER A O 1
ATOM 7940 N N . PRO A 1 1005 ? -29.969 -8.124 18.081 1.00 88.12 1005 PRO A N 1
ATOM 7941 C CA . PRO A 1 1005 ? -31.068 -7.318 18.601 1.00 88.12 1005 PRO A CA 1
ATOM 7942 C C . PRO A 1 1005 ? -31.224 -7.519 20.114 1.00 88.12 1005 PRO A C 1
ATOM 7944 O O . PRO A 1 1005 ? -31.007 -8.619 20.623 1.00 88.12 1005 PRO A O 1
ATOM 7947 N N . ILE A 1 1006 ? -31.594 -6.468 20.850 1.00 88.38 1006 ILE A N 1
ATOM 7948 C CA . ILE A 1 1006 ? -31.686 -6.551 22.314 1.00 88.38 1006 ILE A CA 1
ATOM 7949 C C . ILE A 1 1006 ? -32.941 -7.286 22.783 1.00 88.38 1006 ILE A C 1
ATOM 7951 O O . ILE A 1 1006 ? -32.891 -8.061 23.732 1.00 88.38 1006 ILE A O 1
ATOM 7955 N N . TRP A 1 1007 ? -34.073 -7.089 22.112 1.00 85.75 1007 TRP A N 1
ATOM 7956 C CA . TRP A 1 1007 ? -35.350 -7.624 22.578 1.00 85.75 1007 TRP A CA 1
ATOM 7957 C C . TRP A 1 1007 ? -35.398 -9.170 22.645 1.00 85.75 1007 TRP A C 1
ATOM 7959 O O . TRP A 1 1007 ? -35.941 -9.671 23.631 1.00 85.75 1007 TRP A O 1
ATOM 7969 N N . PRO A 1 1008 ? -34.794 -9.958 21.719 1.00 88.75 1008 PRO A N 1
ATOM 7970 C CA . PRO A 1 1008 ? -34.733 -11.413 21.839 1.00 88.75 1008 PRO A CA 1
ATOM 7971 C C . PRO A 1 1008 ? -33.881 -11.848 23.034 1.00 88.75 1008 PRO A C 1
ATOM 7973 O O . PRO A 1 1008 ? -34.213 -12.831 23.688 1.00 88.75 1008 PRO A O 1
ATOM 7976 N N . ILE A 1 1009 ? -32.803 -11.110 23.343 1.00 91.06 1009 ILE A N 1
ATOM 7977 C CA . ILE A 1 1009 ? -31.936 -11.379 24.502 1.00 91.06 1009 ILE A CA 1
ATOM 7978 C C . ILE A 1 1009 ? -32.742 -11.241 25.798 1.00 91.06 1009 ILE A C 1
ATOM 7980 O O . ILE A 1 1009 ? -32.672 -12.108 26.667 1.00 91.06 1009 ILE A O 1
ATOM 7984 N N . LEU A 1 1010 ? -33.516 -10.162 25.924 1.00 89.38 1010 LEU A N 1
ATOM 7985 C CA . LEU A 1 1010 ? -34.307 -9.895 27.127 1.00 89.38 1010 LEU A CA 1
ATOM 7986 C C . LEU A 1 1010 ? -35.433 -10.904 27.307 1.00 89.38 1010 LEU A C 1
ATOM 7988 O O . LEU A 1 1010 ? -35.619 -11.406 28.411 1.00 89.38 1010 LEU A O 1
ATOM 7992 N N . GLU A 1 1011 ? -36.148 -11.230 26.228 1.00 89.44 1011 GLU A N 1
ATOM 7993 C CA . GLU A 1 1011 ? -37.197 -12.249 26.262 1.00 89.44 1011 GLU A CA 1
ATOM 7994 C C . GLU A 1 1011 ? -36.604 -13.620 26.628 1.00 89.44 1011 GLU A C 1
ATOM 7996 O O . GLU A 1 1011 ? -37.165 -14.328 27.458 1.00 89.44 1011 GLU A O 1
ATOM 8001 N N . HIS A 1 1012 ? -35.434 -13.975 26.081 1.00 91.69 1012 HIS A N 1
ATOM 8002 C CA . HIS A 1 1012 ? -34.763 -15.236 26.402 1.00 91.69 1012 HIS A CA 1
ATOM 8003 C C . HIS A 1 1012 ? -34.390 -15.349 27.887 1.00 91.69 1012 HIS A C 1
ATOM 8005 O O . HIS A 1 1012 ? -34.574 -16.409 28.483 1.00 91.69 1012 HIS A O 1
ATOM 8011 N N . PHE A 1 1013 ? -33.891 -14.264 28.484 1.00 92.19 1013 PHE A N 1
ATOM 8012 C CA . PHE A 1 1013 ? -33.505 -14.219 29.897 1.00 92.19 1013 PHE A CA 1
ATOM 8013 C C . PHE A 1 1013 ? -34.635 -13.780 30.844 1.00 92.19 1013 PHE A C 1
ATOM 8015 O O . PHE A 1 1013 ? -34.383 -13.610 32.034 1.00 92.19 1013 PHE A O 1
ATOM 8022 N N . ASN A 1 1014 ? -35.866 -13.591 30.351 1.00 89.94 1014 ASN A N 1
ATOM 8023 C CA . ASN A 1 1014 ? -37.008 -13.075 31.120 1.00 89.94 1014 ASN A CA 1
ATOM 8024 C C . ASN A 1 1014 ? -36.703 -11.770 31.887 1.00 89.94 1014 ASN A C 1
ATOM 8026 O O . ASN A 1 1014 ? -37.062 -11.617 33.056 1.00 89.94 1014 ASN A O 1
ATOM 8030 N N . ILE A 1 1015 ? -36.018 -10.829 31.236 1.00 87.38 1015 ILE A N 1
ATOM 8031 C CA . ILE A 1 1015 ? -35.701 -9.516 31.808 1.00 87.38 1015 ILE A CA 1
ATOM 8032 C C . ILE A 1 1015 ? -36.844 -8.550 31.479 1.00 87.38 1015 ILE A C 1
ATOM 8034 O O . ILE A 1 1015 ? -37.174 -8.343 30.311 1.00 87.38 1015 ILE A O 1
ATOM 8038 N N . GLU A 1 1016 ? -37.448 -7.945 32.504 1.00 74.81 1016 GLU A N 1
ATOM 8039 C CA . GLU A 1 1016 ? -38.518 -6.962 32.322 1.00 74.81 1016 GLU A CA 1
ATOM 8040 C C . GLU A 1 1016 ? -37.970 -5.670 31.694 1.00 74.81 1016 GLU A C 1
ATOM 8042 O O . GLU A 1 1016 ? -36.988 -5.100 32.168 1.00 74.81 1016 GLU A O 1
ATOM 8047 N N . SER A 1 1017 ? -38.610 -5.200 30.617 1.00 64.44 1017 SER A N 1
ATOM 8048 C CA . SER A 1 1017 ? -38.301 -3.890 30.035 1.00 64.44 1017 SER A CA 1
ATOM 8049 C C . SER A 1 1017 ? -38.867 -2.776 30.930 1.00 64.44 1017 SER A C 1
ATOM 8051 O O . SER A 1 1017 ? -40.046 -2.856 31.300 1.00 64.44 1017 SER A O 1
ATOM 8053 N N . PRO A 1 1018 ? -38.088 -1.727 31.254 1.00 59.78 1018 PRO A N 1
ATOM 8054 C CA . PRO A 1 1018 ? -38.623 -0.542 31.908 1.00 59.78 1018 PRO A CA 1
ATOM 8055 C C . PRO A 1 1018 ? -39.624 0.128 30.957 1.00 59.78 1018 PRO A C 1
ATOM 8057 O O . PRO A 1 1018 ? -39.251 0.615 29.890 1.00 59.78 1018 PRO A O 1
ATOM 8060 N N . ARG A 1 1019 ? -40.916 0.109 31.308 1.00 51.78 1019 ARG A N 1
ATOM 8061 C CA . ARG A 1 1019 ? -41.952 0.829 30.551 1.00 51.78 1019 ARG A CA 1
ATOM 8062 C C . ARG A 1 1019 ? -41.787 2.329 30.790 1.00 51.78 1019 ARG A C 1
ATOM 8064 O O . ARG A 1 1019 ? -41.599 2.739 31.932 1.00 51.78 1019 ARG A O 1
ATOM 8071 N N . GLU A 1 1020 ? -41.888 3.134 29.733 1.00 51.78 1020 GLU A N 1
ATOM 8072 C CA . GLU A 1 1020 ? -42.201 4.557 29.888 1.00 51.78 1020 GLU A CA 1
ATOM 8073 C C . GLU A 1 1020 ? -43.539 4.635 30.640 1.00 51.78 1020 GLU A C 1
ATOM 8075 O O . GLU A 1 1020 ? -44.537 4.066 30.192 1.00 51.78 1020 GLU A O 1
ATOM 8080 N N . GLU A 1 1021 ? -43.562 5.278 31.811 1.00 44.91 1021 GLU A N 1
ATOM 8081 C CA . GLU A 1 1021 ? -44.812 5.867 32.282 1.00 44.91 1021 GLU A CA 1
ATOM 8082 C C . GLU A 1 1021 ? -45.188 6.889 31.208 1.00 44.91 1021 GLU A C 1
ATOM 8084 O O . GLU A 1 1021 ? -44.468 7.867 31.014 1.00 44.91 1021 GLU A O 1
ATOM 8089 N N . GLU A 1 1022 ? -46.244 6.607 30.435 1.00 42.41 1022 GLU A N 1
ATOM 8090 C CA . GLU A 1 1022 ? -46.862 7.614 29.576 1.00 42.41 1022 GLU A CA 1
ATOM 8091 C C . GLU A 1 1022 ? -47.102 8.842 30.452 1.00 42.41 1022 GLU A C 1
ATOM 8093 O O . GLU A 1 1022 ? -47.774 8.737 31.483 1.00 42.41 1022 GLU A O 1
ATOM 8098 N N . ASP A 1 1023 ? -46.522 9.981 30.067 1.00 37.34 1023 ASP A N 1
ATOM 8099 C CA . ASP A 1 1023 ? -46.867 11.276 30.635 1.00 37.34 1023 ASP A CA 1
ATOM 8100 C C . ASP A 1 1023 ? -48.394 11.406 30.540 1.00 37.34 1023 ASP A C 1
ATOM 8102 O O . ASP A 1 1023 ? -48.953 11.700 29.482 1.00 37.34 1023 ASP A O 1
ATOM 8106 N N . MET A 1 1024 ? -49.092 11.138 31.647 1.00 37.12 1024 MET A N 1
ATOM 8107 C CA . MET A 1 1024 ? -50.460 11.588 31.818 1.00 37.12 1024 MET A CA 1
ATOM 8108 C C . MET A 1 1024 ? -50.384 13.106 31.752 1.00 37.12 1024 MET A C 1
ATOM 8110 O O . MET A 1 1024 ? -49.931 13.742 32.704 1.00 37.12 1024 MET A O 1
ATOM 8114 N N . GLU A 1 1025 ? -50.801 13.670 30.619 1.00 38.91 1025 GLU A N 1
ATOM 8115 C CA . GLU A 1 1025 ? -51.112 15.087 30.485 1.00 38.91 1025 GLU A CA 1
ATOM 8116 C C . GLU A 1 1025 ? -52.029 15.487 31.651 1.00 38.91 1025 GLU A C 1
ATOM 8118 O O . GLU A 1 1025 ? -53.230 15.210 31.670 1.00 38.91 1025 GLU A O 1
ATOM 8123 N N . THR A 1 1026 ? -51.443 16.098 32.678 1.00 38.09 1026 THR A N 1
ATOM 8124 C CA . THR A 1 1026 ? -52.186 16.835 33.691 1.00 38.09 1026 THR A CA 1
ATOM 8125 C C . THR A 1 1026 ? -52.535 18.205 33.116 1.00 38.09 1026 THR A C 1
ATOM 8127 O O . THR A 1 1026 ? -51.670 19.078 33.092 1.00 38.09 1026 THR A O 1
ATOM 8130 N N . GLU A 1 1027 ? -53.804 18.305 32.703 1.00 32.56 1027 GLU A N 1
ATOM 8131 C CA . GLU A 1 1027 ? -54.668 19.476 32.411 1.00 32.56 1027 GLU A CA 1
ATOM 8132 C C . GLU A 1 1027 ? -54.276 20.489 31.322 1.00 32.56 1027 GLU A C 1
ATOM 8134 O O . GLU A 1 1027 ? -53.295 21.250 31.484 1.00 32.56 1027 GLU A O 1
#

Secondary structure (DSSP, 8-state):
---------S-----------PPPHHHHHHHHSS---TTSPPPP--------SGGGHHHHTTT--TTPEEEEEEETTS-TTPEEEEEETTEEEEEEEHHHHHHHHHHHHHHHH--S-B-TTSPBSSEEEEEEE-HHHHHTTS-GGGHHHHHHHHHHHHHHHHHTSGGGGGEEEEEEE--TT-SSPPHHHHHHHHHHHHHHHHSTTTT----TTHHHHHHHTTTTS-GGG-S-SEEEHHHHHHHHHHTT--SHHHHHHHHHHHHHTTS-B-GGGG-S----SS--GGGEEES-HHHHHHHHHHHH-HHHH-TTTTTSHHHHHHTTTEEETHHHHHHHGGGGGGHHHHHHHHHHTTS-EE-----SS--SS-EEE-GGGSPP-S-GGGTTT-TT-EEEEEGGG---HHHHHHHHHHHHHHTT-------S-S------S--B-SSEEEEEEETTTTEEEEEEE-SSSSEEEEEEE--TT----HHHHHHHHHHHHHHHHHHHHHHHHH-TT--EEEEEEETTEEEEEEEE-TT---TTTTT--TT-TTHHHH---S--------------HHHHHHHHHHHHHHS---TTEEEEEEEEETTS-PPPEEEEEE-TT--S---SEETTEEEEEEESSPPPHHHHHHHH-HHHHHSPPPHHHHHHHHHHHHHHHHHHHHH-TTEEEEEEESSEEETTEEE---EEEEEESSTTEEETTPPPPPSEETTEEEEEEE--EEES-B-S--------TT--TTS--SSEETT-EEEETT---BEE--EEEEETTEEEEEE-GGGG-SSPPPTT-EEESS-HHHHHHHHHT--S-------TTTTEEEEEEEEEEEEEEETTEEEEEEEEEEEE-S--EESSPS---HHHHHHTT--GGGG---TT-EE---S--TTSEEEEEETTTEEEEEEEEEEEEEEE-------SSS--PPP---EEEEEEEE--TTSTT--S--TT-TTPEEEEEETTEEEEEEEEEEEETTSEEEEEEHHHHHHHTTPPP----------

pLDDT: mean 73.73, std 18.2, range [22.64, 97.12]

Mean predicted aligned error: 20.25 Å

InterPro domains:
  IPR027417 P-loop containing nucleoside triphosphate hydrolase [G3DSA:3.40.50.300] (9-182)
  IPR032171 C-terminal of Roc, COR-A domain [PF16095] (211-361)
  IPR036388 Winged helix-like DNA-binding domain superfamily [G3DSA:1.10.10.10] (183-283)

Radius of gyration: 35.68 Å; Cα contacts (8 Å, |Δi|>4): 1813; chains: 1; bounding box: 104×92×90 Å

Sequence (1027 aa):
MIFLETQSSPNSSNLKTEENKELPSDVFTHLTENAYDIENPPARLTVWDFGGQSVYYNTHHTFLSSRAIYILAIDMSLDLTDRLEDQWHSAEQFSGTVLDYTVYWIDTIHTYASQQDKSEDGVSSPRIIIVCTHKDKYLENVPKERHEEKINAYFSTLRQHIQQKRSGVHVDPCFFAIDNTCQDEDHEITDLRRYVMKIAESQKSWGEKNPIRWSRLEDELELRQPPEKRKKKLIQYGELKKLALEGGMQDENELNSFLLFHHDIGDLLHPQRFGDLLHSQTVDLSDIVILNPWWLIDTFKSIITVDKHHVKTKGSLYWFALKRGILDERLLDELWGDDSELKPILISAMVKFNILLEQNLSTTEEPTCRQFYVPTLLPIYKNPASVVGSEDTLFIQGKDNFMPHVLFNRLTVKLVQNSTSTGRKVLRRRRDFFLFKNELYYDYAVFAIDPLRGARCALRKSIDSSCIELIPLYPPGAKFDATIQGAYDKFKGHVVTVLQELMKSICPHLQLEWCVRDPRNPKKLMAIDPKETDLTASGLPEDSVYRLWFMPSSSEKVHGASPSAVRSSSDAGDAIETACKGFPREPGIVTVFPACKANEHYPPFIAVLVSIEFCGNKVTEYEGFTVNYYSWDMPDMEAQIAIFSQEAEENPIPPEKSTEFGQVIQRVSQGLFANHRNLTIISASPVKVTGGKISCMPCIVLYCHTKGVVPLGESLFPESIEGFPVDVREGYVLLSMNNGQSQNPAVHLGQSATFYSDPLRMGCSIGRRGLNLTGTLGMFVEHGGSTCFLTCSHVLGIPPPAIDTEVCQPSDADQEANHHNRLVSETVDSSSRARICGVVKERVFRNVDIKGGQYGIDAALITVKDRGTYGIPAGLDPQRLRDLKITENKLTFTREAYIECSEDLSTHVLFKCGRTTGLTKGIATFVGGAAYQPCTVEYCSDVGWTFQDTLSSMVEVCAPRTSSSAMFADCGDSGAAVFYLKNGKPYIMGMVVARTSYFSALVSPIWPILEHFNIESPREEEDMETE

Foldseek 3Di:
DDDDDDDDDPDDDDDDDDDDDDDPVVLVCQQPVDDPDVLDHGDDDDDDDQDLALLRLLPVLQQQFQLDAAEDEAELLDDQQDWDFRDDQQARRATGGSLVSVLQVLVSSCQRYFDPDAAPVQAGTPAYEYEYEQLCNNCVPPPPVCSVVVVVVSVVVSLVSLVVDPSSSRYDPDHAYDYPPDPPHDVSVVVVVVVVVVVSCRDPCPPPDDDPLLVQLCVVQVLVPDLVPGPDQKDFQVVSVVSCVVSPPDDVVSVVVSQVVCSNVPQWDQLPLLDDDDPDDDDDSNGMIGRRVVVLVVVLCLLSVLVPQCVVCVPPPQSVCSLQQKHFLVVVCVRCPVCVVCSVVSVVVCVSSLQWAWDPDPDPDPPPGTMTGRLSNHAADPPCPVQPDDLQKKKKAWPVQAARLNLLSQLQRVVVVVLPPPPDPDDDDDDGFDDDPWPRGNFKTKGGQDVVQRKIWMWGQDNPGSIIMTGIDHDPPDDDDPVLLVSQQVVVVVSVVSSVVCCVSRGVPIDMFMWGQDPVHNVDTDGDDLPDLCCVVVVDDPPGNNCSHRHDPPPPDDDDDDPPDPPPPVVLQVQVQVQLVVDDDDAFFQGWFWKDFQPDPDRIAIETEGAPPDPDDDDQDTSHGGYDYAHQQDQFPQLQCQVLPPLQVVQADDLVVLVVLLVQCQVCVVVCVVQFVQFFKWFWGCWAADPNDIDRFIAIETEGSDPRIGGPPGDDDDCHGPRGGYHYTHKHWAWQKDQLDDDPAPDDPDFALLDDDFQDFWQHWKEFPPHSIIATFADWFDDPNFIKTKFFQCSHHPVGDDFFGWMFTNYPSSVVVVVVPPPDDDDDPCDPVNRGQWTFHDFDQFWDQDPNGTAGDGMTITGGPPGHYFQQHTQDDPVVCVVVVHDSVLSGHDNQQFADPDSRQQPFWKWWAHNHPGIAIWGFRRQQNMKGAHRDNQDPDPDGDDDPHIGGRWTKIAGPSPDSPGARGHRRHGGIFMFGGDPSHTYTFFTWTIAMSNRITTTGGVPVVCVVSVGDRRDPPPPPPDD

Nearest PDB structures (foldseek):
  3dpu-assembly1_B  TM=6.972E-01  e=9.201E-13  Chlorobaculum tepidum
  8u8b-assembly1_B  TM=6.729E-01  e=2.074E-12  Homo sapiens
  8u8a-assembly1_C  TM=6.466E-0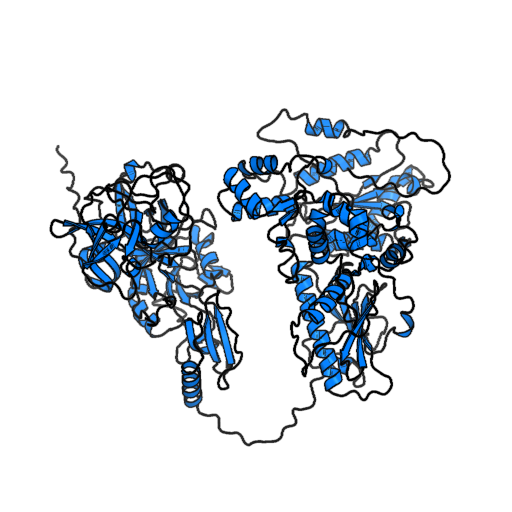1  e=6.830E-12  Homo sapiens
  8fo9-assembly1_E  TM=6.645E-01  e=2.576E-10  Homo sapiens
  7ctq-assembly2_B  TM=3.014E-01  e=3.033E+00  Pseudomonas putida

Solvent-accessible surface area (backbone atoms only — not comparable to full-atom values): 58895 Å² total; per-residue (Å²): 134,83,85,79,86,72,88,75,77,96,82,80,88,87,80,83,92,78,83,86,84,75,76,58,65,71,64,48,44,73,54,55,74,60,70,90,33,92,90,61,71,69,85,87,87,85,84,83,85,77,69,88,52,59,73,46,53,62,56,46,73,80,72,53,36,42,80,44,79,43,76,48,78,40,68,47,65,51,56,62,77,40,73,48,74,46,88,55,90,97,34,85,63,47,80,39,28,48,48,51,54,53,51,50,52,42,45,49,49,45,52,53,16,55,54,97,51,65,44,97,89,67,44,26,36,31,41,31,36,46,36,31,30,39,40,55,66,55,41,68,90,51,61,78,93,47,46,67,61,52,53,51,51,53,51,49,54,52,48,58,60,39,65,76,38,88,46,35,47,23,48,50,91,65,71,47,69,33,48,81,79,54,89,64,80,42,67,59,57,56,51,48,53,55,47,53,50,54,50,52,67,68,36,88,73,48,86,63,85,70,66,74,52,53,56,52,41,35,59,78,65,35,64,83,47,58,74,93,72,41,85,59,53,57,46,43,40,71,58,49,53,51,49,36,47,76,40,62,52,89,52,68,68,56,52,50,50,52,49,49,54,37,33,52,74,60,59,26,44,56,51,67,78,72,54,98,79,75,99,61,94,85,73,74,51,75,47,39,34,36,50,30,50,63,64,54,50,54,54,50,45,50,66,72,42,48,81,78,62,38,63,90,48,62,88,37,73,64,47,58,35,35,70,52,12,34,43,52,56,71,62,48,54,75,72,47,52,93,49,51,87,48,43,67,58,51,52,50,50,34,39,72,61,61,53,37,39,80,58,86,77,92,51,102,60,81,73,94,64,65,40,26,37,28,58,74,39,26,50,62,68,92,63,58,77,88,69,60,76,58,91,49,42,42,33,41,32,23,63,95,58,51,55,65,78,44,53,62,55,44,51,53,48,49,59,56,52,67,60,66,67,72,89,62,100,65,92,83,90,83,95,74,54,52,80,68,84,75,56,75,33,53,41,34,37,54,44,34,54,37,66,93,76,52,31,29,35,32,43,34,54,46,84,90,65,31,28,40,36,42,36,75,42,69,60,92,88,66,82,91,46,75,63,62,29,52,38,49,35,52,49,50,53,50,54,51,54,55,47,54,53,48,29,66,68,62,24,73,83,66,52,77,44,42,27,36,64,31,93,90,41,78,91,40,77,38,78,54,65,94,82,64,76,62,60,73,81,76,73,58,62,93,88,42,54,58,54,46,68,61,60,80,78,95,76,80,76,88,73,87,73,77,86,76,66,84,65,55,79,64,58,56,50,57,49,43,49,50,40,39,74,68,51,85,83,51,87,44,57,76,49,61,40,40,22,31,50,73,87,53,99,56,77,69,28,36,38,34,34,23,42,82,84,46,80,68,88,84,62,64,61,53,94,92,28,48,38,47,80,40,55,55,75,62,66,31,64,67,46,35,48,52,70,68,28,67,62,34,65,79,42,64,69,52,65,73,57,29,47,50,50,7,55,50,42,55,70,46,44,67,61,47,56,74,56,31,88,54,53,29,35,40,36,66,37,32,42,34,67,59,96,90,40,81,39,86,39,64,24,41,32,42,18,16,54,51,84,62,58,36,53,67,94,49,77,80,83,64,71,53,57,99,86,36,43,46,29,80,40,42,32,41,49,42,65,11,44,29,78,64,73,88,71,79,62,73,85,51,97,88,46,42,12,52,48,76,58,85,45,36,36,30,6,20,21,25,12,20,68,96,36,54,30,27,9,8,32,17,46,73,41,64,53,93,95,38,61,25,34,36,25,30,21,62,33,47,30,84,76,63,64,61,72,67,42,51,28,19,38,24,8,53,43,40,49,54,52,57,65,72,64,76,81,75,77,96,86,75,90,67,52,86,68,71,32,43,43,24,27,31,68,49,73,41,76,41,60,44,82,52,99,92,42,68,36,26,37,58,33,24,38,27,40,55,39,103,63,53,78,41,40,54,52,25,26,72,49,72,65,54,31,58,77,68,73,48,58,73,79,42,51,47,44,55,93,58,51,33,63,56,87,72,91,77,55,63,84,43,63,32,33,34,32,13,30,52,66,16,62,33,52,26,34,38,75,26,60,35,17,25,30,37,45,66,60,70,75,82,62,100,49,104,67,86,74,81,72,82,62,51,37,29,36,20,27,34,30,31,28,60,84,88,45,103,79,56,56,42,60,46,59,12,15,18,7,10,35,29,25,34,71,59,98,61,40,48,31,43,46,22,28,32,48,28,26,38,52,58,49,32,22,36,22,29,53,36,63,64,52,31,63,74,69,70,42,78,72,56,72,78,76,75,80,74,81,81,129